Protein AF-A0A819ADR1-F1 (afdb_monomer_lite)

Secondary structure (DSSP, 8-state):
--EEEEE--SHHHHHHHHHHHHTT-EEEEE-SSSSS-GGGS--SS--TTS----TT-B-SS-TTTSSBTTBPPPTTS-SS-BHHHHHHHHHHHHHHTT-GGGEETTEEEEEEEE-TTHHHH--EEEEEEETTT--EEEEEESEEEE---S-SEE-----TTGGG--SEEEETTT---STT-TT-EEEEES-SHHHHHHHHHHTTTSSEEEEE-SS--PEE-SB-GGG-BSHHHHSBHHHHHHHHH-HHHHHHHHHHHHHHH--TTTTT---SS-GGGS--EE-SSHHHHHHTTSEEEE--EEEE-TTSS-EEETTS-EE----EEEE---EE---TTB-TTTS-EETTEE--BTTTB-TT-SSS-EEE-S--EESS-HHHHHHHHHHHHHHHHTTSS-PPPHHHHHHHHHHHHHHHHHHS---TT-SSEE-HHHHHHHHHHHHT----HHHHHHH-HHHHHHHHHSB--GGGGGSSSTT--TTHHHHHHHHHHHHHGGG---------------TTTHHHHHHHHHHHHHHHHHHHHHHHHHHHHHHHHHHHHHTTSSSS-SS------------------------------------------------------SSS---------------------------------------SSSHHHHHTTTGGGSSS--PPEEEE-TT-EEEE--S----SSEEEEEEEEESTT-SEEEEEEEEE-SSTT--EEEEEEEEETTEEEEEEEEE-TTS-EEEEEEEEE-S-TTSSS-EEEEEEE-TTSEEEEEETTEEEEEE--HHHHTT--EEEEEES--TTS-STT-PBP-EEEEEEEETTEEHHHHHHTT-HHHHTTEEEE-TT-EES-SS---S-EEE-STT--EEE-HHHH--SSTT--EEEEEEE-S-S-EEEEEEEETTTTEEEEEEEETTEEEEEEESSS--EEEE--TTS-S-SSS-EEEEEEEETTTEEEEEETTEEEEEE--TTTTTGGGG--S-EEES---GGGGGGTGGGT--SPBP-EEEEEEEETTEE--HHHHHHHHB--EES--S-GGG---TTSSSTTPEEEEETTTEEEEE-TTTT-BSTTS-BPPP-EEE-TTSS-SEEEEEEEEEEEESEEEEEEEEEE--SSEEEEEEEETTSSEEEEEEEETTEEEEEEEESSS--EEEEEEEE--SSSEEEEEEEEETTEEEEEETTEEEPPBS-TTSGGG----SEEEEEEEEEE--SSS----EEEE-

Radius of gyration: 42.41 Å; chains: 1; bounding box: 140×102×114 Å

Organism: NCBI:txid392033

Foldseek 3Di:
DAEEEEEAQALLRLLLLLLCVLLVYQYAYEHQAQDHHFQLPADPFADALTFHDAQFDKDLAFQLQQDALQGGQDLQAARIHGSVSVVVSSVVSCVLSVRVVRYDYSKHFQAKAQDPCCLPQVKIWTWIARNVVRDTDIDIGSFYEYESEFRRADDDDDAACLVVAPAAEAELRGHHALPPQAQAEEEEEEQALSSLVCLQRVLVGHVAYEYEDAFAAQEDELQDPPRFGPLFQCAAQVNVVCCVPPVPVNLVVVCVRSVVVDNCVVLVRDGPDTHQQAQYRYDHCSVVSSVVRSYHYAYHWRHADNNNAKTAHPVRDIDGGHNYYYYHPGGAGDDSNYDCVQWNADLSATQAQLQWHDLPDPALRYTYAQHARESGHSSLLSSLSSNLSSCVSVVVDDDDHSVVSNVNSVVVQVVQVVRHPDDSVSRHYDYPVVSSQVSLVSQVQRDDLVVCCVPPVVQSCCNHRGRPGSNSSQCDGRPHHPCSSVCSVCVVVSNCVNVCPDPDPPPPPPPPPVVPPVVVVVVVVVVVVVVVVVVVVVVVVVVVVVVVVVVVVCVVPPDDDPDDDDDDDDDDDDDDDDDDDDDDDDDDDDDDDDDDDDDDDDDDDDDDDDDDYDDDDDDPDDDDDDDDDDDYDYDDDDDDDDDDDDDDDDDDDDDDDDLAPPQAPPALVVPPSDPDPDWWKKFDDQFWKKKFFDPFQDDDKKKKKKKWFAPLLFAKAWFKFWWDDDDPVDIDTQWTWMHHRFWIKIWGWDQDPVRDIDTQDMDIWGGRRSVRDIKMWMWIAHPQQKIWIDIRHTIDIDHGPPVVPPDDGTGIMMGQDCPRPDDPPHTGGGGMMTQIAIPNDRLVCVCSVDPPVRVVRMDIGDSHTHIRDPDGFAFKFFQAFQQFKFKDWQVQFDDPDFDWWKKKKKWEALDQAAWFKKFAAPPQLWIWTWIGDNQWIKTWTDQNPDIDIFTDDPVDRRNPRDMKIWIWTDDPQFKIWIAINNDITIDGGDRPRRSRVRVTDIMMMGQADHPVPQPSCVVRNHDRTGHGGMMGFIDTPSRTGDRVVRCVPDTDTDTPDHDPPQFDDDPQQAPQPWDWDGDPPHGIFTDCPQRCADDRRSPHHDDWDWFFDPDDDQKDKDFDPFWDWDQKDKDKKKKFALDQKFWFKWWAAPVRQWIWTWIHHRQWIWIWTHNHPDDIWIWTFPDGRNPRDMWMWMWMHRWLDIWIDISNRTTDTDTDDPPSVPDPDGTRGTGTMMMGHNPDPPDHTTIIMGD

Structure (mmCIF, N/CA/C/O backbone):
data_AF-A0A819ADR1-F1
#
_entry.id   AF-A0A819ADR1-F1
#
loop_
_atom_site.group_PDB
_atom_site.id
_atom_site.type_symbol
_atom_site.label_atom_id
_atom_site.label_alt_id
_atom_site.label_comp_id
_atom_site.label_asym_id
_atom_site.label_entity_id
_atom_site.label_seq_id
_atom_site.pdbx_PDB_ins_code
_atom_site.Cartn_x
_atom_site.Cartn_y
_atom_site.Cartn_z
_atom_site.occupancy
_atom_site.B_iso_or_equiv
_atom_site.auth_seq_id
_atom_site.auth_comp_id
_atom_site.auth_asym_id
_atom_site.auth_atom_id
_atom_site.pdbx_PDB_model_num
ATOM 1 N N . MET A 1 1 ? 21.536 -20.252 -20.183 1.00 76.31 1 MET A N 1
ATOM 2 C CA . MET A 1 1 ? 21.259 -19.155 -19.231 1.00 76.31 1 MET A CA 1
ATOM 3 C C . MET A 1 1 ? 21.298 -19.775 -17.848 1.00 76.31 1 MET A C 1
ATOM 5 O O . MET A 1 1 ? 20.694 -20.828 -17.692 1.00 76.31 1 MET A O 1
ATOM 9 N N . GLN A 1 2 ? 22.063 -19.219 -16.911 1.00 93.31 2 GLN A N 1
ATOM 10 C CA . GLN A 1 2 ? 22.204 -19.801 -15.572 1.00 93.31 2 GLN A CA 1
ATOM 11 C C . GLN A 1 2 ? 20.878 -19.671 -14.804 1.00 93.31 2 GLN A C 1
ATOM 13 O O . GLN A 1 2 ? 20.233 -18.621 -14.840 1.00 93.31 2 GLN A O 1
ATOM 18 N N . THR A 1 3 ? 20.460 -20.754 -14.160 1.00 98.25 3 THR A N 1
ATOM 19 C CA . THR A 1 3 ? 19.187 -20.903 -13.450 1.00 98.25 3 THR A CA 1
ATOM 20 C C . THR A 1 3 ? 19.331 -20.539 -11.976 1.00 98.25 3 THR A C 1
ATOM 22 O O . THR A 1 3 ? 20.275 -20.958 -11.306 1.00 98.25 3 THR A O 1
ATOM 25 N N . VAL A 1 4 ? 18.391 -19.754 -11.448 1.00 98.75 4 VAL A N 1
ATOM 26 C CA . VAL A 1 4 ? 18.423 -19.291 -10.053 1.00 98.75 4 VAL A CA 1
ATOM 27 C C . VAL A 1 4 ? 17.099 -19.594 -9.369 1.00 98.75 4 VAL A C 1
ATOM 29 O O . VAL A 1 4 ? 16.052 -19.116 -9.805 1.00 98.75 4 VAL A O 1
ATOM 32 N N . ALA A 1 5 ? 17.135 -20.343 -8.270 1.00 98.75 5 ALA A N 1
ATOM 33 C CA . ALA A 1 5 ? 15.971 -20.523 -7.410 1.00 98.75 5 ALA A CA 1
ATOM 34 C C . ALA A 1 5 ? 15.843 -19.345 -6.436 1.00 98.75 5 ALA A C 1
ATOM 36 O O . ALA A 1 5 ? 16.813 -18.960 -5.789 1.00 98.75 5 ALA A O 1
ATOM 37 N N . ILE A 1 6 ? 14.646 -18.783 -6.298 1.00 98.81 6 ILE A N 1
ATOM 38 C CA . ILE A 1 6 ? 14.348 -17.698 -5.356 1.00 98.81 6 ILE A CA 1
ATOM 39 C C . ILE A 1 6 ? 13.276 -18.187 -4.387 1.00 98.81 6 ILE A C 1
ATOM 41 O O . ILE A 1 6 ? 12.197 -18.597 -4.809 1.00 98.81 6 ILE A O 1
ATOM 45 N N . ILE A 1 7 ? 13.552 -18.152 -3.087 1.00 98.38 7 ILE A N 1
ATOM 46 C CA . ILE A 1 7 ? 12.645 -18.708 -2.076 1.00 98.38 7 ILE A CA 1
ATOM 47 C C . ILE A 1 7 ? 11.864 -17.578 -1.405 1.00 98.38 7 ILE A C 1
ATOM 49 O O . ILE A 1 7 ? 12.431 -16.832 -0.610 1.00 98.38 7 ILE A O 1
ATOM 53 N N . GLY A 1 8 ? 10.572 -17.466 -1.720 1.00 97.81 8 GLY A N 1
ATOM 54 C CA . GLY A 1 8 ? 9.661 -16.420 -1.251 1.00 97.81 8 GLY A CA 1
ATOM 55 C C . GLY A 1 8 ? 9.421 -15.316 -2.288 1.00 97.81 8 GLY A C 1
ATOM 56 O O . GLY A 1 8 ? 10.361 -14.737 -2.826 1.00 97.81 8 GLY A O 1
ATOM 57 N N . GLY A 1 9 ? 8.152 -14.986 -2.528 1.00 97.00 9 GLY A N 1
ATOM 58 C CA . GLY A 1 9 ? 7.639 -13.921 -3.401 1.00 97.00 9 GLY A CA 1
ATOM 59 C C . GLY A 1 9 ? 7.329 -12.612 -2.659 1.00 97.00 9 GLY A C 1
ATOM 60 O O . GLY A 1 9 ? 6.483 -11.819 -3.087 1.00 97.00 9 GLY A O 1
ATOM 61 N N . GLY A 1 10 ? 7.999 -12.373 -1.527 1.00 96.50 10 GLY A N 1
ATOM 62 C CA . GLY A 1 10 ? 7.968 -11.099 -0.803 1.00 96.50 10 GLY A CA 1
ATOM 63 C C . GLY A 1 10 ? 8.769 -9.995 -1.503 1.00 96.50 10 GLY A C 1
ATOM 64 O O . GLY A 1 10 ? 9.247 -10.161 -2.623 1.00 96.50 10 GLY A O 1
ATOM 65 N N . VAL A 1 11 ? 8.974 -8.859 -0.825 1.00 96.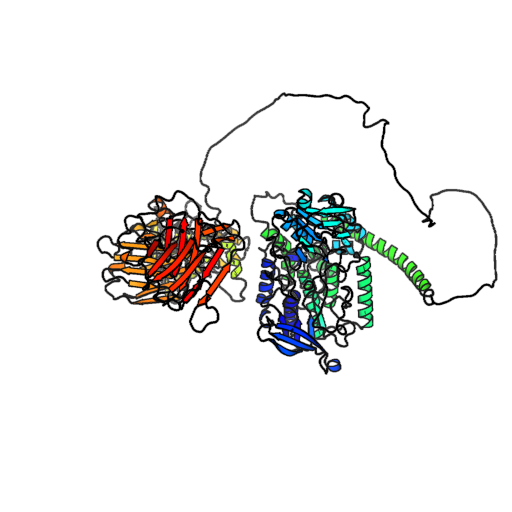69 11 VAL A N 1
ATOM 66 C CA . VAL A 1 11 ? 9.712 -7.714 -1.396 1.00 96.69 11 VAL A CA 1
ATOM 67 C C . VAL A 1 11 ? 11.128 -8.083 -1.860 1.00 96.69 11 VAL A C 1
ATOM 69 O O . VAL A 1 11 ? 11.513 -7.740 -2.978 1.00 96.69 11 VAL A O 1
ATOM 72 N N . SER A 1 12 ? 11.863 -8.849 -1.045 1.00 98.31 12 SER A N 1
ATOM 73 C CA . SER A 1 12 ? 13.192 -9.377 -1.376 1.00 98.31 12 SER A CA 1
ATOM 74 C C . SER A 1 12 ? 13.153 -10.335 -2.568 1.00 98.31 12 SER A C 1
ATOM 76 O O . SER A 1 12 ? 14.079 -10.360 -3.373 1.00 98.31 12 SER A O 1
ATOM 78 N N . GLY A 1 13 ? 12.073 -11.105 -2.708 1.00 98.38 13 GLY A N 1
ATOM 79 C CA . GLY A 1 13 ? 11.884 -12.052 -3.801 1.00 98.38 13 GLY A CA 1
ATOM 80 C C . GLY A 1 13 ? 11.652 -11.341 -5.123 1.00 98.38 13 GLY A C 1
ATOM 81 O O . GLY A 1 13 ? 12.382 -11.563 -6.085 1.00 98.38 13 GLY A O 1
ATOM 82 N N . LEU A 1 14 ? 10.694 -10.411 -5.149 1.00 98.62 14 LEU A N 1
ATOM 83 C CA . LEU A 1 14 ? 10.375 -9.607 -6.332 1.00 98.62 14 LEU A CA 1
ATOM 84 C C . LEU A 1 14 ? 11.601 -8.861 -6.858 1.00 98.62 14 LEU A C 1
ATOM 86 O O . LEU A 1 14 ? 11.878 -8.892 -8.058 1.00 98.62 14 LEU A O 1
ATOM 90 N N . ILE A 1 15 ? 12.364 -8.224 -5.966 1.00 98.25 15 ILE A N 1
ATOM 91 C CA . ILE A 1 15 ? 13.561 -7.496 -6.385 1.00 98.25 15 ILE A CA 1
ATOM 92 C C . ILE A 1 15 ? 14.675 -8.437 -6.851 1.00 98.25 15 ILE A C 1
ATOM 94 O O . ILE A 1 15 ? 15.380 -8.106 -7.800 1.00 98.25 15 ILE A O 1
ATOM 98 N N . SER A 1 16 ? 14.784 -9.633 -6.265 1.00 98.75 16 SER A N 1
ATOM 99 C CA . SER A 1 16 ? 15.721 -10.671 -6.710 1.00 98.75 16 SER A CA 1
ATOM 100 C C . SER A 1 16 ? 15.384 -11.183 -8.109 1.00 98.75 16 SER A C 1
ATOM 102 O O . SER A 1 16 ? 16.285 -11.284 -8.938 1.00 98.75 16 SER A O 1
ATOM 104 N N . ILE A 1 17 ? 14.099 -11.425 -8.414 1.00 98.81 17 ILE A N 1
ATOM 105 C CA . ILE A 1 17 ? 13.651 -11.809 -9.765 1.00 98.81 17 ILE A CA 1
ATOM 106 C C . ILE A 1 17 ? 14.058 -10.713 -10.747 1.00 98.81 17 ILE A C 1
ATOM 108 O O . ILE A 1 17 ? 14.717 -10.993 -11.745 1.00 98.81 17 ILE A O 1
ATOM 112 N N . LYS A 1 18 ? 13.714 -9.455 -10.447 1.00 98.56 18 LYS A N 1
ATOM 113 C CA . LYS A 1 18 ? 14.032 -8.325 -11.322 1.00 98.56 18 LYS A CA 1
ATOM 114 C C . LYS A 1 18 ? 15.537 -8.185 -11.542 1.00 98.56 18 LYS A C 1
ATOM 116 O O . LYS A 1 18 ? 15.963 -8.027 -12.680 1.00 98.56 18 LYS A O 1
ATOM 121 N N . CYS A 1 19 ? 16.344 -8.278 -10.487 1.00 98.44 19 CYS A N 1
ATOM 122 C CA . CYS A 1 19 ? 17.799 -8.189 -10.607 1.00 98.44 19 CYS A CA 1
ATOM 123 C C . CYS A 1 19 ? 18.385 -9.361 -11.405 1.00 98.44 19 CYS A C 1
ATOM 125 O O . CYS A 1 19 ? 19.312 -9.147 -12.178 1.00 98.44 19 CYS A O 1
ATOM 127 N N . CYS A 1 20 ? 17.851 -10.581 -11.259 1.00 98.56 20 CYS A N 1
ATOM 128 C CA . CYS A 1 20 ? 18.268 -11.723 -12.076 1.00 98.56 20 CYS A CA 1
ATOM 129 C C . CYS A 1 20 ? 18.036 -11.446 -13.565 1.00 98.56 20 CYS A C 1
ATOM 131 O O . CYS A 1 20 ? 18.931 -11.682 -14.370 1.00 98.56 20 CYS A O 1
ATOM 133 N N . LEU A 1 21 ? 16.876 -10.884 -13.919 1.00 97.88 21 LEU A N 1
ATOM 134 C CA . LEU A 1 21 ? 16.557 -10.512 -15.300 1.00 97.88 21 LEU A CA 1
ATOM 135 C C . LEU A 1 21 ? 17.452 -9.380 -15.821 1.00 97.88 21 LEU A C 1
ATOM 137 O O . LEU A 1 21 ? 17.926 -9.460 -16.947 1.00 97.88 21 LEU A O 1
ATOM 141 N N . ASP A 1 22 ? 17.731 -8.368 -14.995 1.00 95.81 22 ASP A N 1
ATOM 142 C CA . ASP A 1 22 ? 18.682 -7.285 -15.302 1.00 95.81 22 ASP A CA 1
ATOM 143 C C . ASP A 1 22 ? 20.110 -7.803 -15.577 1.00 95.81 22 ASP A C 1
ATOM 145 O O . ASP A 1 22 ? 20.907 -7.094 -16.196 1.00 95.81 22 ASP A O 1
ATOM 149 N N . GLY A 1 23 ? 20.445 -8.995 -15.072 1.00 94.50 23 GLY A N 1
ATOM 150 C CA . GLY A 1 23 ? 21.731 -9.663 -15.255 1.00 94.50 23 GLY A CA 1
ATOM 151 C C . GLY A 1 23 ? 21.688 -10.887 -16.170 1.00 94.50 23 GLY A C 1
ATOM 152 O O . GLY A 1 23 ? 22.626 -11.675 -16.131 1.00 94.50 23 GLY A O 1
ATOM 153 N N . ASP A 1 24 ? 20.644 -11.079 -16.976 1.00 95.50 24 ASP A N 1
ATOM 154 C CA . ASP A 1 24 ? 20.538 -12.212 -17.909 1.00 95.50 24 ASP A CA 1
ATOM 155 C C . ASP A 1 24 ? 20.629 -13.604 -17.235 1.00 95.50 24 ASP A C 1
ATOM 157 O O . ASP A 1 24 ? 21.137 -14.572 -17.809 1.00 95.50 24 ASP A O 1
ATOM 161 N N . LEU A 1 25 ? 20.111 -13.723 -16.011 1.00 97.62 25 LEU A N 1
ATOM 162 C CA . LEU A 1 25 ? 19.882 -14.991 -15.313 1.00 97.62 25 LEU A CA 1
ATOM 163 C C . LEU A 1 25 ? 18.416 -15.423 -15.465 1.00 97.62 25 LEU A C 1
ATOM 165 O O . LEU A 1 25 ? 17.534 -14.588 -15.674 1.00 97.62 25 LEU A O 1
ATOM 169 N N . LEU A 1 26 ? 18.140 -16.724 -15.336 1.00 98.19 26 LEU A N 1
ATOM 170 C CA . LEU A 1 26 ? 16.788 -17.282 -15.413 1.00 98.19 26 LEU A CA 1
ATOM 171 C C . LEU A 1 26 ? 16.250 -17.600 -14.004 1.00 98.19 26 LEU A C 1
ATOM 173 O O . LEU A 1 26 ? 16.575 -18.657 -13.456 1.00 98.19 26 LEU A O 1
ATOM 177 N N . PRO A 1 27 ? 15.440 -16.712 -13.395 1.00 98.50 27 PRO A N 1
ATOM 178 C CA . PRO A 1 27 ? 14.893 -16.943 -12.066 1.00 98.50 27 PRO A CA 1
ATOM 179 C C . PRO A 1 27 ? 13.684 -17.887 -12.089 1.00 98.50 27 PRO A C 1
ATOM 181 O O . PRO A 1 27 ? 12.840 -17.822 -12.979 1.00 98.50 27 PRO A O 1
ATOM 184 N N . THR A 1 28 ? 13.555 -18.707 -11.050 1.00 98.69 28 THR A N 1
ATOM 185 C CA . THR A 1 28 ? 12.315 -19.396 -10.668 1.00 98.69 28 THR A CA 1
ATOM 186 C C . THR A 1 28 ? 12.057 -19.128 -9.194 1.00 98.69 28 THR A C 1
ATOM 188 O O . THR A 1 28 ? 12.843 -19.514 -8.334 1.00 98.69 28 THR A O 1
ATOM 191 N N . CYS A 1 29 ? 10.967 -18.433 -8.901 1.00 98.75 29 CYS A N 1
ATOM 192 C CA . CYS A 1 29 ? 10.564 -18.073 -7.555 1.00 98.75 29 CYS A CA 1
ATOM 193 C C . CYS A 1 29 ? 9.497 -19.034 -7.033 1.00 98.75 29 CYS A C 1
ATOM 195 O O . CYS A 1 29 ? 8.513 -19.308 -7.716 1.00 98.75 29 CYS A O 1
ATOM 197 N N . TYR A 1 30 ? 9.687 -19.513 -5.811 1.00 98.31 30 TYR A N 1
ATOM 198 C CA . TYR A 1 30 ? 8.752 -20.367 -5.094 1.00 98.31 30 TYR A CA 1
ATOM 199 C C . TYR A 1 30 ? 8.043 -19.536 -4.026 1.00 98.31 30 TYR A C 1
ATOM 201 O O . TYR A 1 30 ? 8.680 -19.082 -3.074 1.00 98.31 30 TYR A O 1
ATOM 209 N N . GLU A 1 31 ? 6.740 -19.315 -4.191 1.00 97.44 31 GLU A N 1
ATOM 210 C CA . GLU A 1 31 ? 5.900 -18.598 -3.231 1.00 97.44 31 GLU A CA 1
ATOM 211 C C . GLU A 1 31 ? 4.880 -19.572 -2.646 1.00 97.44 31 GLU A C 1
ATOM 213 O O . GLU A 1 31 ? 4.099 -20.193 -3.367 1.00 97.44 31 GLU A O 1
ATOM 218 N N . MET A 1 32 ? 4.897 -19.720 -1.322 1.00 94.12 32 MET A N 1
ATOM 219 C CA . MET A 1 32 ? 4.033 -20.682 -0.645 1.00 94.12 32 MET A CA 1
ATOM 220 C C . MET A 1 32 ? 2.566 -20.249 -0.640 1.00 94.12 32 MET A C 1
ATOM 222 O O . MET A 1 32 ? 1.682 -21.086 -0.531 1.00 94.12 32 MET A O 1
ATOM 226 N N . THR A 1 33 ? 2.279 -18.957 -0.750 1.00 94.00 33 THR A N 1
ATOM 227 C CA . THR A 1 33 ? 0.912 -18.436 -0.812 1.00 94.00 33 THR A CA 1
ATOM 228 C C . THR A 1 33 ? 0.428 -18.299 -2.256 1.00 94.00 33 THR A C 1
ATOM 230 O O . THR A 1 33 ? 1.134 -18.621 -3.211 1.00 94.00 33 THR A O 1
ATOM 233 N N . ASN A 1 34 ? -0.818 -17.869 -2.436 1.00 93.81 34 ASN A N 1
ATOM 234 C CA . ASN A 1 34 ? -1.436 -17.681 -3.748 1.00 93.81 34 ASN A CA 1
ATOM 235 C C . ASN A 1 34 ? -1.117 -16.322 -4.401 1.00 93.81 34 ASN A C 1
ATOM 237 O O . ASN A 1 34 ? -1.585 -16.076 -5.509 1.00 93.81 34 ASN A O 1
ATOM 241 N N . ASP A 1 35 ? -0.365 -15.440 -3.734 1.00 95.69 35 ASP A N 1
ATOM 242 C CA . ASP A 1 35 ? -0.052 -14.103 -4.240 1.00 95.69 35 ASP A CA 1
ATOM 243 C C . ASP A 1 35 ? 1.265 -13.557 -3.657 1.00 95.69 35 ASP A C 1
ATOM 245 O O . ASP A 1 35 ? 1.806 -14.064 -2.679 1.00 95.69 35 ASP A O 1
ATOM 249 N N . ILE A 1 36 ? 1.802 -12.507 -4.270 1.00 97.44 36 ILE A N 1
ATOM 250 C CA . ILE A 1 36 ? 3.059 -11.860 -3.881 1.00 97.44 36 ILE A CA 1
ATOM 251 C C . ILE A 1 36 ? 2.903 -10.958 -2.650 1.00 97.44 36 ILE A C 1
ATOM 253 O O . ILE A 1 36 ? 1.808 -10.682 -2.167 1.00 97.44 36 ILE A O 1
ATOM 257 N N . GLY A 1 37 ? 4.029 -10.426 -2.169 1.00 94.31 37 GLY A N 1
ATOM 258 C CA . GLY A 1 37 ? 4.073 -9.356 -1.167 1.00 94.31 37 GLY A CA 1
ATOM 259 C C . GLY A 1 37 ? 4.441 -9.820 0.241 1.00 94.31 37 GLY A C 1
ATOM 260 O O . GLY A 1 37 ? 4.890 -8.999 1.045 1.00 94.31 37 GLY A O 1
ATOM 261 N N . GLY A 1 38 ? 4.347 -11.124 0.527 1.00 95.06 38 GLY A N 1
ATOM 262 C CA . GLY A 1 38 ? 4.770 -11.716 1.799 1.00 95.06 38 GLY A CA 1
ATOM 263 C C . GLY A 1 38 ? 4.110 -11.031 2.999 1.00 95.06 38 GLY A C 1
ATOM 264 O O . GLY A 1 38 ? 2.886 -11.017 3.103 1.00 95.06 38 GLY A O 1
ATOM 265 N N . LEU A 1 39 ? 4.922 -10.416 3.869 1.00 94.88 39 LEU A N 1
ATOM 266 C CA . LEU A 1 39 ? 4.481 -9.650 5.047 1.00 94.88 39 LEU A CA 1
ATOM 267 C C . LEU A 1 39 ? 3.386 -8.617 4.725 1.00 94.88 39 LEU A C 1
ATOM 269 O O . LEU A 1 39 ? 2.458 -8.442 5.504 1.00 94.88 39 LEU A O 1
ATOM 273 N N . TRP A 1 40 ? 3.490 -7.930 3.585 1.00 96.19 40 TRP A N 1
ATOM 274 C CA . TRP A 1 40 ? 2.593 -6.826 3.225 1.00 96.19 40 TRP A CA 1
ATOM 275 C C . TRP A 1 40 ? 1.289 -7.279 2.567 1.00 96.19 40 TRP A C 1
ATOM 277 O O . TRP A 1 40 ? 0.395 -6.462 2.349 1.00 96.19 40 TRP A O 1
ATOM 287 N N . ASN A 1 41 ? 1.165 -8.572 2.267 1.00 95.75 41 ASN A N 1
ATOM 288 C CA . ASN A 1 41 ? -0.081 -9.170 1.819 1.00 95.75 41 ASN A CA 1
ATOM 289 C C . ASN A 1 41 ? -0.896 -9.624 3.036 1.00 95.75 41 ASN A C 1
ATOM 291 O O . ASN A 1 41 ? -0.796 -10.781 3.466 1.00 95.75 41 ASN A O 1
ATOM 295 N N . TYR A 1 42 ? -1.639 -8.671 3.611 1.00 95.38 42 TYR A N 1
ATOM 296 C CA . TYR A 1 42 ? -2.498 -8.900 4.771 1.00 95.38 42 TYR A CA 1
ATOM 297 C C . TYR A 1 42 ? -3.462 -10.061 4.519 1.00 95.38 42 TYR A C 1
ATOM 299 O O . TYR A 1 42 ? -4.097 -10.152 3.472 1.00 95.38 42 TYR A O 1
ATOM 307 N N . ASP A 1 43 ? -3.585 -10.914 5.527 1.00 90.81 43 ASP A N 1
ATOM 308 C CA . ASP A 1 43 ? -4.481 -12.058 5.534 1.00 90.81 43 ASP A CA 1
ATOM 309 C C . ASP A 1 43 ? -5.263 -12.045 6.845 1.00 90.81 43 ASP A C 1
ATOM 311 O O . ASP A 1 43 ? -4.681 -11.755 7.898 1.00 90.81 43 ASP A O 1
ATOM 315 N N . ALA A 1 44 ? -6.562 -12.337 6.789 1.00 89.94 44 ALA A N 1
ATOM 316 C CA . ALA A 1 44 ? -7.398 -12.403 7.986 1.00 89.94 44 ALA A CA 1
ATOM 317 C C . ALA A 1 44 ? -6.973 -13.573 8.882 1.00 89.94 44 ALA A C 1
ATOM 319 O O . ALA A 1 44 ? -7.034 -13.468 10.104 1.00 89.94 44 ALA A O 1
ATOM 320 N N . ASN A 1 45 ? -6.458 -14.647 8.280 1.00 91.69 45 ASN A N 1
ATOM 321 C CA . ASN A 1 45 ? -5.962 -15.806 9.003 1.00 91.69 45 ASN A CA 1
ATOM 322 C C . ASN A 1 45 ? -4.438 -15.769 9.147 1.00 91.69 45 ASN A C 1
ATOM 324 O O . ASN A 1 45 ? -3.710 -15.034 8.471 1.00 91.69 45 ASN A O 1
ATOM 328 N N . VAL A 1 46 ? -3.934 -16.555 10.090 1.00 90.12 46 VAL A N 1
ATOM 329 C CA . VAL A 1 46 ? -2.499 -16.764 10.268 1.00 90.12 46 VAL A CA 1
ATOM 330 C C . VAL A 1 46 ? -2.091 -17.989 9.460 1.00 90.12 46 VAL A C 1
ATOM 332 O O . VAL A 1 46 ? -2.722 -19.037 9.563 1.00 90.12 46 VAL A O 1
ATOM 335 N N . ILE A 1 47 ? -1.036 -17.856 8.659 1.00 90.19 47 ILE A N 1
ATOM 336 C CA . ILE A 1 47 ? -0.501 -18.941 7.834 1.00 90.19 47 ILE A CA 1
ATOM 337 C C . ILE A 1 47 ? 0.884 -19.285 8.378 1.00 90.19 47 ILE A C 1
ATOM 339 O O . ILE A 1 47 ? 1.760 -18.420 8.415 1.00 90.19 47 ILE A O 1
ATOM 343 N N . ASP A 1 48 ? 1.080 -20.534 8.806 1.00 89.00 48 ASP A N 1
ATOM 344 C CA . ASP A 1 48 ? 2.380 -21.017 9.284 1.00 89.00 48 ASP A CA 1
ATOM 345 C C . ASP A 1 48 ? 3.475 -20.792 8.230 1.00 89.00 48 ASP A C 1
ATOM 347 O O . ASP A 1 48 ? 3.266 -21.040 7.043 1.00 89.00 48 ASP A O 1
ATOM 351 N N . GLY A 1 49 ? 4.633 -20.288 8.654 1.00 86.56 49 GLY A N 1
ATOM 352 C CA . GLY A 1 49 ? 5.735 -19.913 7.763 1.00 86.56 49 GLY A CA 1
ATOM 353 C C . GLY A 1 49 ? 5.556 -18.586 7.006 1.00 86.56 49 GLY A C 1
ATOM 354 O O . GLY A 1 49 ? 6.529 -18.100 6.428 1.00 86.56 49 GLY A O 1
ATOM 355 N N . LYS A 1 50 ? 4.377 -17.943 7.051 1.00 91.88 50 LYS A N 1
ATOM 356 C CA . LYS A 1 50 ? 4.143 -16.595 6.501 1.00 91.88 50 LYS A CA 1
ATOM 357 C C . LYS A 1 50 ? 4.244 -15.543 7.608 1.00 91.88 50 LYS A C 1
ATOM 359 O O . LYS A 1 50 ? 3.665 -15.670 8.690 1.00 91.88 50 LYS A O 1
ATOM 364 N N . ALA A 1 51 ? 4.940 -14.447 7.321 1.00 93.31 51 ALA A N 1
ATOM 365 C CA . ALA A 1 51 ? 4.911 -13.280 8.193 1.00 93.31 51 ALA A CA 1
ATOM 366 C C . ALA A 1 51 ? 3.514 -12.629 8.200 1.00 93.31 51 ALA A C 1
ATOM 368 O O . ALA A 1 51 ? 2.803 -12.646 7.196 1.00 93.31 51 ALA A O 1
ATOM 369 N N . SER A 1 52 ? 3.124 -12.053 9.336 1.00 93.62 52 SER A N 1
ATOM 370 C CA . SER A 1 52 ? 1.776 -11.520 9.569 1.00 93.62 52 SER A CA 1
ATOM 371 C C . SER A 1 52 ? 1.836 -10.043 9.952 1.00 93.62 52 SER A C 1
ATOM 373 O O . SER A 1 52 ? 2.745 -9.624 10.671 1.00 93.62 52 SER A O 1
ATOM 375 N N . VAL A 1 53 ? 0.860 -9.270 9.478 1.00 94.56 53 VAL A N 1
ATOM 376 C CA . VAL A 1 53 ? 0.631 -7.868 9.853 1.00 94.56 53 VAL A CA 1
ATOM 377 C C . VAL A 1 53 ? -0.809 -7.671 10.302 1.00 94.56 53 VAL A C 1
ATOM 379 O O . VAL A 1 53 ? -1.693 -8.472 9.990 1.00 94.56 53 VAL A O 1
ATOM 382 N N . MET A 1 54 ? -1.035 -6.569 11.006 1.00 94.81 54 MET A N 1
ATOM 383 C CA . MET A 1 54 ? -2.354 -6.131 11.449 1.00 94.81 54 MET A CA 1
ATOM 384 C C . MET A 1 54 ? -3.084 -5.481 10.280 1.00 94.81 54 MET A C 1
ATOM 386 O O . MET A 1 54 ? -2.450 -4.949 9.360 1.00 94.81 54 MET A O 1
ATOM 390 N N . LYS A 1 55 ? -4.418 -5.480 10.320 1.00 95.12 55 LYS A N 1
ATOM 391 C CA . LYS A 1 55 ? -5.233 -4.890 9.252 1.00 95.12 55 LYS A CA 1
ATOM 392 C C . LYS A 1 55 ? -4.882 -3.420 9.032 1.00 95.12 55 LYS A C 1
ATOM 394 O O . LYS A 1 55 ? -4.768 -3.016 7.884 1.00 95.12 55 LYS A O 1
ATOM 399 N N . SER A 1 56 ? -4.635 -2.692 10.120 1.00 94.94 56 SER A N 1
ATOM 400 C CA . SER A 1 56 ? -4.322 -1.260 10.205 1.00 94.94 56 SER A CA 1
ATOM 401 C C . SER A 1 56 ? -2.840 -0.907 10.004 1.00 94.94 56 SER A C 1
ATOM 403 O O . SER A 1 56 ? -2.459 0.251 10.156 1.00 94.94 56 SER A O 1
ATOM 405 N N . THR A 1 57 ? -1.968 -1.874 9.684 1.00 95.44 57 THR A N 1
ATOM 406 C CA . THR A 1 57 ? -0.523 -1.609 9.598 1.00 95.44 57 THR A CA 1
ATOM 407 C C . THR A 1 57 ? -0.180 -0.614 8.485 1.00 95.44 57 THR A C 1
ATOM 409 O O . THR A 1 57 ? -0.426 -0.844 7.297 1.00 95.44 57 THR A O 1
ATOM 412 N N . GLU A 1 58 ? 0.505 0.453 8.881 1.00 94.88 58 GLU A N 1
ATOM 413 C CA . GLU A 1 58 ? 1.085 1.466 8.008 1.00 94.88 58 GLU A CA 1
ATOM 414 C C . GLU A 1 58 ? 2.611 1.419 8.071 1.00 94.88 58 GLU A C 1
ATOM 416 O O . GLU A 1 58 ? 3.224 1.177 9.114 1.00 94.88 58 GLU A O 1
ATOM 421 N N . VAL A 1 59 ? 3.251 1.707 6.946 1.00 94.25 59 VAL A N 1
ATOM 422 C CA . VAL A 1 59 ? 4.710 1.797 6.876 1.00 94.25 59 VAL A CA 1
ATOM 423 C C . VAL A 1 59 ? 5.265 2.895 7.788 1.00 94.25 59 VAL A C 1
ATOM 425 O O . VAL A 1 59 ? 4.660 3.943 8.002 1.00 94.25 59 VAL A O 1
ATOM 428 N N . ASN A 1 60 ? 6.474 2.686 8.295 1.00 93.88 60 ASN A N 1
ATOM 429 C CA . ASN A 1 60 ? 7.186 3.637 9.151 1.00 93.88 60 ASN A CA 1
ATOM 430 C C . ASN A 1 60 ? 8.297 4.415 8.417 1.00 93.88 60 ASN A C 1
ATOM 432 O O . ASN A 1 60 ? 9.010 5.199 9.034 1.00 93.88 60 ASN A O 1
ATOM 436 N N . THR A 1 61 ? 8.426 4.226 7.104 1.00 94.81 61 THR A N 1
ATOM 437 C CA . THR A 1 61 ? 9.345 4.955 6.216 1.00 94.81 61 THR A CA 1
ATOM 438 C C . THR A 1 61 ? 8.550 5.627 5.103 1.00 94.81 61 THR A C 1
ATOM 440 O O . THR A 1 61 ? 7.495 5.133 4.707 1.00 94.81 61 THR A O 1
ATOM 443 N N . SER A 1 62 ? 9.006 6.777 4.621 1.00 96.00 62 SER A N 1
ATOM 444 C CA . SER A 1 62 ? 8.297 7.531 3.597 1.00 96.00 62 SER A CA 1
ATOM 445 C C . SER A 1 62 ? 8.438 6.890 2.218 1.00 96.00 62 SER A C 1
ATOM 447 O O . SER A 1 62 ? 9.409 6.189 1.917 1.00 96.00 62 SER A O 1
ATOM 449 N N . LYS A 1 63 ? 7.463 7.153 1.344 1.00 96.62 63 LYS A N 1
ATOM 450 C CA . LYS A 1 63 ? 7.342 6.537 0.018 1.00 96.62 63 LYS A CA 1
ATOM 451 C C . LYS A 1 63 ? 8.591 6.719 -0.846 1.00 96.62 63 LYS A C 1
ATOM 453 O O . LYS A 1 63 ? 8.962 5.806 -1.572 1.00 96.62 63 LYS A O 1
ATOM 458 N N . GLU A 1 64 ? 9.258 7.869 -0.751 1.00 97.06 64 GLU A N 1
ATOM 459 C CA . GLU A 1 64 ? 10.460 8.147 -1.543 1.00 97.06 64 GLU A CA 1
ATOM 460 C C . GLU A 1 64 ? 11.693 7.409 -0.990 1.00 97.06 64 GLU A C 1
ATOM 462 O O . GLU A 1 64 ? 12.578 7.061 -1.763 1.00 97.06 64 GLU A O 1
ATOM 467 N N . PHE A 1 65 ? 11.746 7.101 0.314 1.00 95.44 65 PHE A N 1
ATOM 468 C CA . PHE A 1 65 ? 12.818 6.293 0.916 1.00 95.44 65 PHE A CA 1
ATOM 469 C C . PHE A 1 65 ? 12.651 4.795 0.675 1.00 95.44 65 PHE A C 1
ATOM 471 O O . PHE A 1 65 ? 13.638 4.093 0.472 1.00 95.44 65 PHE A O 1
ATOM 478 N N . MET A 1 66 ? 11.415 4.295 0.682 1.00 94.56 66 MET A N 1
ATOM 479 C CA . MET A 1 66 ? 11.140 2.878 0.419 1.00 94.56 66 MET A CA 1
ATOM 480 C C . MET A 1 66 ? 11.003 2.519 -1.054 1.00 94.56 66 MET A C 1
ATOM 482 O O . MET A 1 66 ? 10.742 1.361 -1.373 1.00 94.56 66 MET A O 1
ATOM 486 N N . ALA A 1 67 ? 11.111 3.483 -1.958 1.00 97.44 67 ALA A N 1
ATOM 487 C CA . ALA A 1 67 ? 11.056 3.202 -3.378 1.00 97.44 67 ALA A CA 1
ATOM 488 C C . ALA A 1 67 ? 12.131 2.176 -3.780 1.00 97.44 67 ALA A C 1
ATOM 490 O O . ALA A 1 67 ? 13.243 2.178 -3.254 1.00 97.44 67 ALA A O 1
ATOM 491 N N . PHE A 1 68 ? 11.834 1.330 -4.761 1.00 98.25 68 PHE A N 1
ATOM 492 C CA . PHE A 1 68 ? 12.892 0.730 -5.565 1.00 98.25 68 PHE A CA 1
ATOM 493 C C . PHE A 1 68 ? 13.597 1.837 -6.353 1.00 98.25 68 PHE A C 1
ATOM 495 O O . PHE A 1 68 ? 12.960 2.791 -6.815 1.00 98.25 68 PHE A O 1
ATOM 502 N N . SER A 1 69 ? 14.915 1.722 -6.502 1.00 98.19 69 SER A N 1
ATOM 503 C CA . SER A 1 69 ? 15.772 2.796 -7.013 1.00 98.19 69 SER A CA 1
ATOM 504 C C . SER A 1 69 ? 15.454 3.239 -8.448 1.00 98.19 69 SER A C 1
ATOM 506 O O . SER A 1 69 ? 15.833 4.339 -8.844 1.00 98.19 69 SER A O 1
ATOM 508 N N . ASP A 1 70 ? 14.736 2.423 -9.220 1.00 97.81 70 ASP A N 1
ATOM 509 C CA . ASP A 1 70 ? 14.302 2.707 -10.590 1.00 97.81 70 ASP A CA 1
ATOM 510 C C . ASP A 1 70 ? 12.773 2.725 -10.771 1.00 97.81 70 ASP A C 1
ATOM 512 O O . ASP A 1 70 ? 12.264 2.739 -11.896 1.00 97.81 70 ASP A O 1
ATOM 516 N N . PHE A 1 71 ? 12.016 2.730 -9.669 1.00 98.19 71 PHE A N 1
ATOM 517 C CA . PHE A 1 71 ? 10.557 2.715 -9.714 1.00 98.19 71 PHE A CA 1
ATOM 518 C C . PHE A 1 71 ? 9.930 3.466 -8.528 1.00 98.19 71 PHE A C 1
ATOM 520 O O . PHE A 1 71 ? 9.562 2.853 -7.526 1.00 98.19 71 PHE A O 1
ATOM 527 N N . PRO A 1 72 ? 9.752 4.795 -8.614 1.00 97.69 72 PRO A N 1
ATOM 528 C CA . PRO A 1 72 ? 9.172 5.577 -7.525 1.00 97.69 72 PRO A CA 1
ATOM 529 C C . PRO A 1 72 ? 7.667 5.271 -7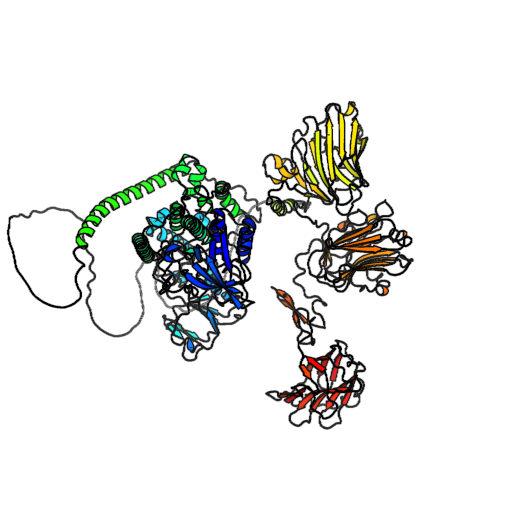.336 1.00 97.69 72 PRO A C 1
ATOM 531 O O . PRO A 1 72 ? 6.939 5.195 -8.338 1.00 97.69 72 PRO A O 1
ATOM 534 N N . PRO A 1 73 ? 7.150 5.155 -6.091 1.00 97.19 73 PRO A N 1
ATOM 535 C CA . PRO A 1 73 ? 5.717 4.990 -5.829 1.00 97.19 73 PRO A CA 1
ATOM 536 C C . PRO A 1 73 ? 4.886 6.123 -6.434 1.00 97.19 73 PRO A C 1
ATOM 538 O O . PRO A 1 73 ? 5.391 7.243 -6.517 1.00 97.19 73 PRO A O 1
ATOM 541 N N . PRO A 1 74 ? 3.626 5.898 -6.853 1.00 94.81 74 PRO A N 1
ATOM 542 C CA . PRO A 1 74 ? 2.796 6.935 -7.462 1.00 94.81 74 PRO A CA 1
ATOM 543 C C . PRO A 1 74 ? 2.779 8.241 -6.665 1.00 94.81 74 PRO A C 1
ATOM 545 O O . PRO A 1 74 ? 2.701 8.264 -5.439 1.00 94.81 74 PRO A O 1
ATOM 548 N N . ILE A 1 75 ? 2.865 9.361 -7.377 1.00 92.25 75 ILE A N 1
ATOM 549 C CA . ILE A 1 75 ? 3.004 10.681 -6.754 1.00 92.25 75 ILE A CA 1
ATOM 550 C C . ILE A 1 75 ? 1.803 11.048 -5.865 1.00 92.25 75 ILE A C 1
ATOM 552 O O . ILE A 1 75 ? 1.968 11.756 -4.881 1.00 92.25 75 ILE A O 1
ATOM 556 N N . ASP A 1 76 ? 0.614 10.542 -6.180 1.00 87.19 76 ASP A N 1
ATOM 557 C CA . ASP A 1 76 ? -0.626 10.720 -5.421 1.00 87.19 76 ASP A CA 1
ATOM 558 C C . ASP A 1 76 ? -0.767 9.789 -4.209 1.00 87.19 76 ASP A C 1
ATOM 560 O O . ASP A 1 76 ? -1.683 9.980 -3.415 1.00 87.19 76 ASP A O 1
ATOM 564 N N . TYR A 1 77 ? 0.139 8.826 -4.016 1.00 94.56 77 TYR A N 1
ATOM 565 C CA . TYR A 1 77 ? 0.121 7.999 -2.810 1.00 94.56 77 TYR A CA 1
ATOM 566 C C . TYR A 1 77 ? 0.560 8.806 -1.589 1.00 94.56 77 TYR A C 1
ATOM 568 O O . TYR A 1 77 ? 1.418 9.693 -1.683 1.00 94.56 77 TYR A O 1
ATOM 576 N N . ALA A 1 78 ? -0.022 8.469 -0.437 1.00 95.25 78 ALA A N 1
ATOM 577 C CA . ALA A 1 78 ? 0.367 9.024 0.850 1.00 95.25 78 ALA A CA 1
ATOM 578 C C . ALA A 1 78 ? 1.858 8.780 1.125 1.00 95.25 78 ALA A C 1
ATOM 580 O O . ALA A 1 78 ? 2.431 7.783 0.683 1.00 95.25 78 ALA A O 1
ATOM 581 N N . ASN A 1 79 ? 2.492 9.701 1.854 1.00 96.50 79 ASN A N 1
ATOM 582 C CA . ASN A 1 79 ? 3.916 9.586 2.174 1.00 96.50 79 ASN A CA 1
ATOM 583 C C . ASN A 1 79 ? 4.205 8.358 3.032 1.00 96.50 79 ASN A C 1
ATOM 585 O O . ASN A 1 79 ? 5.193 7.687 2.778 1.00 96.50 79 ASN A O 1
ATOM 589 N N . TYR A 1 80 ? 3.325 8.033 3.973 1.00 96.62 80 TYR A N 1
ATOM 590 C CA . TYR A 1 80 ? 3.329 6.761 4.684 1.00 96.62 80 TYR A CA 1
ATOM 591 C C . TYR A 1 80 ? 2.118 5.969 4.194 1.00 96.62 80 TYR A C 1
ATOM 593 O O . TYR A 1 80 ? 0.977 6.395 4.344 1.00 96.62 80 TYR A O 1
ATOM 601 N N . MET A 1 81 ? 2.380 4.877 3.483 1.00 96.44 81 MET A N 1
ATOM 602 C CA . MET A 1 81 ? 1.364 4.042 2.855 1.00 96.44 81 MET A CA 1
ATOM 603 C C . MET A 1 81 ? 0.822 2.988 3.823 1.00 96.44 81 MET A C 1
ATOM 605 O O . MET A 1 81 ? 1.579 2.304 4.511 1.00 96.44 81 MET A O 1
ATOM 609 N N . HIS A 1 82 ? -0.493 2.796 3.795 1.00 97.31 82 HIS A N 1
ATOM 610 C CA . HIS A 1 82 ? -1.142 1.623 4.375 1.00 97.31 82 HIS A CA 1
ATOM 611 C C . HIS A 1 82 ? -0.680 0.332 3.668 1.00 97.31 82 HIS A C 1
ATOM 613 O O . HIS A 1 82 ? -0.343 0.376 2.477 1.00 97.31 82 HIS A O 1
ATOM 619 N N . ASN A 1 83 ? -0.695 -0.817 4.359 1.00 95.38 83 ASN A N 1
ATOM 620 C CA . ASN A 1 83 ? -0.252 -2.113 3.816 1.00 95.38 83 ASN A CA 1
ATOM 621 C C . ASN A 1 83 ? -0.867 -2.437 2.432 1.00 95.38 83 ASN A C 1
ATOM 623 O O . ASN A 1 83 ? -0.151 -2.851 1.523 1.00 95.38 83 ASN A O 1
ATOM 627 N N . THR A 1 84 ? -2.148 -2.123 2.218 1.00 94.19 84 THR A N 1
ATOM 628 C CA . THR A 1 84 ? -2.878 -2.315 0.954 1.00 94.19 84 THR A CA 1
ATOM 629 C C . THR A 1 84 ? -2.285 -1.499 -0.192 1.00 94.19 84 THR A C 1
ATOM 631 O O . THR A 1 84 ? -2.135 -2.007 -1.303 1.00 94.19 84 THR A O 1
ATOM 634 N N . LYS A 1 85 ? -1.902 -0.243 0.067 1.00 95.44 85 LYS A N 1
ATOM 635 C CA . LYS A 1 85 ? -1.277 0.641 -0.928 1.00 95.44 85 LYS A CA 1
ATOM 636 C C . LYS A 1 85 ? 0.165 0.245 -1.217 1.00 95.44 85 LYS A C 1
ATOM 638 O O . LYS A 1 85 ? 0.607 0.361 -2.361 1.00 95.44 85 LYS A O 1
ATOM 643 N N . LEU A 1 86 ? 0.879 -0.269 -0.217 1.00 96.31 86 LEU A N 1
ATOM 644 C CA . LEU A 1 86 ? 2.215 -0.814 -0.424 1.00 96.31 86 LEU A CA 1
ATOM 645 C C . LEU A 1 86 ? 2.177 -2.118 -1.244 1.00 96.31 86 LEU A C 1
ATOM 647 O O . LEU A 1 86 ? 2.963 -2.273 -2.177 1.00 96.31 86 LEU A O 1
ATOM 651 N N . LEU A 1 87 ? 1.223 -3.015 -0.978 1.00 97.75 87 LEU A N 1
ATOM 652 C CA . LEU A 1 87 ? 1.001 -4.207 -1.801 1.00 97.75 87 LEU A CA 1
ATOM 653 C C . LEU A 1 87 ? 0.633 -3.837 -3.245 1.00 97.75 87 LEU A C 1
ATOM 655 O O . LEU A 1 87 ? 1.158 -4.430 -4.186 1.00 97.75 87 LEU A O 1
ATOM 659 N N . GLU A 1 88 ? -0.221 -2.827 -3.436 1.00 96.56 88 GLU A N 1
ATOM 660 C CA . GLU A 1 88 ? -0.540 -2.288 -4.762 1.00 96.56 88 GLU A CA 1
ATOM 661 C C . GLU A 1 88 ? 0.730 -1.803 -5.481 1.00 96.56 88 GLU A C 1
ATOM 663 O O . GLU A 1 88 ? 0.945 -2.147 -6.642 1.00 96.56 88 GLU A O 1
ATOM 668 N N . TYR A 1 89 ? 1.624 -1.090 -4.788 1.00 98.19 89 TYR A N 1
ATOM 669 C CA . TYR A 1 89 ? 2.924 -0.687 -5.331 1.00 98.19 89 TYR A CA 1
ATOM 670 C C . TYR A 1 89 ? 3.804 -1.885 -5.735 1.00 98.19 89 TYR A C 1
ATOM 672 O O . TYR A 1 89 ? 4.400 -1.863 -6.815 1.00 98.19 89 TYR A O 1
ATOM 680 N N . TYR A 1 90 ? 3.845 -2.961 -4.943 1.00 98.38 90 TYR A N 1
ATOM 681 C CA . TYR A 1 90 ? 4.578 -4.179 -5.307 1.00 98.38 90 TYR A CA 1
ATOM 682 C C . TYR A 1 90 ? 3.968 -4.911 -6.506 1.00 98.38 90 TYR A C 1
ATOM 684 O O . TYR A 1 90 ? 4.707 -5.340 -7.392 1.00 98.38 90 TYR A O 1
ATOM 692 N N . ARG A 1 91 ? 2.636 -4.985 -6.607 1.00 97.69 91 ARG A N 1
ATOM 693 C CA . ARG A 1 91 ? 1.951 -5.514 -7.800 1.00 97.69 91 ARG A CA 1
ATOM 694 C C . ARG A 1 91 ? 2.230 -4.656 -9.033 1.00 97.69 91 ARG A C 1
ATOM 696 O O . ARG A 1 91 ? 2.476 -5.196 -10.109 1.00 97.69 91 ARG A O 1
ATOM 703 N N . MET A 1 92 ? 2.280 -3.330 -8.887 1.00 97.50 92 MET A N 1
ATOM 704 C CA . MET A 1 92 ? 2.688 -2.425 -9.966 1.00 97.50 92 MET A CA 1
ATOM 705 C C . MET A 1 92 ? 4.134 -2.670 -10.408 1.00 97.50 92 MET A C 1
ATOM 707 O O . MET A 1 92 ? 4.402 -2.649 -11.609 1.00 97.50 92 MET A O 1
ATOM 711 N N . TYR A 1 93 ? 5.050 -2.909 -9.466 1.00 98.12 93 TYR A N 1
ATOM 712 C CA . TYR A 1 93 ? 6.439 -3.261 -9.765 1.00 98.12 93 TYR A CA 1
ATOM 713 C C . TYR A 1 93 ? 6.517 -4.591 -10.527 1.00 98.12 93 TYR A C 1
ATOM 715 O O . TYR A 1 93 ? 7.096 -4.655 -11.612 1.00 98.12 93 TYR A O 1
ATOM 723 N N . ALA A 1 94 ? 5.847 -5.630 -10.020 1.00 97.94 94 ALA A N 1
ATOM 724 C CA . ALA A 1 94 ? 5.796 -6.944 -10.653 1.00 97.94 94 ALA A CA 1
ATOM 725 C C . ALA A 1 94 ? 5.195 -6.897 -12.066 1.00 97.94 94 ALA A C 1
ATOM 727 O O . ALA A 1 94 ? 5.726 -7.529 -12.978 1.00 97.94 94 ALA A O 1
ATOM 728 N N . LEU A 1 95 ? 4.137 -6.105 -12.273 1.00 95.50 95 LEU A N 1
ATOM 729 C CA . LEU A 1 95 ? 3.529 -5.888 -13.586 1.00 95.50 95 LEU A CA 1
ATOM 730 C C . LEU A 1 95 ? 4.471 -5.124 -14.528 1.00 95.50 95 LEU A C 1
ATOM 732 O O . LEU A 1 95 ? 4.646 -5.521 -15.678 1.00 95.50 95 LEU A O 1
ATOM 736 N N . LYS A 1 96 ? 5.101 -4.041 -14.048 1.00 96.69 96 LYS A N 1
ATOM 737 C CA . LYS A 1 96 ? 5.985 -3.182 -14.853 1.00 96.69 96 LYS A CA 1
ATOM 738 C C . LYS A 1 96 ? 7.173 -3.952 -15.426 1.00 96.69 96 LYS A C 1
ATOM 740 O O . LYS A 1 96 ? 7.546 -3.699 -16.570 1.00 96.69 96 LYS A O 1
ATOM 745 N N . PHE A 1 97 ? 7.745 -4.861 -14.641 1.00 96.75 97 PHE A N 1
ATOM 746 C CA . PHE A 1 97 ? 8.915 -5.654 -15.022 1.00 96.75 97 PHE A CA 1
ATOM 747 C C . PHE A 1 97 ? 8.569 -7.096 -15.435 1.00 96.75 97 PHE A C 1
ATOM 749 O O . PHE A 1 97 ? 9.470 -7.897 -15.661 1.00 96.75 97 PHE A O 1
ATOM 756 N N . ASN A 1 98 ? 7.277 -7.425 -15.579 1.00 95.94 98 ASN A N 1
ATOM 757 C CA . ASN A 1 98 ? 6.779 -8.743 -15.990 1.00 95.94 98 ASN A CA 1
ATOM 758 C C . ASN A 1 98 ? 7.352 -9.910 -15.154 1.00 95.94 98 ASN A C 1
ATOM 760 O O . ASN A 1 98 ? 7.837 -10.910 -15.689 1.00 95.94 98 ASN A O 1
ATOM 764 N N . LEU A 1 99 ? 7.318 -9.759 -13.827 1.00 98.12 99 LEU A N 1
ATOM 765 C CA . LEU A 1 99 ? 7.942 -10.689 -12.879 1.00 98.12 99 LEU A CA 1
ATOM 766 C C . LEU A 1 99 ? 7.061 -11.907 -12.567 1.00 98.12 99 LEU A C 1
ATOM 768 O O . LEU A 1 99 ? 7.584 -12.969 -12.245 1.00 98.12 99 LEU A O 1
ATOM 772 N N . MET A 1 100 ? 5.736 -11.770 -12.690 1.00 97.44 100 MET A N 1
ATOM 773 C CA . MET A 1 100 ? 4.758 -12.774 -12.238 1.00 97.44 100 MET A CA 1
ATOM 774 C C . MET A 1 100 ? 4.948 -14.150 -12.888 1.00 97.44 100 MET A C 1
ATOM 776 O O . MET A 1 100 ? 4.759 -15.165 -12.230 1.00 97.44 100 MET A O 1
ATOM 780 N N . LYS A 1 101 ? 5.375 -14.200 -14.156 1.00 97.31 101 LYS A N 1
ATOM 781 C CA . LYS A 1 101 ? 5.587 -15.457 -14.896 1.00 97.31 101 LYS A CA 1
ATOM 782 C C . LYS A 1 101 ? 6.723 -16.332 -14.351 1.00 97.31 101 LYS A C 1
ATOM 784 O O . LYS A 1 101 ? 6.814 -17.494 -14.724 1.00 97.31 101 LYS A O 1
ATOM 789 N N . TYR A 1 102 ? 7.593 -15.776 -13.508 1.00 98.38 102 TYR A N 1
ATOM 790 C CA . TYR A 1 102 ? 8.685 -16.512 -12.868 1.00 98.38 102 TYR A CA 1
ATOM 791 C C . TYR A 1 102 ? 8.310 -17.014 -11.474 1.00 98.38 102 TYR A C 1
ATOM 793 O O . TYR A 1 102 ? 9.152 -17.606 -10.807 1.00 98.38 102 TYR A O 1
ATOM 801 N N . ILE A 1 103 ? 7.085 -16.757 -11.009 1.00 98.62 103 ILE A N 1
ATOM 802 C CA . ILE A 1 103 ? 6.632 -17.107 -9.665 1.00 98.62 103 ILE A CA 1
ATOM 803 C C . ILE A 1 103 ? 5.701 -18.309 -9.750 1.00 98.62 103 ILE A C 1
ATOM 805 O O . ILE A 1 103 ? 4.689 -18.289 -10.448 1.00 98.62 103 ILE A O 1
ATOM 809 N N . ARG A 1 104 ? 6.042 -19.355 -9.005 1.00 97.12 104 ARG A N 1
ATOM 810 C CA . ARG A 1 104 ? 5.209 -20.529 -8.781 1.00 97.12 104 ARG A CA 1
ATOM 811 C C . ARG A 1 104 ? 4.518 -20.356 -7.437 1.00 97.12 104 ARG A C 1
ATOM 813 O O . ARG A 1 104 ? 5.145 -20.514 -6.390 1.00 97.12 104 ARG A O 1
ATOM 820 N N . PHE A 1 105 ? 3.249 -19.972 -7.495 1.00 96.56 105 PHE A N 1
ATOM 821 C CA . PHE A 1 105 ? 2.398 -19.818 -6.320 1.00 96.56 105 PHE A CA 1
ATOM 822 C C . PHE A 1 105 ? 1.993 -21.168 -5.741 1.00 96.56 105 PHE A C 1
ATOM 824 O O . PHE A 1 105 ? 2.040 -22.188 -6.430 1.00 96.56 105 PHE A O 1
ATOM 831 N N . ARG A 1 106 ? 1.566 -21.149 -4.475 1.00 93.94 106 ARG A N 1
ATOM 832 C CA . ARG A 1 106 ? 1.128 -22.330 -3.714 1.00 93.94 106 ARG A CA 1
ATOM 833 C C . ARG A 1 106 ? 2.176 -23.438 -3.694 1.00 93.94 106 ARG A C 1
ATOM 835 O O . ARG A 1 106 ? 1.854 -24.621 -3.614 1.00 93.94 106 ARG A O 1
ATOM 842 N N . ARG A 1 107 ? 3.447 -23.041 -3.761 1.00 95.00 107 ARG A N 1
ATOM 843 C CA . ARG A 1 107 ? 4.586 -23.944 -3.855 1.00 95.00 107 ARG A CA 1
ATOM 844 C C . ARG A 1 107 ? 5.494 -23.732 -2.654 1.00 95.00 107 ARG A C 1
ATOM 846 O O . ARG A 1 107 ? 6.275 -22.781 -2.602 1.00 95.00 107 ARG A O 1
ATOM 853 N N . ARG A 1 108 ? 5.374 -24.610 -1.655 1.00 95.25 108 ARG A N 1
ATOM 854 C CA . ARG A 1 108 ? 6.179 -24.545 -0.427 1.00 95.25 108 ARG A CA 1
ATOM 855 C C . ARG A 1 108 ? 7.492 -25.282 -0.647 1.00 95.25 108 ARG A C 1
ATOM 857 O O . ARG A 1 108 ? 7.482 -26.469 -0.953 1.00 95.25 108 ARG A O 1
ATOM 864 N N . VAL A 1 109 ? 8.617 -24.599 -0.452 1.00 97.00 109 VAL A N 1
ATOM 865 C CA . VAL A 1 109 ? 9.926 -25.261 -0.377 1.00 97.00 109 VAL A CA 1
ATOM 866 C C . VAL A 1 109 ? 10.060 -25.913 0.988 1.00 97.00 109 VAL A C 1
ATOM 868 O O . VAL A 1 109 ? 9.900 -25.255 2.017 1.00 97.00 109 VAL A O 1
ATOM 871 N N . ILE A 1 110 ? 10.319 -27.214 0.983 1.00 95.06 110 ILE A N 1
ATOM 872 C CA . ILE A 1 110 ? 10.441 -28.022 2.198 1.00 95.06 110 ILE A CA 1
ATOM 873 C C . ILE A 1 110 ? 11.892 -28.347 2.522 1.00 95.06 110 ILE A C 1
ATOM 875 O O . ILE A 1 110 ? 12.224 -28.507 3.692 1.00 95.06 110 ILE A O 1
ATOM 879 N N . ARG A 1 111 ? 12.759 -28.417 1.505 1.00 96.94 111 ARG A N 1
ATOM 880 C CA . ARG A 1 111 ? 14.159 -28.795 1.678 1.00 96.94 111 ARG A CA 1
ATOM 881 C C . ARG A 1 111 ? 15.025 -28.267 0.538 1.00 96.94 111 ARG A C 1
ATOM 883 O O . ARG A 1 111 ? 14.604 -28.259 -0.617 1.00 96.94 111 ARG A O 1
ATOM 890 N N . ILE A 1 112 ? 16.235 -27.836 0.873 1.00 98.12 112 ILE A N 1
ATOM 891 C CA . ILE A 1 112 ? 17.273 -27.390 -0.056 1.00 98.12 112 ILE A CA 1
ATOM 892 C C . ILE A 1 112 ? 18.562 -28.121 0.303 1.00 98.12 112 ILE A C 1
ATOM 894 O O . ILE A 1 112 ? 19.033 -28.034 1.437 1.00 98.12 112 ILE A O 1
ATOM 898 N N . GLU A 1 113 ? 19.132 -28.826 -0.667 1.00 97.19 113 GLU A N 1
ATOM 899 C CA . GLU A 1 113 ? 20.336 -29.638 -0.482 1.00 97.19 113 GLU A CA 1
ATOM 900 C C . GLU A 1 113 ? 21.389 -29.299 -1.542 1.00 97.19 113 GLU A C 1
ATOM 902 O O . GLU A 1 113 ? 21.035 -28.954 -2.673 1.00 97.19 113 GLU A O 1
ATOM 907 N N . PRO A 1 114 ? 22.690 -29.400 -1.225 1.00 97.31 114 PRO A N 1
ATOM 908 C CA . PRO A 1 114 ? 23.727 -29.423 -2.248 1.00 97.31 114 PRO A CA 1
ATOM 909 C C . PRO A 1 114 ? 23.497 -30.612 -3.193 1.00 97.31 114 PRO A C 1
ATOM 911 O O . PRO A 1 114 ? 23.159 -31.705 -2.743 1.00 97.31 114 PRO A O 1
ATOM 914 N N . ALA A 1 115 ? 23.688 -30.428 -4.501 1.00 96.81 115 ALA A N 1
ATOM 915 C CA . ALA A 1 115 ? 23.622 -31.542 -5.445 1.00 96.81 115 ALA A CA 1
ATOM 916 C C . ALA A 1 115 ? 24.766 -32.550 -5.211 1.00 96.81 115 ALA A C 1
ATOM 918 O O . ALA A 1 115 ? 25.823 -32.196 -4.691 1.00 96.81 115 ALA A O 1
ATOM 919 N N . ASN A 1 116 ? 24.602 -33.797 -5.666 1.00 95.81 116 ASN A N 1
ATOM 920 C CA . ASN A 1 116 ? 25.636 -34.840 -5.531 1.00 95.81 116 ASN A CA 1
ATOM 921 C C . ASN A 1 116 ? 26.997 -34.429 -6.134 1.00 95.81 116 ASN A C 1
ATOM 923 O O . ASN A 1 116 ? 28.045 -34.890 -5.697 1.00 95.81 116 ASN A O 1
ATOM 927 N N . ASP A 1 117 ? 26.986 -33.548 -7.136 1.00 95.62 117 ASP A N 1
ATOM 928 C CA . ASP A 1 117 ? 28.154 -32.978 -7.806 1.00 95.62 117 ASP A CA 1
ATOM 929 C C . ASP A 1 117 ? 28.469 -31.534 -7.354 1.00 95.62 117 ASP A C 1
ATOM 931 O O . ASP A 1 117 ? 29.118 -30.785 -8.093 1.00 95.62 117 ASP A O 1
ATOM 935 N N . TYR A 1 118 ? 28.024 -31.120 -6.159 1.00 96.31 118 TYR A N 1
ATOM 936 C CA . TYR A 1 118 ? 28.169 -29.752 -5.642 1.00 96.31 118 TYR A CA 1
ATOM 937 C C . TYR A 1 118 ? 29.620 -29.276 -5.603 1.00 96.31 118 TYR A C 1
ATOM 939 O O . TYR A 1 118 ? 29.890 -28.159 -6.026 1.00 96.31 118 TYR A O 1
ATOM 947 N N . GLU A 1 119 ? 30.577 -30.106 -5.178 1.00 95.00 119 GLU A N 1
ATOM 948 C CA . GLU A 1 119 ? 31.990 -29.695 -5.121 1.00 95.00 119 GLU A CA 1
ATOM 949 C C . GLU A 1 119 ? 32.531 -29.233 -6.481 1.00 95.00 119 GLU A C 1
ATOM 951 O O . GLU A 1 119 ? 33.342 -28.311 -6.536 1.00 95.00 119 GLU A O 1
ATOM 956 N N . LYS A 1 120 ? 32.036 -29.806 -7.586 1.00 95.38 120 LYS A N 1
ATOM 957 C CA . LYS A 1 120 ? 32.429 -29.423 -8.950 1.00 95.38 120 LYS A CA 1
ATOM 958 C C . LYS A 1 120 ? 31.553 -28.311 -9.529 1.00 95.38 120 LYS A C 1
ATOM 960 O O . LYS A 1 120 ? 32.059 -27.461 -10.257 1.00 95.38 120 LYS A O 1
ATOM 965 N N . THR A 1 121 ? 30.249 -28.337 -9.254 1.00 95.12 121 THR A N 1
ATOM 966 C CA . THR A 1 121 ? 29.255 -27.509 -9.963 1.00 95.12 121 THR A CA 1
ATOM 967 C C . THR A 1 121 ? 28.722 -26.326 -9.160 1.00 95.12 121 THR A C 1
ATOM 969 O O . THR A 1 121 ? 28.309 -25.334 -9.754 1.00 95.12 121 THR A O 1
ATOM 972 N N . GLY A 1 122 ? 28.696 -26.422 -7.831 1.00 96.25 122 GLY A N 1
ATOM 973 C CA . GLY A 1 122 ? 28.034 -25.466 -6.944 1.00 96.25 122 GLY A CA 1
ATOM 974 C C . GLY A 1 122 ? 26.501 -25.480 -7.014 1.00 96.25 122 GLY A C 1
ATOM 975 O O . GLY A 1 122 ? 25.882 -24.551 -6.500 1.00 96.25 122 GLY A O 1
ATOM 976 N N . CYS A 1 123 ? 25.889 -26.485 -7.650 1.00 98.06 123 CYS A N 1
ATOM 977 C CA . CYS A 1 123 ? 24.442 -26.563 -7.870 1.00 98.06 123 CYS A CA 1
ATOM 978 C C . CYS A 1 123 ? 23.657 -27.075 -6.653 1.00 98.06 123 CYS A C 1
ATOM 980 O O . CYS A 1 123 ? 24.153 -27.872 -5.857 1.00 98.06 123 CYS A O 1
ATOM 982 N N . TRP A 1 124 ? 22.383 -26.701 -6.577 1.00 98.44 124 TRP A N 1
ATOM 983 C CA . TRP A 1 124 ? 21.476 -27.019 -5.475 1.00 98.44 124 TRP A CA 1
ATOM 984 C C . TRP A 1 124 ? 20.256 -27.804 -5.961 1.00 98.44 124 TRP A C 1
ATOM 986 O O . TRP A 1 124 ? 19.771 -27.575 -7.067 1.00 98.44 124 TRP A O 1
ATOM 996 N N . LEU A 1 125 ? 19.750 -28.704 -5.123 1.00 98.38 125 LEU A N 1
ATOM 997 C CA . LEU A 1 125 ? 18.482 -29.410 -5.291 1.00 98.38 125 LEU A CA 1
ATOM 998 C C . LEU A 1 125 ? 17.414 -28.733 -4.429 1.00 98.38 125 LEU A C 1
ATOM 1000 O O . LEU A 1 125 ? 17.593 -28.579 -3.219 1.00 98.38 125 LEU A O 1
ATOM 1004 N N . ILE A 1 126 ? 16.309 -28.326 -5.052 1.00 98.31 126 ILE A N 1
ATOM 1005 C CA . ILE A 1 126 ? 15.171 -27.682 -4.393 1.00 98.31 126 ILE A CA 1
ATOM 1006 C C . ILE A 1 126 ? 14.003 -28.658 -4.370 1.00 98.31 126 ILE A C 1
ATOM 1008 O O . ILE A 1 126 ? 13.444 -28.974 -5.418 1.00 98.31 126 ILE A O 1
ATOM 1012 N N . TYR A 1 127 ? 13.613 -29.089 -3.173 1.00 97.62 127 TYR A N 1
ATOM 1013 C CA . TYR A 1 127 ? 12.429 -29.911 -2.955 1.00 97.62 127 TYR A CA 1
ATOM 1014 C C . TYR A 1 127 ? 11.259 -29.013 -2.571 1.00 97.62 127 TYR A C 1
ATOM 1016 O O . TYR A 1 127 ? 11.314 -28.264 -1.585 1.00 97.62 127 TYR A O 1
ATOM 1024 N N . SER A 1 128 ? 10.187 -29.083 -3.351 1.00 96.44 128 SER A N 1
ATOM 1025 C CA . SER A 1 128 ? 8.992 -28.277 -3.145 1.00 96.44 128 SER A CA 1
ATOM 1026 C C . SER A 1 128 ? 7.720 -29.100 -3.285 1.00 96.44 128 SER A C 1
ATOM 1028 O O . SER A 1 128 ? 7.671 -30.054 -4.053 1.00 96.44 128 SER A O 1
ATOM 1030 N N . ILE A 1 129 ? 6.683 -28.717 -2.546 1.00 94.94 129 ILE A N 1
ATOM 1031 C CA . ILE A 1 129 ? 5.381 -29.383 -2.549 1.00 94.94 129 ILE A CA 1
ATOM 1032 C C . ILE A 1 129 ? 4.318 -28.402 -3.044 1.00 94.94 129 ILE A C 1
ATOM 1034 O O . ILE A 1 129 ? 4.286 -27.246 -2.604 1.00 94.94 129 ILE A O 1
ATOM 1038 N N . ASP A 1 130 ? 3.461 -28.860 -3.963 1.00 90.06 130 ASP A N 1
ATOM 1039 C CA . ASP A 1 130 ? 2.198 -28.169 -4.248 1.00 90.06 130 ASP A CA 1
ATOM 1040 C C . ASP A 1 130 ? 1.254 -28.342 -3.058 1.00 90.06 130 ASP A C 1
ATOM 1042 O O . ASP A 1 130 ? 0.992 -29.470 -2.635 1.00 90.06 130 ASP A O 1
ATOM 1046 N N . ILE A 1 131 ? 0.744 -27.242 -2.508 1.00 83.00 131 ILE A N 1
ATOM 1047 C CA . ILE A 1 131 ? -0.131 -27.292 -1.332 1.00 83.00 131 ILE A CA 1
ATOM 1048 C C . ILE A 1 131 ? -1.424 -28.079 -1.610 1.00 83.00 131 ILE A C 1
ATOM 1050 O O . ILE A 1 131 ? -1.965 -28.675 -0.678 1.00 83.00 131 ILE A O 1
ATOM 1054 N N . ASP A 1 132 ? -1.885 -28.134 -2.863 1.00 79.25 132 ASP A N 1
ATOM 1055 C CA . ASP A 1 132 ? -3.116 -28.840 -3.232 1.00 79.25 132 ASP A CA 1
ATOM 1056 C C . ASP A 1 132 ? -2.882 -30.307 -3.560 1.00 79.25 132 ASP A C 1
ATOM 1058 O O . ASP A 1 132 ? -3.580 -31.184 -3.054 1.00 79.25 132 ASP A O 1
ATOM 1062 N N . GLU A 1 133 ? -1.889 -30.580 -4.404 1.00 76.50 133 GLU A N 1
ATOM 1063 C CA . GLU A 1 133 ? -1.649 -31.926 -4.929 1.00 76.50 133 GLU A CA 1
ATOM 1064 C C . GLU A 1 133 ? -0.763 -32.771 -4.006 1.00 76.50 133 GLU A C 1
ATOM 1066 O O . GLU A 1 133 ? -0.679 -33.984 -4.176 1.00 76.50 133 GLU A O 1
ATOM 1071 N N . LYS A 1 134 ? -0.083 -32.140 -3.036 1.00 75.88 134 LYS A N 1
ATOM 1072 C CA . LYS A 1 134 ? 0.876 -32.751 -2.095 1.00 75.88 134 LYS A CA 1
ATOM 1073 C C . LYS A 1 134 ? 2.017 -33.546 -2.746 1.00 75.88 134 LYS A C 1
ATOM 1075 O O . LYS A 1 134 ? 2.741 -34.254 -2.050 1.00 75.88 134 LYS A O 1
ATOM 1080 N N . ASN A 1 135 ? 2.222 -33.391 -4.051 1.00 82.25 135 ASN A N 1
ATOM 1081 C CA . ASN A 1 135 ? 3.317 -34.018 -4.775 1.00 82.25 135 ASN A CA 1
ATOM 1082 C C . ASN A 1 135 ? 4.624 -33.259 -4.523 1.00 82.25 135 ASN A C 1
ATOM 1084 O O . ASN A 1 135 ? 4.704 -32.047 -4.753 1.00 82.25 135 ASN A O 1
ATOM 1088 N N . GLU A 1 136 ? 5.644 -33.984 -4.065 1.00 91.38 136 GLU A N 1
ATOM 1089 C CA . GLU A 1 136 ? 7.008 -33.475 -3.936 1.00 91.38 136 GLU A CA 1
ATOM 1090 C C . GLU A 1 136 ? 7.690 -33.453 -5.308 1.00 91.38 136 GLU A C 1
ATOM 1092 O O . GLU A 1 136 ? 7.723 -34.452 -6.026 1.00 91.38 136 GLU A O 1
ATOM 1097 N N . ILE A 1 137 ? 8.235 -32.295 -5.670 1.00 93.75 137 ILE A N 1
ATOM 1098 C CA . ILE A 1 137 ? 9.006 -32.073 -6.892 1.00 93.75 137 ILE A CA 1
ATOM 1099 C C . ILE A 1 137 ? 10.415 -31.657 -6.487 1.00 93.75 137 ILE A C 1
ATOM 1101 O O . ILE A 1 137 ? 10.583 -30.776 -5.642 1.00 93.75 137 ILE A O 1
ATOM 1105 N N . CYS A 1 138 ? 11.413 -32.273 -7.116 1.00 96.00 138 CYS A N 1
ATOM 1106 C CA . CYS A 1 138 ? 12.819 -31.922 -6.965 1.00 96.00 138 CYS A CA 1
ATOM 1107 C C . CYS A 1 138 ? 13.356 -31.332 -8.271 1.00 96.00 138 CYS A C 1
ATOM 1109 O O . CYS A 1 138 ? 13.242 -31.949 -9.331 1.00 96.00 138 CYS A O 1
ATOM 1111 N N . GLU A 1 139 ? 13.959 -30.149 -8.191 1.00 97.19 139 GLU A N 1
ATOM 1112 C CA . GLU A 1 139 ? 14.564 -29.457 -9.331 1.00 97.19 139 GLU A CA 1
ATOM 1113 C C . GLU A 1 139 ? 15.981 -28.985 -8.997 1.00 97.19 139 GLU A C 1
ATOM 1115 O O . GLU A 1 139 ? 16.251 -28.505 -7.893 1.00 97.19 139 GLU A O 1
ATOM 1120 N N . LYS A 1 140 ? 16.894 -29.105 -9.967 1.00 98.06 140 LYS A N 1
ATOM 1121 C CA . LYS A 1 140 ? 18.291 -28.670 -9.842 1.00 98.06 140 LYS A CA 1
ATOM 1122 C C . LYS A 1 140 ? 18.452 -27.236 -10.355 1.00 98.06 140 LYS 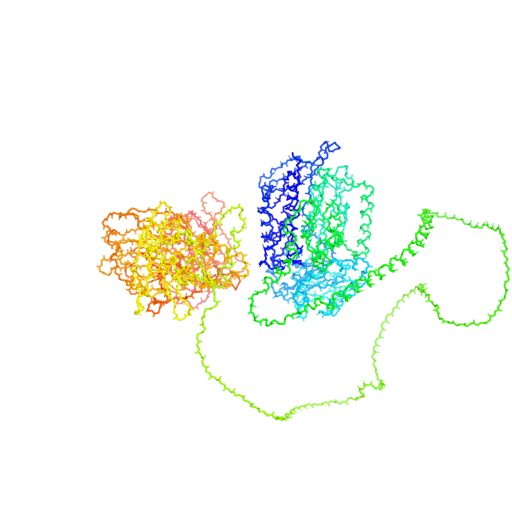A C 1
ATOM 1124 O O . LYS A 1 140 ? 17.989 -26.929 -11.449 1.00 98.06 140 LYS A O 1
ATOM 1129 N N . PHE A 1 141 ? 19.148 -26.393 -9.594 1.00 98.56 141 PHE A N 1
ATOM 1130 C CA . PHE A 1 141 ? 19.455 -25.001 -9.943 1.00 98.56 141 PHE A CA 1
ATOM 1131 C C . PHE A 1 141 ? 20.942 -24.695 -9.771 1.00 98.56 141 PHE A C 1
ATOM 1133 O O . PHE A 1 141 ? 21.601 -25.250 -8.891 1.00 98.56 141 PHE A O 1
ATOM 1140 N N . ASP A 1 142 ? 21.462 -23.765 -10.571 1.00 98.38 142 ASP A N 1
ATOM 1141 C CA . ASP A 1 142 ? 22.868 -23.351 -10.492 1.00 98.38 142 ASP A CA 1
ATOM 1142 C C . ASP A 1 142 ? 23.158 -22.495 -9.249 1.00 98.38 142 ASP A C 1
ATOM 1144 O O . ASP A 1 142 ? 24.281 -22.488 -8.747 1.00 98.38 142 ASP A O 1
ATOM 1148 N N . ALA A 1 143 ? 22.163 -21.747 -8.762 1.00 98.38 143 ALA A N 1
ATOM 1149 C CA . ALA A 1 143 ? 22.280 -20.897 -7.581 1.00 98.38 143 ALA A CA 1
ATOM 1150 C C . ALA A 1 143 ? 20.931 -20.665 -6.877 1.00 98.38 143 ALA A C 1
ATOM 1152 O O . ALA A 1 143 ? 19.863 -20.891 -7.451 1.00 98.38 143 ALA A O 1
ATOM 1153 N N . VAL A 1 144 ? 20.977 -20.185 -5.631 1.00 98.69 144 VAL A N 1
ATOM 1154 C CA . VAL A 1 144 ? 19.811 -19.979 -4.760 1.00 98.69 144 VAL A CA 1
ATOM 1155 C C . VAL A 1 144 ? 19.864 -18.610 -4.077 1.00 98.69 144 VAL A C 1
ATOM 1157 O O . VAL A 1 144 ? 20.880 -18.224 -3.501 1.00 98.69 144 VAL A O 1
ATOM 1160 N N . MET A 1 145 ? 18.742 -17.890 -4.084 1.00 98.81 145 MET A N 1
ATOM 1161 C CA . MET A 1 145 ? 18.515 -16.690 -3.277 1.00 98.81 145 MET A CA 1
ATOM 1162 C C . MET A 1 145 ? 17.405 -16.942 -2.252 1.00 98.81 145 MET A C 1
ATOM 1164 O O . MET A 1 145 ? 16.257 -17.212 -2.609 1.00 98.81 145 MET A O 1
ATOM 1168 N N . LEU A 1 146 ? 17.724 -16.824 -0.965 1.00 98.44 146 LEU A N 1
ATOM 1169 C CA . LEU A 1 146 ? 16.753 -16.930 0.122 1.00 98.44 146 LEU A CA 1
ATOM 1170 C C . LEU A 1 146 ? 16.115 -15.565 0.376 1.00 98.44 146 LEU A C 1
ATOM 1172 O O . LEU A 1 146 ? 16.803 -14.627 0.771 1.00 98.44 146 LEU A O 1
ATOM 1176 N N . ALA A 1 147 ? 14.805 -15.460 0.175 1.00 97.62 147 ALA A N 1
ATOM 1177 C CA . ALA A 1 147 ? 14.046 -14.214 0.260 1.00 97.62 147 ALA A CA 1
ATOM 1178 C C . ALA A 1 147 ? 12.800 -14.340 1.165 1.00 97.62 147 ALA A C 1
ATOM 1180 O O . ALA A 1 147 ? 11.802 -13.641 0.979 1.00 97.62 147 ALA A O 1
ATOM 1181 N N . THR A 1 148 ? 12.862 -15.221 2.166 1.00 94.06 148 THR A N 1
ATOM 1182 C CA . THR A 1 148 ? 11.749 -15.563 3.071 1.00 94.06 148 THR A CA 1
ATOM 1183 C C . THR A 1 148 ? 11.539 -14.574 4.220 1.00 94.06 148 THR A C 1
ATOM 1185 O O . THR A 1 148 ? 10.502 -14.607 4.881 1.00 94.06 148 THR A O 1
ATOM 1188 N N . GLY A 1 149 ? 12.495 -13.670 4.459 1.00 92.81 149 GLY A N 1
ATOM 1189 C CA . GLY A 1 149 ? 12.473 -12.757 5.605 1.00 92.81 149 GLY A CA 1
ATOM 1190 C C . GLY A 1 149 ? 12.591 -13.484 6.953 1.00 92.81 149 GLY A C 1
ATOM 1191 O O . GLY A 1 149 ? 12.966 -14.650 7.022 1.00 92.81 149 GLY A O 1
ATOM 1192 N N . HIS A 1 150 ? 12.293 -12.778 8.048 1.00 93.38 150 HIS A N 1
ATOM 1193 C CA . HIS A 1 150 ? 12.559 -13.248 9.422 1.00 93.38 150 HIS A CA 1
ATOM 1194 C C . HIS A 1 150 ? 11.454 -12.932 10.439 1.00 93.38 150 HIS A C 1
ATOM 1196 O O . HIS A 1 150 ? 11.652 -13.065 11.644 1.00 93.38 150 HIS A O 1
ATOM 1202 N N . HIS A 1 151 ? 10.280 -12.505 9.973 1.00 92.44 151 HIS A N 1
ATOM 1203 C CA . HIS A 1 151 ? 9.134 -12.142 10.821 1.00 92.44 151 HIS A CA 1
ATOM 1204 C C . HIS A 1 151 ? 7.998 -13.178 10.782 1.00 92.44 151 HIS A C 1
ATOM 1206 O O . HIS A 1 151 ? 6.844 -12.849 11.041 1.00 92.44 151 HIS A O 1
ATOM 1212 N N . ALA A 1 152 ? 8.318 -14.427 10.431 1.00 92.50 152 ALA A N 1
ATOM 1213 C CA . ALA A 1 152 ? 7.344 -15.514 10.337 1.00 92.50 152 ALA A CA 1
ATOM 1214 C C . ALA A 1 152 ? 7.200 -16.319 11.638 1.00 92.50 152 ALA A C 1
ATOM 1216 O O . ALA A 1 152 ? 6.092 -16.718 11.970 1.00 92.50 152 ALA A O 1
ATOM 1217 N N . TYR A 1 153 ? 8.288 -16.528 12.392 1.00 93.75 153 TYR A N 1
ATOM 1218 C CA . TYR A 1 153 ? 8.298 -17.428 13.553 1.00 93.75 153 TYR A CA 1
ATOM 1219 C C . TYR A 1 153 ? 8.273 -16.648 14.876 1.00 93.75 153 TYR A C 1
ATOM 1221 O O . TYR A 1 153 ? 9.256 -15.970 15.189 1.00 93.75 153 TYR A O 1
ATOM 1229 N N . PRO A 1 154 ? 7.177 -16.703 15.657 1.00 94.38 154 PRO A N 1
ATOM 1230 C CA . PRO A 1 154 ? 7.054 -16.010 16.939 1.00 94.38 154 PRO A CA 1
ATOM 1231 C C . PRO A 1 154 ? 8.157 -16.362 17.939 1.00 94.38 154 PRO A C 1
ATOM 1233 O O . PRO A 1 154 ? 8.554 -17.521 18.055 1.00 94.38 154 PRO A O 1
ATOM 1236 N N . ARG A 1 155 ? 8.603 -15.376 18.725 1.00 92.25 155 ARG A N 1
ATOM 1237 C CA . ARG A 1 155 ? 9.486 -15.605 19.874 1.00 92.25 155 ARG A CA 1
ATOM 1238 C C . ARG A 1 155 ? 8.682 -15.499 21.162 1.00 92.25 155 ARG A C 1
ATOM 1240 O O . ARG A 1 155 ? 8.384 -14.395 21.614 1.00 92.25 155 ARG A O 1
ATOM 1247 N N . LEU A 1 156 ? 8.381 -16.637 21.776 1.00 91.19 156 LEU A N 1
ATOM 1248 C CA . LEU A 1 156 ? 7.610 -16.688 23.016 1.00 91.19 156 LEU A CA 1
ATOM 1249 C C . LEU A 1 156 ? 8.533 -16.575 24.245 1.00 91.19 156 LEU A C 1
ATOM 1251 O O . LEU A 1 156 ? 9.522 -17.306 24.326 1.00 91.19 156 LEU A O 1
ATOM 1255 N N . PRO A 1 157 ? 8.267 -15.647 25.181 1.00 89.19 157 PRO A N 1
ATOM 1256 C CA . PRO A 1 157 ? 8.985 -15.560 26.446 1.00 89.19 157 PRO A CA 1
ATOM 1257 C C . PRO A 1 157 ? 8.478 -16.614 27.439 1.00 89.19 157 PRO A C 1
ATOM 1259 O O . PRO A 1 157 ? 7.333 -17.055 27.369 1.00 89.19 157 PRO A O 1
ATOM 1262 N N . THR A 1 158 ? 9.308 -16.951 28.422 1.00 89.94 158 THR A N 1
ATOM 1263 C CA . THR A 1 158 ? 8.913 -17.753 29.586 1.00 89.94 158 THR A CA 1
ATOM 1264 C C . THR A 1 158 ? 8.806 -16.850 30.810 1.00 89.94 158 THR A C 1
ATOM 1266 O O . THR A 1 158 ? 9.767 -16.148 31.129 1.00 89.94 158 THR A O 1
ATOM 1269 N N . PHE A 1 159 ? 7.675 -16.890 31.514 1.00 93.19 159 PHE A N 1
ATOM 1270 C CA . PHE A 1 159 ? 7.481 -16.193 32.788 1.00 93.19 159 PHE A CA 1
ATOM 1271 C C . PHE A 1 159 ? 6.957 -17.169 33.849 1.00 93.19 159 PHE A C 1
ATOM 1273 O O . PHE A 1 159 ? 6.110 -18.006 33.520 1.00 93.19 159 PHE A O 1
ATOM 1280 N N . PRO A 1 160 ? 7.394 -17.057 35.117 1.00 96.00 160 PRO A N 1
ATOM 1281 C CA . PRO A 1 160 ? 6.824 -17.843 36.204 1.00 96.00 160 PRO A CA 1
ATOM 1282 C C . PRO A 1 160 ? 5.302 -17.664 36.274 1.00 96.00 160 PRO A C 1
ATOM 1284 O O . PRO A 1 160 ? 4.798 -16.543 36.247 1.00 96.00 160 PRO A O 1
ATOM 1287 N N . GLY A 1 161 ? 4.566 -18.777 36.321 1.00 92.75 161 GLY A N 1
ATOM 1288 C CA . GLY A 1 161 ? 3.103 -18.783 36.421 1.00 92.75 161 GLY A CA 1
ATOM 1289 C C . GLY A 1 161 ? 2.330 -18.563 35.110 1.00 92.75 161 GLY A C 1
ATOM 1290 O O . GLY A 1 161 ? 1.116 -18.742 35.123 1.00 92.75 161 GLY A O 1
ATOM 1291 N N . LEU A 1 162 ? 2.975 -18.240 33.978 1.00 93.19 162 LEU A N 1
ATOM 1292 C CA . LEU A 1 162 ? 2.279 -17.979 32.700 1.00 93.19 162 LEU A CA 1
ATOM 1293 C C . LEU A 1 162 ? 1.428 -19.170 32.221 1.00 93.19 162 LEU A C 1
ATOM 1295 O O . LEU A 1 162 ? 0.361 -18.992 31.628 1.00 93.19 162 LEU A O 1
ATOM 1299 N N . ASP A 1 163 ? 1.873 -20.393 32.507 1.00 91.88 163 ASP A N 1
ATOM 1300 C CA . ASP A 1 163 ? 1.142 -21.617 32.161 1.00 91.88 163 ASP A CA 1
ATOM 1301 C C . ASP A 1 163 ? -0.179 -21.745 32.932 1.00 91.88 163 ASP A C 1
ATOM 1303 O O . ASP A 1 163 ? -1.127 -22.345 32.431 1.00 91.88 163 ASP A O 1
ATOM 1307 N N . LYS A 1 164 ? -0.260 -21.133 34.122 1.00 92.69 164 LYS A N 1
ATOM 1308 C CA . LYS A 1 164 ? -1.450 -21.118 34.986 1.00 92.69 164 LYS A CA 1
ATOM 1309 C C . LYS A 1 164 ? -2.422 -19.984 34.654 1.00 92.69 164 LYS A C 1
ATOM 1311 O O . LYS A 1 164 ? -3.530 -19.976 35.184 1.00 92.69 164 LYS A O 1
ATOM 1316 N N . PHE A 1 165 ? -2.024 -19.028 33.813 1.00 94.88 165 PHE A N 1
ATOM 1317 C CA . PHE A 1 165 ? -2.894 -17.932 33.396 1.00 94.88 165 PHE A CA 1
ATOM 1318 C C . PHE A 1 165 ? -4.093 -18.468 32.604 1.00 94.88 165 PHE A C 1
ATOM 1320 O O . PHE A 1 165 ? -3.914 -19.187 31.617 1.00 94.88 165 PHE A O 1
ATOM 1327 N N . LYS A 1 166 ? -5.303 -18.117 33.050 1.00 93.69 166 LYS A N 1
ATOM 1328 C CA . LYS A 1 166 ? -6.574 -18.643 32.524 1.00 93.69 166 LYS A CA 1
ATOM 1329 C C . LYS A 1 166 ? -7.174 -17.803 31.397 1.00 93.69 166 LYS A C 1
ATOM 1331 O O . LYS A 1 166 ? -8.058 -18.292 30.701 1.00 93.69 166 LYS A O 1
ATOM 1336 N N . GLY A 1 167 ? -6.737 -16.552 31.250 1.00 93.25 167 GLY A N 1
ATOM 1337 C CA . GLY A 1 167 ? -7.180 -15.673 30.170 1.00 93.25 167 GLY A CA 1
ATOM 1338 C C . GLY A 1 167 ? -6.570 -16.037 28.814 1.00 93.25 167 GLY A C 1
ATOM 1339 O O . GLY A 1 167 ? -5.774 -16.970 28.676 1.00 93.25 167 GLY A O 1
ATOM 1340 N N . GLU A 1 168 ? -6.926 -15.259 27.799 1.00 94.88 168 GLU A N 1
ATOM 1341 C CA . GLU A 1 168 ? -6.463 -15.459 26.429 1.00 94.88 168 GLU A CA 1
ATOM 1342 C C . GLU A 1 168 ? -4.974 -15.098 26.280 1.00 94.88 168 GLU A C 1
ATOM 1344 O O . GLU A 1 168 ? -4.496 -14.104 26.830 1.00 94.88 168 GLU A O 1
ATOM 1349 N N . LYS A 1 169 ? -4.218 -15.914 25.537 1.00 94.62 169 LYS A N 1
ATOM 1350 C CA . LYS A 1 169 ? -2.786 -15.713 25.276 1.00 94.62 169 LYS A CA 1
ATOM 1351 C C . LYS A 1 169 ? -2.544 -15.723 23.776 1.00 94.62 169 LYS A C 1
ATOM 1353 O O . LYS A 1 169 ? -2.783 -16.739 23.128 1.00 94.62 169 LYS A O 1
ATOM 1358 N N . LEU A 1 170 ? -1.998 -14.636 23.244 1.00 95.44 170 LEU A N 1
ATOM 1359 C CA . LEU A 1 170 ? -1.598 -14.555 21.842 1.00 95.44 170 LEU A CA 1
ATOM 1360 C C . LEU A 1 170 ? -0.240 -13.880 21.672 1.00 95.44 170 LEU A C 1
ATOM 1362 O O . LEU A 1 170 ? 0.185 -13.073 22.494 1.00 95.44 170 LEU A O 1
ATOM 1366 N N . HIS A 1 171 ? 0.448 -14.196 20.582 1.00 96.81 171 HIS A N 1
ATOM 1367 C CA . HIS A 1 171 ? 1.587 -13.418 20.101 1.00 96.81 171 HIS A CA 1
ATOM 1368 C C . HIS A 1 171 ? 1.115 -12.325 19.133 1.00 96.81 171 HIS A C 1
ATOM 1370 O O . HIS A 1 171 ? 0.100 -12.487 18.458 1.00 96.81 171 HIS A O 1
ATOM 1376 N N . SER A 1 172 ? 1.889 -11.249 18.960 1.00 96.44 172 SER A N 1
ATOM 1377 C CA . SER A 1 172 ? 1.579 -10.184 17.987 1.00 96.44 172 SER A CA 1
ATOM 1378 C C . SER A 1 172 ? 1.429 -10.681 16.540 1.00 96.44 172 SER A C 1
ATOM 1380 O O . SER A 1 172 ? 0.796 -10.028 15.723 1.00 96.44 172 SER A O 1
ATOM 1382 N N . TRP A 1 173 ? 1.983 -11.854 16.224 1.00 95.81 173 TRP A N 1
ATOM 1383 C CA . TRP A 1 173 ? 1.812 -12.549 14.938 1.00 95.81 173 TRP A CA 1
ATOM 1384 C C . TRP A 1 173 ? 0.364 -13.002 14.690 1.00 95.81 173 TRP A C 1
ATOM 1386 O O . TRP A 1 173 ? -0.086 -13.024 13.543 1.00 95.81 173 TRP A O 1
ATOM 1396 N N . GLN A 1 174 ? -0.356 -13.342 15.764 1.00 95.94 174 GLN A N 1
ATOM 1397 C CA . GLN A 1 174 ? -1.742 -13.809 15.730 1.00 95.94 174 GLN A CA 1
ATOM 1398 C C . GLN A 1 174 ? -2.757 -12.665 15.766 1.00 95.94 174 GLN A C 1
ATOM 1400 O O . GLN A 1 174 ? -3.888 -12.851 15.330 1.00 95.94 174 GLN A O 1
ATOM 1405 N N . TYR A 1 175 ? -2.365 -11.487 16.253 1.00 96.00 175 TYR A N 1
ATOM 1406 C CA . TYR A 1 175 ? -3.240 -10.320 16.292 1.00 96.00 175 TYR A CA 1
ATOM 1407 C C . TYR A 1 175 ? -3.502 -9.773 14.877 1.00 96.00 175 TYR A C 1
ATOM 1409 O O . TYR A 1 175 ? -2.577 -9.620 14.074 1.00 96.00 175 TYR A O 1
ATOM 1417 N N . LYS A 1 176 ? -4.770 -9.469 14.567 1.00 94.88 176 LYS A N 1
ATOM 1418 C CA . LYS A 1 176 ? -5.211 -9.024 13.229 1.00 94.88 176 LYS A CA 1
ATOM 1419 C C . LYS A 1 176 ? -6.022 -7.742 13.260 1.00 94.88 176 LYS A C 1
ATOM 1421 O O . LYS A 1 176 ? -5.794 -6.864 12.429 1.00 94.88 176 LYS A O 1
ATOM 1426 N N . THR A 1 177 ? -6.978 -7.674 14.174 1.00 95.69 177 THR A N 1
ATOM 1427 C CA . THR A 1 177 ? -7.941 -6.585 14.330 1.00 95.69 177 THR A CA 1
ATOM 1428 C C . THR A 1 177 ? -8.233 -6.383 15.811 1.00 95.69 177 THR A C 1
ATOM 1430 O O . THR A 1 177 ? -8.100 -7.343 16.571 1.00 95.69 177 THR A O 1
ATOM 1433 N N . PRO A 1 178 ? -8.716 -5.197 16.208 1.00 94.75 178 PRO A N 1
ATOM 1434 C CA . PRO A 1 178 ? -9.099 -4.936 17.591 1.00 94.75 178 PRO A CA 1
ATOM 1435 C C . PRO A 1 178 ? -10.382 -5.673 18.003 1.00 94.75 178 PRO A C 1
ATOM 1437 O O . PRO A 1 178 ? -10.648 -5.819 19.189 1.00 94.75 178 PRO A O 1
ATOM 1440 N N . HIS A 1 179 ? -11.174 -6.176 17.052 1.00 92.38 179 HIS A N 1
ATOM 1441 C CA . HIS A 1 179 ? -12.404 -6.899 17.366 1.00 92.38 179 HIS A CA 1
ATOM 1442 C C . HIS A 1 179 ? -12.146 -8.151 18.220 1.00 92.38 179 HIS A C 1
ATOM 1444 O O . HIS A 1 179 ? -11.223 -8.918 17.934 1.00 92.38 179 HIS A O 1
ATOM 1450 N N . GLY A 1 180 ? -12.967 -8.358 19.249 1.00 92.50 180 GLY A N 1
ATOM 1451 C CA . GLY A 1 180 ? -12.803 -9.402 20.261 1.00 92.50 180 GLY A CA 1
ATOM 1452 C C . GLY A 1 180 ? -12.067 -8.935 21.521 1.00 92.50 180 GLY A C 1
ATOM 1453 O O . GLY A 1 180 ? -11.906 -9.727 22.452 1.00 92.50 180 GLY A O 1
ATOM 1454 N N . PHE A 1 181 ? -11.628 -7.675 21.573 1.00 96.50 181 PHE A N 1
ATOM 1455 C CA . PHE A 1 181 ? -10.972 -7.064 22.733 1.00 96.50 181 PHE A CA 1
ATOM 1456 C C . PHE A 1 181 ? -11.821 -5.979 23.414 1.00 96.50 181 PHE A C 1
ATOM 1458 O O . PHE A 1 181 ? -11.339 -5.331 24.346 1.00 96.50 181 PHE A O 1
ATOM 1465 N N . GLU A 1 182 ? -13.067 -5.785 22.978 1.00 97.50 182 GLU A N 1
ATOM 1466 C CA . GLU A 1 182 ? -14.008 -4.831 23.563 1.00 97.50 182 GLU A CA 1
ATOM 1467 C C . GLU A 1 182 ? -14.205 -5.115 25.056 1.00 97.50 182 GLU A C 1
ATOM 1469 O O . GLU A 1 182 ? -14.376 -6.263 25.468 1.00 97.50 182 GLU A O 1
ATOM 1474 N N . ASP A 1 183 ? -14.120 -4.066 25.875 1.00 95.44 183 ASP A N 1
ATOM 1475 C CA . ASP A 1 183 ? -14.304 -4.123 27.331 1.00 95.44 183 ASP A CA 1
ATOM 1476 C C . ASP A 1 183 ? -13.372 -5.092 28.100 1.00 95.44 183 ASP A C 1
ATOM 1478 O O . ASP A 1 183 ? -13.540 -5.297 29.308 1.00 95.44 183 ASP A O 1
ATOM 1482 N N . LYS A 1 184 ? -12.325 -5.625 27.453 1.00 96.88 184 LYS A N 1
ATOM 1483 C CA . LYS A 1 184 ? -11.300 -6.470 28.089 1.00 96.88 184 LYS A CA 1
ATOM 1484 C C . LYS A 1 184 ? -10.179 -5.642 28.722 1.00 96.88 184 LYS A C 1
ATOM 1486 O O . LYS A 1 184 ? -9.812 -4.575 28.226 1.00 96.88 184 LYS A O 1
ATOM 1491 N N . LYS A 1 185 ? -9.565 -6.155 29.791 1.00 97.75 185 LYS A N 1
ATOM 1492 C CA . LYS A 1 185 ? -8.252 -5.704 30.274 1.00 97.75 185 LYS A CA 1
ATOM 1493 C C . LYS A 1 185 ? -7.148 -6.463 29.548 1.00 97.75 185 LYS A C 1
ATOM 1495 O O . LYS A 1 185 ? -7.023 -7.681 29.690 1.00 97.75 185 LYS A O 1
ATOM 1500 N N . VAL A 1 186 ? -6.323 -5.736 28.803 1.00 98.19 186 VAL A N 1
ATOM 1501 C CA . VAL A 1 186 ? -5.296 -6.319 27.934 1.00 98.19 186 VAL A CA 1
ATOM 1502 C C . VAL A 1 186 ? -3.902 -5.950 28.421 1.00 98.19 186 VAL A C 1
ATOM 1504 O O . VAL A 1 186 ? -3.594 -4.773 28.605 1.00 98.19 186 VAL A O 1
ATOM 1507 N N . LEU A 1 187 ? -3.035 -6.949 28.586 1.00 98.12 187 LEU A N 1
ATOM 1508 C CA . LEU A 1 187 ? -1.612 -6.764 28.862 1.00 98.12 187 LEU A CA 1
ATOM 1509 C C . LEU A 1 187 ? -0.781 -7.064 27.615 1.00 98.12 187 LEU A C 1
ATOM 1511 O O . LEU A 1 187 ? -0.682 -8.208 27.181 1.00 98.12 187 LEU A O 1
ATOM 1515 N N . ILE A 1 188 ? -0.116 -6.051 27.074 1.00 98.25 188 ILE A N 1
ATOM 1516 C CA . ILE A 1 188 ? 0.848 -6.191 25.985 1.00 98.25 188 ILE A CA 1
ATOM 1517 C C . ILE A 1 188 ? 2.253 -6.297 26.585 1.00 98.25 188 ILE A C 1
ATOM 1519 O O . ILE A 1 188 ? 2.695 -5.413 27.316 1.00 98.25 188 ILE A O 1
ATOM 1523 N N . ILE A 1 189 ? 2.977 -7.373 26.275 1.00 97.19 189 ILE A N 1
ATOM 1524 C CA . ILE A 1 189 ? 4.340 -7.609 26.768 1.00 97.19 189 ILE A CA 1
ATOM 1525 C C . ILE A 1 189 ? 5.350 -7.238 25.684 1.00 97.19 189 ILE A C 1
ATOM 1527 O O . ILE A 1 189 ? 5.412 -7.874 24.630 1.00 97.19 189 ILE A O 1
ATOM 1531 N N . GLY A 1 190 ? 6.186 -6.242 25.974 1.00 94.12 190 GLY A N 1
ATOM 1532 C CA . GLY A 1 190 ? 7.175 -5.681 25.059 1.00 94.12 190 GLY A CA 1
ATOM 1533 C C . GLY A 1 190 ? 6.761 -4.315 24.505 1.00 94.12 190 GLY A C 1
ATOM 1534 O O . GLY A 1 190 ? 5.592 -3.955 24.489 1.00 94.12 190 GLY A O 1
ATOM 1535 N N . ILE A 1 191 ? 7.747 -3.550 24.022 1.00 92.56 191 ILE A N 1
ATOM 1536 C CA . ILE A 1 191 ? 7.566 -2.192 23.470 1.00 92.56 191 ILE A CA 1
ATOM 1537 C C . ILE A 1 191 ? 8.156 -2.083 22.048 1.00 92.56 191 ILE A C 1
ATOM 1539 O O . ILE A 1 191 ? 8.907 -1.177 21.700 1.00 92.56 191 ILE A O 1
ATOM 1543 N N . GLY A 1 192 ? 7.903 -3.086 21.202 1.00 91.31 192 GLY A N 1
ATOM 1544 C CA . GLY A 1 192 ? 8.231 -3.009 19.771 1.00 91.31 192 GLY A CA 1
ATOM 1545 C C . GLY A 1 192 ? 7.183 -2.251 18.968 1.00 91.31 192 GLY A C 1
ATOM 1546 O O . GLY A 1 192 ? 6.086 -2.060 19.463 1.00 91.31 192 GLY A O 1
ATOM 1547 N N . SER A 1 193 ? 7.480 -1.870 17.720 1.00 92.00 193 SER A N 1
ATOM 1548 C CA . SER A 1 193 ? 6.534 -1.139 16.859 1.00 92.00 193 SER A CA 1
ATOM 1549 C C . SER A 1 193 ? 5.144 -1.784 16.826 1.00 92.00 193 SER A C 1
ATOM 1551 O O . SER A 1 193 ? 4.163 -1.098 17.066 1.00 92.00 193 SER A O 1
ATOM 1553 N N . SER A 1 194 ? 5.064 -3.117 16.697 1.00 94.50 194 SER A N 1
ATOM 1554 C CA . SER A 1 194 ? 3.786 -3.838 16.785 1.00 94.50 194 SER A CA 1
ATOM 1555 C C . SER A 1 194 ? 3.071 -3.644 18.126 1.00 94.50 194 SER A C 1
ATOM 1557 O O . SER A 1 194 ? 1.860 -3.499 18.147 1.00 94.50 194 SER A O 1
ATOM 1559 N N . ALA A 1 195 ? 3.803 -3.625 19.245 1.00 95.94 195 ALA A N 1
ATOM 1560 C CA . ALA A 1 195 ? 3.229 -3.375 20.567 1.00 95.94 195 ALA A CA 1
ATOM 1561 C C . ALA A 1 195 ? 2.639 -1.965 20.671 1.00 95.94 195 ALA A C 1
ATOM 1563 O O . ALA A 1 195 ? 1.566 -1.799 21.232 1.00 95.94 195 ALA A O 1
ATOM 1564 N N . GLY A 1 196 ? 3.339 -0.968 20.120 1.00 95.81 196 GLY A N 1
ATOM 1565 C CA . GLY A 1 196 ? 2.878 0.418 20.076 1.00 95.81 196 GLY A CA 1
ATOM 1566 C C . GLY A 1 196 ? 1.585 0.575 19.294 1.00 95.81 196 GLY A C 1
ATOM 1567 O O . GLY A 1 196 ? 0.626 1.145 19.802 1.00 95.81 196 GLY A O 1
ATOM 1568 N N . ASP A 1 197 ? 1.556 0.023 18.084 1.00 96.50 197 ASP A N 1
ATOM 1569 C CA . ASP A 1 197 ? 0.394 0.099 17.199 1.00 96.50 197 ASP A CA 1
ATOM 1570 C C . ASP A 1 197 ? -0.812 -0.634 17.809 1.00 96.50 197 ASP A C 1
ATOM 1572 O O . ASP A 1 197 ? -1.896 -0.059 17.875 1.00 96.50 197 ASP A O 1
ATOM 1576 N N . MET A 1 198 ? -0.615 -1.838 18.370 1.00 97.38 198 MET A N 1
ATOM 1577 C CA . MET A 1 198 ? -1.671 -2.556 19.101 1.00 97.38 198 MET A CA 1
ATOM 1578 C C . MET A 1 198 ? -2.137 -1.791 20.340 1.00 97.38 198 MET A C 1
ATOM 1580 O O . MET A 1 198 ? -3.330 -1.743 20.605 1.00 97.38 198 MET A O 1
ATOM 1584 N N . ALA A 1 199 ? -1.225 -1.183 21.106 1.00 97.88 199 ALA A N 1
ATOM 1585 C CA . ALA A 1 199 ? -1.596 -0.419 22.293 1.00 97.88 199 ALA A CA 1
ATOM 1586 C C . ALA A 1 199 ? -2.478 0.782 21.936 1.00 97.88 199 ALA A C 1
ATOM 1588 O O . ALA A 1 199 ? -3.448 1.062 22.636 1.00 97.88 199 ALA A O 1
ATOM 1589 N N . VAL A 1 200 ? -2.159 1.472 20.837 1.00 97.00 200 VAL A N 1
ATOM 1590 C CA . VAL A 1 200 ? -2.969 2.585 20.335 1.00 97.00 200 VAL A CA 1
ATOM 1591 C C . VAL A 1 200 ? -4.327 2.096 19.851 1.00 97.00 200 VAL A C 1
ATOM 1593 O O . VAL A 1 200 ? -5.339 2.668 20.248 1.00 97.00 200 VAL A O 1
ATOM 1596 N N . GLU A 1 201 ? -4.354 1.048 19.028 1.00 96.50 201 GLU A N 1
ATOM 1597 C CA . GLU A 1 201 ? -5.581 0.512 18.437 1.00 96.50 201 GLU A CA 1
ATOM 1598 C C . GLU A 1 201 ? -6.531 -0.043 19.509 1.00 96.50 201 GLU A C 1
ATOM 1600 O O . GLU A 1 201 ? -7.708 0.312 19.542 1.00 96.50 201 GLU A O 1
ATOM 1605 N N . LEU A 1 202 ? -6.009 -0.834 20.450 1.00 97.75 202 LEU A N 1
ATOM 1606 C CA . LEU A 1 202 ? -6.779 -1.386 21.566 1.00 97.75 202 LEU A CA 1
ATOM 1607 C C . LEU A 1 202 ? -7.181 -0.324 22.587 1.00 97.75 202 LEU A C 1
ATOM 1609 O O . LEU A 1 202 ? -8.238 -0.447 23.198 1.00 97.75 202 LEU A O 1
ATOM 1613 N N . GLY A 1 203 ? -6.397 0.747 22.742 1.00 96.50 203 GLY A N 1
ATOM 1614 C CA . GLY A 1 203 ? -6.731 1.858 23.634 1.00 96.50 203 GLY A CA 1
ATOM 1615 C C . GLY A 1 203 ? -8.050 2.557 23.284 1.00 96.50 203 GLY A C 1
ATOM 1616 O O . GLY A 1 203 ? -8.566 3.309 24.101 1.00 96.50 203 GLY A O 1
ATOM 1617 N N . HIS A 1 204 ? -8.609 2.323 22.093 1.00 93.94 204 HIS A N 1
ATOM 1618 C CA . HIS A 1 204 ? -9.911 2.852 21.688 1.00 93.94 204 HIS A CA 1
ATOM 1619 C C . HIS A 1 204 ? -11.119 2.033 22.153 1.00 93.94 204 HIS A C 1
ATOM 1621 O O . HIS A 1 204 ? -12.218 2.581 22.185 1.00 93.94 204 HIS A O 1
ATOM 1627 N N . ILE A 1 205 ? -10.940 0.744 22.443 1.00 96.62 205 ILE A N 1
ATOM 1628 C CA . ILE A 1 205 ? -12.054 -0.210 22.588 1.00 96.62 205 ILE A CA 1
ATOM 1629 C C . ILE A 1 205 ? -11.944 -1.119 23.818 1.00 96.62 205 ILE A C 1
ATOM 1631 O O . ILE A 1 205 ? -12.954 -1.612 24.314 1.00 96.62 205 ILE A O 1
ATOM 1635 N N . ALA A 1 206 ? -10.731 -1.367 24.308 1.00 97.50 206 ALA A N 1
ATOM 1636 C CA . ALA A 1 206 ? -10.498 -2.185 25.484 1.00 97.50 206 ALA A CA 1
ATOM 1637 C C . ALA A 1 206 ? -10.864 -1.396 26.744 1.00 97.50 206 ALA A C 1
ATOM 1639 O O . ALA A 1 206 ? -10.686 -0.179 26.805 1.00 97.50 206 ALA A O 1
ATOM 1640 N N . LYS A 1 207 ? -11.294 -2.099 27.796 1.00 97.31 207 LYS A N 1
ATOM 1641 C CA . LYS A 1 207 ? -11.573 -1.478 29.099 1.00 97.31 207 LYS A CA 1
ATOM 1642 C C . LYS A 1 207 ? -10.329 -0.839 29.700 1.00 97.31 207 LYS A C 1
ATOM 1644 O O . LYS A 1 207 ? -10.424 0.194 30.352 1.00 97.31 207 LYS A O 1
ATOM 1649 N N . GLN A 1 208 ? -9.177 -1.486 29.522 1.00 98.19 208 GLN A N 1
ATOM 1650 C CA . GLN A 1 208 ? -7.880 -0.933 29.889 1.00 98.19 208 GLN A CA 1
ATOM 1651 C C . GLN A 1 208 ? -6.759 -1.652 29.141 1.00 98.19 208 GLN A C 1
ATOM 1653 O O . GLN A 1 208 ? -6.723 -2.884 29.113 1.00 98.19 208 GLN A O 1
ATOM 1658 N N . VAL A 1 209 ? -5.793 -0.894 28.619 1.00 98.56 209 VAL A N 1
ATOM 1659 C CA . VAL A 1 209 ? -4.564 -1.450 28.042 1.00 98.56 209 VAL A CA 1
ATOM 1660 C C . VAL A 1 209 ? -3.379 -1.172 28.960 1.00 98.56 209 VAL A C 1
ATOM 1662 O O . VAL A 1 209 ? -3.165 -0.044 29.412 1.00 98.56 209 VAL A O 1
ATOM 1665 N N . TYR A 1 210 ? -2.581 -2.205 29.206 1.00 98.38 210 TYR A N 1
ATOM 1666 C CA . TYR A 1 210 ? -1.303 -2.125 29.900 1.00 98.38 210 TYR A CA 1
ATOM 1667 C C . TYR A 1 210 ? -0.181 -2.540 28.959 1.00 98.38 210 TYR A C 1
ATOM 1669 O O . TYR A 1 210 ? -0.300 -3.543 28.260 1.00 98.38 210 TYR A O 1
ATOM 1677 N N . VAL A 1 211 ? 0.927 -1.805 28.960 1.00 98.25 211 VAL A N 1
ATOM 1678 C CA . VAL A 1 211 ? 2.110 -2.150 28.164 1.00 98.25 211 VAL A CA 1
ATOM 1679 C C . VAL A 1 211 ? 3.291 -2.356 29.095 1.00 98.25 211 VAL A C 1
ATOM 1681 O O . VAL A 1 211 ? 3.781 -1.412 29.710 1.00 98.25 211 VAL A O 1
ATOM 1684 N N . SER A 1 212 ? 3.755 -3.599 29.196 1.00 97.38 212 SER A N 1
ATOM 1685 C CA . SER A 1 212 ? 4.911 -3.964 30.007 1.00 97.38 212 SER A CA 1
ATOM 1686 C C . SER A 1 212 ? 6.202 -3.800 29.215 1.00 97.38 212 SER A C 1
ATOM 1688 O O . SER A 1 212 ? 6.366 -4.354 28.122 1.00 97.38 212 SER A O 1
ATOM 1690 N N . THR A 1 213 ? 7.152 -3.062 29.781 1.00 94.31 213 THR A N 1
ATOM 1691 C CA . THR A 1 213 ? 8.484 -2.893 29.206 1.00 94.31 213 THR A CA 1
ATOM 1692 C C . THR A 1 213 ? 9.570 -3.033 30.260 1.00 94.31 213 THR A C 1
ATOM 1694 O O . THR A 1 213 ? 9.469 -2.515 31.365 1.00 94.31 213 THR A O 1
ATOM 1697 N N . ARG A 1 214 ? 10.657 -3.717 29.892 1.00 89.19 214 ARG A N 1
ATOM 1698 C CA . ARG A 1 214 ? 11.827 -3.892 30.763 1.00 89.19 214 ARG A CA 1
ATOM 1699 C C . ARG A 1 214 ? 12.810 -2.731 30.710 1.00 89.19 214 ARG A C 1
ATOM 1701 O O . ARG A 1 214 ? 13.571 -2.527 31.644 1.00 89.19 214 ARG A O 1
ATOM 1708 N N . ARG A 1 215 ? 12.886 -2.037 29.576 1.00 87.31 215 ARG A N 1
ATOM 1709 C CA . ARG A 1 215 ? 13.937 -1.037 29.324 1.00 87.31 215 ARG A CA 1
ATOM 1710 C C . ARG A 1 215 ? 13.401 0.327 28.910 1.00 87.31 215 ARG A C 1
ATOM 1712 O O . ARG A 1 215 ? 14.205 1.241 28.843 1.00 87.31 215 ARG A O 1
ATOM 1719 N N . GLY A 1 216 ? 12.116 0.457 28.580 1.00 92.19 216 GLY A N 1
ATOM 1720 C CA . GLY A 1 216 ? 11.609 1.637 27.873 1.00 92.19 216 GLY A CA 1
ATOM 1721 C C . GLY A 1 216 ? 12.052 1.691 26.400 1.00 92.19 216 GLY A C 1
ATOM 1722 O O . GLY A 1 216 ? 12.679 0.760 25.884 1.00 92.19 216 GLY A O 1
ATOM 1723 N N . THR A 1 217 ? 11.681 2.762 25.698 1.00 94.12 217 THR A N 1
ATOM 1724 C CA . THR A 1 217 ? 12.123 3.072 24.333 1.00 94.12 217 THR A CA 1
ATOM 1725 C C . THR A 1 217 ? 11.947 4.558 24.000 1.00 94.12 217 THR A C 1
ATOM 1727 O O . THR A 1 217 ? 11.106 5.256 24.564 1.00 94.12 217 THR A O 1
ATOM 1730 N N . TRP A 1 218 ? 12.721 5.037 23.029 1.00 94.69 218 TRP A N 1
ATOM 1731 C CA . TRP A 1 218 ? 12.563 6.372 22.462 1.00 94.69 218 TRP A CA 1
ATOM 1732 C C . TRP A 1 218 ? 11.483 6.370 21.378 1.00 94.69 218 TRP A C 1
ATOM 1734 O O . TRP A 1 218 ? 11.639 5.703 20.355 1.00 94.69 218 TRP A O 1
ATOM 1744 N N . VAL A 1 219 ? 10.410 7.137 21.586 1.00 95.06 219 VAL A N 1
ATOM 1745 C CA . VAL A 1 219 ? 9.301 7.251 20.623 1.00 95.06 219 VAL A CA 1
ATOM 1746 C C . VAL A 1 219 ? 9.554 8.362 19.612 1.00 95.06 219 VAL A C 1
ATOM 1748 O O . VAL A 1 219 ? 9.691 9.525 19.985 1.00 95.06 219 VAL A O 1
ATOM 1751 N N . TYR A 1 220 ? 9.568 7.992 18.336 1.00 93.44 220 TYR A N 1
ATOM 1752 C CA . TYR A 1 220 ? 9.630 8.882 17.183 1.00 93.44 220 TYR A CA 1
ATOM 1753 C C . TYR A 1 220 ? 8.242 9.003 16.543 1.00 93.44 220 TYR A C 1
ATOM 1755 O O . TYR A 1 220 ? 7.472 8.048 16.539 1.00 93.44 220 TYR A O 1
ATOM 1763 N N . ASN A 1 221 ? 7.956 10.146 15.922 1.00 93.00 221 ASN A N 1
ATOM 1764 C CA . ASN A 1 221 ? 6.770 10.320 15.076 1.00 93.00 221 ASN A CA 1
ATOM 1765 C C . ASN A 1 221 ? 7.201 10.314 13.611 1.00 93.00 221 ASN A C 1
ATOM 1767 O O . ASN A 1 221 ? 8.291 10.791 13.281 1.00 93.00 221 ASN A O 1
ATOM 1771 N N . ARG A 1 222 ? 6.311 9.851 12.739 1.00 94.38 222 ARG A N 1
ATOM 1772 C CA . ARG A 1 222 ? 6.410 10.004 11.286 1.00 94.38 222 ARG A CA 1
ATOM 1773 C C . ARG A 1 222 ? 6.361 11.478 10.895 1.00 94.38 222 ARG A C 1
ATOM 1775 O O . ARG A 1 222 ? 7.099 11.914 10.011 1.00 94.38 222 ARG A O 1
ATOM 1782 N N . VAL A 1 223 ? 5.520 12.252 11.587 1.00 92.06 223 VAL A N 1
ATOM 1783 C CA . VAL A 1 223 ? 5.401 13.700 11.394 1.00 92.06 223 VAL A CA 1
ATOM 1784 C C . VAL A 1 223 ? 6.586 14.415 12.051 1.00 92.06 223 VAL A C 1
ATOM 1786 O O . VAL A 1 223 ? 6.747 14.449 13.277 1.00 92.06 223 VAL A O 1
ATOM 1789 N N . GLY A 1 224 ? 7.436 14.987 11.205 1.00 87.94 224 GLY A N 1
ATOM 1790 C CA . GLY A 1 224 ? 8.555 15.834 11.582 1.00 87.94 224 GLY A CA 1
ATOM 1791 C C . GLY A 1 224 ? 8.205 17.330 11.622 1.00 87.94 224 GLY A C 1
ATOM 1792 O O . GLY A 1 224 ? 7.046 17.728 11.461 1.00 87.94 224 GLY A O 1
ATOM 1793 N N . PRO A 1 225 ? 9.214 18.195 11.825 1.00 82.19 225 PRO A N 1
ATOM 1794 C CA . PRO A 1 225 ? 9.088 19.643 11.784 1.00 82.19 225 PRO A CA 1
ATOM 1795 C C . PRO A 1 225 ? 8.375 20.126 10.521 1.00 82.19 225 PRO A C 1
ATOM 1797 O O . PRO A 1 225 ? 8.624 19.649 9.413 1.00 82.19 225 PRO A O 1
ATOM 1800 N N . ASN A 1 226 ? 7.488 21.106 10.693 1.00 84.62 226 ASN A N 1
ATOM 1801 C CA . ASN A 1 226 ? 6.683 21.700 9.621 1.00 84.62 226 ASN A CA 1
ATOM 1802 C C . ASN A 1 226 ? 5.780 20.703 8.862 1.00 84.62 226 ASN A C 1
ATOM 1804 O O . ASN A 1 226 ? 5.326 21.020 7.763 1.00 84.62 226 ASN A O 1
ATOM 1808 N N . GLY A 1 227 ? 5.518 19.516 9.423 1.00 87.00 227 GLY A N 1
ATOM 1809 C CA . GLY A 1 227 ? 4.657 18.496 8.818 1.00 87.00 227 GLY A CA 1
ATOM 1810 C C . GLY A 1 227 ? 5.341 17.614 7.768 1.00 87.00 227 GLY A C 1
ATOM 1811 O O . GLY A 1 227 ? 4.657 16.869 7.069 1.00 87.00 227 GLY A O 1
ATOM 1812 N N . TRP A 1 228 ? 6.669 17.692 7.630 1.00 90.75 228 TRP A N 1
ATOM 1813 C CA . TRP A 1 228 ? 7.424 16.854 6.694 1.00 90.75 228 TRP A CA 1
ATOM 1814 C C . TRP A 1 228 ? 7.661 15.443 7.249 1.00 90.75 228 TRP A C 1
ATOM 1816 O O . TRP A 1 228 ? 7.819 15.300 8.462 1.00 90.75 228 TRP A O 1
ATOM 1826 N N . PRO A 1 229 ? 7.746 14.404 6.395 1.00 94.50 229 PRO A N 1
ATOM 1827 C CA . PRO A 1 229 ? 8.193 13.078 6.822 1.00 94.50 229 PRO A CA 1
ATOM 1828 C C . PRO A 1 229 ? 9.565 13.133 7.506 1.00 94.50 229 PRO A C 1
ATOM 1830 O O . PRO A 1 229 ? 10.468 13.826 7.030 1.00 94.50 229 PRO A O 1
ATOM 1833 N N . VAL A 1 230 ? 9.728 12.408 8.616 1.00 91.00 230 VAL A N 1
ATOM 1834 C CA . VAL A 1 230 ? 10.933 12.495 9.461 1.00 91.00 230 VAL A CA 1
ATOM 1835 C C . VAL A 1 230 ? 12.226 12.117 8.729 1.00 91.00 230 VAL A C 1
ATOM 1837 O O . VAL A 1 230 ? 13.257 12.776 8.872 1.00 91.00 230 VAL A O 1
ATOM 1840 N N . ASP A 1 231 ? 12.168 11.095 7.882 1.00 92.38 231 ASP A N 1
ATOM 1841 C CA . ASP A 1 231 ? 13.311 10.589 7.121 1.00 92.38 231 ASP A CA 1
ATOM 1842 C C . ASP A 1 231 ? 13.745 11.528 5.983 1.00 92.38 231 ASP A C 1
ATOM 1844 O O . ASP A 1 231 ? 14.938 11.619 5.693 1.00 92.38 231 ASP A O 1
ATOM 1848 N N . MET A 1 232 ? 12.823 12.313 5.414 1.00 91.19 232 MET A N 1
ATOM 1849 C CA . MET A 1 232 ? 13.100 13.278 4.339 1.00 91.19 232 MET A CA 1
ATOM 1850 C C . MET A 1 232 ? 14.063 14.408 4.728 1.00 91.19 232 MET A C 1
ATOM 1852 O O . MET A 1 232 ? 14.646 15.026 3.839 1.00 91.19 232 MET A O 1
ATOM 1856 N N . TYR A 1 233 ? 14.267 14.683 6.019 1.00 84.94 233 TYR A N 1
ATOM 1857 C CA . TYR A 1 233 ? 15.282 15.649 6.462 1.00 84.94 233 TYR A CA 1
ATOM 1858 C C . TYR A 1 233 ? 16.344 15.042 7.386 1.00 84.94 233 TYR A C 1
ATOM 1860 O O . TYR A 1 233 ? 17.484 15.511 7.370 1.00 84.94 233 TYR A O 1
ATOM 1868 N N . ARG A 1 234 ? 16.019 14.000 8.170 1.00 85.38 234 ARG A N 1
ATOM 1869 C CA . ARG A 1 234 ? 16.990 13.344 9.066 1.00 85.38 234 ARG A CA 1
ATOM 1870 C C . ARG A 1 234 ? 17.981 12.447 8.327 1.00 85.38 234 ARG A C 1
ATOM 1872 O O . ARG A 1 234 ? 19.115 12.317 8.781 1.00 85.38 234 ARG A O 1
ATOM 1879 N N . THR A 1 235 ? 17.595 11.871 7.193 1.00 90.19 235 THR A N 1
ATOM 1880 C CA . THR A 1 235 ? 18.403 10.860 6.501 1.00 90.19 235 THR A CA 1
ATOM 1881 C C . THR A 1 235 ? 19.091 11.464 5.276 1.00 90.19 235 THR A C 1
ATOM 1883 O O . THR A 1 235 ? 18.671 11.280 4.134 1.00 90.19 235 THR A O 1
ATOM 1886 N N . ASN A 1 236 ? 20.173 12.211 5.505 1.00 92.12 236 ASN A N 1
ATOM 1887 C CA . ASN A 1 236 ? 21.006 12.800 4.449 1.00 92.12 236 ASN A CA 1
ATOM 1888 C C . ASN A 1 236 ? 22.498 12.497 4.655 1.00 92.12 236 ASN A C 1
ATOM 1890 O O . ASN A 1 236 ? 22.913 12.052 5.727 1.00 92.12 236 ASN A O 1
ATOM 1894 N N . THR A 1 237 ? 23.301 12.741 3.616 1.00 91.69 237 THR A N 1
ATOM 1895 C CA . THR A 1 237 ? 24.731 12.397 3.596 1.00 91.69 237 THR A CA 1
ATOM 1896 C C . THR A 1 237 ? 25.506 13.081 4.726 1.00 91.69 237 THR A C 1
ATOM 1898 O O . THR A 1 237 ? 26.288 12.423 5.401 1.00 91.69 237 THR A O 1
ATOM 1901 N N . ILE A 1 238 ? 25.271 14.371 4.985 1.00 89.75 238 ILE A N 1
ATOM 1902 C CA . ILE A 1 238 ? 25.995 15.116 6.028 1.00 89.75 238 ILE A CA 1
ATOM 1903 C C . ILE A 1 238 ? 25.651 14.601 7.421 1.00 89.75 238 ILE A C 1
ATOM 1905 O O . ILE A 1 238 ? 26.553 14.360 8.220 1.00 89.75 238 ILE A O 1
ATOM 1909 N N . LEU A 1 239 ? 24.365 14.413 7.725 1.00 90.00 239 LEU A N 1
ATOM 1910 C CA . LEU A 1 239 ? 23.957 13.915 9.037 1.00 90.00 239 LEU A CA 1
ATOM 1911 C C . LEU A 1 239 ? 24.443 12.482 9.268 1.00 90.00 239 LEU A C 1
ATOM 1913 O O . LEU A 1 239 ? 24.850 12.175 10.383 1.00 90.00 239 LEU A O 1
ATOM 1917 N N . ALA A 1 240 ? 24.490 11.637 8.234 1.00 90.00 240 ALA A N 1
ATOM 1918 C CA . ALA A 1 240 ? 25.107 10.316 8.344 1.00 90.00 240 ALA A CA 1
ATOM 1919 C C . ALA A 1 240 ? 26.618 10.391 8.597 1.00 90.00 240 ALA A C 1
ATOM 1921 O O . ALA A 1 240 ? 27.127 9.655 9.437 1.00 90.00 240 ALA A O 1
ATOM 1922 N N . THR A 1 241 ? 27.330 11.313 7.944 1.00 88.88 241 THR A N 1
ATOM 1923 C CA . THR A 1 241 ? 28.750 11.564 8.227 1.00 88.88 241 THR A CA 1
ATOM 1924 C C . THR A 1 241 ? 28.952 12.027 9.672 1.00 88.88 241 THR A C 1
ATOM 1926 O O . THR A 1 241 ? 29.801 11.487 10.376 1.00 88.88 241 THR A O 1
ATOM 1929 N N . ILE A 1 242 ? 28.132 12.963 10.164 1.00 87.62 242 ILE A N 1
ATOM 1930 C CA . ILE A 1 242 ? 28.188 13.417 11.563 1.00 87.62 242 ILE A CA 1
ATOM 1931 C C . ILE A 1 242 ? 27.845 12.274 12.518 1.00 87.62 242 ILE A C 1
ATOM 1933 O O . ILE A 1 242 ? 28.507 12.129 13.535 1.00 87.62 242 ILE A O 1
ATOM 1937 N N . GLN A 1 243 ? 26.847 11.443 12.212 1.00 88.31 243 GLN A N 1
ATOM 1938 C CA . GLN A 1 243 ? 26.515 10.275 13.028 1.00 88.31 243 GLN A CA 1
ATOM 1939 C C . GLN A 1 243 ? 27.693 9.302 13.115 1.00 88.31 243 GLN A C 1
ATOM 1941 O O . GLN A 1 243 ? 27.960 8.795 14.200 1.00 88.31 243 GLN A O 1
ATOM 1946 N N . LYS A 1 244 ? 28.392 9.063 12.000 1.00 86.75 244 LYS A N 1
ATOM 1947 C CA . LYS A 1 244 ? 29.535 8.151 11.936 1.00 86.75 244 LYS A CA 1
ATOM 1948 C C . LYS A 1 244 ? 30.725 8.652 12.756 1.00 86.75 244 LYS A C 1
ATOM 1950 O O . LYS A 1 244 ? 31.285 7.886 13.530 1.00 86.75 244 LYS A O 1
ATOM 1955 N N . TYR A 1 245 ? 31.099 9.922 12.603 1.00 87.94 245 TYR A N 1
ATOM 1956 C CA . TYR A 1 245 ? 32.300 10.473 13.247 1.00 87.94 245 TYR A CA 1
ATOM 1957 C C . TYR A 1 245 ? 32.037 11.110 14.621 1.00 87.94 245 TYR A C 1
ATOM 1959 O O . TYR A 1 245 ? 32.922 11.126 15.467 1.00 87.94 245 TYR A O 1
ATOM 1967 N N . SER A 1 246 ? 30.819 11.593 14.885 1.00 88.75 246 SER A N 1
ATOM 1968 C CA . SER A 1 246 ? 30.401 12.170 16.171 1.00 88.75 246 SER A CA 1
ATOM 1969 C C . SER A 1 246 ? 29.021 11.648 16.629 1.00 88.75 246 SER A C 1
ATOM 1971 O O . SER A 1 246 ? 28.034 12.400 16.695 1.00 88.75 246 SER A O 1
ATOM 1973 N N . PRO A 1 247 ? 28.918 10.358 17.017 1.00 86.94 247 PRO A N 1
ATOM 1974 C CA . PRO A 1 247 ? 27.669 9.775 17.514 1.00 86.94 247 PRO A CA 1
ATOM 1975 C C . PRO A 1 247 ? 27.114 10.498 18.746 1.00 86.94 247 PRO A C 1
ATOM 1977 O O . PRO A 1 247 ? 25.899 10.568 18.937 1.00 86.94 247 PRO A O 1
ATOM 1980 N N . TRP A 1 248 ? 27.988 11.043 19.599 1.00 90.06 248 TRP A N 1
ATOM 1981 C CA . TRP A 1 248 ? 27.593 11.788 20.796 1.00 90.06 248 TRP A CA 1
ATOM 1982 C C . TRP A 1 248 ? 26.766 13.030 20.449 1.00 90.06 248 TRP A C 1
ATOM 1984 O O . TRP A 1 248 ? 25.684 13.228 21.011 1.00 90.06 248 TRP A O 1
ATOM 1994 N N . LEU A 1 249 ? 27.238 13.835 19.490 1.00 88.38 249 LEU A N 1
ATOM 1995 C CA . LEU A 1 249 ? 26.542 15.046 19.064 1.00 88.38 249 LEU A CA 1
ATOM 1996 C C . LEU A 1 249 ? 25.180 14.689 18.470 1.00 88.38 249 LEU A C 1
ATOM 1998 O O . LEU A 1 249 ? 24.172 15.298 18.830 1.00 88.38 249 LEU A O 1
ATOM 2002 N N . MET A 1 250 ? 25.136 13.667 17.612 1.00 89.31 250 MET A N 1
ATOM 2003 C CA . MET A 1 250 ? 23.887 13.232 16.992 1.00 89.31 250 MET A CA 1
ATOM 2004 C C . MET A 1 250 ? 22.878 12.723 18.028 1.00 89.31 250 MET A C 1
ATOM 2006 O O . MET A 1 250 ? 21.719 13.135 17.996 1.00 89.31 250 MET A O 1
ATOM 2010 N N . ASN A 1 251 ? 23.314 11.910 18.996 1.00 92.31 251 ASN A N 1
ATOM 2011 C CA . ASN A 1 251 ? 22.459 11.474 20.100 1.00 92.31 251 ASN A CA 1
ATOM 2012 C C . ASN A 1 251 ? 21.895 12.668 20.875 1.00 92.31 251 ASN A C 1
ATOM 2014 O O . ASN A 1 251 ? 20.686 12.747 21.059 1.00 92.31 251 ASN A O 1
ATOM 2018 N N . ARG A 1 252 ? 22.735 13.640 21.254 1.00 90.88 252 ARG A N 1
ATOM 2019 C CA . ARG A 1 252 ? 22.290 14.834 21.989 1.00 90.88 252 ARG A CA 1
ATOM 2020 C C . ARG A 1 252 ? 21.271 15.664 21.200 1.00 90.88 252 ARG A C 1
ATOM 2022 O O . ARG A 1 252 ? 20.322 16.194 21.778 1.00 90.88 252 ARG A O 1
ATOM 2029 N N . LEU A 1 253 ? 21.453 15.791 19.884 1.00 89.44 253 LEU A N 1
ATOM 2030 C CA . LEU A 1 253 ? 20.514 16.499 19.009 1.00 89.44 253 LEU A CA 1
ATOM 2031 C C . LEU A 1 253 ? 19.176 15.766 18.876 1.00 89.44 253 LEU A C 1
ATOM 2033 O O . LEU A 1 253 ? 18.130 16.416 18.870 1.00 89.44 253 LEU A O 1
ATOM 2037 N N . ILE A 1 254 ? 19.206 14.438 18.751 1.00 91.00 254 ILE A N 1
ATOM 2038 C CA . ILE A 1 254 ? 17.998 13.614 18.648 1.00 91.00 254 ILE A CA 1
ATOM 2039 C C . ILE A 1 254 ? 17.242 13.626 19.973 1.00 91.00 254 ILE A C 1
ATOM 2041 O O . ILE A 1 254 ? 16.057 13.931 19.972 1.00 91.00 254 ILE A O 1
ATOM 2045 N N . GLU A 1 255 ? 17.909 13.402 21.103 1.00 92.56 255 GLU A N 1
ATOM 2046 C CA . GLU A 1 255 ? 17.274 13.483 22.424 1.00 92.56 255 GLU A CA 1
ATOM 2047 C C . GLU A 1 255 ? 16.596 14.822 22.642 1.00 92.56 255 GLU A C 1
ATOM 2049 O O . GLU A 1 255 ? 15.440 14.869 23.037 1.00 92.56 255 GLU A O 1
ATOM 2054 N N . ARG A 1 256 ? 17.275 15.926 22.314 1.00 90.06 256 ARG A N 1
ATOM 2055 C CA . ARG A 1 256 ? 16.679 17.254 22.448 1.00 90.06 256 ARG A CA 1
ATOM 2056 C C . ARG A 1 256 ? 15.445 17.429 21.560 1.00 90.06 256 ARG A C 1
ATOM 2058 O O . ARG A 1 256 ? 14.537 18.154 21.951 1.00 90.06 256 ARG A O 1
ATOM 2065 N N . GLU A 1 257 ? 15.408 16.838 20.366 1.00 89.56 257 GLU A N 1
ATOM 2066 C CA . GLU A 1 257 ? 14.209 16.862 19.517 1.00 89.56 257 GLU A CA 1
ATOM 2067 C C . GLU A 1 257 ? 13.086 16.006 20.111 1.00 89.56 257 GLU A C 1
ATOM 2069 O O . GLU A 1 257 ? 11.946 16.460 20.160 1.00 89.56 257 GLU A O 1
ATOM 2074 N N . LEU A 1 258 ? 13.401 14.803 20.590 1.00 92.00 258 LEU A N 1
ATOM 2075 C CA . LEU A 1 258 ? 12.424 13.879 21.160 1.00 92.00 258 LEU A CA 1
ATOM 2076 C C . LEU A 1 258 ? 11.840 14.411 22.473 1.00 92.00 258 LEU A C 1
ATOM 2078 O O . LEU A 1 258 ? 10.622 14.478 22.607 1.00 92.00 258 LEU A O 1
ATOM 2082 N N . SER A 1 259 ? 12.683 14.894 23.387 1.00 89.25 259 SER A N 1
ATOM 2083 C CA . SER A 1 259 ? 12.261 15.480 24.664 1.00 89.25 259 SER A CA 1
ATOM 2084 C C . SER A 1 259 ? 11.464 16.777 24.501 1.00 89.25 259 SER A C 1
ATOM 2086 O O . SER A 1 259 ? 10.694 17.139 25.382 1.00 89.25 259 SER A O 1
ATOM 2088 N N . LYS A 1 260 ? 11.614 17.494 23.376 1.00 88.94 260 LYS A N 1
ATOM 2089 C CA . LYS A 1 260 ? 10.759 18.652 23.057 1.00 88.94 260 LYS A CA 1
ATOM 2090 C C . LYS A 1 260 ? 9.325 18.254 22.717 1.00 88.94 260 LYS A C 1
ATOM 2092 O O . LYS A 1 260 ? 8.443 19.098 22.832 1.00 88.94 260 LYS A O 1
ATOM 2097 N N . LYS A 1 261 ? 9.102 17.026 22.239 1.00 89.19 261 LYS A N 1
ATOM 2098 C CA . LYS A 1 261 ? 7.760 16.540 21.901 1.00 89.19 261 LYS A CA 1
ATOM 2099 C C . LYS A 1 261 ? 7.003 16.135 23.158 1.00 89.19 261 LYS A C 1
ATOM 2101 O O . LYS A 1 261 ? 5.861 16.542 23.326 1.00 89.19 261 LYS A O 1
ATOM 2106 N N . PHE A 1 262 ? 7.650 15.363 24.024 1.00 93.56 262 PHE A N 1
ATOM 2107 C CA . PHE A 1 262 ? 7.177 15.043 25.365 1.00 93.56 262 PHE A CA 1
ATOM 2108 C C . PHE A 1 262 ? 8.334 14.479 26.198 1.00 93.56 262 PHE A C 1
ATOM 2110 O O . PHE A 1 262 ? 9.342 14.028 25.653 1.00 93.56 262 PHE A O 1
ATOM 2117 N N . ASP A 1 263 ? 8.191 14.500 27.520 1.00 94.31 263 ASP A N 1
ATOM 2118 C CA . ASP A 1 263 ? 9.192 13.950 28.430 1.00 94.31 263 ASP A CA 1
ATOM 2119 C C . ASP A 1 263 ? 9.045 12.423 28.547 1.00 94.31 263 ASP A C 1
ATOM 2121 O O . ASP A 1 263 ? 8.122 11.919 29.186 1.00 94.31 263 ASP A O 1
ATOM 2125 N N . HIS A 1 264 ? 9.960 11.665 27.936 1.00 95.50 264 HIS A N 1
ATOM 2126 C CA . HIS A 1 264 ? 9.953 10.199 28.004 1.00 95.50 264 HIS A CA 1
ATOM 2127 C C . HIS A 1 264 ? 10.070 9.656 29.434 1.00 95.50 264 HIS A C 1
ATOM 2129 O O . HIS A 1 264 ? 9.624 8.537 29.671 1.00 95.50 264 HIS A O 1
ATOM 2135 N N . GLU A 1 265 ? 10.671 10.389 30.376 1.00 94.00 265 GLU A N 1
ATOM 2136 C CA . GLU A 1 265 ? 10.803 9.950 31.772 1.00 94.00 265 GLU A CA 1
ATOM 2137 C C . GLU A 1 265 ? 9.458 10.022 32.486 1.00 94.00 265 GLU A C 1
ATOM 2139 O O . GLU A 1 265 ? 9.006 9.026 33.047 1.00 94.00 265 GLU A O 1
ATOM 2144 N N . LEU A 1 266 ? 8.767 11.157 32.346 1.00 94.62 266 LEU A N 1
ATOM 2145 C CA . LEU A 1 266 ? 7.414 11.358 32.868 1.00 94.62 266 LEU A CA 1
ATOM 2146 C C . LEU A 1 266 ? 6.429 10.301 32.341 1.00 94.62 266 LEU A C 1
ATOM 2148 O O . LEU A 1 266 ? 5.548 9.848 33.064 1.00 94.62 266 LEU A O 1
ATOM 2152 N N . TYR A 1 267 ? 6.603 9.872 31.090 1.00 95.69 267 TYR A N 1
ATOM 2153 C CA . TYR A 1 267 ? 5.759 8.864 30.441 1.00 95.69 267 TYR A CA 1
ATOM 2154 C C . TYR A 1 267 ? 6.217 7.421 30.718 1.00 95.69 267 TYR A C 1
ATOM 2156 O O . TYR A 1 267 ? 5.673 6.488 30.131 1.00 95.69 267 TYR A O 1
ATOM 2164 N N . SER A 1 268 ? 7.210 7.214 31.595 1.00 94.25 268 SER A N 1
ATOM 2165 C CA . SER A 1 268 ? 7.772 5.894 31.935 1.00 94.25 268 SER A CA 1
ATOM 2166 C C . SER A 1 268 ? 8.327 5.119 30.727 1.00 94.25 268 SER A C 1
ATOM 2168 O O . SER A 1 268 ? 8.324 3.890 30.688 1.00 94.25 268 SER A O 1
ATOM 2170 N N . LEU A 1 269 ? 8.819 5.840 29.717 1.00 95.19 269 LEU A N 1
ATOM 2171 C CA . LEU A 1 269 ? 9.365 5.284 28.478 1.00 95.19 269 LEU A CA 1
ATOM 2172 C C . LEU A 1 269 ? 10.872 5.506 28.326 1.00 95.19 269 LEU A C 1
ATOM 2174 O O . LEU A 1 269 ? 11.483 4.831 27.503 1.00 95.19 269 LEU A O 1
ATOM 2178 N N . LYS A 1 270 ? 11.492 6.422 29.077 1.00 94.38 270 LYS A N 1
ATOM 2179 C CA . LYS A 1 270 ? 12.912 6.767 28.915 1.00 94.38 270 LYS A CA 1
ATOM 2180 C C . LYS A 1 270 ? 13.818 5.563 29.200 1.00 94.38 270 LYS A C 1
ATOM 2182 O O . LYS A 1 270 ? 13.813 5.059 30.322 1.00 94.38 270 LYS A O 1
ATOM 2187 N N . PRO A 1 271 ? 14.622 5.112 28.222 1.00 93.56 271 PRO A N 1
ATOM 2188 C CA . PRO A 1 271 ? 15.567 4.032 28.443 1.00 93.56 271 PRO A CA 1
ATOM 2189 C C . PRO A 1 271 ? 16.913 4.534 28.981 1.00 93.56 271 PRO A C 1
ATOM 2191 O O . PRO A 1 271 ? 17.276 5.698 28.825 1.00 93.56 271 PRO A O 1
ATOM 2194 N N . ASN A 1 272 ? 17.716 3.614 29.525 1.00 90.81 272 ASN A N 1
ATOM 2195 C CA . ASN A 1 272 ? 19.078 3.899 30.014 1.00 90.81 272 ASN A CA 1
ATOM 2196 C C . ASN A 1 272 ? 20.112 4.129 28.894 1.00 90.81 272 ASN A C 1
ATOM 2198 O O . ASN A 1 272 ? 21.270 4.433 29.173 1.00 90.81 272 ASN A O 1
ATOM 2202 N N . HIS A 1 273 ? 19.726 3.945 27.632 1.00 91.38 273 HIS A N 1
ATOM 2203 C CA . HIS A 1 273 ? 20.596 4.122 26.471 1.00 91.38 273 HIS A CA 1
ATOM 2204 C C . HIS A 1 273 ? 20.155 5.320 25.629 1.00 91.38 273 HIS A C 1
ATOM 2206 O O . HIS A 1 273 ? 18.992 5.727 25.635 1.00 91.38 273 HIS A O 1
ATOM 2212 N N . ARG A 1 274 ? 21.078 5.855 24.833 1.00 92.25 274 ARG A N 1
ATOM 2213 C CA . ARG A 1 274 ? 20.820 6.980 23.931 1.00 92.25 274 ARG A CA 1
ATOM 2214 C C . ARG A 1 274 ? 19.968 6.545 22.718 1.00 92.25 274 ARG A C 1
ATOM 2216 O O . ARG A 1 274 ? 19.922 5.346 22.410 1.00 92.25 274 ARG A O 1
ATOM 2223 N N . PRO A 1 275 ? 19.298 7.471 22.004 1.00 90.81 275 PRO A N 1
ATOM 2224 C CA . PRO A 1 275 ? 18.346 7.131 20.944 1.00 90.81 275 PRO A CA 1
ATOM 2225 C C . PRO A 1 275 ? 18.921 6.341 19.778 1.00 90.81 275 PRO A C 1
ATOM 2227 O O . PRO A 1 275 ? 18.243 5.460 19.256 1.00 90.81 275 PRO A O 1
ATOM 2230 N N . LEU A 1 276 ? 20.159 6.624 19.369 1.00 89.00 276 LEU A N 1
ATOM 2231 C CA . LEU A 1 276 ? 20.755 5.916 18.244 1.00 89.00 276 LEU A CA 1
ATOM 2232 C C . LEU A 1 276 ? 21.039 4.453 18.587 1.00 89.00 276 LEU A C 1
ATOM 2234 O O . LEU A 1 276 ? 21.020 3.622 17.685 1.00 89.00 276 LEU A O 1
ATOM 2238 N N . GLN A 1 277 ? 21.269 4.109 19.858 1.00 89.12 277 GLN A N 1
ATOM 2239 C CA . GLN A 1 277 ? 21.682 2.767 20.303 1.00 89.12 277 GLN A CA 1
ATOM 2240 C C . GLN A 1 277 ? 20.571 1.702 20.221 1.00 89.12 277 GLN A C 1
ATOM 2242 O O . GLN A 1 277 ? 20.760 0.561 20.641 1.00 89.12 277 GLN A O 1
ATOM 2247 N N . GLN A 1 278 ? 19.406 2.044 19.676 1.00 87.06 278 GLN A N 1
ATOM 2248 C CA . GLN A 1 278 ? 18.289 1.133 19.463 1.00 87.06 278 GLN A CA 1
ATOM 2249 C C . GLN A 1 278 ? 17.660 1.387 18.090 1.00 87.06 278 GLN A C 1
ATOM 2251 O O . GLN A 1 278 ? 17.678 2.504 17.574 1.00 87.06 278 GLN A O 1
ATOM 2256 N N . HIS A 1 279 ? 17.069 0.344 17.507 1.00 83.00 279 HIS A N 1
ATOM 2257 C CA . HIS A 1 279 ? 16.176 0.496 16.360 1.00 83.00 279 HIS A CA 1
ATOM 2258 C C . HIS A 1 279 ? 15.027 1.472 16.698 1.00 83.00 279 HIS A C 1
ATOM 2260 O O . HIS A 1 279 ? 14.459 1.368 17.788 1.00 83.00 279 HIS A O 1
ATOM 2266 N N . PRO A 1 280 ? 14.638 2.391 15.796 1.00 83.62 280 PRO A N 1
ATOM 2267 C CA . PRO A 1 280 ? 13.695 3.442 16.131 1.00 83.62 280 PRO A CA 1
ATOM 2268 C C . PRO A 1 280 ? 12.308 2.834 16.343 1.00 83.62 280 PRO A C 1
ATOM 2270 O O . PRO A 1 280 ? 11.850 1.992 15.563 1.00 83.62 280 PRO A O 1
ATOM 2273 N N . PHE A 1 281 ? 11.648 3.254 17.418 1.00 91.69 281 PHE A N 1
ATOM 2274 C CA . PHE A 1 281 ? 10.244 2.967 17.666 1.00 91.69 281 PHE A CA 1
ATOM 2275 C C . PHE A 1 281 ? 9.432 4.153 17.143 1.00 91.69 281 PHE A C 1
ATOM 2277 O O . PHE A 1 281 ? 9.532 5.256 17.674 1.00 91.69 281 PHE A O 1
ATOM 2284 N N . ILE A 1 282 ? 8.681 3.943 16.063 1.00 93.38 282 ILE A N 1
ATOM 2285 C CA . ILE A 1 282 ? 7.889 4.984 15.401 1.00 93.38 282 ILE A CA 1
ATOM 2286 C C . ILE A 1 282 ? 6.422 4.739 15.725 1.00 93.38 282 ILE A C 1
ATOM 2288 O O . ILE A 1 282 ? 5.908 3.680 15.374 1.00 93.38 282 ILE A O 1
ATOM 2292 N N . ASN A 1 283 ? 5.777 5.699 16.381 1.00 95.81 283 ASN A N 1
ATOM 2293 C CA . ASN A 1 283 ? 4.342 5.695 16.622 1.00 95.81 283 ASN A CA 1
ATOM 2294 C C . ASN A 1 283 ? 3.863 7.137 16.855 1.00 95.81 283 ASN A C 1
ATOM 2296 O O . ASN A 1 283 ? 4.465 7.880 17.634 1.00 95.81 283 ASN A O 1
ATOM 2300 N N . ASP A 1 284 ? 2.808 7.539 16.150 1.00 94.44 284 ASP A N 1
ATOM 2301 C CA . ASP A 1 284 ? 2.344 8.927 16.150 1.00 94.44 284 ASP A CA 1
ATOM 2302 C C . ASP A 1 284 ? 1.414 9.260 17.331 1.00 94.44 284 ASP A C 1
ATOM 2304 O O . ASP A 1 284 ? 1.370 10.416 17.753 1.00 94.44 284 ASP A O 1
ATOM 2308 N N . ASP A 1 285 ? 0.749 8.253 17.909 1.00 94.75 285 ASP A N 1
ATOM 2309 C CA . ASP A 1 285 ? -0.400 8.429 18.808 1.00 94.75 285 ASP A CA 1
ATOM 2310 C C . ASP A 1 285 ? -0.192 7.892 20.231 1.00 94.75 285 ASP A C 1
ATOM 2312 O O . ASP A 1 285 ? -0.921 8.281 21.146 1.00 94.75 285 ASP A O 1
ATOM 2316 N N . LEU A 1 286 ? 0.800 7.025 20.456 1.00 96.38 286 LEU A N 1
ATOM 2317 C CA . LEU A 1 286 ? 1.043 6.380 21.750 1.00 96.38 286 LEU A CA 1
ATOM 2318 C C . LEU A 1 286 ? 1.137 7.381 22.916 1.00 96.38 286 LEU A C 1
ATOM 2320 O O . LEU A 1 286 ? 0.477 7.139 23.929 1.00 96.38 286 LEU A O 1
ATOM 2324 N N . PRO A 1 287 ? 1.873 8.509 22.814 1.00 96.06 287 PRO A N 1
ATOM 2325 C CA . PRO A 1 287 ? 1.925 9.479 23.906 1.00 96.06 287 PRO A CA 1
ATOM 2326 C C . PRO A 1 287 ? 0.539 10.028 24.266 1.00 96.06 287 PRO A C 1
ATOM 2328 O O . PRO A 1 287 ? 0.208 10.129 25.442 1.00 96.06 287 PRO A O 1
ATOM 2331 N N . ASN A 1 288 ? -0.319 10.295 23.276 1.00 96.44 288 ASN A N 1
ATOM 2332 C CA . ASN A 1 288 ? -1.675 10.793 23.523 1.00 96.44 288 ASN A CA 1
ATOM 2333 C C . ASN A 1 288 ? -2.527 9.753 24.264 1.00 96.44 288 ASN A C 1
ATOM 2335 O O . ASN A 1 288 ? -3.287 10.102 25.167 1.00 96.44 288 ASN A O 1
ATOM 2339 N N . ARG A 1 289 ? -2.365 8.467 23.928 1.00 97.50 289 ARG A N 1
ATOM 2340 C CA . ARG A 1 289 ? -3.070 7.365 24.601 1.00 97.50 289 ARG A CA 1
ATOM 2341 C C . ARG A 1 289 ? -2.615 7.194 26.046 1.00 97.50 289 ARG A C 1
ATOM 2343 O O . ARG A 1 289 ? -3.464 7.008 26.916 1.00 97.50 289 ARG A O 1
ATOM 2350 N N . ILE A 1 290 ? -1.317 7.343 26.309 1.00 97.69 290 ILE A N 1
ATOM 2351 C CA . ILE A 1 290 ? -0.771 7.329 27.673 1.00 97.69 290 ILE A CA 1
ATOM 2352 C C . ILE A 1 290 ? -1.308 8.509 28.483 1.00 97.69 290 ILE A C 1
ATOM 2354 O O . ILE A 1 290 ? -1.817 8.320 29.583 1.00 97.69 290 ILE A O 1
ATOM 2358 N N . LEU A 1 291 ? -1.262 9.717 27.917 1.00 96.75 291 LEU A N 1
ATOM 2359 C CA . LEU A 1 291 ? -1.717 10.932 28.593 1.00 96.75 291 LEU A CA 1
ATOM 2360 C C . LEU A 1 291 ? -3.210 10.878 28.957 1.00 96.75 291 LEU A C 1
ATOM 2362 O O . LEU A 1 291 ? -3.608 11.386 30.000 1.00 96.75 291 LEU A O 1
ATOM 2366 N N . SER A 1 292 ? -4.029 10.234 28.122 1.00 96.62 292 SER A N 1
ATOM 2367 C CA . SER A 1 292 ? -5.459 10.017 28.389 1.00 96.62 292 SER A CA 1
ATOM 2368 C C . SER A 1 292 ? -5.769 8.891 29.387 1.00 96.62 292 SER A C 1
ATOM 2370 O O . SER A 1 292 ? -6.933 8.679 29.711 1.00 96.62 292 SER A O 1
ATOM 2372 N N . GLY A 1 293 ? -4.766 8.133 29.844 1.00 97.06 293 GLY A N 1
ATOM 2373 C CA . GLY A 1 293 ? -4.942 6.980 30.736 1.00 97.06 293 GLY A CA 1
ATOM 2374 C C . GLY A 1 293 ? -5.441 5.695 30.057 1.00 97.06 293 GLY A C 1
ATOM 2375 O O . GLY A 1 293 ? -5.461 4.642 30.692 1.00 97.06 293 GLY A O 1
ATOM 2376 N N . LEU A 1 294 ? -5.777 5.742 28.762 1.00 97.56 294 LEU A N 1
ATOM 2377 C CA . LEU A 1 294 ? -6.233 4.579 27.985 1.00 97.56 294 LEU A CA 1
ATOM 2378 C C . LEU A 1 294 ? -5.148 3.498 27.854 1.00 97.56 294 LEU A C 1
ATOM 2380 O O . LEU A 1 294 ? -5.448 2.306 27.788 1.00 97.56 294 LEU A O 1
ATOM 2384 N N . VAL A 1 295 ? -3.878 3.914 27.849 1.00 98.44 295 VAL A N 1
ATOM 2385 C CA . VAL A 1 295 ? -2.710 3.026 27.873 1.00 98.44 295 VAL A CA 1
ATOM 2386 C C . VAL A 1 295 ? -1.867 3.338 29.104 1.00 98.44 295 VAL A C 1
ATOM 2388 O O . VAL A 1 295 ? -1.437 4.470 29.291 1.00 98.44 295 VAL A O 1
ATOM 2391 N N . ILE A 1 296 ? -1.572 2.331 29.924 1.00 97.88 296 ILE A N 1
ATOM 2392 C CA . ILE A 1 296 ? -0.721 2.483 31.110 1.00 97.88 296 ILE A CA 1
ATOM 2393 C C . ILE A 1 296 ? 0.571 1.694 30.910 1.00 97.88 296 ILE A C 1
ATOM 2395 O O . ILE A 1 296 ? 0.550 0.481 30.698 1.00 97.88 296 ILE A O 1
ATOM 2399 N N . ILE A 1 297 ? 1.709 2.378 31.006 1.00 97.75 297 ILE A N 1
ATOM 2400 C CA . ILE A 1 297 ? 3.019 1.726 30.968 1.00 97.75 297 ILE A CA 1
ATOM 2401 C C . ILE A 1 297 ? 3.293 1.047 32.313 1.00 97.75 297 ILE A C 1
ATOM 2403 O O . ILE A 1 297 ? 3.013 1.600 33.376 1.00 97.75 297 ILE A O 1
ATOM 2407 N N . LYS A 1 298 ? 3.827 -0.173 32.258 1.00 97.38 298 LYS A N 1
ATOM 2408 C CA . LYS A 1 298 ? 4.188 -0.990 33.417 1.00 97.38 298 LYS A CA 1
ATOM 2409 C C . LYS A 1 298 ? 5.632 -1.466 33.317 1.00 97.38 298 LYS A C 1
ATOM 2411 O O . LYS A 1 298 ? 6.163 -1.631 32.214 1.00 97.38 298 LYS A O 1
ATOM 2416 N N . ALA A 1 299 ? 6.244 -1.720 34.475 1.00 96.12 299 ALA A N 1
ATOM 2417 C CA . ALA A 1 299 ? 7.540 -2.383 34.560 1.00 96.12 299 ALA A CA 1
ATOM 2418 C C . ALA A 1 299 ? 7.491 -3.789 33.930 1.00 96.12 299 ALA A C 1
ATOM 2420 O O . ALA A 1 299 ? 6.453 -4.252 33.442 1.00 96.12 299 ALA A O 1
ATOM 2421 N N . ASN A 1 300 ? 8.626 -4.483 33.901 1.00 95.81 300 ASN A N 1
ATOM 2422 C CA . ASN A 1 300 ? 8.676 -5.846 33.385 1.00 95.81 300 ASN A CA 1
ATOM 2423 C C . ASN A 1 300 ? 7.812 -6.789 34.240 1.00 95.81 300 ASN A C 1
ATOM 2425 O O . ASN A 1 300 ? 7.673 -6.598 35.450 1.00 95.81 300 ASN A O 1
ATOM 2429 N N . VAL A 1 301 ? 7.242 -7.815 33.609 1.00 96.62 301 VAL A N 1
ATOM 2430 C CA . VAL A 1 301 ? 6.506 -8.866 34.319 1.00 96.62 301 VAL A CA 1
ATOM 2431 C C . VAL A 1 301 ? 7.482 -9.670 35.176 1.00 96.62 301 VAL A C 1
ATOM 2433 O O . VAL A 1 301 ? 8.466 -10.199 34.656 1.00 96.62 301 VAL A O 1
ATOM 2436 N N . LYS A 1 302 ? 7.188 -9.777 36.475 1.00 96.12 302 LYS A N 1
ATOM 2437 C CA . LYS A 1 302 ? 7.932 -10.615 37.419 1.00 96.12 302 LYS A CA 1
ATOM 2438 C C . LYS A 1 302 ? 7.365 -12.032 37.426 1.00 96.12 302 LYS A C 1
ATOM 2440 O O . LYS A 1 302 ? 8.097 -12.987 37.182 1.00 96.12 302 LYS A O 1
ATOM 2445 N N . GLU A 1 303 ? 6.064 -12.158 37.674 1.00 96.31 303 GLU A N 1
ATOM 2446 C CA . GLU A 1 303 ? 5.347 -13.436 37.686 1.00 96.31 303 GLU A CA 1
ATOM 2447 C C . GLU A 1 303 ? 3.837 -13.246 37.489 1.00 96.31 303 GLU A C 1
ATOM 2449 O O . GLU A 1 303 ? 3.285 -12.171 37.732 1.00 96.31 303 GLU A O 1
ATOM 2454 N N . PHE A 1 304 ? 3.170 -14.308 37.046 1.00 95.81 304 PHE A N 1
ATOM 2455 C CA . PHE A 1 304 ? 1.713 -14.405 36.998 1.00 95.81 304 PHE A CA 1
ATOM 2456 C C . PHE A 1 304 ? 1.194 -15.012 38.302 1.00 95.81 304 PHE A C 1
ATOM 2458 O O . PHE A 1 304 ? 1.807 -15.927 38.858 1.00 95.81 304 PHE A O 1
ATOM 2465 N N . THR A 1 305 ? 0.062 -14.511 38.789 1.00 93.19 305 THR A N 1
ATOM 2466 C CA . THR A 1 305 ? -0.518 -14.945 40.064 1.00 93.19 305 THR A CA 1
ATOM 2467 C C . THR A 1 305 ? -0.981 -16.404 40.010 1.00 93.19 305 THR A C 1
ATOM 2469 O O . THR A 1 305 ? -1.352 -16.943 38.964 1.00 93.19 305 THR A O 1
ATOM 2472 N N . SER A 1 306 ? -0.972 -17.073 41.165 1.00 87.19 306 SER A N 1
ATOM 2473 C CA . SER A 1 306 ? -1.319 -18.496 41.279 1.00 87.19 306 SER A CA 1
ATOM 2474 C C . SER A 1 306 ? -2.796 -18.802 41.010 1.00 87.19 306 SER A C 1
ATOM 2476 O O . SER A 1 306 ? -3.113 -19.924 40.614 1.00 87.19 306 SER A O 1
ATOM 2478 N N . ASP A 1 307 ? -3.686 -17.825 41.191 1.00 87.06 307 ASP A N 1
ATOM 2479 C CA . ASP A 1 307 ? -5.119 -17.921 40.881 1.00 87.06 307 ASP A CA 1
ATOM 2480 C C . ASP A 1 307 ? -5.419 -17.897 39.366 1.00 87.06 307 ASP A C 1
ATOM 2482 O O . ASP A 1 307 ? -6.509 -18.305 38.941 1.00 87.06 307 ASP A O 1
ATOM 2486 N N . GLY A 1 308 ? -4.430 -17.495 38.558 1.00 87.25 308 GLY A N 1
ATOM 2487 C CA . GLY A 1 308 ? -4.464 -17.470 37.100 1.00 87.25 308 GLY A CA 1
ATOM 2488 C C . GLY A 1 308 ? -5.096 -16.219 36.489 1.00 87.25 308 GLY A C 1
ATOM 2489 O O . GLY A 1 308 ? -5.359 -16.235 35.286 1.00 87.25 308 GLY A O 1
ATOM 2490 N N . HIS A 1 309 ? -5.351 -15.163 37.272 1.00 87.44 309 HIS A N 1
ATOM 2491 C CA . HIS A 1 309 ? -6.083 -13.974 36.810 1.00 87.44 309 HIS A CA 1
ATOM 2492 C C . HIS A 1 309 ? -5.319 -12.648 36.926 1.00 87.44 309 HIS A C 1
ATOM 2494 O O . HIS A 1 309 ? -5.822 -11.634 36.450 1.00 87.44 309 HIS A O 1
ATOM 2500 N N . GLY A 1 310 ? -4.127 -12.616 37.514 1.00 92.94 310 GLY A N 1
ATOM 2501 C CA . GLY A 1 310 ? -3.374 -11.389 37.766 1.00 92.94 310 GLY A CA 1
ATOM 2502 C C . GLY A 1 310 ? -1.901 -11.476 37.379 1.00 92.94 310 GLY A C 1
ATOM 2503 O O . GLY A 1 310 ? -1.368 -12.532 37.025 1.00 92.94 310 GLY A O 1
ATOM 2504 N N . VAL A 1 311 ? -1.236 -10.322 37.429 1.00 96.69 311 VAL A N 1
ATOM 2505 C CA . VAL A 1 311 ? 0.187 -10.161 37.099 1.00 96.69 311 VAL A CA 1
ATOM 2506 C C . VAL A 1 311 ? 0.866 -9.266 38.116 1.00 96.69 311 VAL A C 1
ATOM 2508 O O . VAL A 1 311 ? 0.361 -8.189 38.431 1.00 96.69 311 VAL A O 1
ATOM 2511 N N . ILE A 1 312 ? 2.037 -9.703 38.575 1.00 96.94 312 ILE A N 1
ATOM 2512 C CA . ILE A 1 312 ? 2.932 -8.950 39.449 1.00 96.94 312 ILE A CA 1
ATOM 2513 C C . ILE A 1 312 ? 4.110 -8.448 38.611 1.00 96.94 312 ILE A C 1
ATOM 2515 O O . ILE A 1 312 ? 4.737 -9.205 37.861 1.00 96.94 312 ILE A O 1
ATOM 2519 N N . PHE A 1 313 ? 4.424 -7.165 38.744 1.00 97.12 313 PHE A N 1
ATOM 2520 C CA . PHE A 1 313 ? 5.512 -6.501 38.032 1.00 97.12 313 PHE A CA 1
ATOM 2521 C C . PHE A 1 313 ? 6.759 -6.352 38.915 1.00 97.12 313 PHE A C 1
ATOM 2523 O O . PHE A 1 313 ? 6.704 -6.470 40.140 1.00 97.12 313 PHE A O 1
ATOM 2530 N N . GLU A 1 314 ? 7.914 -6.106 38.295 1.00 96.25 314 GLU A N 1
ATOM 2531 C CA . GLU A 1 314 ? 9.199 -5.949 39.001 1.00 96.25 314 GLU A CA 1
ATOM 2532 C C . GLU A 1 314 ? 9.230 -4.754 39.968 1.00 96.25 314 GLU A C 1
ATOM 2534 O O . GLU A 1 314 ? 9.972 -4.786 40.948 1.00 96.25 314 GLU A O 1
ATOM 2539 N N . ASP A 1 315 ? 8.402 -3.733 39.736 1.00 93.50 315 ASP A N 1
ATOM 2540 C CA . ASP A 1 315 ? 8.238 -2.572 40.623 1.00 93.50 315 ASP A CA 1
ATOM 2541 C C . ASP A 1 315 ? 7.349 -2.855 41.852 1.00 93.50 315 ASP A C 1
ATOM 2543 O O . ASP A 1 315 ? 7.112 -1.967 42.669 1.00 93.50 315 ASP A O 1
ATOM 2547 N N . GLY A 1 316 ? 6.860 -4.092 41.996 1.00 93.56 316 GLY A N 1
ATOM 2548 C CA . GLY A 1 316 ? 5.974 -4.518 43.076 1.00 93.56 316 GLY A CA 1
ATOM 2549 C C . GLY A 1 316 ? 4.502 -4.180 42.849 1.00 93.56 316 GLY A C 1
ATOM 2550 O O . GLY A 1 316 ? 3.670 -4.566 43.669 1.00 93.56 316 GLY A O 1
ATOM 2551 N N . THR A 1 317 ? 4.148 -3.498 41.752 1.00 95.44 317 THR A N 1
ATOM 2552 C CA . THR A 1 317 ? 2.740 -3.275 41.415 1.00 95.44 317 THR A CA 1
ATOM 2553 C C . THR A 1 317 ? 2.080 -4.560 40.917 1.00 95.44 317 THR A C 1
ATOM 2555 O O . THR A 1 317 ? 2.725 -5.430 40.330 1.00 95.44 317 THR A O 1
ATOM 2558 N N . GLN A 1 318 ? 0.773 -4.673 41.147 1.00 95.25 318 GLN A N 1
ATOM 2559 C CA . GLN A 1 318 ? -0.043 -5.809 40.728 1.00 95.25 318 GLN A CA 1
ATOM 2560 C C . GLN A 1 318 ? -1.256 -5.318 39.937 1.00 95.25 318 GLN A C 1
ATOM 2562 O O . GLN A 1 318 ? -1.786 -4.234 40.194 1.00 95.25 318 GLN A O 1
ATOM 2567 N N . ILE A 1 319 ? -1.673 -6.106 38.949 1.00 95.25 319 ILE A N 1
ATOM 2568 C CA . ILE A 1 319 ? -2.933 -5.920 38.230 1.00 95.25 319 ILE A CA 1
ATOM 2569 C C . ILE A 1 319 ? -3.724 -7.213 38.332 1.00 95.25 319 ILE A C 1
ATOM 2571 O O . ILE A 1 319 ? -3.247 -8.262 37.900 1.00 95.25 319 ILE A O 1
ATOM 2575 N N . ASP A 1 320 ? -4.950 -7.102 38.831 1.00 92.38 320 ASP A N 1
ATOM 2576 C CA . ASP A 1 320 ? -5.887 -8.215 38.932 1.00 92.38 320 ASP A CA 1
ATOM 2577 C C . ASP A 1 320 ? -6.874 -8.240 37.762 1.00 92.38 320 ASP A C 1
ATOM 2579 O O . ASP A 1 320 ? -7.254 -7.200 37.198 1.00 92.38 320 ASP A O 1
ATOM 2583 N N . HIS A 1 321 ? -7.347 -9.446 37.459 1.00 91.38 321 HIS A N 1
ATOM 2584 C CA . HIS A 1 321 ? -8.334 -9.741 36.422 1.00 91.38 321 HIS A CA 1
ATOM 2585 C C . HIS A 1 321 ? -7.906 -9.248 35.034 1.00 91.38 321 HIS A C 1
ATOM 2587 O O . HIS A 1 321 ? -8.559 -8.389 34.446 1.00 91.38 321 HIS A O 1
ATOM 2593 N N . ILE A 1 322 ? -6.783 -9.765 34.534 1.00 95.81 322 ILE A N 1
ATOM 2594 C CA . ILE A 1 322 ? -6.360 -9.581 33.143 1.00 95.81 322 ILE A CA 1
ATOM 2595 C C . ILE A 1 322 ? -7.076 -10.620 32.282 1.00 95.81 322 ILE A C 1
ATOM 2597 O O . ILE A 1 322 ? -6.961 -11.820 32.529 1.00 95.81 322 ILE A O 1
ATOM 2601 N N . ASP A 1 323 ? -7.791 -10.155 31.262 1.00 96.19 323 ASP A N 1
ATOM 2602 C CA . ASP A 1 323 ? -8.565 -11.020 30.371 1.00 96.19 323 ASP A CA 1
ATOM 2603 C C . ASP A 1 323 ? -7.696 -11.585 29.247 1.00 96.19 323 ASP A C 1
ATOM 2605 O O . ASP A 1 323 ? -7.901 -12.714 28.800 1.00 96.19 323 ASP A O 1
ATOM 2609 N N . CYS A 1 324 ? -6.715 -10.801 28.786 1.00 96.44 324 CYS A N 1
ATOM 2610 C CA . CYS A 1 324 ? -5.900 -11.154 27.635 1.00 96.44 324 CYS A CA 1
ATOM 2611 C C . CYS A 1 324 ? -4.447 -10.677 27.745 1.00 96.44 324 CYS A C 1
ATOM 2613 O O . CYS A 1 324 ? -4.171 -9.549 28.156 1.00 96.44 324 CYS A O 1
ATOM 2615 N N . ILE A 1 325 ? -3.516 -11.514 27.283 1.00 96.56 325 ILE A N 1
ATOM 2616 C CA . ILE A 1 325 ? -2.094 -11.202 27.145 1.00 96.56 325 ILE A CA 1
ATOM 2617 C C . ILE A 1 325 ? -1.699 -11.247 25.672 1.00 96.56 325 ILE A C 1
ATOM 2619 O O . ILE A 1 325 ? -1.890 -12.259 24.995 1.00 96.56 325 ILE A O 1
ATOM 2623 N N . VAL A 1 326 ? -1.062 -10.175 25.207 1.00 97.31 326 VAL A N 1
ATOM 2624 C CA . VAL A 1 326 ? -0.478 -10.084 23.870 1.00 97.31 326 VAL A CA 1
ATOM 2625 C C . VAL A 1 326 ? 1.042 -9.991 23.972 1.00 97.31 326 VAL A C 1
ATOM 2627 O O . VAL A 1 326 ? 1.612 -8.978 24.371 1.00 97.31 326 VAL A O 1
ATOM 2630 N N . MET A 1 327 ? 1.734 -11.057 23.589 1.00 96.44 327 MET A N 1
ATOM 2631 C CA . MET A 1 327 ? 3.191 -11.128 23.562 1.00 96.44 327 MET A CA 1
ATOM 2632 C C . MET A 1 327 ? 3.714 -10.454 22.291 1.00 96.44 327 MET A C 1
ATOM 2634 O O . MET A 1 327 ? 3.687 -11.029 21.206 1.00 96.44 327 MET A O 1
ATOM 2638 N N . ALA A 1 328 ? 4.202 -9.223 22.416 1.00 95.88 328 ALA A N 1
ATOM 2639 C CA . ALA A 1 328 ? 4.832 -8.459 21.341 1.00 95.88 328 ALA A CA 1
ATOM 2640 C C . ALA A 1 328 ? 6.368 -8.534 21.443 1.00 95.88 328 ALA A C 1
ATOM 2642 O O . ALA A 1 328 ? 7.089 -7.532 21.381 1.00 95.88 328 ALA A O 1
ATOM 2643 N N . THR A 1 329 ? 6.871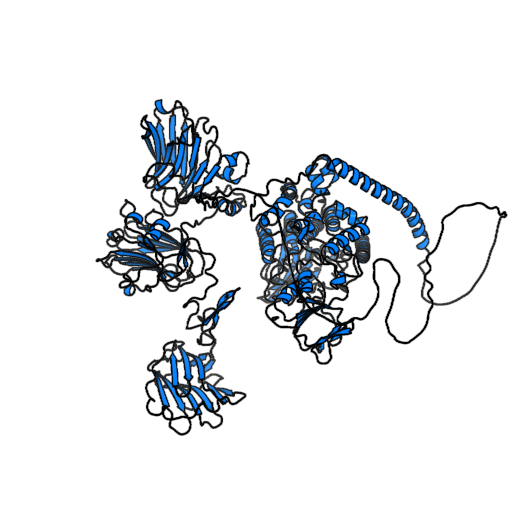 -9.754 21.625 1.00 93.56 329 THR A N 1
ATOM 2644 C CA . THR A 1 329 ? 8.249 -10.073 22.030 1.00 93.56 329 THR A CA 1
ATOM 2645 C C . THR A 1 329 ? 9.207 -10.341 20.871 1.00 93.56 329 THR A C 1
ATOM 2647 O O . THR A 1 329 ? 10.394 -10.596 21.089 1.00 93.56 329 THR A O 1
ATOM 2650 N N . GLY A 1 330 ? 8.732 -10.190 19.635 1.00 92.88 330 GLY A N 1
ATOM 2651 C CA . GLY A 1 330 ? 9.540 -10.289 18.423 1.00 92.88 330 GLY A CA 1
ATOM 2652 C C . GLY A 1 330 ? 9.530 -11.686 17.811 1.00 92.88 330 GLY A C 1
ATOM 2653 O O . GLY A 1 330 ? 8.641 -12.488 18.062 1.00 92.88 330 GLY A O 1
ATOM 2654 N N . PHE A 1 331 ? 10.507 -11.961 16.953 1.00 93.94 331 PHE A N 1
ATOM 2655 C CA . PHE A 1 331 ? 10.513 -13.147 16.096 1.00 93.94 331 PHE A CA 1
ATOM 2656 C C . PHE A 1 331 ? 11.877 -13.837 16.117 1.00 93.94 331 PHE A C 1
ATOM 2658 O O . PHE A 1 331 ? 12.896 -13.214 16.438 1.00 93.94 331 PHE A O 1
ATOM 2665 N N . ASN A 1 332 ? 11.881 -15.120 15.772 1.00 93.50 332 ASN A N 1
ATOM 2666 C CA . ASN A 1 332 ? 13.084 -15.912 15.575 1.00 93.50 332 ASN A CA 1
ATOM 2667 C C . ASN A 1 332 ? 13.474 -15.929 14.093 1.00 93.50 332 ASN A C 1
ATOM 2669 O O . ASN A 1 332 ? 12.623 -16.089 13.215 1.00 93.50 332 ASN A O 1
ATOM 2673 N N . ILE A 1 333 ? 14.771 -15.790 13.819 1.00 93.94 333 ILE A N 1
ATOM 2674 C CA . ILE A 1 333 ? 15.319 -16.034 12.481 1.00 93.94 333 ILE A CA 1
ATOM 2675 C C . ILE A 1 333 ? 15.398 -17.552 12.299 1.00 93.94 333 ILE A C 1
ATOM 2677 O O . ILE A 1 333 ? 15.970 -18.239 13.141 1.00 93.94 333 ILE A O 1
ATOM 2681 N N . SER A 1 334 ? 14.811 -18.082 11.226 1.00 91.62 334 SER A N 1
ATOM 2682 C CA . SER A 1 334 ? 14.796 -19.524 10.969 1.00 91.62 334 SER A CA 1
ATOM 2683 C C . SER A 1 334 ? 14.721 -19.833 9.476 1.00 91.62 334 SER A C 1
ATOM 2685 O O . SER A 1 334 ? 14.043 -19.134 8.720 1.00 91.62 334 SER A O 1
ATOM 2687 N N . PHE A 1 335 ? 15.402 -20.910 9.083 1.00 94.75 335 PHE A N 1
ATOM 2688 C CA . PHE A 1 335 ? 15.456 -21.449 7.726 1.00 94.75 335 PHE A CA 1
ATOM 2689 C C . PHE A 1 335 ? 15.167 -22.958 7.770 1.00 94.75 335 PHE A C 1
ATOM 2691 O O . PHE A 1 335 ? 16.075 -23.757 7.566 1.00 94.75 335 PHE A O 1
ATOM 2698 N N . PRO A 1 336 ? 13.921 -23.380 8.059 1.00 92.88 336 PRO A N 1
ATOM 2699 C CA . PRO A 1 336 ? 13.614 -24.783 8.371 1.00 92.88 336 PRO A CA 1
ATOM 2700 C C . PRO A 1 336 ? 13.804 -25.749 7.193 1.00 92.88 336 PRO A C 1
ATOM 2702 O O . PRO A 1 336 ? 13.822 -26.957 7.382 1.00 92.88 336 PRO A O 1
ATOM 2705 N N . TYR A 1 337 ? 13.938 -25.220 5.978 1.00 94.62 337 TYR A N 1
ATOM 2706 C CA . TYR A 1 337 ? 14.205 -25.973 4.755 1.00 94.62 337 TYR A CA 1
ATOM 2707 C C . TYR A 1 337 ? 15.710 -26.117 4.455 1.00 94.62 337 TYR A C 1
ATOM 2709 O O . TYR A 1 337 ? 16.070 -26.625 3.396 1.00 94.62 337 TYR A O 1
ATOM 2717 N N . LEU A 1 338 ? 16.597 -25.652 5.342 1.00 95.56 338 LEU A N 1
ATOM 2718 C CA . LEU A 1 338 ? 18.049 -25.809 5.236 1.00 95.56 338 LEU A CA 1
ATOM 2719 C C . LEU A 1 338 ? 18.600 -26.615 6.409 1.00 95.56 338 LEU A C 1
ATOM 2721 O O . LEU A 1 338 ? 18.135 -26.498 7.539 1.00 95.56 338 LEU A O 1
ATOM 2725 N N . ASN A 1 339 ? 19.644 -27.396 6.137 1.00 92.88 339 ASN A N 1
ATOM 2726 C CA . ASN A 1 339 ? 20.430 -28.043 7.181 1.00 92.88 339 ASN A CA 1
ATOM 2727 C C . ASN A 1 339 ? 21.272 -26.996 7.939 1.00 92.88 339 ASN A C 1
ATOM 2729 O O . ASN A 1 339 ? 21.833 -26.084 7.323 1.00 92.88 339 ASN A O 1
ATOM 2733 N N . GLU A 1 340 ? 21.416 -27.152 9.258 1.00 89.44 340 GLU A N 1
ATOM 2734 C CA . GLU A 1 340 ? 22.244 -26.282 10.106 1.00 89.44 340 GLU A CA 1
ATOM 2735 C C . GLU A 1 340 ? 23.714 -26.216 9.657 1.00 89.44 340 GLU A C 1
ATOM 2737 O O . GLU A 1 340 ? 24.386 -25.213 9.900 1.00 89.44 340 GLU A O 1
ATOM 2742 N N . THR A 1 341 ? 24.216 -27.244 8.961 1.00 88.50 341 THR A N 1
ATOM 2743 C CA . THR A 1 341 ? 25.564 -27.238 8.368 1.00 88.50 341 THR A CA 1
ATOM 2744 C C . THR A 1 341 ? 25.718 -26.216 7.240 1.00 88.50 341 THR A C 1
ATOM 2746 O O . THR A 1 341 ? 26.813 -25.697 7.023 1.00 88.50 341 THR A O 1
ATOM 2749 N N . ILE A 1 342 ? 24.634 -25.889 6.529 1.00 91.62 342 ILE A N 1
ATOM 2750 C CA . ILE A 1 342 ? 24.630 -24.882 5.460 1.00 91.62 342 ILE A CA 1
ATOM 2751 C C . ILE A 1 342 ? 24.490 -23.491 6.066 1.00 91.62 342 ILE A C 1
ATOM 2753 O O . ILE A 1 342 ? 25.232 -22.581 5.703 1.00 91.62 342 ILE A O 1
ATOM 2757 N N . LEU A 1 343 ? 23.538 -23.317 6.984 1.00 92.50 343 LEU A N 1
ATOM 2758 C CA . LEU A 1 343 ? 23.282 -22.037 7.629 1.00 92.50 343 LEU A CA 1
ATOM 2759 C C . LEU A 1 343 ? 22.727 -22.262 9.037 1.00 92.50 343 LEU A C 1
ATOM 2761 O O . LEU A 1 343 ? 21.566 -22.625 9.205 1.00 92.50 343 LEU A O 1
ATOM 2765 N N . SER A 1 344 ? 23.556 -22.019 10.052 1.00 89.69 344 SER A N 1
ATOM 2766 C CA . SER A 1 344 ? 23.143 -22.133 11.452 1.00 89.69 344 SER A CA 1
ATOM 2767 C C . SER A 1 344 ? 22.711 -20.783 12.019 1.00 89.69 344 SER A C 1
ATOM 2769 O O . SER A 1 344 ? 23.321 -19.743 11.757 1.00 89.69 344 SER A O 1
ATOM 2771 N N . VAL A 1 345 ? 21.652 -20.808 12.828 1.00 91.25 345 VAL A N 1
ATOM 2772 C CA . VAL A 1 345 ? 21.172 -19.650 13.586 1.00 91.25 345 VAL A CA 1
ATOM 2773 C C . VAL A 1 345 ? 21.184 -20.017 15.062 1.00 91.25 345 VAL A C 1
ATOM 2775 O O . VAL A 1 345 ? 20.471 -20.920 15.485 1.00 91.25 345 VAL A O 1
ATOM 2778 N N . LYS A 1 346 ? 21.990 -19.310 15.858 1.00 89.00 346 LYS A N 1
ATOM 2779 C CA . LYS A 1 346 ? 22.088 -19.522 17.311 1.00 89.00 346 LYS A CA 1
ATOM 2780 C C . LYS A 1 346 ? 21.730 -18.230 18.025 1.00 89.00 346 LYS A C 1
ATOM 2782 O O . LYS A 1 346 ? 22.349 -17.202 17.773 1.00 89.00 346 LYS A O 1
ATOM 2787 N N . ASP A 1 347 ? 20.706 -18.253 18.876 1.00 86.12 347 ASP A N 1
ATOM 2788 C CA . ASP A 1 347 ? 20.210 -17.070 19.597 1.00 86.12 347 ASP A CA 1
ATOM 2789 C C . ASP A 1 347 ? 19.905 -15.862 18.688 1.00 86.12 347 ASP A C 1
ATOM 2791 O O . ASP A 1 347 ? 20.251 -14.723 19.009 1.00 86.12 347 ASP A O 1
ATOM 2795 N N . ASN A 1 348 ? 19.275 -16.103 17.530 1.00 90.12 348 ASN A N 1
ATOM 2796 C CA . ASN A 1 348 ? 19.052 -15.114 16.461 1.00 90.12 348 ASN A CA 1
ATOM 2797 C C . ASN A 1 348 ? 20.333 -14.502 15.859 1.00 90.12 348 ASN A C 1
ATOM 2799 O O . ASN A 1 348 ? 20.244 -13.568 15.062 1.00 90.12 348 ASN A O 1
ATOM 2803 N N . LYS A 1 349 ? 21.525 -14.995 16.198 1.00 90.31 349 LYS A N 1
ATOM 2804 C CA . LYS A 1 349 ? 22.777 -14.608 15.545 1.00 90.31 349 LYS A CA 1
ATOM 2805 C C . LYS A 1 349 ? 23.027 -15.520 14.358 1.00 90.31 349 LYS A C 1
ATOM 2807 O O . LYS A 1 349 ? 22.859 -16.736 14.448 1.00 90.31 349 LYS A O 1
ATOM 2812 N N . ILE A 1 350 ? 23.457 -14.911 13.263 1.00 90.94 350 ILE A N 1
ATOM 2813 C CA . ILE A 1 350 ? 23.752 -15.594 12.012 1.00 90.94 350 ILE A CA 1
ATOM 2814 C C . ILE A 1 350 ? 25.079 -15.081 11.459 1.00 90.94 350 ILE A C 1
ATOM 2816 O O . ILE A 1 350 ? 25.358 -13.881 11.505 1.00 90.94 350 ILE A O 1
ATOM 2820 N N . GLN A 1 351 ? 25.916 -15.990 10.970 1.00 91.44 351 GLN A N 1
ATOM 2821 C CA . GLN A 1 351 ? 27.230 -15.657 10.426 1.00 91.44 351 GLN A CA 1
ATOM 2822 C C . GLN A 1 351 ? 27.135 -15.524 8.910 1.00 91.44 351 GLN A C 1
ATOM 2824 O O . GLN A 1 351 ? 27.223 -16.502 8.175 1.00 91.44 351 GLN A O 1
ATOM 2829 N N . LEU A 1 352 ? 26.921 -14.294 8.448 1.00 95.44 352 LEU A N 1
ATOM 2830 C CA . LEU A 1 352 ? 26.818 -13.974 7.029 1.00 95.44 352 LEU A CA 1
ATOM 2831 C C . LEU A 1 352 ? 27.713 -12.786 6.692 1.00 95.44 352 LEU A C 1
ATOM 2833 O O . LEU A 1 352 ? 27.580 -11.707 7.278 1.00 95.44 352 LEU A O 1
ATOM 2837 N N . TYR A 1 353 ? 28.583 -12.952 5.699 1.00 97.12 353 TYR A N 1
ATOM 2838 C CA . TYR A 1 353 ? 29.381 -11.863 5.159 1.00 97.12 353 TYR A CA 1
ATOM 2839 C C . TYR A 1 353 ? 28.452 -10.815 4.549 1.00 97.12 353 TYR A C 1
ATOM 2841 O O . TYR A 1 353 ? 27.629 -11.113 3.676 1.00 97.12 353 TYR A O 1
ATOM 2849 N N . LYS A 1 354 ? 28.544 -9.597 5.093 1.00 95.88 354 LYS A N 1
ATOM 2850 C CA . LYS A 1 354 ? 27.643 -8.470 4.817 1.00 95.88 354 LYS A CA 1
ATOM 2851 C C . LYS A 1 354 ? 26.152 -8.827 4.921 1.00 95.88 354 LYS A C 1
ATOM 2853 O O . LYS A 1 354 ? 25.352 -8.231 4.212 1.00 95.88 354 LYS A O 1
ATOM 2858 N N . PHE A 1 355 ? 25.770 -9.784 5.773 1.00 96.25 355 PHE A N 1
ATOM 2859 C CA . PHE A 1 355 ? 24.393 -10.296 5.893 1.00 96.25 355 PHE A CA 1
ATOM 2860 C C . PHE A 1 355 ? 23.806 -10.933 4.618 1.00 96.25 355 PHE A C 1
ATOM 2862 O O . PHE A 1 355 ? 22.589 -11.057 4.504 1.00 96.25 355 PHE A O 1
ATOM 2869 N N . VAL A 1 356 ? 24.659 -11.352 3.675 1.00 97.75 356 VAL A N 1
ATOM 2870 C CA . VAL A 1 356 ? 24.238 -11.994 2.417 1.00 97.75 356 VAL A CA 1
ATOM 2871 C C . VAL A 1 356 ? 24.821 -13.396 2.268 1.00 97.75 356 VAL A C 1
ATOM 2873 O O . VAL A 1 356 ? 24.091 -14.322 1.929 1.00 97.75 356 VAL A O 1
ATOM 2876 N N . TRP A 1 357 ? 26.117 -13.578 2.529 1.00 97.44 357 TRP A N 1
ATOM 2877 C CA . TRP A 1 357 ? 26.828 -14.788 2.102 1.00 97.44 357 TRP A CA 1
ATOM 2878 C C . TRP A 1 357 ? 27.272 -15.670 3.267 1.00 97.44 357 TRP A C 1
ATOM 2880 O O . TRP A 1 357 ? 27.979 -15.176 4.149 1.00 97.44 357 TRP A O 1
ATOM 2890 N N . PRO A 1 358 ? 26.945 -16.972 3.268 1.00 95.56 358 PRO A N 1
ATOM 2891 C CA . PRO A 1 358 ? 27.597 -17.929 4.154 1.00 95.56 358 PRO A CA 1
ATOM 2892 C C . PRO A 1 358 ? 29.070 -18.048 3.757 1.00 95.56 358 PRO A C 1
ATOM 2894 O O . PRO A 1 358 ? 29.389 -18.344 2.605 1.00 95.56 358 PRO A O 1
ATOM 2897 N N . SER A 1 359 ? 29.977 -17.773 4.689 1.00 93.00 359 SER A N 1
ATOM 2898 C CA . SER A 1 359 ? 31.402 -17.654 4.374 1.00 93.00 359 SER A CA 1
ATOM 2899 C C . SER A 1 359 ? 32.073 -19.009 4.129 1.00 93.00 359 SER A C 1
ATOM 2901 O O . SER A 1 359 ? 33.019 -19.080 3.347 1.00 93.00 359 SER A O 1
ATOM 2903 N N . HIS A 1 360 ? 31.599 -20.075 4.779 1.00 91.81 360 HIS A N 1
ATOM 2904 C CA . HIS A 1 360 ? 32.218 -21.406 4.779 1.00 91.81 360 HIS A CA 1
ATOM 2905 C C . HIS A 1 360 ? 31.894 -22.261 3.549 1.00 91.81 360 HIS A C 1
ATOM 2907 O O . HIS A 1 360 ? 32.489 -23.324 3.376 1.00 91.81 360 HIS A O 1
ATOM 2913 N N . LEU A 1 361 ? 30.954 -21.836 2.701 1.00 93.31 361 LEU A N 1
ATOM 2914 C CA . LEU A 1 361 ? 30.606 -22.573 1.488 1.00 93.31 361 LEU A CA 1
ATOM 2915 C C . LEU A 1 361 ? 31.722 -22.460 0.441 1.00 93.31 361 LEU A C 1
ATOM 2917 O O . LEU A 1 361 ? 32.250 -21.380 0.186 1.00 93.31 361 LEU A O 1
ATOM 2921 N N . ILE A 1 362 ? 32.035 -23.586 -0.209 1.00 91.88 362 ILE A N 1
ATOM 2922 C CA . ILE A 1 362 ? 33.058 -23.670 -1.268 1.00 91.88 362 ILE A CA 1
ATOM 2923 C C . ILE A 1 362 ? 32.682 -22.787 -2.469 1.00 91.88 362 ILE A C 1
ATOM 2925 O O . ILE A 1 362 ? 33.539 -22.124 -3.053 1.00 91.88 362 ILE A O 1
ATOM 2929 N N . HIS A 1 363 ? 31.393 -22.767 -2.823 1.00 95.06 363 HIS A N 1
ATOM 2930 C CA . HIS A 1 363 ? 30.857 -22.033 -3.967 1.00 95.06 363 HIS A CA 1
ATOM 2931 C C . HIS A 1 363 ? 29.999 -20.853 -3.517 1.00 95.06 363 HIS A C 1
ATOM 2933 O O . HIS A 1 363 ? 29.148 -20.980 -2.639 1.00 95.06 363 HIS A O 1
ATOM 2939 N N . SER A 1 364 ? 30.166 -19.704 -4.174 1.00 96.38 364 SER A N 1
ATOM 2940 C CA . SER A 1 364 ? 29.360 -18.495 -3.946 1.00 96.38 364 SER A CA 1
ATOM 2941 C C . SER A 1 364 ? 28.021 -18.551 -4.698 1.00 96.38 364 SER A C 1
ATOM 2943 O O . SER A 1 364 ? 27.708 -17.660 -5.484 1.00 96.38 364 SER A O 1
ATOM 2945 N N . THR A 1 365 ? 27.247 -19.623 -4.499 1.00 97.50 365 THR A N 1
ATOM 2946 C CA . THR A 1 365 ? 25.984 -19.896 -5.216 1.00 97.50 365 THR A CA 1
ATOM 2947 C C . THR A 1 365 ? 24.745 -19.893 -4.315 1.00 97.50 365 THR A C 1
ATOM 2949 O O . THR A 1 365 ? 23.649 -20.144 -4.803 1.00 97.50 365 THR A O 1
ATOM 2952 N N . LEU A 1 366 ? 24.874 -19.568 -3.024 1.00 98.06 366 LEU A N 1
ATOM 2953 C CA . LEU A 1 366 ? 23.744 -19.366 -2.110 1.00 98.06 366 LEU A CA 1
ATOM 2954 C C . LEU A 1 366 ? 23.858 -18.008 -1.415 1.00 98.06 366 LEU A C 1
ATOM 2956 O O . LEU A 1 366 ? 24.864 -17.726 -0.768 1.00 98.06 366 LEU A O 1
ATOM 2960 N N . ALA A 1 367 ? 22.817 -17.186 -1.533 1.00 98.38 367 ALA A N 1
ATOM 2961 C CA . ALA A 1 367 ? 22.762 -15.846 -0.955 1.00 98.38 367 ALA A CA 1
ATOM 2962 C C . ALA A 1 367 ? 21.460 -15.610 -0.185 1.00 98.38 367 ALA A C 1
ATOM 2964 O O . ALA A 1 367 ? 20.393 -16.072 -0.587 1.00 98.38 367 ALA A O 1
ATOM 2965 N N . VAL A 1 368 ? 21.531 -14.843 0.898 1.00 98.44 368 VAL A N 1
ATOM 2966 C CA . VAL A 1 368 ? 20.380 -14.425 1.705 1.00 98.44 368 VAL A CA 1
ATOM 2967 C C . VAL A 1 368 ? 20.056 -12.964 1.408 1.00 98.44 368 VAL A C 1
ATOM 2969 O O . VAL A 1 368 ? 20.915 -12.096 1.535 1.00 98.44 368 VAL A O 1
ATOM 2972 N N . ILE A 1 369 ? 18.817 -12.678 1.007 1.00 98.50 369 ILE A N 1
ATOM 2973 C CA . ILE A 1 369 ? 18.381 -11.349 0.567 1.00 98.50 369 ILE A CA 1
ATOM 2974 C C . ILE A 1 369 ? 17.318 -10.791 1.520 1.00 98.50 369 ILE A C 1
ATOM 2976 O O . ILE A 1 369 ? 16.254 -11.370 1.739 1.00 98.50 369 ILE A O 1
ATOM 2980 N N . GLY A 1 370 ? 17.590 -9.607 2.058 1.00 95.75 370 GLY A N 1
ATOM 2981 C CA . GLY A 1 370 ? 16.720 -8.848 2.951 1.00 95.75 370 GLY A CA 1
ATOM 2982 C C . GLY A 1 370 ? 16.754 -9.278 4.419 1.00 95.75 370 GLY A C 1
ATOM 2983 O O . GLY A 1 370 ? 15.899 -8.833 5.182 1.00 95.75 370 GLY A O 1
ATOM 2984 N N . LEU A 1 371 ? 17.722 -10.102 4.840 1.00 96.00 371 LEU A N 1
ATOM 2985 C CA . LEU A 1 371 ? 17.911 -10.472 6.249 1.00 96.00 371 LEU A CA 1
ATOM 2986 C C . LEU A 1 371 ? 18.707 -9.400 7.012 1.00 96.00 371 LEU A C 1
ATOM 2988 O O . LEU A 1 371 ? 19.841 -9.617 7.427 1.00 96.00 371 LEU A O 1
ATOM 2992 N N . ILE A 1 372 ? 18.111 -8.219 7.168 1.00 94.12 372 ILE A N 1
ATOM 2993 C CA . ILE A 1 372 ? 18.710 -7.064 7.853 1.00 94.12 372 ILE A CA 1
ATOM 2994 C C . ILE A 1 372 ? 17.626 -6.222 8.540 1.00 94.12 372 ILE A C 1
ATOM 2996 O O . ILE A 1 372 ? 16.460 -6.231 8.142 1.00 94.12 372 ILE A O 1
ATOM 3000 N N . GLN A 1 373 ? 18.006 -5.470 9.574 1.00 91.62 373 GLN A N 1
ATOM 3001 C CA . GLN A 1 373 ? 17.140 -4.532 10.292 1.00 91.62 373 GLN A CA 1
ATOM 3002 C C . GLN A 1 373 ? 17.776 -3.135 10.342 1.00 91.62 373 GLN A C 1
ATOM 3004 O O . GLN A 1 373 ? 18.597 -2.850 11.217 1.00 91.62 373 GLN A O 1
ATOM 3009 N N . PRO A 1 374 ? 17.413 -2.256 9.399 1.00 88.88 374 PRO A N 1
ATOM 3010 C CA . PRO A 1 374 ? 18.028 -0.943 9.257 1.00 88.88 374 PRO A CA 1
ATOM 3011 C C . PRO A 1 374 ? 17.396 0.152 10.126 1.00 88.88 374 PRO A C 1
ATOM 3013 O O . PRO A 1 374 ? 16.219 0.098 10.475 1.00 88.88 374 PRO A O 1
ATOM 3016 N N . TRP A 1 375 ? 18.126 1.253 10.306 1.00 79.56 375 TRP A N 1
ATOM 3017 C CA . TRP A 1 375 ? 17.538 2.577 10.575 1.00 79.56 375 TRP A CA 1
ATOM 3018 C C . TRP A 1 375 ? 17.018 3.219 9.265 1.00 79.56 375 TRP A C 1
ATOM 3020 O O . TRP A 1 375 ? 17.488 4.274 8.844 1.00 79.56 375 TRP A O 1
ATOM 3030 N N . GLY A 1 376 ? 16.123 2.533 8.540 1.00 86.56 376 GLY A N 1
ATOM 3031 C CA . GLY A 1 376 ? 15.692 2.941 7.194 1.00 86.56 376 GLY A CA 1
ATOM 3032 C C . GLY A 1 376 ? 14.778 1.937 6.486 1.00 86.56 376 GLY A C 1
ATOM 3033 O O . GLY A 1 376 ? 14.184 1.068 7.118 1.00 86.56 376 GLY A O 1
ATOM 3034 N N . ALA A 1 377 ? 14.640 2.058 5.163 1.00 92.00 377 ALA A N 1
ATOM 3035 C CA . ALA A 1 377 ? 13.736 1.216 4.377 1.00 92.00 377 ALA A CA 1
ATOM 3036 C C . ALA A 1 377 ? 14.439 -0.028 3.817 1.00 92.00 377 ALA A C 1
ATOM 3038 O O . ALA A 1 377 ? 15.522 0.083 3.248 1.00 92.00 377 ALA A O 1
ATOM 3039 N N . ILE A 1 378 ? 13.802 -1.201 3.920 1.00 94.81 378 ILE A N 1
ATOM 3040 C CA . ILE A 1 378 ? 14.375 -2.487 3.482 1.00 94.81 378 ILE A CA 1
ATOM 3041 C C . ILE A 1 378 ? 14.506 -2.615 1.958 1.00 94.81 378 ILE A C 1
ATOM 3043 O O . ILE A 1 378 ? 15.499 -3.156 1.479 1.00 94.81 378 ILE A O 1
ATOM 3047 N N . ASN A 1 379 ? 13.534 -2.093 1.202 1.00 96.25 379 ASN A N 1
ATOM 3048 C CA . ASN A 1 379 ? 13.429 -2.270 -0.251 1.00 96.25 379 ASN A CA 1
ATOM 3049 C C . ASN A 1 379 ? 14.739 -1.942 -0.999 1.00 96.25 379 ASN A C 1
ATOM 3051 O O . ASN A 1 379 ? 15.229 -2.813 -1.719 1.00 96.25 379 ASN A O 1
ATOM 3055 N N . PRO A 1 380 ? 15.358 -0.757 -0.820 1.00 97.00 380 PRO A N 1
ATOM 3056 C CA . PRO A 1 380 ? 16.585 -0.422 -1.542 1.00 97.00 380 PRO A CA 1
ATOM 3057 C C . PRO A 1 380 ? 17.831 -1.183 -1.077 1.00 97.00 380 PRO A C 1
ATOM 3059 O O . PRO A 1 380 ? 18.732 -1.408 -1.882 1.00 97.00 380 PRO A O 1
ATOM 3062 N N . MET A 1 381 ? 17.906 -1.626 0.182 1.00 97.31 381 MET A N 1
ATOM 3063 C CA . MET A 1 381 ? 19.032 -2.466 0.611 1.00 97.31 381 MET A CA 1
ATOM 3064 C C . MET A 1 381 ? 18.904 -3.877 0.052 1.00 97.31 381 MET A C 1
ATOM 3066 O O . MET A 1 381 ? 19.886 -4.406 -0.453 1.00 97.31 381 MET A O 1
ATOM 3070 N N . ALA A 1 382 ? 17.701 -4.460 0.074 1.00 98.19 382 ALA A N 1
ATOM 3071 C CA . ALA A 1 382 ? 17.442 -5.747 -0.569 1.00 98.19 382 ALA A CA 1
ATOM 3072 C C . ALA A 1 382 ? 17.711 -5.675 -2.083 1.00 98.19 382 ALA A C 1
ATOM 3074 O O . ALA A 1 382 ? 18.249 -6.617 -2.660 1.00 98.19 382 ALA A O 1
ATOM 3075 N N . GLU A 1 383 ? 17.411 -4.537 -2.720 1.00 98.56 383 GLU A N 1
ATOM 3076 C CA . GLU A 1 383 ? 17.787 -4.282 -4.111 1.00 98.56 383 GLU A CA 1
ATOM 3077 C C . GLU A 1 383 ? 19.301 -4.296 -4.323 1.00 98.56 383 GLU A C 1
ATOM 3079 O O . GLU A 1 383 ? 19.784 -4.971 -5.229 1.00 98.56 383 GLU A O 1
ATOM 3084 N N . LEU A 1 384 ? 20.062 -3.563 -3.509 1.00 98.62 384 LEU A N 1
ATOM 3085 C CA . LEU A 1 384 ? 21.518 -3.525 -3.631 1.00 98.62 384 LEU A CA 1
ATOM 3086 C C . LEU A 1 384 ? 22.157 -4.887 -3.331 1.00 98.62 384 LEU A C 1
ATOM 3088 O O . LEU A 1 384 ? 23.072 -5.287 -4.050 1.00 98.62 384 LEU A O 1
ATOM 3092 N N . GLN A 1 385 ? 21.634 -5.628 -2.347 1.00 98.69 385 GLN A N 1
ATOM 3093 C CA . GLN A 1 385 ? 22.035 -7.011 -2.083 1.00 98.69 385 GLN A CA 1
ATOM 3094 C C . GLN A 1 385 ? 21.804 -7.877 -3.325 1.00 98.69 385 GLN A C 1
ATOM 3096 O O . GLN A 1 385 ? 22.732 -8.528 -3.791 1.00 98.69 385 GLN A O 1
ATOM 3101 N N . ALA A 1 386 ? 20.609 -7.835 -3.922 1.00 98.62 386 ALA A N 1
ATOM 3102 C CA . ALA A 1 386 ? 20.292 -8.620 -5.112 1.00 98.62 386 ALA A CA 1
ATOM 3103 C C . ALA A 1 386 ? 21.147 -8.227 -6.331 1.00 98.62 386 ALA A C 1
ATOM 3105 O O . ALA A 1 386 ? 21.657 -9.103 -7.030 1.00 98.62 386 ALA A O 1
ATOM 3106 N N . ARG A 1 387 ? 21.366 -6.925 -6.570 1.00 98.50 387 ARG A N 1
ATOM 3107 C CA . ARG A 1 387 ? 22.239 -6.433 -7.653 1.00 98.50 387 ARG A CA 1
ATOM 3108 C C . ARG A 1 387 ? 23.671 -6.932 -7.496 1.00 98.50 387 ARG A C 1
ATOM 3110 O O . ARG A 1 387 ? 24.279 -7.330 -8.485 1.00 98.50 387 ARG A O 1
ATOM 3117 N N . TRP A 1 388 ? 24.204 -6.929 -6.277 1.00 98.50 388 TRP A N 1
ATOM 3118 C CA . TRP A 1 388 ? 25.531 -7.473 -6.002 1.00 98.50 388 TRP A CA 1
ATOM 3119 C C . TRP A 1 388 ? 25.569 -8.987 -6.228 1.00 98.50 388 TRP A C 1
ATOM 3121 O O . TRP A 1 388 ? 26.433 -9.482 -6.954 1.00 98.50 388 TRP A O 1
ATOM 3131 N N . THR A 1 389 ? 24.584 -9.710 -5.691 1.00 98.56 389 THR A N 1
ATOM 3132 C CA . THR A 1 389 ? 24.493 -11.169 -5.792 1.00 98.56 389 THR A CA 1
ATOM 3133 C C . THR A 1 389 ? 24.465 -11.666 -7.229 1.00 98.56 389 THR A C 1
ATOM 3135 O O . THR A 1 389 ? 25.203 -12.585 -7.575 1.00 98.56 389 THR A O 1
ATOM 3138 N N . VAL A 1 390 ? 23.674 -11.035 -8.094 1.00 98.00 390 VAL A N 1
ATOM 3139 C CA . VAL A 1 390 ? 23.587 -11.413 -9.512 1.00 98.00 390 VAL A CA 1
ATOM 3140 C C . VAL A 1 390 ? 24.946 -11.317 -10.204 1.00 98.00 390 VAL A C 1
ATOM 3142 O O . VAL A 1 390 ? 25.317 -12.214 -10.959 1.00 98.00 390 VAL A O 1
ATOM 3145 N N . ARG A 1 391 ? 25.738 -10.282 -9.909 1.00 97.38 391 ARG A N 1
ATOM 3146 C CA . ARG A 1 391 ? 27.077 -10.117 -10.496 1.00 97.38 391 ARG A CA 1
ATOM 3147 C C . ARG A 1 391 ? 28.075 -11.163 -9.992 1.00 97.38 391 ARG A C 1
ATOM 3149 O O . ARG A 1 391 ? 28.935 -11.595 -10.760 1.00 97.38 391 ARG A O 1
ATOM 3156 N N . ILE A 1 392 ? 27.940 -11.611 -8.741 1.00 97.94 392 ILE A N 1
ATOM 3157 C CA . ILE A 1 392 ? 28.712 -12.740 -8.196 1.00 97.94 392 ILE A CA 1
ATOM 3158 C C . ILE A 1 392 ? 28.313 -14.051 -8.889 1.00 97.94 392 ILE A C 1
ATOM 3160 O O . ILE A 1 392 ? 29.190 -14.787 -9.336 1.00 97.94 392 ILE A O 1
ATOM 3164 N N . PHE A 1 393 ? 27.013 -14.323 -9.062 1.00 97.56 393 PHE A N 1
ATOM 3165 C CA . PHE A 1 393 ? 26.533 -15.530 -9.753 1.00 97.56 393 PHE A CA 1
ATOM 3166 C C . PHE A 1 393 ? 27.030 -15.608 -11.198 1.00 97.56 393 PHE A C 1
ATOM 3168 O O . PHE A 1 393 ? 27.521 -16.655 -11.620 1.00 97.56 393 PHE A O 1
ATOM 3175 N N . LYS A 1 394 ? 27.026 -14.474 -11.909 1.00 95.12 394 LYS A N 1
ATOM 3176 C CA . LYS A 1 394 ? 27.601 -14.337 -13.256 1.00 95.12 394 LYS A CA 1
ATOM 3177 C C . LYS A 1 394 ? 29.129 -14.396 -13.305 1.00 95.12 394 LYS A C 1
ATOM 3179 O O . LYS A 1 394 ? 29.694 -14.367 -14.395 1.00 95.12 394 LYS A O 1
ATOM 3184 N N . ARG A 1 395 ? 29.805 -14.456 -12.153 1.00 93.81 395 ARG A N 1
ATOM 3185 C CA . ARG A 1 395 ? 31.271 -14.432 -12.021 1.00 93.81 395 ARG A CA 1
ATOM 3186 C C . ARG A 1 395 ? 31.922 -13.140 -12.537 1.00 93.81 395 ARG A C 1
ATOM 3188 O O . ARG A 1 395 ? 33.117 -13.130 -12.820 1.00 93.81 395 ARG A O 1
ATOM 3195 N N . GLU A 1 396 ? 31.157 -12.050 -12.633 1.00 94.62 396 GLU A N 1
ATOM 3196 C CA . GLU A 1 396 ? 31.683 -10.707 -12.929 1.00 94.62 396 GLU A CA 1
ATOM 3197 C C . GLU A 1 396 ? 32.452 -10.138 -11.733 1.00 94.62 396 GLU A C 1
ATOM 3199 O O . GLU A 1 396 ? 33.391 -9.361 -11.892 1.00 94.62 396 GLU A O 1
ATOM 3204 N N . LEU A 1 397 ? 32.032 -10.527 -10.530 1.00 95.44 397 LEU A N 1
ATOM 3205 C CA . LEU A 1 397 ? 32.667 -10.199 -9.264 1.00 95.44 397 LEU A CA 1
ATOM 3206 C C . LEU A 1 397 ? 33.045 -11.494 -8.540 1.00 95.44 397 LEU A C 1
ATOM 3208 O O . LEU A 1 397 ? 32.493 -12.563 -8.812 1.00 95.44 397 LEU A O 1
ATOM 3212 N N . LYS A 1 398 ? 33.975 -11.396 -7.589 1.00 94.50 398 LYS A N 1
ATOM 3213 C CA . LYS A 1 398 ? 34.359 -12.505 -6.710 1.00 94.50 398 LYS A CA 1
ATOM 3214 C C . LYS A 1 398 ? 34.302 -12.057 -5.260 1.00 94.50 398 LYS A C 1
ATOM 3216 O O . LYS A 1 398 ? 34.722 -10.946 -4.943 1.00 94.50 398 LYS A O 1
ATOM 3221 N N . LEU A 1 399 ? 33.814 -12.939 -4.393 1.00 96.56 399 LEU A N 1
ATOM 3222 C CA . LEU A 1 399 ? 33.899 -12.732 -2.953 1.00 96.56 399 LEU A CA 1
ATOM 3223 C C . LEU A 1 399 ? 35.363 -12.816 -2.490 1.00 96.56 399 LEU A C 1
ATOM 3225 O O . LEU A 1 399 ? 36.175 -13.501 -3.124 1.00 96.56 399 LEU A O 1
ATOM 3229 N N . PRO A 1 400 ? 35.722 -12.131 -1.391 1.00 95.94 400 PRO A N 1
ATOM 3230 C CA . PRO A 1 400 ? 37.036 -12.293 -0.790 1.00 95.94 400 PRO A CA 1
ATOM 3231 C C . PRO A 1 400 ? 37.195 -13.699 -0.185 1.00 95.94 400 PRO A C 1
ATOM 3233 O O . PRO A 1 400 ? 36.249 -14.480 -0.107 1.00 95.94 400 PRO A O 1
ATOM 3236 N N . SER A 1 401 ? 38.411 -14.037 0.251 1.00 95.19 401 SER A N 1
ATOM 3237 C CA . SER A 1 401 ? 38.684 -15.342 0.863 1.00 95.19 401 SER A CA 1
ATOM 3238 C C . SER A 1 401 ? 37.849 -15.577 2.129 1.00 95.19 401 SER A C 1
ATOM 3240 O O . SER A 1 401 ? 37.495 -14.631 2.834 1.00 95.19 401 SER A O 1
ATOM 3242 N N . HIS A 1 402 ? 37.604 -16.850 2.462 1.00 93.06 402 HIS A N 1
ATOM 3243 C CA . HIS A 1 402 ? 36.893 -17.263 3.681 1.00 93.06 402 HIS A CA 1
ATOM 3244 C C . HIS A 1 402 ? 37.420 -16.568 4.947 1.00 93.06 402 HIS A C 1
ATOM 3246 O O . HIS A 1 402 ? 36.639 -16.072 5.754 1.00 93.06 402 HIS A O 1
ATOM 3252 N N . MET A 1 403 ? 38.746 -16.457 5.080 1.00 94.44 403 MET A N 1
ATOM 3253 C CA . MET A 1 403 ? 39.392 -15.768 6.201 1.00 94.44 403 MET A CA 1
ATOM 3254 C C . MET A 1 403 ? 38.980 -14.290 6.282 1.00 94.44 403 MET A C 1
ATOM 3256 O O . MET A 1 403 ? 38.502 -13.855 7.324 1.00 94.44 403 MET A O 1
ATOM 3260 N N . LYS A 1 404 ? 39.056 -13.549 5.168 1.00 95.62 404 LYS A N 1
ATOM 3261 C CA . LYS A 1 404 ? 38.659 -12.130 5.107 1.00 95.62 404 LYS A CA 1
ATOM 3262 C C . LYS A 1 404 ? 37.159 -11.931 5.331 1.00 95.62 404 LYS A C 1
ATOM 3264 O O . LYS A 1 404 ? 36.750 -10.963 5.967 1.00 95.62 404 LYS A O 1
ATOM 3269 N N . MET A 1 405 ? 36.327 -12.841 4.816 1.00 96.38 405 MET A N 1
ATOM 3270 C CA . MET A 1 405 ? 34.885 -12.818 5.079 1.00 96.38 405 MET A CA 1
ATOM 3271 C C . MET A 1 405 ? 34.600 -12.989 6.572 1.00 96.38 405 MET A C 1
ATOM 3273 O O . MET A 1 405 ? 33.826 -12.216 7.131 1.00 96.38 405 MET A O 1
ATOM 3277 N N . ASN A 1 406 ? 35.260 -13.944 7.230 1.00 95.12 406 ASN A N 1
ATOM 3278 C CA . ASN A 1 406 ? 35.102 -14.170 8.664 1.00 95.12 406 ASN A CA 1
ATOM 3279 C C . ASN A 1 406 ? 35.611 -12.997 9.496 1.00 95.12 406 ASN A C 1
ATOM 3281 O O . ASN A 1 406 ? 34.912 -12.589 10.419 1.00 95.12 406 ASN A O 1
ATOM 3285 N N . GLU A 1 407 ? 36.768 -12.422 9.168 1.00 94.81 407 GLU A N 1
ATOM 3286 C CA . GLU A 1 407 ? 37.272 -11.206 9.822 1.00 94.81 407 GLU A CA 1
ATOM 3287 C C . GLU A 1 407 ? 36.227 -10.087 9.771 1.00 94.81 407 GLU A C 1
ATOM 3289 O O . GLU A 1 407 ? 35.875 -9.520 10.802 1.00 94.81 407 GLU A O 1
ATOM 3294 N N . ASN A 1 408 ? 35.637 -9.850 8.598 1.00 95.25 408 ASN A N 1
ATOM 3295 C CA . ASN A 1 408 ? 34.610 -8.830 8.421 1.00 95.25 408 ASN A CA 1
ATOM 3296 C C . ASN A 1 408 ? 33.289 -9.151 9.152 1.00 95.25 408 ASN A C 1
ATOM 3298 O O . ASN A 1 408 ? 32.613 -8.239 9.628 1.00 95.25 408 ASN A O 1
ATOM 3302 N N . ILE A 1 409 ? 32.911 -10.431 9.266 1.00 94.56 409 ILE A N 1
ATOM 3303 C CA . ILE A 1 409 ? 31.762 -10.863 10.081 1.00 94.56 409 ILE A CA 1
ATOM 3304 C C . ILE A 1 409 ? 32.009 -10.534 11.559 1.00 94.56 409 ILE A C 1
ATOM 3306 O O . ILE A 1 409 ? 31.134 -9.959 12.207 1.00 94.56 409 ILE A O 1
ATOM 3310 N N . HIS A 1 410 ? 33.192 -10.864 12.084 1.00 93.44 410 HIS A N 1
ATOM 3311 C CA . HIS A 1 410 ? 33.549 -10.599 13.480 1.00 93.44 410 HIS A CA 1
ATOM 3312 C C . HIS A 1 410 ? 33.648 -9.098 13.758 1.00 93.44 410 HIS A C 1
ATOM 3314 O O . HIS A 1 410 ? 33.093 -8.619 14.744 1.00 93.44 410 HIS A O 1
ATOM 3320 N N . GLU A 1 411 ? 34.293 -8.343 12.868 1.00 92.88 411 GLU A N 1
ATOM 3321 C CA . GLU A 1 411 ? 34.406 -6.889 12.978 1.00 92.88 411 GLU A CA 1
ATOM 3322 C C . GLU A 1 411 ? 33.024 -6.229 13.011 1.00 92.88 411 GLU A C 1
ATOM 3324 O O . GLU A 1 411 ? 32.728 -5.452 13.918 1.00 92.88 411 GLU A O 1
ATOM 3329 N N . ARG A 1 412 ? 32.134 -6.598 12.084 1.00 90.88 412 ARG A N 1
ATOM 3330 C CA . ARG A 1 412 ? 30.770 -6.062 12.054 1.00 90.88 412 ARG A CA 1
ATOM 3331 C C . ARG A 1 412 ? 29.962 -6.457 13.283 1.00 90.88 412 ARG A C 1
ATOM 3333 O O . ARG A 1 412 ? 29.194 -5.642 13.789 1.00 90.88 412 ARG A O 1
ATOM 3340 N N . PHE A 1 413 ? 30.123 -7.682 13.778 1.00 90.50 413 PHE A N 1
ATOM 3341 C CA . PHE A 1 413 ? 29.473 -8.108 15.014 1.00 90.50 413 PHE A CA 1
ATOM 3342 C C . PHE A 1 413 ? 29.921 -7.252 16.208 1.00 90.50 413 PHE A C 1
ATOM 3344 O O . PHE A 1 413 ? 29.079 -6.830 17.003 1.00 90.50 413 PHE A O 1
ATOM 3351 N N . ASN A 1 414 ? 31.216 -6.940 16.303 1.00 90.75 414 ASN A N 1
ATOM 3352 C CA . ASN A 1 414 ? 31.761 -6.078 17.352 1.00 90.75 414 ASN A CA 1
ATOM 3353 C C . ASN A 1 414 ? 31.244 -4.640 17.220 1.00 90.75 414 ASN A C 1
ATOM 3355 O O . ASN A 1 414 ? 30.702 -4.102 18.183 1.00 90.75 414 ASN A O 1
ATOM 3359 N N . GLN A 1 415 ? 31.296 -4.063 16.014 1.00 89.25 415 GLN A N 1
ATOM 3360 C CA . GLN A 1 415 ? 30.751 -2.730 15.732 1.00 89.25 415 GLN A CA 1
ATOM 3361 C C . GLN A 1 415 ? 29.263 -2.643 16.095 1.00 89.25 415 GLN A C 1
ATOM 3363 O O . GLN A 1 415 ? 28.828 -1.683 16.723 1.00 89.25 415 GLN A O 1
ATOM 3368 N N . MET A 1 416 ? 28.472 -3.663 15.754 1.00 90.06 416 MET A N 1
ATOM 3369 C CA . MET A 1 416 ? 27.053 -3.723 16.104 1.00 90.06 416 MET A CA 1
ATOM 3370 C C . MET A 1 416 ? 26.839 -3.802 17.624 1.00 90.06 416 MET A C 1
ATOM 3372 O O . MET A 1 416 ? 25.947 -3.126 18.134 1.00 90.06 416 MET A O 1
ATOM 3376 N N . CYS A 1 417 ? 27.647 -4.585 18.349 1.00 87.75 417 CYS A N 1
ATOM 3377 C CA . CYS A 1 417 ? 27.586 -4.683 19.812 1.00 87.75 417 CYS A CA 1
ATOM 3378 C C . CYS A 1 417 ? 27.967 -3.370 20.517 1.00 87.75 417 CYS A C 1
ATOM 3380 O O . CYS A 1 417 ? 27.385 -3.045 21.549 1.00 87.75 417 CYS A O 1
ATOM 3382 N N . GLU A 1 418 ? 28.914 -2.607 19.969 1.00 87.56 418 GLU A N 1
ATOM 3383 C CA . GLU A 1 418 ? 29.272 -1.273 20.471 1.00 87.56 418 GLU A CA 1
ATOM 3384 C C . GLU A 1 418 ? 28.184 -0.237 20.146 1.00 87.56 418 GLU A C 1
ATOM 3386 O O . GLU A 1 418 ? 27.851 0.635 20.956 1.00 87.56 418 GLU A O 1
ATOM 3391 N N . ARG A 1 419 ? 27.601 -0.343 18.948 1.00 86.56 419 ARG A N 1
ATOM 3392 C CA . ARG A 1 419 ? 26.638 0.610 18.395 1.00 86.56 419 ARG A CA 1
ATOM 3393 C C . ARG A 1 419 ? 25.236 0.453 18.977 1.00 86.56 419 ARG A C 1
ATOM 3395 O O . ARG A 1 419 ? 24.568 1.474 19.164 1.00 86.56 419 ARG A O 1
ATOM 3402 N N . TYR A 1 420 ? 24.770 -0.771 19.225 1.00 87.38 420 TYR A N 1
ATOM 3403 C CA . TYR A 1 420 ? 23.400 -1.075 19.644 1.00 87.38 420 TYR A CA 1
ATOM 3404 C C . TYR A 1 420 ? 23.351 -1.836 20.966 1.00 87.38 420 TYR A C 1
ATOM 3406 O O . TYR A 1 420 ? 24.200 -2.662 21.277 1.00 87.38 420 TYR A O 1
ATOM 3414 N N . VAL A 1 421 ? 22.288 -1.616 21.739 1.00 86.31 421 VAL A N 1
ATOM 3415 C CA . VAL A 1 421 ? 22.097 -2.327 23.006 1.00 86.31 421 VAL A CA 1
ATOM 3416 C C . VAL A 1 421 ? 21.918 -3.820 22.767 1.00 86.31 421 VAL A C 1
ATOM 3418 O O . VAL A 1 421 ? 21.005 -4.229 22.044 1.00 86.31 421 VAL A O 1
ATOM 3421 N N . THR A 1 422 ? 22.692 -4.635 23.484 1.00 83.44 422 THR A N 1
ATOM 3422 C CA . THR A 1 422 ? 22.612 -6.096 23.422 1.00 83.44 422 THR A CA 1
ATOM 3423 C C . THR A 1 422 ? 21.189 -6.588 23.692 1.00 83.44 422 THR A C 1
ATOM 3425 O O . THR A 1 422 ? 20.575 -6.371 24.752 1.00 83.44 422 THR A O 1
ATOM 3428 N N . SER A 1 423 ? 20.627 -7.230 22.676 1.00 83.50 423 SER A N 1
ATOM 3429 C CA . SER A 1 423 ? 19.288 -7.799 22.680 1.00 83.50 423 SER A CA 1
ATOM 3430 C C . SER A 1 423 ? 19.215 -8.887 21.613 1.00 83.50 423 SER A C 1
ATOM 3432 O O . SER A 1 423 ? 19.750 -8.677 20.527 1.00 83.50 423 SER A O 1
ATOM 3434 N N . PRO A 1 424 ? 18.482 -9.988 21.836 1.00 80.44 424 PRO A N 1
ATOM 3435 C CA . PRO A 1 424 ? 18.201 -10.974 20.788 1.00 80.44 424 PRO A CA 1
ATOM 3436 C C . PRO A 1 424 ? 17.398 -10.426 19.593 1.00 80.44 424 PRO A C 1
ATOM 3438 O O . PRO A 1 424 ? 17.224 -11.112 18.589 1.00 80.44 424 PRO A O 1
ATOM 3441 N N . ARG A 1 425 ? 16.876 -9.198 19.710 1.00 77.94 425 ARG A N 1
ATOM 3442 C CA . ARG A 1 425 ? 16.265 -8.436 18.614 1.00 77.94 425 ARG A CA 1
ATOM 3443 C C . ARG A 1 425 ? 17.292 -7.651 17.788 1.00 77.94 425 ARG A C 1
ATOM 3445 O O . ARG A 1 425 ? 16.962 -7.226 16.691 1.00 77.94 425 ARG A O 1
ATOM 3452 N N . HIS A 1 426 ? 18.488 -7.409 18.324 1.00 82.19 426 HIS A N 1
ATOM 3453 C CA . HIS A 1 426 ? 19.507 -6.553 17.719 1.00 82.19 426 HIS A CA 1
ATOM 3454 C C . HIS A 1 426 ? 20.711 -7.361 17.211 1.00 82.19 426 HIS A C 1
ATOM 3456 O O . HIS A 1 426 ? 21.834 -7.156 17.665 1.00 82.19 426 HIS A O 1
ATOM 3462 N N . THR A 1 427 ? 20.465 -8.338 16.335 1.00 89.25 427 THR A N 1
ATOM 3463 C CA . THR A 1 427 ? 21.488 -9.270 15.831 1.00 89.25 427 THR A CA 1
ATOM 3464 C C . THR A 1 427 ? 21.835 -9.103 14.346 1.00 89.25 427 THR A C 1
ATOM 3466 O O . THR A 1 427 ? 22.774 -9.741 13.878 1.00 89.25 427 THR A O 1
ATOM 3469 N N . ILE A 1 428 ? 21.106 -8.258 13.612 1.00 92.25 428 ILE A N 1
ATOM 3470 C CA . ILE A 1 428 ? 21.225 -8.033 12.159 1.00 92.25 428 ILE A CA 1
ATOM 3471 C C . ILE A 1 428 ? 21.074 -6.541 11.800 1.00 92.25 428 ILE A C 1
ATOM 3473 O O . ILE A 1 428 ? 20.423 -6.175 10.819 1.00 92.25 428 ILE A O 1
ATOM 3477 N N . GLN A 1 429 ? 21.610 -5.657 12.643 1.00 92.00 429 GLN A N 1
ATOM 3478 C CA . GLN A 1 429 ? 21.340 -4.220 12.607 1.00 92.00 429 GLN A CA 1
ATOM 3479 C C . GLN A 1 429 ? 22.339 -3.493 11.721 1.00 92.00 429 GLN A C 1
ATOM 3481 O O . GLN A 1 429 ? 23.538 -3.761 11.779 1.00 92.00 429 GLN A O 1
ATOM 3486 N N . VAL A 1 430 ? 21.838 -2.542 10.933 1.00 91.94 430 VAL A N 1
ATOM 3487 C CA . VAL A 1 430 ? 22.663 -1.736 10.028 1.00 91.94 430 VAL A CA 1
ATOM 3488 C C . VAL A 1 430 ? 22.225 -0.272 10.009 1.00 91.94 430 VAL A C 1
ATOM 3490 O O . VAL A 1 430 ? 21.034 0.047 10.067 1.00 91.94 430 VAL A O 1
ATOM 3493 N N . ASP A 1 431 ? 23.188 0.635 9.865 1.00 91.00 431 ASP A N 1
ATOM 3494 C CA . ASP A 1 431 ? 22.905 2.038 9.567 1.00 91.00 431 ASP A CA 1
ATOM 3495 C C . ASP A 1 431 ? 22.678 2.192 8.045 1.00 91.00 431 ASP A C 1
ATOM 3497 O O . ASP A 1 431 ? 23.502 1.788 7.222 1.00 91.00 431 ASP A O 1
ATOM 3501 N N . TYR A 1 432 ? 21.526 2.758 7.663 1.00 93.06 432 TYR A N 1
ATOM 3502 C CA . TYR A 1 432 ? 20.985 2.704 6.294 1.00 93.06 432 TYR A CA 1
ATOM 3503 C C . TYR A 1 432 ? 21.943 3.229 5.212 1.00 93.06 432 TYR A C 1
ATOM 3505 O O . TYR A 1 432 ? 22.212 2.534 4.235 1.00 93.06 432 TYR A O 1
ATOM 3513 N N . ILE A 1 433 ? 22.467 4.451 5.370 1.00 93.69 433 ILE A N 1
ATOM 3514 C CA . ILE A 1 433 ? 23.313 5.087 4.344 1.00 93.69 433 ILE A CA 1
ATOM 3515 C C . ILE A 1 433 ? 24.663 4.373 4.224 1.00 93.69 433 ILE A C 1
ATOM 3517 O O . ILE A 1 433 ? 25.155 4.188 3.113 1.00 93.69 433 ILE A O 1
ATOM 3521 N N . GLU A 1 434 ? 25.260 3.972 5.347 1.00 92.94 434 GLU A N 1
ATOM 3522 C CA . GLU A 1 434 ? 26.553 3.287 5.356 1.00 92.94 434 GLU A CA 1
ATOM 3523 C C . GLU A 1 434 ? 26.465 1.933 4.658 1.00 92.94 434 GLU A C 1
ATOM 3525 O O . GLU A 1 434 ? 27.247 1.669 3.748 1.00 92.94 434 GLU A O 1
ATOM 3530 N N . TYR A 1 435 ? 25.457 1.132 5.000 1.00 95.50 435 TYR A N 1
ATOM 3531 C CA . TYR A 1 435 ? 25.267 -0.179 4.395 1.00 95.50 435 TYR A CA 1
ATOM 3532 C C . TYR A 1 435 ? 24.882 -0.095 2.910 1.00 95.50 435 TYR A C 1
ATOM 3534 O O . TYR A 1 435 ? 25.435 -0.820 2.085 1.00 95.50 435 TYR A O 1
ATOM 3542 N N . CYS A 1 436 ? 23.998 0.837 2.527 1.00 96.88 436 CYS A N 1
ATOM 3543 C CA . CYS A 1 436 ? 23.696 1.077 1.115 1.00 96.88 436 CYS A CA 1
ATOM 3544 C C . CYS A 1 436 ? 24.938 1.521 0.331 1.00 96.88 436 CYS A C 1
ATOM 3546 O O . CYS A 1 436 ? 25.136 1.070 -0.791 1.00 96.88 436 CYS A O 1
ATOM 3548 N N . ASN A 1 437 ? 25.784 2.387 0.896 1.00 95.62 437 ASN A N 1
ATOM 3549 C CA . ASN A 1 437 ? 27.018 2.808 0.234 1.00 95.62 437 ASN A CA 1
ATOM 3550 C C . ASN A 1 437 ? 28.020 1.657 0.113 1.00 95.62 437 ASN A C 1
ATOM 3552 O O . ASN A 1 437 ? 28.588 1.492 -0.959 1.00 95.62 437 ASN A O 1
ATOM 3556 N N . GLU A 1 438 ? 28.178 0.842 1.160 1.00 95.94 438 GLU A N 1
ATOM 3557 C CA . GLU A 1 438 ? 29.029 -0.351 1.140 1.00 95.94 438 GLU A CA 1
ATOM 3558 C C . GLU A 1 438 ? 28.610 -1.317 0.022 1.00 95.94 438 GLU A C 1
ATOM 3560 O O . GLU A 1 438 ? 29.451 -1.780 -0.744 1.00 95.94 438 GLU A O 1
ATOM 3565 N N . LEU A 1 439 ? 27.313 -1.604 -0.115 1.00 98.06 439 LEU A N 1
ATOM 3566 C CA . LEU A 1 439 ? 26.822 -2.462 -1.196 1.00 98.06 439 LEU A CA 1
ATOM 3567 C C . LEU A 1 439 ? 26.893 -1.777 -2.563 1.00 98.06 439 LEU A C 1
ATOM 3569 O O . LEU A 1 439 ? 27.167 -2.427 -3.567 1.00 98.06 439 LEU A O 1
ATOM 3573 N N . ALA A 1 440 ? 26.657 -0.469 -2.629 1.00 98.00 440 ALA A N 1
ATOM 3574 C CA . ALA A 1 440 ? 26.778 0.279 -3.872 1.00 98.00 440 ALA A CA 1
ATOM 3575 C C . ALA A 1 440 ? 28.229 0.340 -4.372 1.00 98.00 440 ALA A C 1
ATOM 3577 O O . ALA A 1 440 ? 28.429 0.396 -5.584 1.00 98.00 440 ALA A O 1
ATOM 3578 N N . ASP A 1 441 ? 29.221 0.296 -3.480 1.00 97.62 441 ASP A N 1
ATOM 3579 C CA . ASP A 1 441 ? 30.635 0.142 -3.838 1.00 97.62 441 ASP A CA 1
ATOM 3580 C C . ASP A 1 441 ? 30.895 -1.235 -4.460 1.00 97.62 441 ASP A C 1
ATOM 3582 O O . ASP A 1 441 ? 31.460 -1.309 -5.548 1.00 97.62 441 ASP A O 1
ATOM 3586 N N . GLU A 1 442 ? 30.381 -2.311 -3.853 1.00 97.12 442 GLU A N 1
ATOM 3587 C CA . GLU A 1 442 ? 30.472 -3.669 -4.419 1.00 97.12 442 GLU A CA 1
ATOM 3588 C C . GLU A 1 442 ? 29.794 -3.777 -5.795 1.00 97.12 442 GLU A C 1
ATOM 3590 O O . GLU A 1 442 ? 30.302 -4.412 -6.719 1.00 97.12 442 GLU A O 1
ATOM 3595 N N . VAL A 1 443 ? 28.642 -3.124 -5.968 1.00 97.31 443 VAL A N 1
ATOM 3596 C CA . VAL A 1 443 ? 27.930 -3.070 -7.253 1.00 97.31 443 VAL A CA 1
ATOM 3597 C C . VAL A 1 443 ? 28.618 -2.127 -8.248 1.00 97.31 443 VAL A C 1
ATOM 3599 O O . VAL A 1 443 ? 28.387 -2.251 -9.451 1.00 97.31 443 VAL A O 1
ATOM 3602 N N . GLY A 1 444 ? 29.459 -1.195 -7.796 1.00 96.94 444 GLY A N 1
ATOM 3603 C CA . GLY A 1 444 ? 30.045 -0.141 -8.628 1.00 96.94 444 GLY A CA 1
ATOM 3604 C C . GLY A 1 444 ? 29.042 0.942 -9.048 1.00 96.94 444 GLY A C 1
ATOM 3605 O O . GLY A 1 444 ? 29.162 1.507 -10.133 1.00 96.94 444 GLY A O 1
ATOM 3606 N N . CYS A 1 445 ? 28.020 1.211 -8.230 1.00 97.19 445 CYS A N 1
ATOM 3607 C CA . CYS A 1 445 ? 26.973 2.209 -8.482 1.00 97.19 445 CYS A CA 1
ATOM 3608 C C . CYS A 1 445 ? 26.873 3.308 -7.410 1.00 97.19 445 CYS A C 1
ATOM 3610 O O . CYS A 1 445 ? 25.910 4.082 -7.413 1.00 97.19 445 CYS A O 1
ATOM 3612 N N . ARG A 1 446 ? 27.826 3.390 -6.471 1.00 96.88 446 ARG A N 1
ATOM 3613 C CA . ARG A 1 446 ? 27.876 4.487 -5.494 1.00 96.88 446 ARG A CA 1
ATOM 3614 C C . ARG A 1 446 ? 28.127 5.813 -6.225 1.00 96.88 446 ARG A C 1
ATOM 3616 O O . ARG A 1 446 ? 29.090 5.881 -6.980 1.00 96.88 446 ARG A O 1
ATOM 3623 N N . PRO A 1 447 ? 27.297 6.855 -6.032 1.00 94.12 447 PRO A N 1
ATOM 3624 C CA . PRO A 1 447 ? 27.493 8.131 -6.713 1.00 94.12 447 PRO A CA 1
ATOM 3625 C C . PRO A 1 447 ? 28.742 8.851 -6.195 1.00 94.12 447 PRO A C 1
ATOM 3627 O O . PRO A 1 447 ? 28.891 9.032 -4.982 1.00 94.12 447 PRO A O 1
ATOM 3630 N N . ASP A 1 448 ? 29.594 9.321 -7.106 1.00 93.56 448 ASP A N 1
ATOM 3631 C CA . ASP A 1 448 ? 30.732 10.174 -6.754 1.00 93.56 448 ASP A CA 1
ATOM 3632 C C . ASP A 1 448 ? 30.254 11.619 -6.549 1.00 93.56 448 ASP A C 1
ATOM 3634 O O . ASP A 1 448 ? 30.004 12.378 -7.488 1.00 93.56 448 ASP A O 1
ATOM 3638 N N . ILE A 1 449 ? 30.084 11.997 -5.282 1.00 92.81 449 ILE A N 1
ATOM 3639 C CA . ILE A 1 449 ? 29.556 13.312 -4.909 1.00 92.81 449 ILE A CA 1
ATOM 3640 C C . ILE A 1 449 ? 30.496 14.436 -5.360 1.00 92.81 449 ILE A C 1
ATOM 3642 O O . ILE A 1 449 ? 30.000 15.480 -5.780 1.00 92.81 449 ILE A O 1
ATOM 3646 N N . LEU A 1 450 ? 31.819 14.241 -5.310 1.00 92.19 450 LEU A N 1
ATOM 3647 C CA . LEU A 1 450 ? 32.778 15.271 -5.715 1.00 92.19 450 LEU A CA 1
ATOM 3648 C C . LEU A 1 450 ? 32.721 15.481 -7.228 1.00 92.19 450 LEU A C 1
ATOM 3650 O O . LEU A 1 450 ? 32.636 16.622 -7.684 1.00 92.19 450 LEU A O 1
ATOM 3654 N N . PHE A 1 451 ? 32.666 14.390 -7.994 1.00 94.12 451 PHE A N 1
ATOM 3655 C CA . PHE A 1 451 ? 32.441 14.453 -9.435 1.00 94.12 451 PHE A CA 1
ATOM 3656 C C . PHE A 1 451 ? 31.168 15.239 -9.771 1.00 94.12 451 PHE A C 1
ATOM 3658 O O . PHE A 1 451 ? 31.212 16.149 -10.602 1.00 94.12 451 PHE A O 1
ATOM 3665 N N . TYR A 1 452 ? 30.044 14.951 -9.106 1.00 95.50 452 TYR A N 1
ATOM 3666 C CA . TYR A 1 452 ? 28.802 15.684 -9.356 1.00 95.50 452 TYR A CA 1
ATOM 3667 C C . TYR A 1 452 ? 28.861 17.134 -8.870 1.00 95.50 452 TYR A C 1
ATOM 3669 O O . TYR A 1 452 ? 28.311 17.994 -9.540 1.00 95.50 452 TYR A O 1
ATOM 3677 N N . LEU A 1 453 ? 29.544 17.463 -7.772 1.00 93.06 453 LEU A N 1
ATOM 3678 C CA . LEU A 1 453 ? 29.707 18.861 -7.344 1.00 93.06 453 LEU A CA 1
ATOM 3679 C C . LEU A 1 453 ? 30.469 19.703 -8.378 1.00 93.06 453 LEU A C 1
ATOM 3681 O O . LEU A 1 453 ? 30.139 20.875 -8.551 1.00 93.06 453 LEU A O 1
ATOM 3685 N N . LEU A 1 454 ? 31.439 19.105 -9.075 1.00 94.56 454 LEU A N 1
ATOM 3686 C CA . LEU A 1 454 ? 32.245 19.778 -10.097 1.00 94.56 454 LEU A CA 1
ATOM 3687 C C . LEU A 1 454 ? 31.551 19.837 -11.469 1.00 94.56 454 LEU A C 1
ATOM 3689 O O . LEU A 1 454 ? 31.638 20.856 -12.147 1.00 94.56 454 LEU A O 1
ATOM 3693 N N . ASN A 1 455 ? 30.853 18.771 -11.875 1.00 94.56 455 ASN A N 1
ATOM 3694 C CA . ASN A 1 455 ? 30.301 18.640 -13.234 1.00 94.56 455 ASN A CA 1
ATOM 3695 C C . ASN A 1 455 ? 28.795 18.939 -13.332 1.00 94.56 455 ASN A C 1
ATOM 3697 O O . ASN A 1 455 ? 28.305 19.354 -14.378 1.00 94.56 455 ASN A O 1
ATOM 3701 N N . ASP A 1 456 ? 28.040 18.735 -12.254 1.00 94.94 456 ASP A N 1
ATOM 3702 C CA . ASP A 1 456 ? 26.601 19.002 -12.165 1.00 94.94 456 ASP A CA 1
ATOM 3703 C C . ASP A 1 456 ? 26.268 19.508 -10.760 1.00 94.94 456 ASP A C 1
ATOM 3705 O O . ASP A 1 456 ? 25.641 18.817 -9.950 1.00 94.94 456 ASP A O 1
ATOM 3709 N N . PHE A 1 457 ? 26.736 20.724 -10.460 1.00 93.94 457 PHE A N 1
ATOM 3710 C CA . PHE A 1 457 ? 26.695 21.311 -9.119 1.00 93.94 457 PHE A CA 1
ATOM 3711 C C . PHE A 1 457 ? 25.328 21.166 -8.441 1.00 93.94 457 PHE A C 1
ATOM 3713 O O . PHE A 1 457 ? 25.249 20.854 -7.255 1.00 93.94 457 PHE A O 1
ATOM 3720 N N . LYS A 1 458 ? 24.233 21.334 -9.197 1.00 93.88 458 LYS A N 1
ATOM 3721 C CA . LYS A 1 458 ? 22.873 21.175 -8.670 1.00 93.88 458 LYS A CA 1
ATOM 3722 C C . LYS A 1 458 ? 22.637 19.751 -8.165 1.00 93.88 458 LYS A C 1
ATOM 3724 O O . LYS A 1 458 ? 22.133 19.583 -7.058 1.00 93.88 458 LYS A O 1
ATOM 3729 N N . LEU A 1 459 ? 22.992 18.730 -8.944 1.00 95.31 459 LEU A N 1
ATOM 3730 C CA . LEU A 1 459 ? 22.875 17.339 -8.509 1.00 95.31 459 LEU A CA 1
ATOM 3731 C C . LEU A 1 459 ? 23.833 17.034 -7.352 1.00 95.31 459 LEU A C 1
ATOM 3733 O O . LEU A 1 459 ? 23.392 16.460 -6.360 1.00 95.31 459 LEU A O 1
ATOM 3737 N N . GLY A 1 460 ? 25.095 17.471 -7.426 1.00 94.88 460 GLY A N 1
ATOM 3738 C CA . GLY A 1 460 ? 26.073 17.306 -6.344 1.00 94.88 460 GLY A CA 1
ATOM 3739 C C . GLY A 1 460 ? 25.592 17.901 -5.016 1.00 94.88 460 GLY A C 1
ATOM 3740 O O . GLY A 1 460 ? 25.664 17.250 -3.973 1.00 94.88 460 GLY A O 1
ATOM 3741 N N . TRP A 1 461 ? 24.991 19.092 -5.061 1.00 92.50 461 TRP A N 1
ATOM 3742 C CA . TRP A 1 461 ? 24.386 19.750 -3.904 1.00 92.50 461 TRP A CA 1
ATOM 3743 C C . TRP A 1 461 ? 23.215 18.949 -3.324 1.00 92.50 461 TRP A C 1
ATOM 3745 O O . TRP A 1 461 ? 23.158 18.719 -2.116 1.00 92.50 461 TRP A O 1
ATOM 3755 N N . PHE A 1 462 ? 22.297 18.470 -4.171 1.00 93.44 462 PHE A N 1
ATOM 3756 C CA . PHE A 1 462 ? 21.185 17.615 -3.734 1.00 93.44 462 PHE A CA 1
ATOM 3757 C C . PHE A 1 462 ? 21.666 16.277 -3.157 1.00 93.44 462 PHE A C 1
ATOM 3759 O O . PHE A 1 462 ? 21.095 15.798 -2.183 1.00 93.44 462 PHE A O 1
ATOM 3766 N N . LEU A 1 463 ? 22.723 15.685 -3.713 1.00 94.38 463 LEU A N 1
ATOM 3767 C CA . LEU A 1 463 ? 23.326 14.449 -3.210 1.00 94.38 463 LEU A CA 1
ATOM 3768 C C . LEU A 1 463 ? 24.001 14.638 -1.843 1.00 94.38 463 LEU A C 1
ATOM 3770 O O . LEU A 1 463 ? 24.088 13.683 -1.064 1.00 94.38 463 LEU A O 1
ATOM 3774 N N . LEU A 1 464 ? 24.489 15.841 -1.550 1.00 91.75 464 LEU A N 1
ATOM 3775 C CA . LEU A 1 464 ? 25.164 16.148 -0.296 1.00 91.75 464 LEU A CA 1
ATOM 3776 C C . LEU A 1 464 ? 24.180 16.573 0.809 1.00 91.75 464 LEU A C 1
ATOM 3778 O O . LEU A 1 464 ? 24.219 16.017 1.906 1.00 91.75 464 LEU A O 1
ATOM 3782 N N . PHE A 1 465 ? 23.284 17.518 0.512 1.00 90.69 465 PHE A N 1
ATOM 3783 C CA . PHE A 1 465 ? 22.387 18.145 1.495 1.00 90.69 465 PHE A CA 1
ATOM 3784 C C . PHE A 1 465 ? 20.939 17.639 1.446 1.00 90.69 465 PHE A C 1
ATOM 3786 O O . PHE A 1 465 ? 20.194 17.820 2.407 1.00 90.69 465 PHE A O 1
ATOM 3793 N N . GLY A 1 466 ? 20.514 17.045 0.331 1.00 91.75 466 GLY A N 1
ATOM 3794 C CA . GLY A 1 466 ? 19.167 16.502 0.170 1.00 91.75 466 GLY A CA 1
ATOM 3795 C C . GLY A 1 466 ? 18.994 15.117 0.805 1.00 91.75 466 GLY A C 1
ATOM 3796 O O . GLY A 1 466 ? 19.963 14.510 1.273 1.00 91.75 466 GLY A O 1
ATOM 3797 N N . PRO A 1 467 ? 17.759 14.589 0.819 1.00 93.81 467 PRO A N 1
ATOM 3798 C CA . PRO A 1 467 ? 17.487 13.259 1.350 1.00 93.81 467 PRO A CA 1
ATOM 3799 C C . PRO A 1 467 ? 18.194 12.178 0.528 1.00 93.81 467 PRO A C 1
ATOM 3801 O O . PRO A 1 467 ? 18.218 12.217 -0.704 1.00 93.81 467 PRO A O 1
ATOM 3804 N N . CYS A 1 468 ? 18.746 11.184 1.222 1.00 94.44 468 CYS A N 1
ATOM 3805 C CA . CYS A 1 468 ? 19.460 10.058 0.625 1.00 94.44 468 CYS A CA 1
ATOM 3806 C C . CYS A 1 468 ? 18.489 8.983 0.102 1.00 94.44 468 CYS A C 1
ATOM 3808 O O . CYS A 1 468 ? 18.469 7.847 0.582 1.00 94.44 468 CYS A O 1
ATOM 3810 N N . THR A 1 469 ? 17.674 9.347 -0.886 1.00 96.56 469 THR A N 1
ATOM 3811 C CA . THR A 1 469 ? 16.727 8.437 -1.541 1.00 96.56 469 THR A CA 1
ATOM 3812 C C . THR A 1 469 ? 17.431 7.452 -2.481 1.00 96.56 469 THR A C 1
ATOM 3814 O O . THR A 1 469 ? 18.512 7.741 -3.011 1.00 96.56 469 THR A O 1
ATOM 3817 N N . PRO A 1 470 ? 16.845 6.264 -2.707 1.00 97.44 470 PRO A N 1
ATOM 3818 C CA . PRO A 1 470 ? 17.525 5.168 -3.390 1.00 97.44 470 PRO A CA 1
ATOM 3819 C C . PRO A 1 470 ? 17.770 5.405 -4.879 1.00 97.44 470 PRO A C 1
ATOM 3821 O O . PRO A 1 470 ? 18.659 4.780 -5.453 1.00 97.44 470 PRO A O 1
ATOM 3824 N N . TYR A 1 471 ? 17.073 6.364 -5.492 1.00 98.19 471 TYR A N 1
ATOM 3825 C CA . TYR A 1 471 ? 17.269 6.780 -6.886 1.00 98.19 471 TYR A CA 1
ATOM 3826 C C . TYR A 1 471 ? 18.734 7.093 -7.217 1.00 98.19 471 TYR A C 1
ATOM 3828 O O . TYR A 1 471 ? 19.197 6.867 -8.336 1.00 98.19 471 TYR A O 1
ATOM 3836 N N . ARG A 1 472 ? 19.501 7.565 -6.226 1.00 96.50 472 ARG A N 1
ATOM 3837 C CA . ARG A 1 472 ? 20.920 7.894 -6.391 1.00 96.50 472 ARG A CA 1
ATOM 3838 C C . ARG A 1 472 ? 21.792 6.703 -6.792 1.00 96.50 472 ARG A C 1
ATOM 3840 O O . ARG A 1 472 ? 22.787 6.898 -7.481 1.00 96.50 472 ARG A O 1
ATOM 3847 N N . TYR A 1 473 ? 21.405 5.482 -6.422 1.00 97.88 473 TYR A N 1
ATOM 3848 C CA . TYR A 1 473 ? 22.146 4.256 -6.741 1.00 97.88 473 TYR A CA 1
ATOM 3849 C C . TYR A 1 473 ? 21.902 3.754 -8.176 1.00 97.88 473 TYR A C 1
ATOM 3851 O O . TYR A 1 473 ? 22.377 2.682 -8.558 1.00 97.88 473 TYR A O 1
ATOM 3859 N N . ARG A 1 474 ? 21.160 4.524 -8.982 1.00 97.88 474 ARG A N 1
ATOM 3860 C CA . ARG A 1 474 ? 20.950 4.308 -10.422 1.00 97.88 474 ARG A CA 1
ATOM 3861 C C . ARG A 1 474 ? 21.469 5.469 -11.280 1.00 97.88 474 ARG A C 1
ATOM 3863 O O . ARG A 1 474 ? 21.215 5.476 -12.482 1.00 97.88 474 ARG A O 1
ATOM 3870 N N . LEU A 1 475 ? 22.188 6.429 -10.684 1.00 96.94 475 LEU A N 1
ATOM 3871 C CA . LEU A 1 475 ? 22.832 7.536 -11.407 1.00 96.94 475 LEU A CA 1
ATOM 3872 C C . LEU A 1 475 ? 24.049 7.085 -12.220 1.00 96.94 475 LEU A C 1
ATOM 3874 O O . LEU A 1 475 ? 24.306 7.631 -13.287 1.00 96.94 475 LEU A O 1
ATOM 3878 N N . GLN A 1 476 ? 24.788 6.102 -11.704 1.00 94.62 476 GLN A N 1
ATOM 3879 C CA . GLN A 1 476 ? 25.984 5.545 -12.329 1.00 94.62 476 GLN A CA 1
ATOM 3880 C C . GLN A 1 476 ? 26.084 4.034 -12.078 1.00 94.62 476 GLN A C 1
ATOM 3882 O O . GLN A 1 476 ? 25.281 3.463 -11.336 1.00 94.62 476 GLN A O 1
ATOM 3887 N N . GLY A 1 477 ? 27.073 3.384 -12.694 1.00 95.12 477 GLY A N 1
ATOM 3888 C CA . GLY A 1 477 ? 27.291 1.941 -12.568 1.00 95.12 477 GLY A CA 1
ATOM 3889 C C . GLY A 1 477 ? 26.404 1.096 -13.492 1.00 95.12 477 GLY A C 1
ATOM 3890 O O . GLY A 1 477 ? 25.857 1.625 -14.460 1.00 95.12 477 GLY A O 1
ATOM 3891 N N . PRO A 1 478 ? 26.274 -0.218 -13.240 1.00 94.50 478 PRO A N 1
ATOM 3892 C CA . PRO A 1 478 ? 25.466 -1.118 -14.064 1.00 94.50 478 PRO A CA 1
ATOM 3893 C C . PRO A 1 478 ? 23.962 -0.848 -13.914 1.00 94.50 478 PRO A C 1
ATOM 3895 O O . PRO A 1 478 ? 23.493 -0.489 -12.834 1.00 94.50 478 PRO A O 1
ATOM 3898 N N . ASN A 1 479 ? 23.195 -1.060 -14.990 1.00 94.44 479 ASN A N 1
ATOM 3899 C CA . ASN A 1 479 ? 21.733 -0.901 -15.030 1.00 94.44 479 ASN A CA 1
ATOM 3900 C C . ASN A 1 479 ? 21.251 0.503 -14.574 1.00 94.44 479 ASN A C 1
ATOM 3902 O O . ASN A 1 479 ? 20.349 0.619 -13.742 1.00 94.44 479 ASN A O 1
ATOM 3906 N N . GLN A 1 480 ? 21.863 1.576 -15.088 1.00 96.25 480 GLN A N 1
ATOM 3907 C CA . GLN A 1 480 ? 21.467 2.962 -14.781 1.00 96.25 480 GLN A CA 1
ATOM 3908 C C . GLN A 1 480 ? 20.019 3.251 -15.180 1.00 96.25 480 GLN A C 1
ATOM 3910 O O . GLN A 1 480 ? 19.498 2.698 -16.151 1.00 96.25 480 GLN A O 1
ATOM 3915 N N . TRP A 1 481 ? 19.389 4.185 -14.470 1.00 98.00 481 TRP A N 1
ATOM 3916 C CA . TRP A 1 481 ? 18.031 4.623 -14.766 1.00 98.00 481 TRP A CA 1
ATOM 3917 C C . TRP A 1 481 ? 18.023 6.080 -15.225 1.00 98.00 481 TRP A C 1
ATOM 3919 O O . TRP A 1 481 ? 18.388 6.986 -14.478 1.00 98.00 481 TRP A O 1
ATOM 3929 N N . LYS A 1 482 ? 17.577 6.312 -16.466 1.00 95.88 482 LYS A N 1
ATOM 3930 C CA . LYS A 1 482 ? 17.626 7.630 -17.125 1.00 95.88 482 LYS A CA 1
ATOM 3931 C C . LYS A 1 482 ? 16.895 8.726 -16.342 1.00 95.88 482 LYS A C 1
ATOM 3933 O O . LYS A 1 482 ? 17.345 9.868 -16.324 1.00 95.88 482 LYS A O 1
ATOM 3938 N N . ASP A 1 483 ? 15.814 8.373 -15.650 1.00 96.38 483 ASP A N 1
ATOM 3939 C CA . ASP A 1 483 ? 15.004 9.330 -14.892 1.00 96.38 483 ASP A CA 1
ATOM 3940 C C . ASP A 1 483 ? 15.471 9.503 -13.434 1.00 96.38 483 ASP A C 1
ATOM 3942 O O . ASP A 1 483 ? 14.861 10.274 -12.688 1.00 96.38 483 ASP A O 1
ATOM 3946 N N . ALA A 1 484 ? 16.559 8.844 -13.007 1.00 97.25 484 ALA A N 1
ATOM 3947 C CA . ALA A 1 484 ? 17.065 8.915 -11.632 1.00 97.25 484 ALA A CA 1
ATOM 3948 C C . ALA A 1 484 ? 17.347 10.361 -11.200 1.00 97.25 484 ALA A C 1
ATOM 3950 O O . ALA A 1 484 ? 16.849 10.820 -10.172 1.00 97.25 484 ALA A O 1
ATOM 3951 N N . ARG A 1 485 ? 18.069 11.118 -12.036 1.00 96.75 485 ARG A N 1
ATOM 3952 C CA . ARG A 1 485 ? 18.393 12.531 -11.786 1.00 96.75 485 ARG A CA 1
ATOM 3953 C C . ARG A 1 485 ? 17.141 13.390 -11.609 1.00 96.75 485 ARG A C 1
ATOM 3955 O O . ARG A 1 485 ? 17.040 14.157 -10.655 1.00 96.75 485 ARG A O 1
ATOM 3962 N N . GLN A 1 486 ? 16.177 13.255 -12.519 1.00 96.50 486 GLN A N 1
ATOM 3963 C CA . GLN A 1 486 ? 14.942 14.038 -12.469 1.00 96.50 486 GLN A CA 1
ATOM 3964 C C . GLN A 1 486 ? 14.073 13.652 -11.264 1.00 96.50 486 GLN A C 1
ATOM 3966 O O . GLN A 1 486 ? 13.427 14.508 -10.656 1.00 96.50 486 GLN A O 1
ATOM 3971 N N . THR A 1 487 ? 14.082 12.376 -10.881 1.00 97.38 487 THR A N 1
ATOM 3972 C CA . THR A 1 487 ? 13.341 11.879 -9.718 1.00 97.38 487 THR A CA 1
ATOM 3973 C C . THR A 1 487 ? 13.920 12.436 -8.417 1.00 97.38 487 THR A C 1
ATOM 3975 O O . THR A 1 487 ? 13.158 12.924 -7.587 1.00 97.38 487 THR A O 1
ATOM 3978 N N . ILE A 1 488 ? 15.252 12.508 -8.285 1.00 97.25 488 ILE A N 1
ATOM 3979 C CA . ILE A 1 488 ? 15.920 13.159 -7.141 1.00 97.25 488 ILE A CA 1
ATOM 3980 C C . ILE A 1 488 ? 15.511 14.633 -7.017 1.00 97.25 488 ILE A C 1
ATOM 3982 O O . ILE A 1 488 ? 15.279 15.117 -5.913 1.00 97.25 488 ILE A O 1
ATOM 3986 N N . PHE A 1 489 ? 15.375 15.366 -8.123 1.00 96.06 489 PHE A N 1
ATOM 3987 C CA . PHE A 1 489 ? 14.947 16.768 -8.044 1.00 96.06 489 PHE A CA 1
ATOM 3988 C C . PHE A 1 489 ? 13.464 16.946 -7.733 1.00 96.06 489 PHE A C 1
ATOM 3990 O O . PHE A 1 489 ? 13.093 17.921 -7.085 1.00 96.06 489 PHE A O 1
ATOM 3997 N N . THR A 1 490 ? 12.617 16.022 -8.178 1.00 95.44 490 THR A N 1
ATOM 3998 C CA . THR A 1 490 ? 11.160 16.134 -8.012 1.00 95.44 490 THR A CA 1
ATOM 3999 C C . THR A 1 490 ? 10.639 15.465 -6.742 1.00 95.44 490 THR A C 1
ATOM 4001 O O . THR A 1 490 ? 9.485 15.679 -6.387 1.00 95.44 490 THR A O 1
ATOM 4004 N N . GLN A 1 491 ? 11.460 14.709 -6.005 1.00 94.75 491 GLN A N 1
ATOM 4005 C CA . GLN A 1 491 ? 11.043 13.973 -4.801 1.00 94.75 491 GLN A CA 1
ATOM 4006 C C . GLN A 1 491 ? 10.330 14.841 -3.751 1.00 94.75 491 GLN A C 1
ATOM 4008 O O . GLN A 1 491 ? 9.324 14.418 -3.189 1.00 94.75 491 GLN A O 1
ATOM 4013 N N . ASN A 1 492 ? 10.771 16.086 -3.540 1.00 93.12 492 ASN A N 1
ATOM 4014 C CA . ASN A 1 492 ? 10.113 16.996 -2.598 1.00 93.12 492 ASN A CA 1
ATOM 4015 C C . ASN A 1 492 ? 8.702 17.361 -3.071 1.00 93.12 492 ASN A C 1
ATOM 4017 O O . ASN A 1 492 ? 7.755 17.291 -2.293 1.00 93.12 492 ASN A O 1
ATOM 4021 N N . GLU A 1 493 ? 8.533 17.660 -4.361 1.00 92.88 493 GLU A N 1
ATOM 4022 C CA . GLU A 1 493 ? 7.214 17.925 -4.943 1.00 92.88 493 GLU A CA 1
ATOM 4023 C C . GLU A 1 493 ? 6.302 16.705 -4.817 1.00 92.88 493 GLU A C 1
ATOM 4025 O O . GLU A 1 493 ? 5.103 16.842 -4.575 1.00 92.88 493 GLU A O 1
ATOM 4030 N N . ARG A 1 494 ? 6.867 15.498 -4.957 1.00 94.88 494 ARG A N 1
ATOM 4031 C CA . ARG A 1 494 ? 6.119 14.248 -4.811 1.00 94.88 494 ARG A CA 1
ATOM 4032 C C . ARG A 1 494 ? 5.657 14.012 -3.383 1.00 94.88 494 ARG A C 1
ATOM 4034 O O . ARG A 1 494 ? 4.558 13.488 -3.197 1.00 94.88 494 ARG A O 1
ATOM 4041 N N . VAL A 1 495 ? 6.457 14.413 -2.399 1.00 94.25 495 VAL A N 1
ATOM 4042 C CA . VAL A 1 495 ? 6.090 14.368 -0.979 1.00 94.25 495 VAL A CA 1
ATOM 4043 C C . VAL A 1 495 ? 5.000 15.383 -0.646 1.00 94.25 495 VAL A C 1
ATOM 4045 O O . VAL A 1 495 ? 4.068 15.078 0.096 1.00 94.25 495 VAL A O 1
ATOM 4048 N N . GLU A 1 496 ? 5.063 16.575 -1.233 1.00 92.75 496 GLU A N 1
ATOM 4049 C CA . GLU A 1 496 ? 4.062 17.622 -1.021 1.00 92.75 496 GLU A CA 1
ATOM 4050 C C . GLU A 1 496 ? 2.736 17.333 -1.731 1.00 92.75 496 GLU A C 1
ATOM 4052 O O . GLU A 1 496 ? 1.676 17.737 -1.255 1.00 92.75 496 GLU A O 1
ATOM 4057 N N . TYR A 1 497 ? 2.783 16.652 -2.876 1.00 90.38 497 TYR A N 1
ATOM 4058 C CA . TYR A 1 497 ? 1.627 16.419 -3.738 1.00 90.38 497 TYR A CA 1
ATOM 4059 C C . TYR A 1 497 ? 0.390 15.857 -3.008 1.00 90.38 497 TYR A C 1
ATOM 4061 O O . TYR A 1 497 ? -0.665 16.483 -3.122 1.00 90.38 497 TYR A O 1
ATOM 4069 N N . PRO A 1 498 ? 0.463 14.747 -2.239 1.00 90.31 498 PRO A N 1
ATOM 4070 C CA . PRO A 1 498 ? -0.705 14.205 -1.536 1.00 90.31 498 PRO A CA 1
ATOM 4071 C C . PRO A 1 498 ? -1.196 15.100 -0.384 1.00 90.31 498 PRO A C 1
ATOM 4073 O O . PRO A 1 498 ? -2.336 14.967 0.048 1.00 90.31 498 PRO A O 1
ATOM 4076 N N . LEU A 1 499 ? -0.368 16.030 0.108 1.00 85.94 499 LEU A N 1
ATOM 4077 C CA . LEU A 1 499 ? -0.709 16.927 1.220 1.00 85.94 499 LEU A CA 1
ATOM 4078 C C . LEU A 1 499 ? -1.430 18.208 0.753 1.00 85.94 499 LEU A C 1
ATOM 4080 O O . LEU A 1 499 ? -2.053 18.907 1.551 1.00 85.94 499 LEU A O 1
ATOM 4084 N N . ARG A 1 500 ? -1.377 18.538 -0.544 1.00 73.12 500 ARG A N 1
ATOM 4085 C CA . ARG A 1 500 ? -1.942 19.771 -1.121 1.00 73.12 500 ARG A CA 1
ATOM 4086 C C . ARG A 1 500 ? -3.404 19.591 -1.547 1.00 73.12 500 ARG A C 1
ATOM 4088 O O . ARG A 1 500 ? -3.721 19.718 -2.725 1.00 73.12 500 ARG A O 1
ATOM 4095 N N . CYS A 1 501 ? -4.298 19.317 -0.594 1.00 46.47 501 CYS A N 1
ATOM 4096 C CA . CYS A 1 501 ? -5.726 19.090 -0.885 1.00 46.47 501 CYS A CA 1
ATOM 4097 C C . CYS A 1 501 ? -6.654 20.304 -0.641 1.00 46.47 501 CYS A C 1
ATOM 4099 O O . CYS A 1 501 ? -7.850 20.214 -0.892 1.00 46.47 501 CYS A O 1
ATOM 4101 N N . GLN A 1 502 ? -6.135 21.465 -0.223 1.00 42.78 502 GLN A N 1
ATOM 4102 C CA . GLN A 1 502 ? -6.884 22.731 -0.192 1.00 42.78 502 GLN A CA 1
ATOM 4103 C C . GLN A 1 502 ? -5.970 23.894 -0.596 1.00 42.78 502 GLN A C 1
ATOM 4105 O O . GLN A 1 502 ? -5.066 24.274 0.148 1.00 42.78 502 GLN A O 1
ATOM 4110 N N . CYS A 1 503 ? -6.208 24.513 -1.754 1.00 38.59 503 CYS A N 1
ATOM 4111 C CA . CYS A 1 503 ? -5.602 25.804 -2.080 1.00 38.59 503 CYS A CA 1
ATOM 4112 C C . CYS A 1 503 ? -6.285 26.910 -1.263 1.00 38.59 503 CYS A C 1
ATOM 4114 O O . CYS A 1 503 ? -7.064 27.698 -1.792 1.00 38.59 503 CYS A O 1
ATOM 4116 N N . ARG A 1 504 ? -5.971 27.018 0.033 1.00 33.06 504 ARG A N 1
ATOM 4117 C CA . ARG A 1 504 ? -5.979 28.350 0.645 1.00 33.06 504 ARG A CA 1
ATOM 4118 C C . ARG A 1 504 ? -4.907 29.153 -0.080 1.00 33.06 504 ARG A C 1
ATOM 4120 O O . ARG A 1 504 ? -3.797 28.652 -0.261 1.00 33.06 504 ARG A O 1
ATOM 4127 N N . ASN A 1 505 ? -5.239 30.376 -0.491 1.00 34.50 505 ASN A N 1
ATOM 4128 C CA . ASN A 1 505 ? -4.255 31.376 -0.889 1.00 34.50 505 ASN A CA 1
ATOM 4129 C C . ASN A 1 505 ? -3.262 31.541 0.271 1.00 34.50 505 ASN A C 1
ATOM 4131 O O . ASN A 1 505 ? -3.440 32.403 1.129 1.00 34.50 505 ASN A O 1
ATOM 4135 N N . ARG A 1 506 ? -2.198 30.731 0.318 1.00 34.25 506 ARG A N 1
ATOM 4136 C CA . ARG A 1 506 ? -0.955 31.206 0.904 1.00 34.25 506 ARG A CA 1
ATOM 4137 C C . ARG A 1 506 ? -0.550 32.329 -0.031 1.00 34.25 506 ARG A C 1
ATOM 4139 O O . ARG A 1 506 ? -0.025 32.080 -1.112 1.00 34.25 506 ARG A O 1
ATOM 4146 N N . GLN A 1 507 ? -0.867 33.563 0.371 1.00 32.19 507 GLN A N 1
ATOM 4147 C CA . GLN A 1 507 ? -0.075 34.706 -0.052 1.00 32.19 507 GLN A CA 1
ATOM 4148 C C . GLN A 1 507 ? 1.373 34.238 -0.013 1.00 32.19 507 GLN A C 1
ATOM 4150 O O . GLN A 1 507 ? 1.777 33.597 0.961 1.00 32.19 507 GLN A O 1
ATOM 4155 N N . ASN A 1 508 ? 2.103 34.477 -1.097 1.00 31.66 508 ASN A N 1
ATOM 4156 C CA . ASN A 1 508 ? 3.530 34.230 -1.166 1.00 31.66 508 ASN A CA 1
ATOM 4157 C C . ASN A 1 508 ? 4.232 35.048 -0.067 1.00 31.66 508 ASN A C 1
ATOM 4159 O O . ASN A 1 508 ? 4.886 36.045 -0.341 1.00 31.66 508 ASN A O 1
ATOM 4163 N N . GLN A 1 509 ? 4.197 34.581 1.178 1.00 31.12 509 GLN A N 1
ATOM 4164 C CA . GLN A 1 509 ? 5.415 34.498 1.945 1.00 31.12 509 GLN A CA 1
ATOM 4165 C C . GLN A 1 509 ? 6.190 33.376 1.278 1.00 31.12 509 GLN A C 1
ATOM 4167 O O . GLN A 1 509 ? 6.163 32.217 1.686 1.00 31.12 509 GLN A O 1
ATOM 4172 N N . SER A 1 510 ? 6.860 33.738 0.184 1.00 28.73 510 SER A N 1
ATOM 4173 C CA . SER A 1 510 ? 8.113 33.094 -0.133 1.00 28.73 510 SER A CA 1
ATOM 4174 C C . SER A 1 510 ? 8.862 33.026 1.194 1.00 28.73 510 SER A C 1
ATOM 4176 O O . SER A 1 510 ? 9.271 34.065 1.720 1.00 28.73 510 SER A O 1
ATOM 4178 N N . ILE A 1 511 ? 9.041 31.826 1.743 1.00 33.62 511 ILE A N 1
ATOM 4179 C CA . ILE A 1 511 ? 10.272 31.569 2.468 1.00 33.62 511 ILE A CA 1
ATOM 4180 C C . ILE A 1 511 ? 11.319 31.820 1.391 1.00 33.62 511 ILE A C 1
ATOM 4182 O O . ILE A 1 511 ? 11.580 30.971 0.540 1.00 33.62 511 ILE A O 1
ATOM 4186 N N . LYS A 1 512 ? 11.788 33.070 1.319 1.00 25.14 512 LYS A N 1
ATOM 4187 C CA . LYS A 1 512 ? 12.978 33.411 0.571 1.00 25.14 512 LYS A CA 1
ATOM 4188 C C . LYS A 1 512 ? 14.029 32.554 1.250 1.00 25.14 512 LYS A C 1
ATOM 4190 O O . LYS A 1 512 ? 14.520 32.912 2.314 1.00 25.14 512 LYS A O 1
ATOM 4195 N N . TYR A 1 513 ? 14.356 31.414 0.652 1.00 35.50 513 TYR A N 1
ATOM 4196 C CA . TYR A 1 513 ? 15.728 30.968 0.714 1.00 35.50 513 TYR A CA 1
ATOM 4197 C C . TYR A 1 513 ? 16.503 32.141 0.124 1.00 35.50 513 TYR A C 1
ATOM 4199 O O . TYR A 1 513 ? 16.501 32.378 -1.082 1.00 35.50 513 TYR A O 1
ATOM 4207 N N . THR A 1 514 ? 17.024 32.992 0.999 1.00 28.91 514 THR A N 1
ATOM 4208 C CA . THR A 1 514 ? 18.026 33.992 0.678 1.00 28.91 514 THR A CA 1
ATOM 4209 C C . THR A 1 514 ? 19.231 33.200 0.193 1.00 28.91 514 THR A C 1
ATOM 4211 O O . THR A 1 514 ? 20.107 32.825 0.962 1.00 28.91 514 THR A O 1
ATOM 4214 N N . ILE A 1 515 ? 19.236 32.882 -1.101 1.00 36.53 515 ILE A N 1
ATOM 4215 C CA . ILE A 1 515 ? 20.245 32.041 -1.752 1.00 36.53 515 ILE A CA 1
ATOM 4216 C C . ILE A 1 515 ? 21.628 32.726 -1.776 1.00 36.53 515 ILE A C 1
ATOM 4218 O O . ILE A 1 515 ? 22.594 32.113 -2.209 1.00 36.53 515 ILE A O 1
ATOM 4222 N N . ILE A 1 516 ? 21.783 33.964 -1.278 1.00 38.72 516 ILE A N 1
ATOM 4223 C CA . ILE A 1 516 ? 22.997 34.751 -1.557 1.00 38.72 516 ILE A CA 1
ATOM 4224 C C . ILE A 1 516 ? 23.805 35.260 -0.331 1.00 38.72 516 ILE A C 1
ATOM 4226 O O . ILE A 1 516 ? 24.990 35.497 -0.523 1.00 38.72 516 ILE A O 1
ATOM 4230 N N . PRO A 1 517 ? 23.341 35.275 0.945 1.00 38.75 517 PRO A N 1
ATOM 4231 C CA . PRO A 1 517 ? 24.267 35.414 2.086 1.00 38.75 517 PRO A CA 1
ATOM 4232 C C . PRO A 1 517 ? 24.493 34.118 2.892 1.00 38.75 517 PRO A C 1
ATOM 4234 O O . PRO A 1 517 ? 25.517 33.990 3.560 1.00 38.75 517 PRO A O 1
ATOM 4237 N N . MET A 1 518 ? 23.586 33.128 2.834 1.00 38.03 518 MET A N 1
ATOM 4238 C CA . MET A 1 518 ? 23.752 31.867 3.580 1.00 38.03 518 MET A CA 1
ATOM 4239 C C . MET A 1 518 ? 24.683 30.867 2.895 1.00 38.03 518 MET A C 1
ATOM 4241 O O . MET A 1 518 ? 25.245 30.023 3.582 1.00 38.03 518 MET A O 1
ATOM 4245 N N . SER A 1 519 ? 24.882 30.935 1.579 1.00 47.28 519 SER A N 1
ATOM 4246 C CA . SER A 1 519 ? 25.783 30.025 0.859 1.00 47.28 519 SER A CA 1
ATOM 4247 C C . SER A 1 519 ? 27.236 30.193 1.308 1.00 47.28 519 SER A C 1
ATOM 4249 O O . SER A 1 519 ? 27.922 29.197 1.509 1.00 47.28 519 SER A O 1
ATOM 4251 N N . ILE A 1 520 ? 27.665 31.427 1.587 1.00 49.41 520 ILE A N 1
ATOM 4252 C CA . ILE A 1 520 ? 29.001 31.738 2.111 1.00 49.41 520 ILE A CA 1
ATOM 4253 C C . ILE A 1 520 ? 29.129 31.286 3.571 1.00 49.41 520 ILE A C 1
ATOM 4255 O O . ILE A 1 520 ? 30.105 30.634 3.915 1.00 49.41 520 ILE A O 1
ATOM 4259 N N . PHE A 1 521 ? 28.122 31.525 4.419 1.00 47.59 521 PHE A N 1
ATOM 4260 C CA . PHE A 1 521 ? 28.131 31.048 5.811 1.00 47.59 521 PHE A CA 1
ATOM 4261 C C . PHE A 1 521 ? 28.079 29.519 5.918 1.00 47.59 521 PHE A C 1
ATOM 4263 O O . PHE A 1 521 ? 28.739 28.944 6.774 1.00 47.59 521 PHE A O 1
ATOM 4270 N N . SER A 1 522 ? 27.339 28.853 5.030 1.00 49.03 522 SER A N 1
ATOM 4271 C CA . SER A 1 522 ? 27.261 27.388 4.955 1.00 49.03 522 SER A CA 1
ATOM 4272 C C . SER A 1 522 ? 28.575 26.797 4.457 1.00 49.03 522 SER A C 1
ATOM 4274 O O . SER A 1 522 ? 29.029 25.795 4.993 1.00 49.03 522 SER A O 1
ATOM 4276 N N . LEU A 1 523 ? 29.212 27.434 3.469 1.00 53.88 523 LEU A N 1
ATOM 4277 C CA . LEU A 1 523 ? 30.520 27.030 2.961 1.00 53.88 523 LEU A CA 1
ATOM 4278 C C . LEU A 1 523 ? 31.612 27.249 4.016 1.00 53.88 523 LEU A C 1
ATOM 4280 O O . LEU A 1 523 ? 32.408 26.350 4.243 1.00 53.88 523 LEU A O 1
ATOM 4284 N N . ILE A 1 524 ? 31.606 28.386 4.720 1.00 60.03 524 ILE A N 1
ATOM 4285 C CA . ILE A 1 524 ? 32.523 28.675 5.832 1.00 60.03 524 ILE A CA 1
ATOM 4286 C C . ILE A 1 524 ? 32.290 27.704 6.989 1.00 60.03 524 ILE A C 1
ATOM 4288 O O . ILE A 1 524 ? 33.256 27.208 7.546 1.00 60.03 524 ILE A O 1
ATOM 4292 N N . PHE A 1 525 ? 31.041 27.376 7.326 1.00 62.59 525 PHE A N 1
ATOM 4293 C CA . PHE A 1 525 ? 30.710 26.408 8.374 1.00 62.59 525 PHE A CA 1
ATOM 4294 C C . PHE A 1 525 ? 31.117 24.979 7.992 1.00 62.59 525 PHE A C 1
ATOM 4296 O O . PHE A 1 525 ? 31.614 24.238 8.833 1.00 62.59 525 PHE A O 1
ATOM 4303 N N . VAL A 1 526 ? 30.978 24.601 6.718 1.00 62.34 526 VAL A N 1
ATOM 4304 C CA . VAL A 1 526 ? 31.466 23.319 6.188 1.00 62.34 526 VAL A CA 1
ATOM 4305 C C . VAL A 1 526 ? 32.991 23.288 6.151 1.00 62.34 526 VAL A C 1
ATOM 4307 O O . VAL A 1 526 ? 33.562 22.281 6.542 1.00 62.34 526 VAL A O 1
ATOM 4310 N N . ILE A 1 527 ? 33.662 24.376 5.769 1.00 71.75 527 ILE A N 1
ATOM 4311 C CA . ILE A 1 527 ? 35.125 24.495 5.838 1.00 71.75 527 ILE A CA 1
ATOM 4312 C C . ILE A 1 527 ? 35.593 24.445 7.298 1.00 71.75 527 ILE A C 1
ATOM 4314 O O . ILE A 1 527 ? 36.571 23.767 7.580 1.00 71.75 527 ILE A O 1
ATOM 4318 N N . LEU A 1 528 ? 34.873 25.068 8.239 1.00 64.94 528 LEU A N 1
ATOM 4319 C CA . LEU A 1 528 ? 35.170 25.000 9.672 1.00 64.94 528 LEU A CA 1
ATOM 4320 C C . LEU A 1 528 ? 34.983 23.584 10.220 1.00 64.94 528 LEU A C 1
ATOM 4322 O O . LEU A 1 528 ? 35.817 23.120 10.980 1.00 64.94 528 LEU A O 1
ATOM 4326 N N . ILE A 1 529 ? 33.915 22.883 9.830 1.00 65.19 529 ILE A N 1
ATOM 4327 C CA . ILE A 1 529 ? 33.672 21.491 10.233 1.00 65.19 529 ILE A CA 1
ATOM 4328 C C . ILE A 1 529 ? 34.696 20.561 9.592 1.00 65.19 529 ILE A C 1
ATOM 4330 O O . ILE A 1 529 ? 35.195 19.673 10.267 1.00 65.19 529 ILE A O 1
ATOM 4334 N N . LEU A 1 530 ? 35.047 20.765 8.323 1.00 65.75 530 LEU A N 1
ATOM 4335 C CA . LEU A 1 530 ? 36.099 20.002 7.663 1.00 65.75 530 LEU A CA 1
ATOM 4336 C C . LEU A 1 530 ? 37.455 20.279 8.310 1.00 65.75 530 LEU A C 1
ATOM 4338 O O . LEU A 1 530 ? 38.190 19.328 8.506 1.00 65.75 530 LEU A O 1
ATOM 4342 N N . LEU A 1 531 ? 37.755 21.516 8.720 1.00 63.00 531 LEU A N 1
ATOM 4343 C CA . LEU A 1 531 ? 38.953 21.869 9.489 1.00 63.00 531 LEU A CA 1
ATOM 4344 C C . LEU A 1 531 ? 38.932 21.273 10.898 1.00 63.00 531 LEU A C 1
ATOM 4346 O O . LEU A 1 531 ? 39.959 20.789 11.341 1.00 63.00 531 LEU A O 1
ATOM 4350 N N . ILE A 1 532 ? 37.787 21.244 11.585 1.00 64.31 532 ILE A N 1
ATOM 4351 C CA . ILE A 1 532 ? 37.642 20.602 12.901 1.00 64.31 532 ILE A CA 1
ATOM 4352 C C . ILE A 1 532 ? 37.807 19.087 12.770 1.00 64.31 532 ILE A C 1
ATOM 4354 O O . ILE A 1 532 ? 38.545 18.500 13.547 1.00 64.31 532 ILE A O 1
ATOM 4358 N N . ILE A 1 533 ? 37.203 18.461 11.758 1.00 60.09 533 ILE A N 1
ATOM 4359 C CA . ILE A 1 533 ? 37.375 17.034 11.458 1.00 60.09 533 ILE A CA 1
ATOM 4360 C C . ILE A 1 533 ? 38.819 16.754 11.037 1.00 60.09 533 ILE A C 1
ATOM 4362 O O . ILE A 1 533 ? 39.364 15.732 11.435 1.00 60.09 533 ILE A O 1
ATOM 4366 N N . PHE A 1 534 ? 39.468 17.641 10.276 1.00 60.62 534 PHE A N 1
ATOM 4367 C CA . PHE A 1 534 ? 40.877 17.514 9.890 1.00 60.62 534 PHE A CA 1
ATOM 4368 C C . PHE A 1 534 ? 41.797 17.678 11.104 1.00 60.62 534 PHE A C 1
ATOM 4370 O O . PHE A 1 534 ? 42.720 16.896 11.265 1.00 60.62 534 PHE A O 1
ATOM 4377 N N . CYS A 1 535 ? 41.514 18.615 12.013 1.00 48.28 535 CYS A N 1
ATOM 4378 C CA . CYS A 1 535 ? 42.230 18.778 13.278 1.00 48.28 535 CYS A CA 1
ATOM 4379 C C . CYS A 1 535 ? 42.004 17.590 14.222 1.00 48.28 535 CYS A C 1
ATOM 4381 O O . CYS A 1 535 ? 42.967 17.097 14.795 1.00 48.28 535 CYS A O 1
ATOM 4383 N N . GLU A 1 536 ? 40.779 17.076 14.356 1.00 49.00 536 GLU A N 1
ATOM 4384 C CA . GLU A 1 536 ? 40.480 15.890 15.168 1.00 49.00 536 GLU A CA 1
ATOM 4385 C C . GLU A 1 536 ? 41.078 14.624 14.562 1.00 49.00 536 GLU A C 1
ATOM 4387 O O . GLU A 1 536 ? 41.597 13.796 15.299 1.00 49.00 536 GLU A O 1
ATOM 4392 N N . SER A 1 537 ? 41.079 14.478 13.236 1.00 48.50 537 SER A N 1
ATOM 4393 C CA . SER A 1 537 ? 41.759 13.365 12.571 1.00 48.50 537 SER A CA 1
ATOM 4394 C C . SER A 1 537 ? 43.276 13.504 12.621 1.00 48.50 537 SER A C 1
ATOM 4396 O O . SER A 1 537 ? 43.925 12.484 12.766 1.00 48.50 537 SER A O 1
ATOM 4398 N N . PHE A 1 538 ? 43.859 14.707 12.629 1.00 43.44 538 PHE A N 1
ATOM 4399 C CA . PHE A 1 538 ? 45.298 14.914 12.853 1.00 43.44 538 PHE A CA 1
ATOM 4400 C C . PHE A 1 538 ? 45.695 14.611 14.310 1.00 43.44 538 PHE A C 1
ATOM 4402 O O . PHE A 1 538 ? 46.669 13.902 14.547 1.00 43.44 538 PHE A O 1
ATOM 4409 N N . ILE A 1 539 ? 44.878 15.030 15.284 1.00 46.16 539 ILE A N 1
ATOM 4410 C CA . ILE A 1 539 ? 45.039 14.699 16.712 1.00 46.16 539 ILE A CA 1
ATOM 4411 C C . ILE A 1 539 ? 44.830 13.194 16.952 1.00 46.16 539 ILE A C 1
ATOM 4413 O O . ILE A 1 539 ? 45.547 12.580 17.740 1.00 46.16 539 ILE A O 1
ATOM 4417 N N . MET A 1 540 ? 43.883 12.562 16.256 1.00 40.16 540 MET A N 1
ATOM 4418 C CA . MET A 1 540 ? 43.663 11.115 16.311 1.00 40.16 540 MET A CA 1
ATOM 4419 C C . MET A 1 540 ? 44.726 10.336 15.536 1.00 40.16 540 MET A C 1
ATOM 4421 O O . MET A 1 540 ? 44.998 9.214 15.930 1.00 40.16 540 MET A O 1
ATOM 4425 N N . HIS A 1 541 ? 45.362 10.903 14.504 1.00 39.50 541 HIS A N 1
ATOM 4426 C CA . HIS A 1 541 ? 46.451 10.264 13.754 1.00 39.50 541 HIS A CA 1
ATOM 4427 C C . HIS A 1 541 ? 47.795 10.347 14.503 1.00 39.50 541 HIS A C 1
ATOM 4429 O O . HIS A 1 541 ? 48.603 9.416 14.427 1.00 39.50 541 HIS A O 1
ATOM 4435 N N . GLU A 1 542 ? 48.021 11.410 15.286 1.00 38.00 542 GLU A N 1
ATOM 4436 C CA . GLU A 1 542 ? 49.108 11.470 16.274 1.00 38.00 542 GLU A CA 1
ATOM 4437 C C . GLU A 1 542 ? 48.841 10.526 17.457 1.00 38.00 542 GLU A C 1
ATOM 4439 O O . GLU A 1 542 ? 49.729 9.763 17.844 1.00 38.00 542 GLU A O 1
ATOM 4444 N N . ASN A 1 543 ? 47.603 10.462 17.963 1.00 38.97 543 ASN A N 1
ATOM 4445 C CA . ASN A 1 543 ? 47.237 9.532 19.037 1.00 38.97 543 ASN A CA 1
ATOM 4446 C C . ASN A 1 543 ? 47.161 8.066 18.580 1.00 38.97 543 ASN A C 1
ATOM 4448 O O . ASN A 1 543 ? 47.478 7.176 19.365 1.00 38.97 543 ASN A O 1
ATOM 4452 N N . SER A 1 544 ? 46.821 7.775 17.321 1.00 38.78 544 SER A N 1
ATOM 4453 C CA . SER A 1 544 ? 46.823 6.417 16.769 1.00 38.78 544 SER A CA 1
ATOM 4454 C C . SER A 1 544 ? 48.238 5.929 16.486 1.00 38.78 544 SER A C 1
ATOM 4456 O O . SER A 1 544 ? 48.497 4.746 16.657 1.00 38.78 544 SER A O 1
ATOM 4458 N N . ASN A 1 545 ? 49.191 6.806 16.157 1.00 35.72 545 ASN A N 1
ATOM 4459 C CA . ASN A 1 545 ? 50.610 6.435 16.096 1.00 35.72 545 ASN A CA 1
ATOM 4460 C C . ASN A 1 545 ? 51.210 6.162 17.491 1.00 35.72 545 ASN A C 1
ATOM 4462 O O . ASN A 1 545 ? 52.137 5.357 17.616 1.00 35.72 545 ASN A O 1
ATOM 4466 N N . ILE A 1 546 ? 50.644 6.754 18.549 1.00 39.16 546 ILE A N 1
ATOM 4467 C CA . ILE A 1 546 ? 50.979 6.446 19.950 1.00 39.16 546 ILE A CA 1
ATOM 4468 C C . ILE A 1 546 ? 50.283 5.147 20.409 1.00 39.16 546 ILE A C 1
ATOM 4470 O O . ILE A 1 546 ? 50.906 4.303 21.058 1.00 39.16 546 ILE A O 1
ATOM 4474 N N . LEU A 1 547 ? 49.033 4.909 19.995 1.00 33.81 547 LEU A N 1
ATOM 4475 C CA . LEU A 1 547 ? 48.268 3.704 20.335 1.00 33.81 547 LEU A CA 1
ATOM 4476 C C . LEU A 1 547 ? 48.697 2.457 19.548 1.00 33.81 547 LEU A C 1
ATOM 4478 O O . LEU A 1 547 ? 48.733 1.378 20.132 1.00 33.81 547 LEU A O 1
ATOM 4482 N N . ILE A 1 548 ? 49.119 2.582 18.286 1.00 37.25 548 ILE A N 1
ATOM 4483 C CA . ILE A 1 548 ? 49.678 1.477 17.483 1.00 37.25 548 ILE A CA 1
ATOM 4484 C C . ILE A 1 548 ? 51.024 1.015 18.061 1.00 37.25 548 ILE A C 1
ATOM 4486 O O . ILE A 1 548 ? 51.296 -0.186 18.078 1.00 37.25 548 ILE A O 1
ATOM 4490 N N . LYS A 1 549 ? 51.815 1.922 18.656 1.00 32.03 549 LYS A N 1
ATOM 4491 C CA . LYS A 1 549 ? 52.979 1.527 19.464 1.00 32.03 549 LYS A CA 1
ATOM 4492 C C . LYS A 1 549 ? 52.565 0.850 20.773 1.00 32.03 549 LYS A C 1
ATOM 4494 O O . LYS A 1 549 ? 53.172 -0.149 21.128 1.00 32.03 549 LYS A O 1
ATOM 4499 N N . SER A 1 550 ? 51.497 1.288 21.447 1.00 33.62 550 SER A N 1
ATOM 4500 C CA . SER A 1 550 ? 51.020 0.629 22.681 1.00 33.62 550 SER A CA 1
ATOM 4501 C C . SER A 1 550 ? 50.375 -0.757 22.458 1.00 33.62 550 SER A C 1
ATOM 4503 O O . SER A 1 550 ? 50.504 -1.637 23.307 1.00 33.62 550 SER A O 1
ATOM 4505 N N . TYR A 1 551 ? 49.755 -0.995 21.295 1.00 30.33 551 TYR A N 1
ATOM 4506 C CA . TYR A 1 551 ? 49.095 -2.263 20.945 1.00 30.33 551 TYR A CA 1
ATOM 4507 C C . TYR A 1 551 ? 50.075 -3.332 20.425 1.00 30.33 551 TYR A C 1
ATOM 4509 O O . TYR A 1 551 ? 49.776 -4.525 20.472 1.00 30.33 551 TYR A O 1
ATOM 4517 N N . GLN A 1 552 ? 51.273 -2.934 19.973 1.00 31.05 552 GLN A N 1
ATOM 4518 C CA . GLN A 1 552 ? 52.376 -3.869 19.710 1.00 31.05 552 GLN A CA 1
ATOM 4519 C C . GLN A 1 552 ? 53.071 -4.357 20.994 1.00 31.05 552 GLN A C 1
ATOM 4521 O O . GLN A 1 552 ? 53.641 -5.445 20.975 1.00 31.05 552 GLN A O 1
ATOM 4526 N N . TYR A 1 553 ? 52.966 -3.633 22.117 1.00 34.44 553 TYR A N 1
ATOM 4527 C CA . TYR A 1 553 ? 53.515 -4.074 23.409 1.00 34.44 553 TYR A CA 1
ATOM 4528 C C . TYR A 1 553 ? 52.535 -4.901 24.261 1.00 34.44 553 TYR A C 1
ATOM 4530 O O . TYR A 1 553 ? 52.982 -5.679 25.099 1.00 34.44 553 TYR A O 1
ATOM 4538 N N . SER A 1 554 ? 51.218 -4.823 24.031 1.00 29.42 554 SER A N 1
ATOM 4539 C CA . SER A 1 554 ? 50.235 -5.646 24.763 1.00 29.42 554 SER A CA 1
ATOM 4540 C C . SER A 1 554 ? 50.004 -7.039 24.156 1.00 29.42 554 SER A C 1
ATOM 4542 O O . SER A 1 554 ? 49.487 -7.929 24.831 1.00 29.42 554 SER A O 1
ATOM 4544 N N . LYS A 1 555 ? 50.443 -7.277 22.911 1.00 28.27 555 LYS A N 1
ATOM 4545 C CA . LYS A 1 555 ? 50.289 -8.562 22.201 1.00 28.27 555 LYS A CA 1
ATOM 4546 C C . LYS A 1 555 ? 51.332 -9.634 22.547 1.00 28.27 555 LYS A C 1
ATOM 4548 O O . LYS A 1 555 ? 51.251 -10.736 22.018 1.00 28.27 555 LYS A O 1
ATOM 4553 N N . ILE A 1 556 ? 52.268 -9.340 23.452 1.00 34.31 556 ILE A N 1
ATOM 4554 C CA . ILE A 1 556 ? 53.212 -10.329 24.006 1.00 34.31 556 ILE A CA 1
ATOM 4555 C C . ILE A 1 556 ? 52.735 -10.853 25.385 1.00 34.31 556 ILE A C 1
ATOM 4557 O O . ILE A 1 556 ? 53.299 -11.805 25.907 1.00 34.31 556 ILE A O 1
ATOM 4561 N N . GLY A 1 557 ? 51.654 -10.303 25.962 1.00 27.61 557 GLY A N 1
ATOM 4562 C CA . GLY A 1 557 ? 51.267 -10.558 27.361 1.00 27.61 557 GLY A CA 1
ATOM 4563 C C . GLY A 1 557 ? 49.992 -11.367 27.633 1.00 27.61 557 GLY A C 1
ATOM 4564 O O . GLY A 1 557 ? 49.636 -11.491 28.798 1.00 27.61 557 GLY A O 1
ATOM 4565 N N . ILE A 1 558 ? 49.274 -11.890 26.628 1.00 27.92 558 ILE A N 1
ATOM 4566 C CA . ILE A 1 558 ? 48.076 -12.741 26.851 1.00 27.92 558 ILE A CA 1
ATOM 4567 C C . ILE A 1 558 ? 48.062 -13.925 25.866 1.00 27.92 558 ILE A C 1
ATOM 4569 O O . ILE A 1 558 ? 47.093 -14.211 25.169 1.00 27.92 558 ILE A O 1
ATOM 4573 N N . LEU A 1 559 ? 49.197 -14.610 25.788 1.00 28.06 559 LEU A N 1
ATOM 4574 C CA . LEU A 1 559 ? 49.267 -16.050 25.560 1.00 28.06 559 LEU A CA 1
ATOM 4575 C C . LEU A 1 559 ? 49.899 -16.596 26.843 1.00 28.06 559 LEU A C 1
ATOM 4577 O O . LEU A 1 559 ? 50.935 -16.078 27.244 1.00 28.06 559 LEU A O 1
ATOM 4581 N N . TYR A 1 560 ? 49.261 -17.602 27.444 1.00 25.20 560 TYR A N 1
ATOM 4582 C CA . TYR A 1 560 ? 49.564 -18.291 28.713 1.00 25.20 560 TYR A CA 1
ATOM 4583 C C . TYR A 1 560 ? 48.640 -17.998 29.911 1.00 25.20 560 TYR A C 1
ATOM 4585 O O . TYR A 1 560 ? 48.806 -17.052 30.669 1.00 25.20 560 TYR A O 1
ATOM 4593 N N . GLN A 1 561 ? 47.709 -18.950 30.060 1.00 25.58 561 GLN A N 1
ATOM 4594 C CA . GLN A 1 561 ? 47.309 -19.646 31.288 1.00 25.58 561 GLN A CA 1
ATOM 4595 C C . GLN A 1 561 ? 46.587 -18.877 32.404 1.00 25.58 561 GLN A C 1
ATOM 4597 O O . GLN A 1 561 ? 47.188 -18.238 33.256 1.00 25.58 561 GLN A O 1
ATOM 4602 N N . ASN A 1 562 ? 45.293 -19.188 32.522 1.00 26.50 562 ASN A N 1
ATOM 4603 C CA . ASN A 1 562 ? 44.825 -19.863 33.730 1.00 26.50 562 ASN A CA 1
ATOM 4604 C C . ASN A 1 562 ? 44.641 -21.353 33.413 1.00 26.50 562 ASN A C 1
ATOM 4606 O O . ASN A 1 562 ? 43.592 -21.769 32.934 1.00 26.50 562 ASN A O 1
ATOM 4610 N N . ASP A 1 563 ? 45.704 -22.112 33.662 1.00 25.31 563 ASP A N 1
ATOM 4611 C CA . ASP A 1 563 ? 45.632 -23.439 34.265 1.00 25.31 563 ASP A CA 1
ATOM 4612 C C . ASP A 1 563 ? 46.879 -23.577 35.157 1.00 25.31 563 ASP A C 1
ATOM 4614 O O . ASP A 1 563 ? 47.998 -23.412 34.678 1.00 25.31 563 ASP A O 1
ATOM 4618 N N . LEU A 1 564 ? 46.649 -23.848 36.446 1.00 23.81 564 LEU A N 1
ATOM 4619 C CA . LEU A 1 564 ? 47.579 -24.408 37.444 1.00 23.81 564 LEU A CA 1
ATOM 4620 C C . LEU A 1 564 ? 48.836 -23.616 37.901 1.00 23.81 564 LEU A C 1
ATOM 4622 O O . LEU A 1 564 ? 49.845 -23.508 37.224 1.00 23.81 564 LEU A O 1
ATOM 4626 N N . CYS A 1 565 ? 48.772 -23.210 39.176 1.00 21.86 565 CYS A N 1
ATOM 4627 C CA . CYS A 1 565 ? 49.751 -23.395 40.264 1.00 21.86 565 CYS A CA 1
ATOM 4628 C C . CYS A 1 565 ? 51.285 -23.213 40.076 1.00 21.86 565 CYS A C 1
ATOM 4630 O O . CYS A 1 565 ? 51.952 -23.979 39.397 1.00 21.86 565 CYS A O 1
ATOM 4632 N N . GLN A 1 566 ? 51.822 -22.417 41.022 1.00 24.12 566 GLN A N 1
ATOM 4633 C CA . GLN A 1 566 ? 53.067 -22.591 41.806 1.00 24.12 566 GLN A CA 1
ATOM 4634 C C . GLN A 1 566 ? 54.420 -21.999 41.334 1.00 24.12 566 GLN A C 1
ATOM 4636 O O . GLN A 1 566 ? 54.952 -22.329 40.285 1.00 24.12 566 GLN A O 1
ATOM 4641 N N . LYS A 1 567 ? 55.036 -21.309 42.320 1.00 23.41 567 LYS A N 1
ATOM 4642 C CA . LYS A 1 567 ? 56.474 -21.132 42.649 1.00 23.41 567 LYS A CA 1
ATOM 4643 C C . LYS A 1 567 ? 57.213 -19.846 42.227 1.00 23.41 567 LYS A C 1
ATOM 4645 O O . LYS A 1 567 ? 57.717 -19.706 41.127 1.00 23.41 567 LYS A O 1
ATOM 4650 N N . PHE A 1 568 ? 57.354 -18.989 43.246 1.00 22.66 568 PHE A N 1
ATOM 4651 C CA . PHE A 1 568 ? 58.613 -18.522 43.852 1.00 22.66 568 PHE A CA 1
ATOM 4652 C C . PHE A 1 568 ? 59.690 -17.835 42.983 1.00 22.66 568 PHE A C 1
ATOM 4654 O O . PHE A 1 568 ? 60.462 -18.470 42.281 1.00 22.66 568 PHE A O 1
ATOM 4661 N N . SER A 1 569 ? 59.805 -16.526 43.250 1.00 21.67 569 SER A N 1
ATOM 4662 C CA . SER A 1 569 ? 60.993 -15.803 43.748 1.00 21.67 569 SER A CA 1
ATOM 4663 C C . SER A 1 569 ? 62.271 -15.682 42.907 1.00 21.67 569 SER A C 1
ATOM 4665 O O . SER A 1 569 ? 62.968 -16.656 42.663 1.00 21.67 569 SER A O 1
ATOM 4667 N N . ASN A 1 570 ? 62.651 -14.406 42.751 1.00 24.16 570 ASN A N 1
ATOM 4668 C CA . ASN A 1 570 ? 63.983 -13.833 42.984 1.00 24.16 570 ASN A CA 1
ATOM 4669 C C . ASN A 1 570 ? 65.166 -14.363 42.161 1.00 24.16 570 ASN A C 1
ATOM 4671 O O . ASN A 1 570 ? 65.679 -15.442 42.420 1.00 24.16 570 ASN A O 1
ATOM 4675 N N . HIS A 1 571 ? 65.743 -13.499 41.322 1.00 24.84 571 HIS A N 1
ATOM 4676 C CA . HIS A 1 571 ? 66.914 -12.675 41.674 1.00 24.84 571 HIS A CA 1
ATOM 4677 C C . HIS A 1 571 ? 67.464 -11.990 40.396 1.00 24.84 571 HIS A C 1
ATOM 4679 O O . HIS A 1 571 ? 67.612 -12.633 39.369 1.00 24.84 571 HIS A O 1
ATOM 4685 N N . LEU A 1 572 ? 67.550 -10.651 40.348 1.00 23.20 572 LEU A N 1
ATOM 4686 C CA . LEU A 1 572 ? 68.642 -9.791 40.864 1.00 23.20 572 LEU A CA 1
ATOM 4687 C C . LEU A 1 572 ? 69.553 -9.409 39.653 1.00 23.20 572 LEU A C 1
ATOM 4689 O O . LEU A 1 572 ? 70.076 -10.291 38.993 1.00 23.20 572 LEU A O 1
ATOM 4693 N N . ILE A 1 573 ? 69.571 -8.130 39.213 1.00 24.41 573 ILE A N 1
ATOM 4694 C CA . ILE A 1 573 ? 70.543 -7.064 39.615 1.00 24.41 573 ILE A CA 1
ATOM 4695 C C . ILE A 1 573 ? 71.829 -7.158 38.756 1.00 24.41 573 ILE A C 1
ATOM 4697 O O . ILE A 1 573 ? 72.307 -8.248 38.508 1.00 24.41 573 ILE A O 1
ATOM 4701 N N . ILE A 1 574 ? 72.457 -6.106 38.218 1.00 23.48 574 ILE A N 1
ATOM 4702 C CA . ILE A 1 574 ? 72.602 -4.700 38.622 1.00 23.48 574 ILE A CA 1
ATOM 4703 C C . ILE A 1 574 ? 73.138 -3.881 37.431 1.00 23.48 574 ILE A C 1
ATOM 4705 O O . ILE A 1 574 ? 73.564 -4.448 36.427 1.00 23.48 574 ILE A O 1
ATOM 4709 N N . SER A 1 575 ? 73.261 -2.570 37.669 1.00 21.70 575 SER A N 1
ATOM 4710 C CA . SER A 1 575 ? 74.328 -1.669 37.189 1.00 21.70 575 SER A CA 1
ATOM 4711 C C . SER A 1 575 ? 73.944 -0.713 36.046 1.00 21.70 575 SER A C 1
ATOM 4713 O O . SER A 1 575 ? 73.537 -1.168 34.989 1.00 21.70 575 SER A O 1
ATOM 4715 N N . THR A 1 576 ? 74.138 0.612 36.112 1.00 23.14 576 THR A N 1
ATOM 4716 C CA . THR A 1 576 ? 74.536 1.568 37.175 1.00 23.14 576 THR A CA 1
ATOM 4717 C C . THR A 1 576 ? 74.353 3.002 36.610 1.00 23.14 576 THR A C 1
ATOM 4719 O O . THR A 1 576 ? 74.253 3.141 35.395 1.00 23.14 576 THR A O 1
ATOM 4722 N N . ILE A 1 577 ? 74.476 4.032 37.477 1.00 22.70 577 ILE A N 1
ATOM 4723 C CA . ILE A 1 577 ? 74.962 5.422 37.214 1.00 22.70 577 ILE A CA 1
ATOM 4724 C C . ILE A 1 577 ? 73.876 6.425 36.751 1.00 22.70 577 ILE A C 1
ATOM 4726 O O . ILE A 1 577 ? 73.215 6.191 35.756 1.00 22.70 577 ILE A O 1
ATOM 4730 N N . ASN A 1 578 ? 73.647 7.610 37.343 1.00 20.86 578 ASN A N 1
ATOM 4731 C CA . ASN A 1 578 ? 74.221 8.356 38.479 1.00 20.86 578 ASN A CA 1
ATOM 4732 C C . ASN A 1 578 ? 73.288 9.571 38.783 1.00 20.86 578 ASN A C 1
ATOM 4734 O O . ASN A 1 578 ? 72.805 10.201 37.853 1.00 20.86 578 ASN A O 1
ATOM 4738 N N . LYS A 1 579 ? 73.011 9.874 40.063 1.00 21.83 579 LYS A N 1
ATOM 4739 C CA . LYS A 1 579 ? 73.426 11.078 40.840 1.00 21.83 579 LYS A CA 1
ATOM 4740 C C . LYS A 1 579 ? 72.628 12.407 40.724 1.00 21.83 579 LYS A C 1
ATOM 4742 O O . LYS A 1 579 ? 72.494 12.979 39.653 1.00 21.83 579 LYS A O 1
ATOM 4747 N N . THR A 1 580 ? 72.319 12.932 41.931 1.00 21.44 580 THR A N 1
ATOM 4748 C CA . THR A 1 580 ? 72.363 14.344 42.438 1.00 21.44 580 THR A CA 1
ATOM 4749 C C . THR A 1 580 ? 71.348 15.381 41.902 1.00 21.44 580 THR A C 1
ATOM 4751 O O . THR A 1 580 ? 71.367 15.666 40.718 1.00 21.44 580 THR A O 1
ATOM 4754 N N . ILE A 1 581 ? 70.363 15.888 42.685 1.00 20.19 581 ILE A N 1
ATOM 4755 C CA . ILE A 1 581 ? 70.379 16.966 43.741 1.00 20.19 581 ILE A CA 1
ATOM 4756 C C . ILE A 1 581 ? 70.663 18.377 43.140 1.00 20.19 581 ILE A C 1
ATOM 4758 O O . ILE A 1 581 ? 71.613 18.430 42.365 1.00 20.19 581 ILE A O 1
ATOM 4762 N N . PRO A 1 582 ? 69.980 19.521 43.480 1.00 24.84 582 PRO A N 1
ATOM 4763 C CA . PRO A 1 582 ? 69.148 19.855 44.660 1.00 24.84 582 PRO A CA 1
ATOM 4764 C C . PRO A 1 582 ? 67.786 20.575 44.417 1.00 24.84 582 PRO A C 1
ATOM 4766 O O . PRO A 1 582 ? 67.392 20.936 43.314 1.00 24.84 582 PRO A O 1
ATOM 4769 N N . ILE A 1 583 ? 67.112 20.821 45.548 1.00 23.09 583 ILE A N 1
ATOM 4770 C CA . ILE A 1 583 ? 65.957 21.692 45.838 1.00 23.09 583 ILE A CA 1
ATOM 4771 C C . ILE A 1 583 ? 66.182 23.169 45.435 1.00 23.09 583 ILE A C 1
ATOM 4773 O O . ILE A 1 583 ? 67.182 23.757 45.838 1.00 23.09 583 ILE A O 1
ATOM 4777 N N . SER A 1 584 ? 65.186 23.815 44.801 1.00 20.64 584 SER A N 1
ATOM 4778 C CA . SER A 1 584 ? 64.809 25.225 45.054 1.00 20.64 584 SER A CA 1
ATOM 4779 C C . SER A 1 584 ? 63.380 25.561 44.566 1.00 20.64 584 SER A C 1
ATOM 4781 O O . SER A 1 584 ? 62.834 24.921 43.673 1.00 20.64 584 SER A O 1
ATOM 4783 N N . LYS A 1 585 ? 62.769 26.550 45.231 1.00 21.05 585 LYS A N 1
ATOM 4784 C CA . LYS A 1 585 ? 61.391 27.070 45.125 1.00 21.05 585 LYS A CA 1
ATOM 4785 C C . LYS A 1 585 ? 61.144 27.979 43.896 1.00 21.05 585 LYS A C 1
ATOM 4787 O O . LYS A 1 585 ? 61.973 28.852 43.661 1.00 21.05 585 LYS A O 1
ATOM 4792 N N . ARG A 1 586 ? 59.936 27.886 43.289 1.00 22.19 586 ARG A N 1
ATOM 4793 C CA . ARG A 1 586 ? 58.982 28.937 42.768 1.00 22.19 586 ARG A CA 1
ATOM 4794 C C . ARG A 1 586 ? 58.102 28.339 41.624 1.00 22.19 586 ARG A C 1
ATOM 4796 O O . ARG A 1 586 ? 58.667 27.931 40.625 1.00 22.19 586 ARG A O 1
ATOM 4803 N N . CYS A 1 587 ? 56.794 28.054 41.821 1.00 23.17 587 CYS A N 1
ATOM 4804 C CA . CYS A 1 587 ? 55.577 28.881 41.522 1.00 23.17 587 CYS A CA 1
ATOM 4805 C C . CYS A 1 587 ? 55.177 28.939 40.012 1.00 23.17 587 CYS A C 1
ATOM 4807 O O . CYS A 1 587 ? 56.056 29.285 39.237 1.00 23.17 587 CYS A O 1
ATOM 4809 N N . TYR A 1 588 ? 53.954 28.712 39.465 1.00 24.33 588 TYR A N 1
ATOM 4810 C CA . TYR A 1 588 ? 52.527 28.448 39.856 1.00 24.33 588 TYR A CA 1
ATOM 4811 C C . TYR A 1 588 ? 51.779 27.800 38.628 1.00 24.33 588 TYR A C 1
ATOM 4813 O O . TYR A 1 588 ? 52.304 27.908 37.525 1.00 24.33 588 TYR A O 1
ATOM 4821 N N . THR A 1 589 ? 50.491 27.392 38.616 1.00 23.19 589 THR A N 1
ATOM 4822 C CA . THR A 1 589 ? 49.727 26.246 39.198 1.00 23.19 589 THR A CA 1
ATOM 4823 C C . THR A 1 589 ? 48.450 26.068 38.337 1.00 23.19 589 THR A C 1
ATOM 4825 O O . THR A 1 589 ? 47.944 27.061 37.823 1.00 23.19 589 THR A O 1
ATOM 4828 N N . ILE A 1 590 ? 47.971 24.850 38.046 1.00 22.64 590 ILE A N 1
ATOM 4829 C CA . ILE A 1 590 ? 46.737 24.143 38.503 1.00 22.64 590 ILE A CA 1
ATOM 4830 C C . ILE A 1 590 ? 46.767 22.828 37.685 1.00 22.64 590 ILE A C 1
ATOM 4832 O O . ILE A 1 590 ? 46.960 22.904 36.479 1.00 22.64 590 ILE A O 1
ATOM 4836 N N . GLY A 1 591 ? 46.630 21.589 38.159 1.00 22.44 591 GLY A N 1
ATOM 4837 C CA . GLY A 1 591 ? 46.231 20.982 39.428 1.00 22.44 591 GLY A CA 1
ATOM 4838 C C . GLY A 1 591 ? 45.597 19.619 39.078 1.00 22.44 591 GLY A C 1
ATOM 4839 O O . GLY A 1 591 ? 44.565 19.587 38.418 1.00 22.44 591 GLY A O 1
ATOM 4840 N N . GLN A 1 592 ? 46.267 18.516 39.432 1.00 21.66 592 GLN A N 1
ATOM 4841 C CA . GLN A 1 592 ? 45.881 17.111 39.195 1.00 21.66 592 GLN A CA 1
ATOM 4842 C C . GLN A 1 592 ? 44.689 16.649 40.062 1.00 21.66 592 GLN A C 1
ATOM 4844 O O . GLN A 1 592 ? 44.451 17.236 41.112 1.00 21.66 592 GLN A O 1
ATOM 4849 N N . CYS A 1 593 ? 44.016 15.559 39.649 1.00 19.66 593 CYS A N 1
ATOM 4850 C CA . CYS A 1 593 ? 43.680 14.336 40.430 1.00 19.66 593 CYS A CA 1
ATOM 4851 C C . CYS A 1 593 ? 42.619 13.521 39.655 1.00 19.66 593 CYS A C 1
ATOM 4853 O O . CYS A 1 593 ? 41.561 14.036 39.317 1.00 19.66 593 CYS A O 1
ATOM 4855 N N . HIS A 1 594 ? 42.960 12.356 39.102 1.00 20.70 594 HIS A N 1
ATOM 4856 C CA . HIS A 1 594 ? 42.978 11.013 39.708 1.00 20.70 594 HIS A CA 1
ATOM 4857 C C . HIS A 1 594 ? 41.601 10.378 39.958 1.00 20.70 594 HIS A C 1
ATOM 4859 O O . HIS A 1 594 ? 40.800 10.821 40.773 1.00 20.70 594 HIS A O 1
ATOM 4865 N N . LEU A 1 595 ? 41.399 9.282 39.226 1.00 21.25 595 LEU A N 1
ATOM 4866 C CA . LEU A 1 595 ? 40.384 8.255 39.395 1.00 21.25 595 LEU A CA 1
ATOM 4867 C C . LEU A 1 595 ? 40.757 7.397 40.614 1.00 21.25 595 LEU A C 1
ATOM 4869 O O . LEU A 1 595 ? 41.849 6.828 40.628 1.00 21.25 595 LEU A O 1
ATOM 4873 N N . THR A 1 596 ? 39.847 7.244 41.575 1.00 19.38 596 THR A N 1
ATOM 4874 C CA . THR A 1 596 ? 39.895 6.125 42.525 1.00 19.38 596 THR A CA 1
ATOM 4875 C C . THR A 1 596 ? 38.489 5.759 42.982 1.00 19.38 596 THR A C 1
ATOM 4877 O O . THR A 1 596 ? 37.855 6.454 43.770 1.00 19.38 596 THR A O 1
ATOM 4880 N N . VAL A 1 597 ? 38.021 4.623 42.471 1.00 19.53 597 VAL A N 1
ATOM 4881 C CA . VAL A 1 597 ? 37.088 3.744 43.170 1.00 19.53 597 VAL A CA 1
ATOM 4882 C C . VAL A 1 597 ? 37.923 2.992 44.200 1.00 19.53 597 VAL A C 1
ATOM 4884 O O . VAL A 1 597 ? 38.842 2.265 43.831 1.00 19.53 597 VAL A O 1
ATOM 4887 N N . THR A 1 598 ? 37.620 3.167 45.480 1.00 19.39 598 THR A N 1
ATOM 4888 C CA . THR A 1 598 ? 37.966 2.188 46.512 1.00 19.39 598 THR A CA 1
ATOM 4889 C C . THR A 1 598 ? 36.835 1.175 46.596 1.00 19.39 598 THR A C 1
ATOM 4891 O O . THR A 1 598 ? 35.725 1.494 47.019 1.00 19.39 598 THR A O 1
ATOM 4894 N N . THR A 1 599 ? 37.127 -0.047 46.170 1.00 23.22 599 THR A N 1
ATOM 4895 C CA . THR A 1 599 ? 36.429 -1.260 46.586 1.00 23.22 599 THR A CA 1
ATOM 4896 C C . THR A 1 599 ? 36.872 -1.630 48.000 1.00 23.22 599 THR A C 1
ATOM 4898 O O . THR A 1 599 ? 38.062 -1.848 48.215 1.00 23.22 599 THR A O 1
ATOM 4901 N N . SER A 1 600 ? 35.929 -1.739 48.930 1.00 21.55 600 SER A N 1
ATOM 4902 C CA . SER A 1 600 ? 35.979 -2.677 50.061 1.00 21.55 600 SER A CA 1
ATOM 4903 C C . SER A 1 600 ? 34.584 -2.686 50.702 1.00 21.55 600 SER A C 1
ATOM 4905 O O . SER A 1 600 ? 34.130 -1.658 51.190 1.00 21.55 600 SER A O 1
ATOM 4907 N N . ASP A 1 601 ? 33.761 -3.696 50.457 1.00 22.34 601 ASP A N 1
ATOM 4908 C CA . ASP A 1 601 ? 33.758 -5.000 51.133 1.00 22.34 601 ASP A CA 1
ATOM 4909 C C . ASP A 1 601 ? 32.869 -5.016 52.389 1.00 22.34 601 ASP A C 1
ATOM 4911 O O . ASP A 1 601 ? 33.020 -4.218 53.306 1.00 22.34 601 ASP A O 1
ATOM 4915 N N . TYR A 1 602 ? 31.987 -6.015 52.388 1.00 22.84 602 TYR A N 1
ATOM 4916 C CA . TYR A 1 602 ? 31.273 -6.623 53.508 1.00 22.84 602 TYR A CA 1
ATOM 4917 C C . TYR A 1 602 ? 30.109 -5.907 54.228 1.00 22.84 602 TYR A C 1
ATOM 4919 O O . TYR A 1 602 ? 30.223 -4.876 54.876 1.00 22.84 602 TYR A O 1
ATOM 4927 N N . HIS A 1 603 ? 29.022 -6.687 54.242 1.00 23.52 603 HIS A N 1
ATOM 4928 C CA . HIS A 1 603 ? 28.101 -6.950 55.348 1.00 23.52 603 HIS A CA 1
ATOM 4929 C C . HIS A 1 603 ? 26.847 -6.087 55.565 1.00 23.52 603 HIS A C 1
ATOM 4931 O O . HIS A 1 603 ? 26.867 -4.954 56.015 1.00 23.52 603 HIS A O 1
ATOM 4937 N N . HIS A 1 604 ? 25.732 -6.796 55.356 1.00 23.28 604 HIS A N 1
ATOM 4938 C CA . HIS A 1 604 ? 24.601 -6.957 56.266 1.00 23.28 604 HIS A CA 1
ATOM 4939 C C . HIS A 1 604 ? 23.843 -5.719 56.772 1.00 23.28 604 HIS A C 1
ATOM 4941 O O . HIS A 1 604 ? 24.288 -4.965 57.621 1.00 23.28 604 HIS A O 1
ATOM 4947 N N . HIS A 1 605 ? 22.550 -5.789 56.444 1.00 22.30 605 HIS A N 1
ATOM 4948 C CA . HIS A 1 605 ? 21.431 -5.645 57.371 1.00 22.30 605 HIS A CA 1
ATOM 4949 C C . HIS A 1 605 ? 20.934 -4.243 57.763 1.00 22.30 605 HIS A C 1
ATOM 4951 O O . HIS A 1 605 ? 21.633 -3.408 58.312 1.00 22.30 605 HIS A O 1
ATOM 4957 N N . ILE A 1 606 ? 19.599 -4.167 57.659 1.00 21.75 606 ILE A N 1
ATOM 4958 C CA . ILE A 1 606 ? 18.660 -3.535 58.599 1.00 21.75 606 ILE A CA 1
ATOM 4959 C C . ILE A 1 606 ? 18.238 -2.088 58.284 1.00 21.75 606 ILE A C 1
ATOM 4961 O O . ILE A 1 606 ? 18.906 -1.110 58.572 1.00 21.75 606 ILE A O 1
ATOM 4965 N N . LYS A 1 607 ? 17.006 -2.045 57.752 1.00 21.02 607 LYS A N 1
ATOM 4966 C CA . LYS A 1 607 ? 15.809 -1.335 58.246 1.00 21.02 607 LYS A CA 1
ATOM 4967 C C . LYS A 1 607 ? 15.847 0.190 58.442 1.00 21.02 607 LYS A C 1
ATOM 4969 O O . LYS A 1 607 ? 16.473 0.703 59.352 1.00 21.02 607 LYS A O 1
ATOM 4974 N N . LEU A 1 608 ? 14.877 0.786 57.738 1.00 21.22 608 LEU A N 1
ATOM 4975 C CA . LEU A 1 608 ? 13.758 1.601 58.243 1.00 21.22 608 LEU A CA 1
ATOM 4976 C C . LEU A 1 608 ? 14.066 2.875 59.044 1.00 21.22 608 LEU A C 1
ATOM 4978 O O . LEU A 1 608 ? 14.559 2.796 60.160 1.00 21.22 608 LEU A O 1
ATOM 4982 N N . LYS A 1 609 ? 13.502 3.984 58.543 1.00 20.98 609 LYS A N 1
ATOM 4983 C CA . LYS A 1 609 ? 12.513 4.906 59.170 1.00 20.98 609 LYS A CA 1
ATOM 4984 C C . LYS A 1 609 ? 12.857 6.358 58.824 1.00 20.98 609 LYS A C 1
ATOM 4986 O O . LYS A 1 609 ? 13.979 6.790 59.012 1.00 20.98 609 LYS A O 1
ATOM 4991 N N . GLN A 1 610 ? 11.985 7.022 58.068 1.00 21.86 610 GLN A N 1
ATOM 4992 C CA . GLN A 1 610 ? 10.808 7.803 58.497 1.00 21.86 610 GLN A CA 1
ATOM 4993 C C . GLN A 1 610 ? 11.141 9.228 58.953 1.00 21.86 610 GLN A C 1
ATOM 4995 O O . GLN A 1 610 ? 11.860 9.421 59.926 1.00 21.86 610 GLN A O 1
ATOM 5000 N N . ASN A 1 611 ? 10.392 10.136 58.319 1.00 20.98 611 ASN A N 1
ATOM 5001 C CA . ASN A 1 611 ? 9.834 11.393 58.820 1.00 20.98 611 ASN A CA 1
ATOM 5002 C C . ASN A 1 611 ? 10.763 12.614 58.757 1.00 20.98 611 ASN A C 1
ATOM 5004 O O . ASN A 1 611 ? 11.827 12.645 59.362 1.00 20.98 611 ASN A O 1
ATOM 5008 N N . ASN A 1 612 ? 10.460 13.546 57.845 1.00 21.16 612 ASN A N 1
ATOM 5009 C CA . ASN A 1 612 ? 9.458 14.635 57.954 1.00 21.16 612 ASN A CA 1
ATOM 5010 C C . ASN A 1 612 ? 9.973 15.721 58.913 1.00 21.16 612 ASN A C 1
ATOM 5012 O O . ASN A 1 612 ? 10.087 15.479 60.108 1.00 21.16 612 ASN A O 1
ATOM 5016 N N . ASP A 1 613 ? 10.479 16.834 58.368 1.00 22.38 613 ASP A N 1
ATOM 5017 C CA . ASP A 1 613 ? 9.790 18.146 58.221 1.00 22.38 613 ASP A CA 1
ATOM 5018 C C . ASP A 1 613 ? 10.017 19.047 59.465 1.00 22.38 613 ASP A C 1
ATOM 5020 O O . ASP A 1 613 ? 9.891 18.567 60.579 1.00 22.38 613 ASP A O 1
ATOM 5024 N N . SER A 1 614 ? 10.282 20.366 59.450 1.00 24.16 614 SER A N 1
ATOM 5025 C CA . SER A 1 614 ? 10.541 21.395 58.421 1.00 24.16 614 SER A CA 1
ATOM 5026 C C . SER A 1 614 ? 10.848 22.784 59.080 1.00 24.16 614 SER A C 1
ATOM 5028 O O . SER A 1 614 ? 10.537 22.983 60.255 1.00 24.16 614 SER A O 1
ATOM 5030 N N . SER A 1 615 ? 11.360 23.757 58.283 1.00 22.59 615 SER A N 1
ATOM 5031 C CA . SER A 1 615 ? 11.273 25.261 58.356 1.00 22.59 615 SER A CA 1
ATOM 5032 C C . SER A 1 615 ? 12.446 26.089 58.971 1.00 22.59 615 SER A C 1
ATOM 5034 O O . SER A 1 615 ? 12.985 25.693 59.992 1.00 22.59 615 SER A O 1
ATOM 5036 N N . GLN A 1 616 ? 12.911 27.274 58.495 1.00 23.22 616 GLN A N 1
ATOM 5037 C CA . GLN A 1 616 ? 12.805 28.097 57.254 1.00 23.22 616 GLN A CA 1
ATOM 5038 C C . GLN A 1 616 ? 13.891 29.239 57.266 1.00 23.22 616 GLN A C 1
ATOM 5040 O O . GLN A 1 616 ? 14.169 29.785 58.331 1.00 23.22 616 GLN A O 1
ATOM 5045 N N . LEU A 1 617 ? 14.439 29.656 56.101 1.00 22.05 617 LEU A N 1
ATOM 5046 C CA . LEU A 1 617 ? 15.300 30.851 55.843 1.00 22.05 617 LEU A CA 1
ATOM 5047 C C . LEU A 1 617 ? 14.750 31.659 54.622 1.00 22.05 617 LEU A C 1
ATOM 5049 O O . LEU A 1 617 ? 13.935 31.142 53.865 1.00 22.05 617 LEU A O 1
ATOM 5053 N N . PHE A 1 618 ? 15.164 32.928 54.480 1.00 23.12 618 PHE A N 1
ATOM 5054 C CA . PHE A 1 618 ? 14.683 34.038 53.614 1.00 23.12 618 PHE A CA 1
ATOM 5055 C C . PHE A 1 618 ? 14.896 33.922 52.066 1.00 23.12 618 PHE A C 1
ATOM 5057 O O . PHE A 1 618 ? 15.728 33.151 51.612 1.00 23.12 618 PHE A O 1
ATOM 5064 N N . PHE A 1 619 ? 14.219 34.816 51.303 1.00 22.09 619 PHE A N 1
ATOM 5065 C CA . PHE A 1 619 ? 14.216 35.082 49.832 1.00 22.09 619 PHE A CA 1
ATOM 5066 C C . PHE A 1 619 ? 13.468 34.076 48.920 1.00 22.09 619 PHE A C 1
ATOM 5068 O O . PHE A 1 619 ? 13.734 32.885 48.919 1.00 22.09 619 PHE A O 1
ATOM 5075 N N . SER A 1 620 ? 12.459 34.607 48.202 1.00 30.12 620 SER A N 1
ATOM 5076 C CA . SER A 1 620 ? 11.241 33.920 47.705 1.00 30.12 620 SER A CA 1
ATOM 5077 C C . SER A 1 620 ? 10.677 32.900 48.718 1.00 30.12 620 SER A C 1
ATOM 5079 O O . SER A 1 620 ? 10.760 31.695 48.519 1.00 30.12 620 SER A O 1
ATOM 5081 N N . SER A 1 621 ? 10.368 33.331 49.950 1.00 20.86 621 SER A N 1
ATOM 5082 C CA . SER A 1 621 ? 9.101 33.956 50.412 1.00 20.86 621 SER A CA 1
ATOM 5083 C C . SER A 1 621 ? 7.954 32.939 50.530 1.00 20.86 621 SER A C 1
ATOM 5085 O O . SER A 1 621 ? 7.563 32.383 49.516 1.00 20.86 621 SER A O 1
ATOM 5087 N N . LYS A 1 622 ? 7.303 32.677 51.670 1.00 22.16 622 LYS A N 1
ATOM 5088 C CA . LYS A 1 622 ? 7.175 33.378 52.960 1.00 22.16 622 LYS A CA 1
ATOM 5089 C C . LYS A 1 622 ? 6.556 32.395 53.988 1.00 22.16 622 LYS A C 1
ATOM 5091 O O . LYS A 1 622 ? 5.646 31.657 53.640 1.00 22.16 622 LYS A O 1
ATOM 5096 N N . PHE A 1 623 ? 7.061 32.418 55.223 1.00 22.73 623 PHE A N 1
ATOM 5097 C CA . PHE A 1 623 ? 6.343 32.509 56.511 1.00 22.73 623 PHE A CA 1
ATOM 5098 C C . PHE A 1 623 ? 4.986 31.781 56.733 1.00 22.73 623 PHE A C 1
ATOM 5100 O O . PHE A 1 623 ? 3.963 32.228 56.239 1.00 22.73 623 PHE A O 1
ATOM 5107 N N . LYS A 1 624 ? 5.016 30.770 57.625 1.00 20.14 624 LYS A N 1
ATOM 5108 C CA . LYS A 1 624 ? 4.179 30.526 58.839 1.00 20.14 624 LYS A CA 1
ATOM 5109 C C . LYS A 1 624 ? 2.623 30.637 58.811 1.00 20.14 624 LYS A C 1
ATOM 5111 O O . LYS A 1 624 ? 2.080 31.654 58.410 1.00 20.14 624 LYS A O 1
ATOM 5116 N N . LEU A 1 625 ? 2.008 29.668 59.525 1.00 19.19 625 LEU A N 1
ATOM 5117 C CA . LEU A 1 625 ? 0.745 29.653 60.317 1.00 19.19 625 LEU A CA 1
ATOM 5118 C C . LEU A 1 625 ? -0.527 28.947 59.781 1.00 19.19 625 LEU A C 1
ATOM 5120 O O . LEU A 1 625 ? -1.049 29.253 58.718 1.00 19.19 625 LEU A O 1
ATOM 5124 N N . LEU A 1 626 ? -1.057 28.061 60.646 1.00 20.08 626 LEU A N 1
ATOM 5125 C CA . LEU A 1 626 ? -2.479 27.734 60.832 1.00 20.08 626 LEU A CA 1
ATOM 5126 C C . LEU A 1 626 ? -3.351 28.998 60.766 1.00 20.08 626 LEU A C 1
ATOM 5128 O O . LEU A 1 626 ? -3.150 29.860 61.612 1.00 20.08 626 LEU A O 1
ATOM 5132 N N . ILE A 1 627 ? -4.354 29.034 59.881 1.00 20.44 627 ILE A N 1
ATOM 5133 C CA . ILE A 1 627 ? -5.736 29.476 60.148 1.00 20.44 627 ILE A CA 1
ATOM 5134 C C . ILE A 1 627 ? -6.658 28.686 59.201 1.00 20.44 627 ILE A C 1
ATOM 5136 O O . ILE A 1 627 ? -6.377 28.493 58.022 1.00 20.44 627 ILE A O 1
ATOM 5140 N N . ASN A 1 628 ? -7.722 28.185 59.811 1.00 20.00 628 ASN A N 1
ATOM 5141 C CA . ASN A 1 628 ? -8.896 27.509 59.278 1.00 20.00 628 ASN A CA 1
ATOM 5142 C C . ASN A 1 628 ? -9.889 28.566 58.723 1.00 20.00 628 ASN A C 1
ATOM 5144 O O . ASN A 1 628 ? -9.822 29.700 59.181 1.00 20.00 628 ASN A O 1
ATOM 5148 N N . TYR A 1 629 ? -10.868 28.178 57.892 1.00 20.17 629 TYR A N 1
ATOM 5149 C CA . TYR A 1 629 ? -11.969 29.012 57.335 1.00 20.17 629 TYR A CA 1
ATOM 5150 C C . TYR A 1 629 ? -11.588 30.009 56.214 1.00 20.17 629 TYR A C 1
ATOM 5152 O O . TYR A 1 629 ? -10.501 30.567 56.225 1.00 20.17 629 TYR A O 1
ATOM 5160 N N . ASP A 1 630 ? -12.426 30.404 55.252 1.00 22.25 630 ASP A N 1
ATOM 5161 C CA . ASP A 1 630 ? -13.696 29.953 54.653 1.00 22.25 630 ASP A CA 1
ATOM 5162 C C . ASP A 1 630 ? -14.086 31.048 53.627 1.00 22.25 630 ASP A C 1
ATOM 5164 O O . ASP A 1 630 ? -13.713 32.209 53.788 1.00 22.25 630 ASP A O 1
ATOM 5168 N N . SER A 1 631 ? -14.917 30.697 52.647 1.00 23.25 631 SER A N 1
ATOM 5169 C CA . SER A 1 631 ? -15.908 31.569 51.994 1.00 23.25 631 SER A CA 1
ATOM 5170 C C . SER A 1 631 ? -15.521 32.731 51.034 1.00 23.25 631 SER A C 1
ATOM 5172 O O . SER A 1 631 ? -14.818 33.681 51.355 1.00 23.25 631 SER A O 1
ATOM 5174 N N . HIS A 1 632 ? -16.198 32.678 49.876 1.00 23.14 632 HIS A N 1
ATOM 5175 C CA . HIS A 1 632 ? -16.963 33.751 49.214 1.00 23.14 632 HIS A CA 1
ATOM 5176 C C . HIS A 1 632 ? -16.325 34.849 48.319 1.00 23.14 632 HIS A C 1
ATOM 5178 O O . HIS A 1 632 ? -15.653 35.768 48.760 1.00 23.14 632 HIS A O 1
ATOM 5184 N N . ASN A 1 633 ? -16.811 34.811 47.064 1.00 22.88 633 ASN A N 1
ATOM 5185 C CA . ASN A 1 633 ? -17.508 35.877 46.318 1.00 22.88 633 ASN A CA 1
ATOM 5186 C C . ASN A 1 633 ? -16.760 37.094 45.728 1.00 22.88 633 ASN A C 1
ATOM 5188 O O . ASN A 1 633 ? -16.244 37.936 46.448 1.00 22.88 633 ASN A O 1
ATOM 5192 N N . THR A 1 634 ? -17.039 37.290 44.420 1.00 22.80 634 THR A N 1
ATOM 5193 C CA . THR A 1 634 ? -17.392 38.569 43.739 1.00 22.80 634 THR A CA 1
ATOM 5194 C C . THR A 1 634 ? -16.288 39.634 43.614 1.00 22.80 634 THR A C 1
ATOM 5196 O O . THR A 1 634 ? -15.409 39.714 44.445 1.00 22.80 634 THR A O 1
ATOM 5199 N N . GLN A 1 635 ? -16.213 40.541 42.638 1.00 21.36 635 GLN A N 1
ATOM 5200 C CA . GLN A 1 635 ? -16.992 40.972 41.472 1.00 21.36 635 GLN A CA 1
ATOM 5201 C C . GLN A 1 635 ? -16.129 42.051 40.775 1.00 21.36 635 GLN A C 1
ATOM 5203 O O . GLN A 1 635 ? -15.460 42.785 41.487 1.00 21.36 635 GLN A O 1
ATOM 5208 N N . MET A 1 636 ? -16.281 42.198 39.445 1.00 20.75 636 MET A N 1
ATOM 5209 C CA . MET A 1 636 ? -16.341 43.462 38.665 1.00 20.75 636 MET A CA 1
ATOM 5210 C C . MET A 1 636 ? -15.181 44.499 38.781 1.00 20.75 636 MET A C 1
ATOM 5212 O O . MET A 1 636 ? -14.414 44.496 39.721 1.00 20.75 636 MET A O 1
ATOM 5216 N N . LEU A 1 637 ? -14.902 45.439 37.867 1.00 19.62 637 LEU A N 1
ATOM 5217 C CA . LEU A 1 637 ? -15.680 46.241 36.912 1.00 19.62 637 LEU A CA 1
ATOM 5218 C C . LEU A 1 637 ? -14.719 46.835 35.831 1.00 19.62 637 LEU A C 1
ATOM 5220 O O . LEU A 1 637 ? -13.611 47.217 36.185 1.00 19.62 637 LEU A O 1
ATOM 5224 N N . PHE A 1 638 ? -15.200 46.943 34.572 1.00 19.25 638 PHE A N 1
ATOM 5225 C CA . PHE A 1 638 ? -15.196 48.101 33.624 1.00 19.25 638 PHE A CA 1
ATOM 5226 C C . PHE A 1 638 ? -13.919 48.965 33.392 1.00 19.25 638 PHE A C 1
ATOM 5228 O O . PHE A 1 638 ? -13.150 49.206 34.301 1.00 19.25 638 PHE A O 1
ATOM 5235 N N . SER A 1 639 ? -13.659 49.650 32.265 1.00 21.05 639 SER A N 1
ATOM 5236 C CA . SER A 1 639 ? -14.173 49.751 30.881 1.00 21.05 639 SER A CA 1
ATOM 5237 C C . SER A 1 639 ? -13.406 50.886 30.149 1.00 21.05 639 SER A C 1
ATOM 5239 O O . SER A 1 639 ? -12.710 51.659 30.805 1.00 21.05 639 SER A O 1
ATOM 5241 N N . SER A 1 640 ? -13.675 51.055 28.839 1.00 20.91 640 SER A N 1
ATOM 5242 C CA . SER A 1 640 ? -13.426 52.236 27.965 1.00 20.91 640 SER A CA 1
ATOM 5243 C C . SER A 1 640 ? -12.017 52.320 27.321 1.00 20.91 640 SER A C 1
ATOM 5245 O O . SER A 1 640 ? -11.036 51.979 27.963 1.00 20.91 640 SER A O 1
ATOM 5247 N N . ILE A 1 641 ? -11.803 52.669 26.038 1.00 21.94 641 ILE A N 1
ATOM 5248 C CA . ILE A 1 641 ? -12.482 53.615 25.126 1.00 21.94 641 ILE A CA 1
ATOM 5249 C C . ILE A 1 641 ? -12.417 53.139 23.645 1.00 21.94 641 ILE A C 1
ATOM 5251 O O . ILE A 1 641 ? -11.447 52.532 23.199 1.00 21.94 641 ILE A O 1
ATOM 5255 N N . SER A 1 642 ? -13.487 53.462 22.910 1.00 21.58 642 SER A N 1
ATOM 5256 C CA . SER A 1 642 ? -13.852 53.291 21.484 1.00 21.58 642 SER A CA 1
ATOM 5257 C C . SER A 1 642 ? -13.155 54.281 20.510 1.00 21.58 642 SER A C 1
ATOM 5259 O O . SER A 1 642 ? -12.724 55.342 20.939 1.00 21.58 642 SER A O 1
ATOM 5261 N N . THR A 1 643 ? -13.081 54.093 19.180 1.00 22.86 643 THR A N 1
ATOM 5262 C CA . THR A 1 643 ? -14.201 54.365 18.238 1.00 22.86 643 THR A CA 1
ATOM 5263 C C . THR A 1 643 ? -13.852 54.150 16.741 1.00 22.86 643 THR A C 1
ATOM 5265 O O . THR A 1 643 ? -12.845 54.660 16.264 1.00 22.86 643 THR A O 1
ATOM 5268 N N . ASN A 1 644 ? -14.807 53.504 16.040 1.00 22.92 644 ASN A N 1
ATOM 5269 C CA . ASN A 1 644 ? -15.426 53.834 14.728 1.00 22.92 644 ASN A CA 1
ATOM 5270 C C . ASN A 1 644 ? -14.611 53.786 13.419 1.00 22.92 644 ASN A C 1
ATOM 5272 O O . ASN A 1 644 ? -13.492 54.264 13.359 1.00 22.92 644 ASN A O 1
ATOM 5276 N N . GLY A 1 645 ? -15.117 53.330 12.265 1.00 21.83 645 GLY A N 1
ATOM 5277 C CA . GLY A 1 645 ? -16.396 52.795 11.745 1.00 21.83 645 GLY A CA 1
ATOM 5278 C C . GLY A 1 645 ? -16.089 52.312 10.296 1.00 21.83 645 GLY A C 1
ATOM 5279 O O . GLY A 1 645 ? -14.988 52.547 9.815 1.00 21.83 645 GLY A O 1
ATOM 5280 N N . ILE A 1 646 ? -16.889 51.594 9.507 1.00 22.23 646 ILE A N 1
ATOM 5281 C CA . ILE A 1 646 ? -18.294 51.728 9.108 1.00 22.23 646 ILE A CA 1
ATOM 5282 C C . ILE A 1 646 ? -18.675 50.408 8.400 1.00 22.23 646 ILE A C 1
ATOM 5284 O O . ILE A 1 646 ? -17.873 49.818 7.674 1.00 22.23 646 ILE A O 1
ATOM 5288 N N . ILE A 1 647 ? -19.912 49.967 8.612 1.00 22.94 647 ILE A N 1
ATOM 5289 C CA . ILE A 1 647 ? -20.573 48.836 7.950 1.00 22.94 647 ILE A CA 1
ATOM 5290 C C . ILE A 1 647 ? -20.946 49.226 6.515 1.00 22.94 647 ILE A C 1
ATOM 5292 O O . ILE A 1 647 ? -21.528 50.284 6.310 1.00 22.94 647 ILE A O 1
ATOM 5296 N N . ASN A 1 648 ? -20.711 48.334 5.548 1.00 21.06 648 ASN A N 1
ATOM 5297 C CA . ASN A 1 648 ? -21.509 48.282 4.323 1.00 21.06 648 ASN A CA 1
ATOM 5298 C C . ASN A 1 648 ? -21.821 46.823 3.968 1.00 21.06 648 ASN A C 1
ATOM 5300 O O . ASN A 1 648 ? -20.989 46.077 3.454 1.00 21.06 648 ASN A O 1
ATOM 5304 N N . THR A 1 649 ? -23.050 46.426 4.278 1.00 23.00 649 THR A N 1
ATOM 5305 C CA . THR A 1 649 ? -23.756 45.287 3.699 1.00 23.00 649 THR A CA 1
ATOM 5306 C C . THR A 1 649 ? -24.329 45.714 2.350 1.00 23.00 649 THR A C 1
ATOM 5308 O O . THR A 1 649 ? -25.100 46.662 2.289 1.00 23.00 649 THR A O 1
ATOM 5311 N N . THR A 1 650 ? -23.970 45.028 1.263 1.00 20.98 650 THR A N 1
ATOM 5312 C CA . THR A 1 650 ? -24.808 44.842 0.058 1.00 20.98 650 THR A CA 1
ATOM 5313 C C . THR A 1 650 ? -24.124 43.896 -0.935 1.00 20.98 650 THR A C 1
ATOM 5315 O O . THR A 1 650 ? -22.904 43.868 -1.056 1.00 20.98 650 THR A O 1
ATOM 5318 N N . ASN A 1 651 ? -24.960 43.155 -1.667 1.00 21.27 651 ASN A N 1
ATOM 5319 C CA . ASN A 1 651 ? -24.682 42.311 -2.837 1.00 21.27 651 ASN A CA 1
ATOM 5320 C C . ASN A 1 651 ? -24.281 40.847 -2.600 1.00 21.27 651 ASN A C 1
ATOM 5322 O O . ASN A 1 651 ? -23.178 40.382 -2.878 1.00 21.27 651 ASN A O 1
ATOM 5326 N N . ILE A 1 652 ? -25.318 40.085 -2.248 1.00 26.47 652 ILE A N 1
ATOM 5327 C CA . ILE A 1 652 ? -25.599 38.771 -2.834 1.00 26.47 652 ILE A CA 1
ATOM 5328 C C . ILE A 1 652 ? -25.567 38.902 -4.370 1.00 26.47 652 ILE A C 1
ATOM 5330 O O . ILE A 1 652 ? -26.447 39.535 -4.942 1.00 26.47 652 ILE A O 1
ATOM 5334 N N . SER A 1 653 ? -24.584 38.301 -5.051 1.00 21.22 653 SER A N 1
ATOM 5335 C CA . SER A 1 653 ? -24.759 37.807 -6.428 1.00 21.22 653 SER A CA 1
ATOM 5336 C C . SER A 1 653 ? -23.688 36.774 -6.816 1.00 21.22 653 SER A C 1
ATOM 5338 O O . SER A 1 653 ? -22.485 36.984 -6.695 1.00 21.22 653 SER A O 1
ATOM 5340 N N . THR A 1 654 ? -24.183 35.614 -7.255 1.00 24.44 654 THR A N 1
ATOM 5341 C CA . THR A 1 654 ? -23.538 34.615 -8.125 1.00 24.44 654 THR A CA 1
ATOM 5342 C C . THR A 1 654 ? -22.171 34.053 -7.709 1.00 24.44 654 THR A C 1
ATOM 5344 O O . THR A 1 654 ? -21.142 34.287 -8.338 1.00 24.44 654 THR A O 1
ATOM 5347 N N . LYS A 1 655 ? -22.207 33.132 -6.736 1.00 24.02 655 LYS A N 1
ATOM 5348 C CA . LYS A 1 655 ? -21.373 31.919 -6.776 1.00 24.02 655 LYS A CA 1
ATOM 5349 C C . LYS A 1 655 ? -21.681 31.178 -8.082 1.00 24.02 655 LYS A C 1
ATOM 5351 O O . LYS A 1 655 ? -22.787 30.673 -8.203 1.00 24.02 655 LYS A O 1
ATOM 5356 N N . ASN A 1 656 ? -20.748 31.101 -9.032 1.00 24.34 656 ASN A N 1
ATOM 5357 C CA . ASN A 1 656 ? -20.733 30.043 -10.048 1.00 24.34 656 ASN A CA 1
ATOM 5358 C C . ASN A 1 656 ? -19.367 29.928 -10.749 1.00 24.34 656 ASN A C 1
ATOM 5360 O O . ASN A 1 656 ? -18.721 30.922 -11.056 1.00 24.34 656 ASN A O 1
ATOM 5364 N N . CYS A 1 657 ? -18.991 28.677 -11.039 1.00 24.42 657 CYS A N 1
ATOM 5365 C CA . CYS A 1 657 ? -17.875 28.219 -11.883 1.00 24.42 657 CYS A CA 1
ATOM 5366 C C . CYS A 1 657 ? -16.432 28.276 -11.335 1.00 24.42 657 CYS A C 1
ATOM 5368 O O . CYS A 1 657 ? -15.600 29.011 -11.849 1.00 24.42 657 CYS A O 1
ATOM 5370 N N . TYR A 1 658 ? -16.076 27.351 -10.431 1.00 26.02 658 TYR A N 1
ATOM 5371 C CA . TYR A 1 658 ? -14.681 26.875 -10.287 1.00 26.02 658 TYR A CA 1
ATOM 5372 C C . TYR A 1 658 ? -14.553 25.350 -10.088 1.00 26.02 658 TYR A C 1
ATOM 5374 O O . TYR A 1 658 ? -13.549 24.866 -9.580 1.00 26.02 658 TYR A O 1
ATOM 5382 N N . ILE A 1 659 ? -15.537 24.560 -10.532 1.00 28.19 659 ILE A N 1
ATOM 5383 C CA . ILE A 1 659 ? -15.538 23.087 -10.362 1.00 28.19 659 ILE A CA 1
ATOM 5384 C C . ILE A 1 659 ? -14.868 22.362 -11.556 1.00 28.19 659 ILE A C 1
ATOM 5386 O O . ILE A 1 659 ? -14.732 21.147 -11.587 1.00 28.19 659 ILE A O 1
ATOM 5390 N N . GLY A 1 660 ? -14.351 23.102 -12.540 1.00 26.78 660 GLY A N 1
ATOM 5391 C CA . GLY A 1 660 ? -13.971 22.513 -13.823 1.00 26.78 660 GLY A CA 1
ATOM 5392 C C . GLY A 1 660 ? -12.557 22.008 -14.066 1.00 26.78 660 GLY A C 1
ATOM 5393 O O . GLY A 1 660 ? -12.304 21.316 -15.050 1.00 26.78 660 GLY A O 1
ATOM 5394 N N . LYS A 1 661 ? -11.601 22.340 -13.197 1.00 29.06 661 LYS A N 1
ATOM 5395 C CA . LYS A 1 661 ? -10.178 22.078 -13.480 1.00 29.06 661 LYS A CA 1
ATOM 5396 C C . LYS A 1 661 ? -9.634 20.776 -12.880 1.00 29.06 661 LYS A C 1
ATOM 5398 O O . LYS A 1 661 ? -8.511 20.394 -13.211 1.00 29.06 661 LYS A O 1
ATOM 5403 N N . GLU A 1 662 ? -10.395 20.079 -12.033 1.00 31.11 662 GLU A N 1
ATOM 5404 C CA . GLU A 1 662 ? -9.927 18.857 -11.356 1.00 31.11 662 GLU A CA 1
ATOM 5405 C C . GLU A 1 662 ? -10.259 17.555 -12.094 1.00 31.11 662 GLU A C 1
ATOM 5407 O O . GLU A 1 662 ? -9.476 16.605 -12.028 1.00 31.11 662 GLU A O 1
ATOM 5412 N N . PHE A 1 663 ? -11.340 17.512 -12.875 1.00 31.00 663 PHE A N 1
ATOM 5413 C CA . PHE A 1 663 ? -11.767 16.278 -13.548 1.00 31.00 663 PHE A CA 1
ATOM 5414 C C . PHE A 1 663 ? -10.853 15.871 -14.723 1.00 31.00 663 PHE A C 1
ATOM 5416 O O . PHE A 1 663 ? -10.615 14.687 -14.963 1.00 31.00 663 PHE A O 1
ATOM 5423 N N . VAL A 1 664 ? -10.215 16.855 -15.366 1.00 31.70 664 VAL A N 1
ATOM 5424 C CA . VAL A 1 664 ? -9.260 16.674 -16.479 1.00 31.70 664 VAL A CA 1
ATOM 5425 C C . VAL A 1 664 ? -7.936 16.034 -16.008 1.00 31.70 664 VAL A C 1
ATOM 5427 O O . VAL A 1 664 ? -7.243 15.362 -16.776 1.00 31.70 664 VAL A O 1
ATOM 5430 N N . LYS A 1 665 ? -7.565 16.212 -14.727 1.00 31.61 665 LYS A N 1
ATOM 5431 C CA . LYS A 1 665 ? -6.245 15.827 -14.181 1.00 31.61 665 LYS A CA 1
ATOM 5432 C C . LYS A 1 665 ? -6.127 14.361 -13.759 1.00 31.61 665 LYS A C 1
ATOM 5434 O O . LYS A 1 665 ? -5.007 13.852 -13.709 1.00 31.61 665 LYS A O 1
ATOM 5439 N N . ARG A 1 666 ? -7.237 13.687 -13.433 1.00 32.00 666 ARG A N 1
ATOM 5440 C CA . ARG A 1 666 ? -7.211 12.299 -12.930 1.00 32.00 666 ARG A CA 1
ATOM 5441 C C . ARG A 1 666 ? -6.938 11.267 -14.022 1.00 32.00 666 ARG A C 1
ATOM 5443 O O . ARG A 1 666 ? -6.239 10.293 -13.767 1.00 32.00 666 ARG A O 1
ATOM 5450 N N . ASN A 1 667 ? -7.395 11.515 -15.244 1.00 31.67 667 ASN A N 1
ATOM 5451 C CA . ASN A 1 667 ? -7.462 10.453 -16.248 1.00 31.67 667 ASN A CA 1
ATOM 5452 C C . ASN A 1 667 ? -6.363 10.569 -17.334 1.00 31.67 667 ASN A C 1
ATOM 5454 O O . ASN A 1 667 ? -6.033 9.599 -18.015 1.00 31.67 667 ASN A O 1
ATOM 5458 N N . THR A 1 668 ? -5.669 11.712 -17.402 1.00 32.31 668 THR A N 1
ATOM 5459 C CA . THR A 1 668 ? -4.492 11.927 -18.266 1.00 32.31 668 THR A CA 1
ATOM 5460 C C . THR A 1 668 ? -3.297 11.031 -17.916 1.00 32.31 668 THR A C 1
ATOM 5462 O O . THR A 1 668 ? -2.404 10.841 -18.740 1.00 32.31 668 THR A O 1
ATOM 5465 N N . ARG A 1 669 ? -3.254 10.455 -16.704 1.00 33.47 669 ARG A N 1
ATOM 5466 C CA . ARG A 1 669 ? -2.143 9.606 -16.232 1.00 33.47 669 ARG A CA 1
ATOM 5467 C C . ARG A 1 669 ? -2.190 8.160 -16.728 1.00 33.47 669 ARG A C 1
ATOM 5469 O O . ARG A 1 669 ? -1.167 7.484 -16.648 1.00 33.47 669 ARG A O 1
ATOM 5476 N N . GLN A 1 670 ? -3.325 7.692 -17.249 1.00 33.12 670 GLN A N 1
ATOM 5477 C CA . GLN A 1 670 ? -3.470 6.310 -17.721 1.00 33.12 670 GLN A CA 1
ATOM 5478 C C . GLN A 1 670 ? -2.913 6.093 -19.139 1.00 33.12 670 GLN A C 1
ATOM 5480 O O . GLN A 1 670 ? -2.477 4.990 -19.451 1.00 33.12 670 GLN A O 1
ATOM 5485 N N . TYR A 1 671 ? -2.844 7.139 -19.971 1.00 31.16 671 TYR A N 1
ATOM 5486 C CA . TYR A 1 671 ? -2.426 7.014 -21.377 1.00 31.16 671 TYR A CA 1
ATOM 5487 C C . TYR A 1 671 ? -0.901 7.025 -21.599 1.00 31.16 671 TYR A C 1
ATOM 5489 O O . TYR A 1 671 ? -0.416 6.423 -22.549 1.00 31.16 671 TYR A O 1
ATOM 5497 N N . ASN A 1 672 ? -0.110 7.617 -20.697 1.00 31.88 672 ASN A N 1
ATOM 5498 C CA . ASN A 1 672 ? 1.344 7.773 -20.893 1.00 31.88 672 ASN A CA 1
ATOM 5499 C C . ASN A 1 672 ? 2.196 6.544 -20.492 1.00 31.88 672 ASN A C 1
ATOM 5501 O O . ASN A 1 672 ? 3.418 6.654 -20.415 1.00 31.88 672 ASN A O 1
ATOM 5505 N N . ARG A 1 673 ? 1.592 5.379 -20.200 1.00 33.38 673 ARG A N 1
ATOM 5506 C CA . ARG A 1 673 ? 2.314 4.167 -19.740 1.00 33.38 673 ARG A CA 1
ATOM 5507 C C . ARG A 1 673 ? 2.453 3.041 -20.774 1.00 33.38 673 ARG A C 1
ATOM 5509 O O . ARG A 1 673 ? 3.139 2.065 -20.481 1.00 33.38 673 ARG A O 1
ATOM 5516 N N . SER A 1 674 ? 1.893 3.183 -21.973 1.00 27.44 674 SER A N 1
ATOM 5517 C CA . SER A 1 674 ? 2.104 2.262 -23.098 1.00 27.44 674 SER A CA 1
ATOM 5518 C C . SER A 1 674 ? 3.018 2.917 -24.131 1.00 27.44 674 SER A C 1
ATOM 5520 O O . SER A 1 674 ? 2.682 3.984 -24.631 1.00 27.44 674 SER A O 1
ATOM 5522 N N . GLY A 1 675 ? 4.142 2.298 -24.491 1.00 31.05 675 GLY A N 1
ATOM 5523 C CA . GLY A 1 675 ? 5.032 2.751 -25.573 1.00 31.05 675 GLY A CA 1
ATOM 5524 C C . GLY A 1 675 ? 4.437 2.640 -26.987 1.00 31.05 675 GLY A C 1
ATOM 5525 O O . GLY A 1 675 ? 5.158 2.338 -27.927 1.00 31.05 675 GLY A O 1
ATOM 5526 N N . SER A 1 676 ? 3.134 2.864 -27.145 1.00 29.55 676 SER A N 1
ATOM 5527 C CA . SER A 1 676 ? 2.449 3.056 -28.423 1.00 29.55 676 SER A CA 1
ATOM 5528 C C . SER A 1 676 ? 2.032 4.521 -28.523 1.00 29.55 676 SER A C 1
ATOM 5530 O O . SER A 1 676 ? 1.627 5.094 -27.514 1.00 29.55 676 SER A O 1
ATOM 5532 N N . THR A 1 677 ? 2.068 5.117 -29.712 1.00 34.28 677 THR A N 1
ATOM 5533 C CA . THR A 1 677 ? 1.503 6.438 -30.043 1.00 34.28 677 THR A CA 1
ATOM 5534 C C . THR A 1 677 ? -0.023 6.455 -29.870 1.00 34.28 677 THR A C 1
ATOM 5536 O O . THR A 1 677 ? -0.780 6.554 -30.832 1.00 34.28 677 THR A O 1
ATOM 5539 N N . SER A 1 678 ? -0.505 6.292 -28.641 1.00 43.88 678 SER A N 1
ATOM 5540 C CA . SER A 1 678 ? -1.921 6.248 -28.320 1.00 43.88 678 SER A CA 1
ATOM 5541 C C . SER A 1 678 ? -2.445 7.684 -28.208 1.00 43.88 678 SER A C 1
ATOM 5543 O O . SER A 1 678 ? -2.076 8.460 -27.326 1.00 43.88 678 SER A O 1
ATOM 5545 N N . SER A 1 679 ? -3.273 8.051 -29.180 1.00 58.03 679 SER A N 1
ATOM 5546 C CA . SER A 1 679 ? -3.931 9.346 -29.324 1.00 58.03 679 SER A CA 1
ATOM 5547 C C . SER A 1 679 ? -4.691 9.735 -28.053 1.00 58.03 679 SER A C 1
ATOM 5549 O O . SER A 1 679 ? -5.516 8.963 -27.562 1.00 58.03 679 SER A O 1
ATOM 5551 N N . ILE A 1 680 ? -4.425 10.923 -27.503 1.00 67.69 680 ILE A N 1
ATOM 5552 C CA . ILE A 1 680 ? -5.096 11.420 -26.292 1.00 67.69 680 ILE A CA 1
ATOM 5553 C C . ILE A 1 680 ? -6.577 11.623 -26.596 1.00 67.69 680 ILE A C 1
ATOM 5555 O O . ILE A 1 680 ? -6.912 12.443 -27.445 1.00 67.69 680 ILE A O 1
ATOM 5559 N N . ILE A 1 681 ? -7.446 10.932 -25.858 1.00 72.12 681 ILE A N 1
ATOM 5560 C CA . ILE A 1 681 ? -8.898 11.056 -25.992 1.00 72.12 681 ILE A CA 1
ATOM 5561 C C . ILE A 1 681 ? -9.450 12.021 -24.936 1.00 72.12 681 ILE A C 1
ATOM 5563 O O . ILE A 1 681 ? -9.306 11.793 -23.731 1.00 72.12 681 ILE A O 1
ATOM 5567 N N . ILE A 1 682 ? -10.115 13.079 -25.394 1.00 74.56 682 ILE A N 1
ATOM 5568 C CA . ILE A 1 682 ? -10.873 14.024 -24.575 1.00 74.56 682 ILE A CA 1
ATOM 5569 C C . ILE A 1 682 ? -12.363 13.754 -24.763 1.00 74.56 682 ILE A C 1
ATOM 5571 O O . ILE A 1 682 ? -12.847 13.676 -25.891 1.00 74.56 682 ILE A O 1
ATOM 5575 N N . THR A 1 683 ? -13.081 13.635 -23.648 1.00 73.44 683 THR A N 1
ATOM 5576 C CA . THR A 1 683 ? -14.539 13.493 -23.645 1.00 73.44 683 THR A CA 1
ATOM 5577 C C . THR A 1 683 ? -15.197 14.868 -23.558 1.00 73.44 683 THR A C 1
ATOM 5579 O O . THR A 1 683 ? -14.906 15.635 -22.636 1.00 73.44 683 THR A O 1
ATOM 5582 N N . PHE A 1 684 ? -16.100 15.150 -24.490 1.00 71.56 684 PHE A N 1
ATOM 5583 C CA . PHE A 1 684 ? -16.947 16.337 -24.530 1.00 71.56 684 PHE A CA 1
ATOM 5584 C C . PHE A 1 684 ? -18.383 15.977 -24.130 1.00 71.56 684 PHE A C 1
ATOM 5586 O O . PHE A 1 684 ? -18.888 14.906 -24.469 1.00 71.56 684 PHE A O 1
ATOM 5593 N N . ASN A 1 685 ? -19.027 16.881 -23.392 1.00 64.44 685 ASN A N 1
ATOM 5594 C CA . ASN A 1 685 ? -20.419 16.789 -22.956 1.00 64.44 685 ASN A CA 1
ATOM 5595 C C . ASN A 1 685 ? -21.165 18.084 -23.308 1.00 64.44 685 ASN A C 1
ATOM 5597 O O . ASN A 1 685 ? -20.540 19.047 -23.746 1.00 64.44 685 ASN A O 1
ATOM 5601 N N . SER A 1 686 ? -22.471 18.147 -23.037 1.00 61.16 686 SER A N 1
ATOM 5602 C CA . SER A 1 686 ? -23.326 19.297 -23.383 1.00 61.16 686 SER A CA 1
ATOM 5603 C C . SER A 1 686 ? -22.918 20.646 -22.772 1.00 61.16 686 SER A C 1
ATOM 5605 O O . SER A 1 686 ? -23.403 21.684 -23.208 1.00 61.16 686 SER A O 1
ATOM 5607 N N . SER A 1 687 ? -22.034 20.659 -21.771 1.00 60.81 687 SER A N 1
ATOM 5608 C CA . SER A 1 687 ? -21.544 21.867 -21.093 1.00 60.81 687 SER A CA 1
ATOM 5609 C C . SER A 1 687 ? -20.024 22.049 -21.190 1.00 60.81 687 SER A C 1
ATOM 5611 O O . SER A 1 687 ? -19.480 22.974 -20.583 1.00 60.81 687 SER A O 1
ATOM 5613 N N . SER A 1 688 ? -19.330 21.172 -21.925 1.00 65.62 688 SER A N 1
ATOM 5614 C CA . SER A 1 688 ? -17.871 21.126 -22.004 1.00 65.62 688 SER A CA 1
ATOM 5615 C C . SER A 1 688 ? -17.359 21.668 -23.312 1.00 65.62 688 SER A C 1
ATOM 5617 O O . SER A 1 688 ? -17.633 21.108 -24.366 1.00 65.62 688 SER A O 1
ATOM 5619 N N . PHE A 1 689 ? -16.516 22.689 -23.224 1.00 72.50 689 PHE A N 1
ATOM 5620 C CA . PHE A 1 689 ? -15.831 23.222 -24.387 1.00 72.50 689 PHE A CA 1
ATOM 5621 C C . PHE A 1 689 ? -14.444 23.752 -24.021 1.00 72.50 689 PHE A C 1
ATOM 5623 O O . PHE A 1 689 ? -14.112 23.993 -22.851 1.00 72.50 689 PHE A O 1
ATOM 5630 N N . ILE A 1 690 ? -13.622 23.908 -25.053 1.00 75.69 690 ILE A N 1
ATOM 5631 C CA . ILE A 1 690 ? -12.260 24.429 -24.951 1.00 75.69 690 ILE A CA 1
ATOM 5632 C C . ILE A 1 690 ? -12.181 25.713 -25.773 1.00 75.69 690 ILE A C 1
ATOM 5634 O O . ILE A 1 690 ? -12.525 25.716 -26.950 1.00 75.69 690 ILE A O 1
ATOM 5638 N N . ASP A 1 691 ? -11.719 26.791 -25.148 1.00 75.94 691 ASP A N 1
ATOM 5639 C CA . ASP A 1 691 ? -11.460 28.083 -25.782 1.00 75.94 691 ASP A CA 1
ATOM 5640 C C . ASP A 1 691 ? -9.942 28.282 -25.870 1.00 75.94 691 ASP A C 1
ATOM 5642 O O . ASP A 1 691 ? -9.274 28.451 -24.851 1.00 75.94 691 ASP A O 1
ATOM 5646 N N . TYR A 1 692 ? -9.385 28.185 -27.077 1.00 76.50 692 TYR A N 1
ATOM 5647 C CA . TYR A 1 692 ? -7.965 28.397 -27.349 1.00 76.50 692 TYR A CA 1
ATOM 5648 C C . TYR A 1 692 ? -7.742 29.784 -27.962 1.00 76.50 692 TYR A C 1
ATOM 5650 O O . TYR A 1 692 ? -8.254 30.072 -29.043 1.00 76.50 692 TYR A O 1
ATOM 5658 N N . ARG A 1 693 ? -6.964 30.637 -27.288 1.00 72.06 693 ARG A N 1
ATOM 5659 C CA . ARG A 1 693 ? -6.692 32.031 -27.667 1.00 72.06 693 ARG A CA 1
ATOM 5660 C C . ARG A 1 693 ? -5.198 32.277 -27.811 1.00 72.06 693 ARG A C 1
ATOM 5662 O O . ARG A 1 693 ? -4.486 32.241 -26.815 1.00 72.06 693 ARG A O 1
ATOM 5669 N N . HIS A 1 694 ? -4.730 32.612 -29.011 1.00 65.81 694 HIS A N 1
ATOM 5670 C CA . HIS A 1 694 ? -3.353 33.057 -29.258 1.00 65.81 694 HIS A CA 1
ATOM 5671 C C . HIS A 1 694 ? -3.356 34.520 -29.732 1.00 65.81 694 HIS A C 1
ATOM 5673 O O . HIS A 1 694 ? -4.279 34.937 -30.426 1.00 65.81 694 HIS A O 1
ATOM 5679 N N . LYS A 1 695 ? -2.332 35.314 -29.373 1.00 55.03 695 LYS A N 1
ATOM 5680 C CA . LYS A 1 695 ? -2.242 36.755 -29.725 1.00 55.03 695 LYS A CA 1
ATOM 5681 C C . LYS A 1 695 ? -2.176 37.028 -31.238 1.00 55.03 695 LYS A C 1
ATOM 5683 O O . LYS A 1 695 ? -2.468 38.138 -31.666 1.00 55.03 695 LYS A O 1
ATOM 5688 N N . THR A 1 696 ? -1.836 36.006 -32.013 1.00 54.00 696 THR A N 1
ATOM 5689 C CA . THR A 1 696 ? -1.854 35.965 -33.480 1.00 54.00 696 THR A CA 1
ATOM 5690 C C . THR A 1 696 ? -2.032 34.498 -33.869 1.00 54.00 696 THR A C 1
ATOM 5692 O O . THR A 1 696 ? -1.083 33.729 -33.753 1.00 54.00 696 THR A O 1
ATOM 5695 N N . ILE A 1 697 ? -3.250 34.059 -34.212 1.00 53.88 697 ILE A N 1
ATOM 5696 C CA . ILE A 1 697 ? -3.513 32.645 -34.576 1.00 53.88 697 ILE A CA 1
ATOM 5697 C C . ILE A 1 697 ? -3.129 32.355 -36.041 1.00 53.88 697 ILE A C 1
ATOM 5699 O O . ILE A 1 697 ? -2.921 31.200 -36.403 1.00 53.88 697 ILE A O 1
ATOM 5703 N N . LEU A 1 698 ? -2.991 33.378 -36.891 1.00 53.66 698 LEU A N 1
ATOM 5704 C CA . LEU A 1 698 ? -2.745 33.199 -38.323 1.00 53.66 698 LEU A CA 1
ATOM 5705 C C . LEU A 1 698 ? -1.315 33.565 -38.737 1.00 53.66 698 LEU A C 1
ATOM 5707 O O . LEU A 1 698 ? -0.960 34.738 -38.770 1.00 53.66 698 LEU A O 1
ATOM 5711 N N . ASN A 1 699 ? -0.564 32.548 -39.162 1.00 53.50 699 ASN A N 1
ATOM 5712 C CA . ASN A 1 699 ? 0.311 32.625 -40.330 1.00 53.50 699 ASN A CA 1
ATOM 5713 C C . ASN A 1 699 ? -0.327 31.698 -41.375 1.00 53.50 699 ASN A C 1
ATOM 5715 O O . ASN A 1 699 ? -0.578 30.536 -41.068 1.00 53.50 699 ASN A O 1
ATOM 5719 N N . TYR A 1 700 ? -0.663 32.196 -42.563 1.00 58.59 700 TYR A N 1
ATOM 5720 C CA . TYR A 1 700 ? -1.167 31.338 -43.641 1.00 58.59 700 TYR A CA 1
ATOM 5721 C C . TYR A 1 700 ? -0.115 30.286 -44.039 1.00 58.59 700 TYR A C 1
ATOM 5723 O O . TYR A 1 700 ? 1.077 30.611 -44.013 1.00 58.59 700 TYR A O 1
ATOM 5731 N N . PRO A 1 701 ? -0.511 29.077 -44.487 1.00 65.75 701 PRO A N 1
ATOM 5732 C CA . PRO A 1 701 ? -1.873 28.525 -44.630 1.00 65.75 701 PRO A CA 1
ATOM 5733 C C . PRO A 1 701 ? -2.483 27.979 -43.318 1.00 65.75 701 PRO A C 1
ATOM 5735 O O . PRO A 1 701 ? -1.757 27.624 -42.393 1.00 65.75 701 PRO A O 1
ATOM 5738 N N . LEU A 1 702 ? -3.821 27.879 -43.248 1.00 77.25 702 LEU A N 1
ATOM 5739 C CA . LEU A 1 702 ? -4.547 27.349 -42.078 1.00 77.25 702 LEU A CA 1
ATOM 5740 C C . LEU A 1 702 ? -4.783 25.843 -42.229 1.00 77.25 702 LEU A C 1
ATOM 5742 O O . LEU A 1 702 ? -5.385 25.430 -43.214 1.00 77.25 702 LEU A O 1
ATOM 5746 N N . ARG A 1 703 ? -4.391 25.034 -41.241 1.00 83.38 703 ARG A N 1
ATOM 5747 C CA . ARG A 1 703 ? -4.589 23.574 -41.229 1.00 83.38 703 ARG A CA 1
ATOM 5748 C C . ARG A 1 703 ? -5.202 23.106 -39.916 1.00 83.38 703 ARG A C 1
ATOM 5750 O O . ARG A 1 703 ? -4.703 23.442 -38.849 1.00 83.38 703 ARG A O 1
ATOM 5757 N N . LEU A 1 704 ? -6.242 22.282 -39.979 1.00 87.00 704 LEU A N 1
ATOM 5758 C CA . LEU A 1 704 ? -6.879 21.645 -38.829 1.00 87.00 704 LEU A CA 1
ATOM 5759 C C . LEU A 1 704 ? -7.093 20.159 -39.122 1.00 87.00 704 LEU A C 1
ATOM 5761 O O . LEU A 1 704 ? -7.662 19.796 -40.141 1.00 87.00 704 LEU A O 1
ATOM 5765 N N . SER A 1 705 ? -6.672 19.288 -38.213 1.00 88.56 705 SER A N 1
ATOM 5766 C CA . SER A 1 705 ? -6.937 17.850 -38.269 1.00 88.56 705 SER A CA 1
ATOM 5767 C C . SER A 1 705 ? -7.458 17.383 -36.921 1.00 88.56 705 SER A C 1
ATOM 5769 O O . SER A 1 705 ? -6.921 17.775 -35.892 1.00 88.56 705 SER A O 1
ATOM 5771 N N . VAL A 1 706 ? -8.459 16.508 -36.900 1.00 89.88 706 VAL A N 1
ATOM 5772 C CA . VAL A 1 706 ? -8.931 15.869 -35.667 1.00 89.88 706 VAL A CA 1
ATOM 5773 C C . VAL A 1 706 ? -9.445 14.463 -35.944 1.00 89.88 706 VAL A C 1
ATOM 5775 O O . VAL A 1 706 ? -9.950 14.171 -37.027 1.00 89.88 706 VAL A O 1
ATOM 5778 N N . ARG A 1 707 ? -9.364 13.589 -34.943 1.00 90.00 707 ARG A N 1
ATOM 5779 C CA . ARG A 1 707 ? -10.137 12.349 -34.902 1.00 90.00 707 ARG A CA 1
ATOM 5780 C C . ARG A 1 707 ? -11.285 12.503 -33.923 1.00 90.00 707 ARG A C 1
ATOM 5782 O O . ARG A 1 707 ? -11.061 12.909 -32.788 1.00 90.00 707 ARG A O 1
ATOM 5789 N N . PHE A 1 708 ? -12.500 12.151 -34.312 1.00 88.56 708 PHE A N 1
ATOM 5790 C CA . PHE A 1 708 ? -13.664 12.256 -33.435 1.00 88.56 708 PHE A CA 1
ATOM 5791 C C . PHE A 1 708 ? -14.521 10.994 -33.494 1.00 88.56 708 PHE A C 1
ATOM 5793 O O . PHE A 1 708 ? -14.502 10.257 -34.474 1.00 88.56 708 PHE A O 1
ATOM 5800 N N . ARG A 1 709 ? -15.255 10.740 -32.416 1.00 85.69 709 ARG A N 1
ATOM 5801 C CA . ARG A 1 709 ? -16.238 9.669 -32.276 1.00 85.69 709 ARG A CA 1
ATOM 5802 C C . ARG A 1 709 ? -17.440 10.238 -31.538 1.00 85.69 709 ARG A C 1
ATOM 5804 O O . ARG A 1 709 ? -17.292 10.784 -30.450 1.00 85.69 709 ARG A O 1
ATOM 5811 N N . THR A 1 710 ? -18.620 10.130 -32.119 1.00 79.69 710 THR A N 1
ATOM 5812 C CA . THR A 1 710 ? -19.875 10.603 -31.512 1.00 79.69 710 THR A CA 1
ATOM 5813 C C . THR A 1 710 ? -20.404 9.571 -30.519 1.00 79.69 710 THR A C 1
ATOM 5815 O O . THR A 1 710 ? -20.331 8.383 -30.798 1.00 79.69 710 THR A O 1
ATOM 5818 N N . LEU A 1 711 ? -20.940 9.987 -29.368 1.00 73.25 711 LEU A N 1
ATOM 5819 C CA . LEU A 1 711 ? -21.579 9.050 -28.430 1.00 73.25 711 LEU A CA 1
ATOM 5820 C C . LEU A 1 711 ? -23.086 8.966 -28.715 1.00 73.25 711 LEU A C 1
ATOM 5822 O O . LEU A 1 711 ? -23.710 9.988 -28.984 1.00 73.25 711 LEU A O 1
ATOM 5826 N N . GLY A 1 712 ? -23.678 7.768 -28.653 1.00 63.69 712 GLY A N 1
ATOM 5827 C CA . GLY A 1 712 ? -25.140 7.596 -28.735 1.00 63.69 712 GLY A CA 1
ATOM 5828 C C . GLY A 1 712 ? -25.767 8.066 -30.055 1.00 63.69 712 GLY A C 1
ATOM 5829 O O . GLY A 1 712 ? -26.900 8.537 -30.058 1.00 63.69 712 GLY A O 1
ATOM 5830 N N . ARG A 1 713 ? -24.999 8.014 -31.157 1.00 67.50 713 ARG A N 1
ATOM 5831 C CA . ARG A 1 713 ? -25.408 8.403 -32.523 1.00 67.50 713 ARG A CA 1
ATOM 5832 C C . ARG A 1 713 ? -26.120 9.758 -32.634 1.00 67.50 713 ARG A C 1
ATOM 5834 O O . ARG A 1 713 ? -27.006 9.944 -33.472 1.00 67.50 713 ARG A O 1
ATOM 5841 N N . ILE A 1 714 ? -25.705 10.717 -31.811 1.00 68.25 714 ILE A N 1
ATOM 5842 C CA . ILE A 1 714 ? -26.262 12.072 -31.783 1.00 68.25 714 ILE A CA 1
ATOM 5843 C C . ILE A 1 714 ? -26.297 12.682 -33.189 1.00 68.25 714 ILE A C 1
ATOM 5845 O O . ILE A 1 714 ? -25.365 12.534 -33.987 1.00 68.25 714 ILE A O 1
ATOM 5849 N N . SER A 1 715 ? -27.418 13.329 -33.518 1.00 62.06 715 SER A N 1
ATOM 5850 C CA . SER A 1 715 ? -27.699 13.759 -34.889 1.00 62.06 715 SER A CA 1
ATOM 5851 C C . SER A 1 715 ? -26.883 14.971 -35.309 1.00 62.06 715 SER A C 1
ATOM 5853 O O . SER A 1 715 ? -26.437 15.003 -36.452 1.00 62.06 715 SER A O 1
ATOM 5855 N N . ASN A 1 716 ? -26.676 15.930 -34.402 1.00 71.38 716 ASN A N 1
ATOM 5856 C CA . ASN A 1 716 ? -26.018 17.197 -34.698 1.00 71.38 716 ASN A CA 1
ATOM 5857 C C . ASN A 1 716 ? -25.031 17.579 -33.589 1.00 71.38 716 ASN A C 1
ATOM 5859 O O . ASN A 1 716 ? -25.257 17.268 -32.422 1.00 71.38 716 ASN A O 1
ATOM 5863 N N . GLY A 1 717 ? -23.947 18.264 -33.938 1.00 77.31 717 GLY A N 1
ATOM 5864 C CA . GLY A 1 717 ? -23.009 18.775 -32.942 1.00 77.31 717 GLY A CA 1
ATOM 5865 C C . GLY A 1 717 ? -21.900 19.624 -33.546 1.00 77.31 717 GLY A C 1
ATOM 5866 O O . GLY A 1 717 ? -21.226 19.191 -34.481 1.00 77.31 717 GLY A O 1
ATOM 5867 N N . VAL A 1 718 ? -21.670 20.810 -32.983 1.00 83.25 718 VAL A N 1
ATOM 5868 C CA . VAL A 1 718 ? -20.582 21.700 -33.411 1.00 83.25 718 VAL A CA 1
ATOM 5869 C C . VAL A 1 718 ? -19.249 21.161 -32.908 1.00 83.25 718 VAL A C 1
ATOM 5871 O O . VAL A 1 718 ? -19.000 21.127 -31.704 1.00 83.25 718 VAL A O 1
ATOM 5874 N N . LEU A 1 719 ? -18.372 20.762 -33.830 1.00 83.75 719 LEU A N 1
ATOM 5875 C CA . LEU A 1 719 ? -17.023 20.313 -33.493 1.00 83.75 719 LEU A CA 1
ATOM 5876 C C . LEU A 1 719 ? -16.121 21.519 -33.212 1.00 83.75 719 LEU A C 1
ATOM 5878 O O . LEU A 1 719 ? -15.463 21.564 -32.170 1.00 83.75 719 LEU A O 1
ATOM 5882 N N . PHE A 1 720 ? -16.125 22.509 -34.114 1.00 85.88 720 PHE A N 1
ATOM 5883 C CA . PHE A 1 720 ? -15.256 23.684 -34.036 1.00 85.88 720 PHE A CA 1
ATOM 5884 C C . PHE A 1 720 ? -15.956 24.965 -34.478 1.00 85.88 720 PHE A C 1
ATOM 5886 O O . PHE A 1 720 ? -16.736 24.966 -35.426 1.00 85.88 720 PHE A O 1
ATOM 5893 N N . SER A 1 721 ? -15.591 26.079 -33.846 1.00 79.25 721 SER A N 1
ATOM 5894 C CA . SER A 1 721 ? -15.921 27.424 -34.310 1.00 79.25 721 SER A CA 1
ATOM 5895 C C . SER A 1 721 ? -14.684 28.318 -34.243 1.00 79.25 721 SER A C 1
ATOM 5897 O O . SER A 1 721 ? -14.103 28.512 -33.174 1.00 79.25 721 SER A O 1
ATOM 5899 N N . LEU A 1 722 ? -14.295 28.903 -35.374 1.00 78.44 722 LEU A N 1
ATOM 5900 C CA . LEU A 1 722 ? -13.227 29.901 -35.463 1.00 78.44 722 LEU A CA 1
ATOM 5901 C C . LEU A 1 722 ? -13.823 31.302 -35.364 1.00 78.44 722 LEU A C 1
ATOM 5903 O O . LEU A 1 722 ? -14.810 31.615 -36.028 1.00 78.44 722 LEU A O 1
ATOM 5907 N N . ILE A 1 723 ? -13.225 32.143 -34.525 1.00 72.06 723 ILE A N 1
ATOM 5908 C CA . ILE A 1 723 ? -13.811 33.412 -34.096 1.00 72.06 723 ILE A CA 1
ATOM 5909 C C . ILE A 1 723 ? -12.963 34.625 -34.500 1.00 72.06 723 ILE A C 1
ATOM 5911 O O . ILE A 1 723 ? -11.741 34.635 -34.320 1.00 72.06 723 ILE A O 1
ATOM 5915 N N . TYR A 1 724 ? -13.651 35.689 -34.933 1.00 65.31 724 TYR A N 1
ATOM 5916 C CA . TYR A 1 724 ? -13.098 36.992 -35.315 1.00 65.31 724 TYR A CA 1
ATOM 5917 C C . TYR A 1 724 ? -13.494 38.112 -34.319 1.00 65.31 724 TYR A C 1
ATOM 5919 O O . TYR A 1 724 ? -14.652 38.176 -33.901 1.00 65.31 724 TYR A O 1
ATOM 5927 N N . GLY A 1 725 ? -12.561 39.014 -33.948 1.00 56.62 725 GLY A N 1
ATOM 5928 C CA . GLY A 1 725 ? -12.891 40.270 -33.229 1.00 56.62 725 GLY A CA 1
ATOM 5929 C C . GLY A 1 725 ? -11.801 40.878 -32.319 1.00 56.62 725 GLY A C 1
ATOM 5930 O O . GLY A 1 725 ? -11.207 40.176 -31.508 1.00 56.62 725 GLY A O 1
ATOM 5931 N N . LYS A 1 726 ? -11.562 42.203 -32.398 1.00 48.22 726 LYS A N 1
ATOM 5932 C CA . LYS A 1 726 ? -10.515 42.953 -31.647 1.00 48.22 726 LYS A CA 1
ATOM 5933 C C . LYS A 1 726 ? -10.810 43.217 -30.148 1.00 48.22 726 LYS A C 1
ATOM 5935 O O . LYS A 1 726 ? -9.905 43.656 -29.446 1.00 48.22 726 LYS A O 1
ATOM 5940 N N . SER A 1 727 ? -12.031 42.987 -29.645 1.00 44.81 727 SER A N 1
ATOM 5941 C CA . SER A 1 727 ? -12.437 43.282 -28.251 1.00 44.81 727 SER A CA 1
ATOM 5942 C C . SER A 1 727 ? -13.453 42.265 -27.703 1.00 44.81 727 SER A C 1
ATOM 5944 O O . SER A 1 727 ? -14.219 41.674 -28.460 1.00 44.81 727 SER A O 1
ATOM 5946 N N . ILE A 1 728 ? -13.475 42.081 -26.374 1.00 42.19 728 ILE A N 1
ATOM 5947 C CA . ILE A 1 728 ? -14.256 41.068 -25.628 1.00 42.19 728 ILE A CA 1
ATOM 5948 C C . ILE A 1 728 ? -15.781 41.206 -25.822 1.00 42.19 728 ILE A C 1
ATOM 5950 O O . ILE A 1 728 ? -16.506 40.229 -25.652 1.00 42.19 728 ILE A O 1
ATOM 5954 N N . SER A 1 729 ? -16.271 42.385 -26.214 1.00 40.75 729 SER A N 1
ATOM 5955 C CA . SER A 1 729 ? -17.699 42.676 -26.415 1.00 40.75 729 SER A CA 1
ATOM 5956 C C . SER A 1 729 ? -18.197 42.531 -27.864 1.00 40.75 729 SER A C 1
ATOM 5958 O O . SER A 1 729 ? -19.382 42.739 -28.118 1.00 40.75 729 SER A O 1
ATOM 5960 N N . SER A 1 730 ? -17.336 42.166 -28.822 1.00 50.50 730 SER A N 1
ATOM 5961 C CA . SER A 1 730 ? -17.687 42.028 -30.247 1.00 50.50 730 SER A CA 1
ATOM 5962 C C . SER A 1 730 ? -16.962 40.844 -30.892 1.00 50.50 730 SER A C 1
ATOM 5964 O O . SER A 1 730 ? -16.070 40.991 -31.725 1.00 50.50 730 SER A O 1
ATOM 5966 N N . ILE A 1 731 ? -17.351 39.649 -30.459 1.00 54.38 731 ILE A N 1
ATOM 5967 C CA . ILE A 1 731 ? -16.764 38.368 -30.847 1.00 54.38 731 ILE A CA 1
ATOM 5968 C C . ILE A 1 731 ? -17.766 37.630 -31.731 1.00 54.38 731 ILE A C 1
ATOM 5970 O O . ILE A 1 731 ? -18.879 37.381 -31.271 1.00 54.38 731 ILE A O 1
ATOM 5974 N N . ILE A 1 732 ? -17.397 37.275 -32.967 1.00 60.41 732 ILE A N 1
ATOM 5975 C CA . ILE A 1 732 ? -18.348 36.650 -33.895 1.00 60.41 732 ILE A CA 1
ATOM 5976 C C . ILE A 1 732 ? -17.739 35.430 -34.609 1.00 60.41 732 ILE A C 1
ATOM 5978 O O . ILE A 1 732 ? -16.599 35.520 -35.077 1.00 60.41 732 ILE A O 1
ATOM 5982 N N . PRO A 1 733 ? -18.447 34.278 -34.663 1.00 57.19 733 PRO A N 1
ATOM 5983 C CA . PRO A 1 733 ? -18.019 33.106 -35.428 1.00 57.19 733 PRO A CA 1
ATOM 5984 C C . PRO A 1 733 ? -17.887 33.423 -36.921 1.00 57.19 733 PRO A C 1
ATOM 5986 O O . PRO A 1 733 ? -18.783 34.004 -37.527 1.00 57.19 733 PRO A O 1
ATOM 5989 N N . PHE A 1 734 ? -16.760 33.017 -37.499 1.00 69.75 734 PHE A N 1
ATOM 5990 C CA . PHE A 1 734 ? -16.419 33.218 -38.906 1.00 69.75 734 PHE A CA 1
ATOM 5991 C C . PHE A 1 734 ? -16.428 31.900 -39.694 1.00 69.75 734 PHE A C 1
ATOM 5993 O O . PHE A 1 734 ? -16.893 31.869 -40.829 1.00 69.75 734 PHE A O 1
ATOM 6000 N N . ILE A 1 735 ? -15.977 30.795 -39.089 1.00 78.06 735 ILE A N 1
ATOM 6001 C CA . ILE A 1 735 ? -16.075 29.446 -39.672 1.00 78.06 735 ILE A CA 1
ATOM 6002 C C . ILE A 1 735 ? -16.650 28.511 -38.618 1.00 78.06 735 ILE A C 1
ATOM 6004 O O . ILE A 1 735 ? -16.120 28.445 -37.507 1.00 78.06 735 ILE A O 1
ATOM 6008 N N . ILE A 1 736 ? -17.695 27.776 -38.978 1.00 81.62 736 ILE A N 1
ATOM 6009 C CA . ILE A 1 736 ? -18.303 26.736 -38.150 1.00 81.62 736 ILE A CA 1
ATOM 6010 C C . ILE A 1 736 ? -18.077 25.399 -38.842 1.00 81.62 736 ILE A C 1
ATOM 6012 O O . ILE A 1 736 ? -18.361 25.258 -40.029 1.00 81.62 736 ILE A O 1
ATOM 6016 N N . ILE A 1 737 ? -17.551 24.432 -38.096 1.00 86.69 737 ILE A N 1
ATOM 6017 C CA . ILE A 1 737 ? -17.439 23.042 -38.521 1.00 86.69 737 ILE A CA 1
ATOM 6018 C C . ILE A 1 737 ? -18.308 22.216 -37.591 1.00 86.69 737 ILE A C 1
ATOM 6020 O O . ILE A 1 737 ? -18.028 22.087 -36.395 1.00 86.69 737 ILE A O 1
ATOM 6024 N N . GLU A 1 738 ? -19.353 21.638 -38.149 1.00 86.12 738 GLU A N 1
ATOM 6025 C CA . GLU A 1 738 ? -20.324 20.863 -37.405 1.00 86.12 738 GLU A CA 1
ATOM 6026 C C . GLU A 1 738 ? -20.596 19.531 -38.074 1.00 86.12 738 GLU A C 1
ATOM 6028 O O . GLU A 1 738 ? -20.398 19.336 -39.268 1.00 86.12 738 GLU A O 1
ATOM 6033 N N . HIS A 1 739 ? -21.027 18.582 -37.266 1.00 84.50 739 HIS A N 1
ATOM 6034 C CA . HIS A 1 739 ? -21.613 17.364 -37.761 1.00 84.50 739 HIS A CA 1
ATOM 6035 C C . HIS A 1 739 ? -23.126 17.565 -37.858 1.00 84.50 739 HIS A C 1
ATOM 6037 O O . HIS A 1 739 ? -23.753 17.890 -36.850 1.00 84.50 739 HIS A O 1
ATOM 6043 N N . THR A 1 740 ? -23.701 17.327 -39.034 1.00 78.38 740 THR A N 1
ATOM 6044 C CA . THR A 1 740 ? -25.139 17.401 -39.299 1.00 78.38 740 THR A CA 1
ATOM 6045 C C . THR A 1 740 ? -25.600 16.147 -40.043 1.00 78.38 740 THR A C 1
ATOM 6047 O O . THR A 1 740 ? -25.121 15.810 -41.126 1.00 78.38 740 THR A O 1
ATOM 6050 N N . ASN A 1 741 ? -26.547 15.409 -39.453 1.00 73.44 741 ASN A N 1
ATOM 6051 C CA . ASN A 1 741 ? -27.215 14.255 -40.078 1.00 73.44 741 ASN A CA 1
ATOM 6052 C C . ASN A 1 741 ? -26.279 13.192 -40.698 1.00 73.44 741 ASN A C 1
ATOM 6054 O O . ASN A 1 741 ? -26.562 12.628 -41.757 1.00 73.44 741 ASN A O 1
ATOM 6058 N N . GLY A 1 742 ? -25.170 12.877 -40.034 1.00 74.94 742 GLY A N 1
ATOM 6059 C CA . GLY A 1 742 ? -24.211 11.870 -40.491 1.00 74.94 742 GLY A CA 1
ATOM 6060 C C . GLY A 1 742 ? -23.140 12.407 -41.441 1.00 74.94 742 GLY A C 1
ATOM 6061 O O . GLY A 1 742 ? -22.377 11.603 -41.973 1.00 74.94 742 GLY A O 1
ATOM 6062 N N . LYS A 1 743 ? -23.055 13.722 -41.672 1.00 85.12 743 LYS A N 1
ATOM 6063 C CA . LYS A 1 743 ? -22.016 14.368 -42.492 1.00 85.12 743 LYS A CA 1
ATOM 6064 C C . LYS A 1 743 ? -21.347 15.505 -41.732 1.00 85.12 743 LYS A C 1
ATOM 6066 O O . LYS A 1 743 ? -21.918 16.022 -40.780 1.00 85.12 743 LYS A O 1
ATOM 6071 N N . ILE A 1 744 ? -20.151 15.902 -42.151 1.00 89.19 744 ILE A N 1
ATOM 6072 C CA . ILE A 1 744 ? -19.524 17.132 -41.664 1.00 89.19 744 ILE A CA 1
ATOM 6073 C C . ILE A 1 744 ? -19.882 18.272 -42.603 1.00 89.19 744 ILE A C 1
ATOM 6075 O O . ILE A 1 744 ? -19.672 18.168 -43.809 1.00 89.19 744 ILE A O 1
ATOM 6079 N N . GLU A 1 745 ? -20.395 19.355 -42.042 1.00 87.69 745 GLU A N 1
ATOM 6080 C CA . GLU A 1 745 ? -20.689 20.604 -42.719 1.00 87.69 745 GLU A CA 1
ATOM 6081 C C . GLU A 1 745 ? -19.719 21.686 -42.247 1.00 87.69 745 GLU A C 1
ATOM 6083 O O . GLU A 1 745 ? -19.503 21.878 -41.049 1.00 87.69 745 GLU A O 1
ATOM 6088 N N . ILE A 1 746 ? -19.110 22.379 -43.206 1.00 86.56 746 ILE A N 1
ATOM 6089 C CA . ILE A 1 746 ? -18.339 23.592 -42.948 1.00 86.56 746 ILE A CA 1
ATOM 6090 C C . ILE A 1 746 ? -19.125 24.765 -43.497 1.00 86.56 746 ILE A C 1
ATOM 6092 O O . ILE A 1 746 ? -19.424 24.789 -44.690 1.00 86.56 746 ILE A O 1
ATOM 6096 N N . THR A 1 747 ? -19.375 25.752 -42.646 1.00 82.88 747 THR A N 1
ATOM 6097 C CA . THR A 1 747 ? -20.088 26.979 -42.993 1.00 82.88 747 THR A CA 1
ATOM 6098 C C . THR A 1 747 ? -19.202 28.183 -42.710 1.00 82.88 747 THR A C 1
ATOM 6100 O O . THR A 1 747 ? -18.734 28.376 -41.587 1.00 82.88 747 THR A O 1
ATOM 6103 N N . ILE A 1 748 ? -18.979 29.005 -43.735 1.00 78.62 748 ILE A N 1
ATOM 6104 C CA . ILE A 1 748 ? -18.245 30.268 -43.634 1.00 78.62 748 ILE A CA 1
ATOM 6105 C C . ILE A 1 748 ? -19.254 31.410 -43.589 1.00 78.62 748 ILE A C 1
ATOM 6107 O O . ILE A 1 748 ? -20.104 31.548 -44.475 1.00 78.62 748 ILE A O 1
ATOM 6111 N N . LEU A 1 749 ? -19.146 32.229 -42.548 1.00 74.25 749 LEU A N 1
ATOM 6112 C CA . LEU A 1 749 ? -20.087 33.288 -42.218 1.00 74.25 749 LEU A CA 1
ATOM 6113 C C . LEU A 1 749 ? -19.460 34.663 -42.442 1.00 74.25 749 LEU A C 1
ATOM 6115 O O . LEU A 1 749 ? -18.291 34.886 -42.125 1.00 74.25 749 LEU A O 1
ATOM 6119 N N . ARG A 1 750 ? -20.257 35.614 -42.936 1.00 67.81 750 ARG A N 1
ATOM 6120 C CA . ARG A 1 750 ? -19.897 37.035 -42.987 1.00 67.81 750 ARG A CA 1
ATOM 6121 C C . ARG A 1 750 ? -20.843 37.837 -42.113 1.00 67.81 750 ARG A C 1
ATOM 6123 O O . ARG A 1 750 ? -22.027 37.530 -42.003 1.00 67.81 750 ARG A O 1
ATOM 6130 N N . LEU A 1 751 ? -20.293 38.880 -41.497 1.00 61.53 751 LEU A N 1
ATOM 6131 C CA . LEU A 1 751 ? -21.104 39.928 -40.905 1.00 61.53 751 LEU A CA 1
ATOM 6132 C C . LEU A 1 751 ? -21.374 41.023 -41.916 1.00 61.53 751 LEU A C 1
ATOM 6134 O O . LEU A 1 751 ? -20.431 41.642 -42.415 1.00 61.53 751 LEU A O 1
ATOM 6138 N N . ASP A 1 752 ? -22.647 41.303 -42.146 1.00 56.19 752 ASP A N 1
ATOM 6139 C CA . ASP A 1 752 ? -23.040 42.500 -42.877 1.00 56.19 752 ASP A CA 1
ATOM 6140 C C . ASP A 1 752 ? -23.148 43.708 -41.930 1.00 56.19 752 ASP A C 1
ATOM 6142 O O . ASP A 1 752 ? -23.166 43.567 -40.703 1.00 56.19 752 ASP A O 1
ATOM 6146 N N . GLU A 1 753 ? -23.218 44.921 -42.488 1.00 50.78 753 GLU A N 1
ATOM 6147 C CA . GLU A 1 753 ? -23.147 46.201 -41.750 1.00 50.78 753 GLU A CA 1
ATOM 6148 C C . GLU A 1 753 ? -24.199 46.345 -40.631 1.00 50.78 753 GLU A C 1
ATOM 6150 O O . GLU A 1 753 ? -24.010 47.098 -39.677 1.00 50.78 753 GLU A O 1
ATOM 6155 N N . ARG A 1 754 ? -25.286 45.564 -40.694 1.00 49.78 754 ARG A N 1
ATOM 6156 C CA . ARG A 1 754 ? -26.352 45.497 -39.678 1.00 49.78 754 ARG A CA 1
ATOM 6157 C C . ARG A 1 754 ? -26.099 44.481 -38.554 1.00 49.78 754 ARG A C 1
ATOM 6159 O O . ARG A 1 754 ? -26.994 44.239 -37.751 1.00 49.78 754 ARG A O 1
ATOM 6166 N N . LYS A 1 755 ? -24.907 43.879 -38.486 1.00 54.97 755 LYS A N 1
ATOM 6167 C CA . LYS A 1 755 ? -24.528 42.810 -37.538 1.00 54.97 755 LYS A CA 1
ATOM 6168 C C . LYS A 1 755 ? -25.359 41.525 -37.639 1.00 54.97 755 LYS A C 1
ATOM 6170 O O . LYS A 1 755 ? -25.460 40.775 -36.671 1.00 54.97 755 LYS A O 1
ATOM 6175 N N . VAL A 1 756 ? -25.928 41.257 -38.809 1.00 55.84 756 VAL A N 1
ATOM 6176 C CA . VAL A 1 756 ? -26.596 39.985 -39.109 1.00 55.84 756 VAL A CA 1
ATOM 6177 C C . VAL A 1 756 ? -25.574 39.050 -39.755 1.00 55.84 756 VAL A C 1
ATOM 6179 O O . VAL A 1 756 ? -24.806 39.480 -40.615 1.00 55.84 756 VAL A O 1
ATOM 6182 N N . LEU A 1 757 ? -25.542 37.794 -39.303 1.00 60.03 757 LEU A N 1
ATOM 6183 C CA . LEU A 1 757 ? -24.704 36.741 -39.875 1.00 60.03 757 LEU A CA 1
ATOM 6184 C C . LEU A 1 757 ? -25.367 36.197 -41.142 1.00 60.03 757 LEU A C 1
ATOM 6186 O O . LEU A 1 757 ? -26.496 35.713 -41.080 1.00 60.03 757 LEU A O 1
ATOM 6190 N N . SER A 1 758 ? -24.668 36.267 -42.272 1.00 60.72 758 SER A N 1
ATOM 6191 C CA . SER A 1 758 ? -25.096 35.687 -43.546 1.00 60.72 758 SER A CA 1
ATOM 6192 C C . SER A 1 758 ? -24.141 34.561 -43.969 1.00 60.72 758 SER A C 1
ATOM 6194 O O . SER A 1 758 ? -22.917 34.672 -43.838 1.00 60.72 758 SER A O 1
ATOM 6196 N N . ASN A 1 759 ? -24.703 33.441 -44.442 1.00 64.38 759 ASN A N 1
ATOM 6197 C CA . ASN A 1 759 ? -23.922 32.318 -44.970 1.00 64.38 759 ASN A CA 1
ATOM 6198 C C . ASN A 1 759 ? -23.297 32.730 -46.303 1.00 64.38 759 ASN A C 1
ATOM 6200 O O . ASN A 1 759 ? -24.014 33.060 -47.245 1.00 64.38 759 ASN A O 1
ATOM 6204 N N . VAL A 1 760 ? -21.969 32.688 -46.389 1.00 69.38 760 VAL A N 1
ATOM 6205 C CA . VAL A 1 760 ? -21.243 33.033 -47.619 1.00 69.38 760 VAL A CA 1
ATOM 6206 C C . VAL A 1 760 ? -21.032 31.797 -48.477 1.00 69.38 760 VAL A C 1
ATOM 6208 O O . VAL A 1 760 ? -21.276 31.822 -49.676 1.00 69.38 760 VAL A O 1
ATOM 6211 N N . THR A 1 761 ? -20.567 30.712 -47.858 1.00 75.69 761 THR A N 1
ATOM 6212 C CA . THR A 1 761 ? -20.337 29.420 -48.514 1.00 75.69 761 THR A CA 1
ATOM 6213 C C . THR A 1 761 ? -20.499 28.303 -47.489 1.00 75.69 761 THR A C 1
ATOM 6215 O O . THR A 1 761 ? -20.065 28.455 -46.345 1.00 75.69 761 THR A O 1
ATOM 6218 N N . SER A 1 762 ? -21.111 27.185 -47.884 1.00 80.44 762 SER A N 1
ATOM 6219 C CA . SER A 1 762 ? -21.115 25.956 -47.090 1.00 80.44 762 SER A CA 1
ATOM 6220 C C . SER A 1 762 ? -20.818 24.739 -47.956 1.00 80.44 762 SER A C 1
ATOM 6222 O O . SER A 1 762 ? -21.122 24.713 -49.151 1.00 80.44 762 SER A O 1
ATOM 6224 N N . ILE A 1 763 ? -20.175 23.735 -47.366 1.00 85.88 763 ILE A N 1
ATOM 6225 C CA . ILE A 1 763 ? -19.881 22.471 -48.039 1.00 85.88 763 ILE A CA 1
ATOM 6226 C C . ILE A 1 763 ? -20.027 21.306 -47.066 1.00 85.88 763 ILE A C 1
ATOM 6228 O O . ILE A 1 763 ? -19.590 21.383 -45.918 1.00 85.88 763 ILE A O 1
ATOM 6232 N N . GLN A 1 764 ? -20.628 20.216 -47.542 1.00 88.06 764 GLN A N 1
ATOM 6233 C CA . GLN A 1 764 ? -20.786 18.979 -46.782 1.00 88.06 764 GLN A CA 1
ATOM 6234 C C . GLN A 1 764 ? -19.852 17.886 -47.309 1.00 88.06 764 GLN A C 1
ATOM 6236 O O . GLN A 1 764 ? -19.693 17.727 -48.521 1.00 88.06 764 GLN A O 1
ATOM 6241 N N . CYS A 1 765 ? -19.272 17.108 -46.399 1.00 88.12 765 CYS A N 1
ATOM 6242 C CA . CYS A 1 765 ? -18.314 16.046 -46.693 1.00 88.12 765 CYS A CA 1
ATOM 6243 C C . CYS A 1 765 ? -18.493 14.853 -45.734 1.00 88.12 765 CYS A C 1
ATOM 6245 O O . CYS A 1 765 ? -18.836 15.028 -44.561 1.00 88.12 765 CYS A O 1
ATOM 6247 N N . GLY A 1 766 ? -18.268 13.634 -46.225 1.00 86.19 766 GLY A N 1
ATOM 6248 C CA . GLY A 1 766 ? -18.373 12.396 -45.451 1.00 86.19 766 GLY A CA 1
ATOM 6249 C C . GLY A 1 766 ? -19.774 11.774 -45.438 1.00 86.19 766 GLY A C 1
ATOM 6250 O O . GLY A 1 766 ? -20.747 12.329 -45.959 1.00 86.19 766 GLY A O 1
ATOM 6251 N N . LYS A 1 767 ? -19.872 10.568 -44.858 1.00 82.94 767 LYS A N 1
ATOM 6252 C CA . LYS A 1 767 ? -21.119 9.794 -44.713 1.00 82.94 767 LYS A CA 1
ATOM 6253 C C . LYS A 1 767 ? -21.115 8.987 -43.411 1.00 82.94 767 LYS A C 1
ATOM 6255 O O . LYS A 1 767 ? -20.124 8.345 -43.089 1.00 82.94 767 LYS A O 1
ATOM 6260 N N . ASN A 1 768 ? -22.258 8.943 -42.727 1.00 81.12 768 ASN A N 1
ATOM 6261 C CA . ASN A 1 768 ? -22.494 8.180 -41.495 1.00 81.12 768 ASN A CA 1
ATOM 6262 C C . ASN A 1 768 ? -21.466 8.415 -40.376 1.00 81.12 768 ASN A C 1
ATOM 6264 O O . ASN A 1 768 ? -21.137 7.483 -39.644 1.00 81.12 768 ASN A O 1
ATOM 6268 N N . VAL A 1 769 ? -20.986 9.648 -40.205 1.00 83.44 769 VAL A N 1
ATOM 6269 C CA . VAL A 1 769 ? -19.979 9.952 -39.173 1.00 83.44 769 VAL A CA 1
ATOM 6270 C C . VAL A 1 769 ? -20.536 9.959 -37.732 1.00 83.44 769 VAL A C 1
ATOM 6272 O O . VAL A 1 769 ? -19.806 10.170 -36.762 1.00 83.44 769 VAL A O 1
ATOM 6275 N N . ASN A 1 770 ? -21.841 9.704 -37.568 1.00 79.38 770 ASN A N 1
ATOM 6276 C CA . ASN A 1 770 ? -22.523 9.539 -36.282 1.00 79.38 770 ASN A CA 1
ATOM 6277 C C . ASN A 1 770 ? -22.784 8.083 -35.884 1.00 79.38 770 ASN A C 1
ATOM 6279 O O . ASN A 1 770 ? -23.804 7.762 -35.280 1.00 79.38 770 ASN A O 1
ATOM 6283 N N . ASN A 1 771 ? -21.896 7.175 -36.257 1.00 75.31 771 ASN A N 1
ATOM 6284 C CA . ASN A 1 771 ? -22.074 5.737 -36.059 1.00 75.31 771 ASN A CA 1
ATOM 6285 C C . ASN A 1 771 ? -21.415 5.199 -34.771 1.00 75.31 771 ASN A C 1
ATOM 6287 O O . ASN A 1 771 ? -21.365 3.983 -34.604 1.00 75.31 771 ASN A O 1
ATOM 6291 N N . ASP A 1 772 ? -20.926 6.072 -33.881 1.00 72.62 772 ASP A N 1
ATOM 6292 C CA . ASP A 1 772 ? -20.139 5.706 -32.692 1.00 72.62 772 ASP A CA 1
ATOM 6293 C C . ASP A 1 772 ? -18.798 5.001 -33.010 1.00 72.62 772 ASP A C 1
ATOM 6295 O O . ASP A 1 772 ? -18.201 4.351 -32.155 1.00 72.62 772 ASP A O 1
ATOM 6299 N N . ASN A 1 773 ? -18.272 5.181 -34.227 1.00 82.50 773 ASN A N 1
ATOM 6300 C CA . ASN A 1 773 ? -16.901 4.838 -34.609 1.00 82.50 773 ASN A CA 1
ATOM 6301 C C . ASN A 1 773 ? -16.012 6.086 -34.672 1.00 82.50 773 ASN A C 1
ATOM 6303 O O . ASN A 1 773 ? -16.470 7.227 -34.623 1.00 82.50 773 ASN A O 1
ATOM 6307 N N . TRP A 1 774 ? -14.703 5.853 -34.757 1.00 85.62 774 TRP A N 1
ATOM 6308 C CA . TRP A 1 774 ? -13.720 6.912 -34.957 1.00 85.62 774 TRP A CA 1
ATOM 6309 C C . TRP A 1 774 ? -13.660 7.335 -36.424 1.00 85.62 774 TRP A C 1
ATOM 6311 O O . TRP A 1 774 ? -13.372 6.507 -37.282 1.00 85.62 774 TRP A O 1
ATOM 6321 N N . HIS A 1 775 ? -13.820 8.632 -36.661 1.00 89.06 775 HIS A N 1
ATOM 6322 C CA . HIS A 1 775 ? -13.688 9.302 -37.952 1.00 89.06 775 HIS A CA 1
ATOM 6323 C C . HIS A 1 775 ? -12.529 10.299 -37.919 1.00 89.06 775 HIS A C 1
ATOM 6325 O O . HIS A 1 775 ? -12.186 10.823 -36.853 1.00 89.06 775 HIS A O 1
ATOM 6331 N N . LYS A 1 776 ? -11.909 10.567 -39.071 1.00 89.81 776 LYS A N 1
ATOM 6332 C CA . LYS A 1 776 ? -10.824 11.542 -39.222 1.00 89.81 776 LYS A CA 1
ATOM 6333 C C . LYS A 1 776 ? -11.280 12.702 -40.102 1.00 89.81 776 LYS A C 1
ATOM 6335 O O . LYS A 1 776 ? -11.667 12.506 -41.244 1.00 89.81 776 LYS A O 1
ATOM 6340 N N . LEU A 1 777 ? -11.188 13.914 -39.572 1.00 91.81 777 LEU A N 1
ATOM 6341 C CA . LEU A 1 777 ? -11.460 15.158 -40.282 1.00 91.81 777 LEU A CA 1
ATOM 6342 C C . LEU A 1 777 ? -10.144 15.905 -40.507 1.00 91.81 777 LEU A C 1
ATOM 6344 O O . LEU A 1 777 ? -9.379 16.096 -39.563 1.00 91.81 777 LEU A O 1
ATOM 6348 N N . TYR A 1 778 ? -9.910 16.359 -41.733 1.00 89.69 778 TYR A N 1
ATOM 6349 C CA . TYR A 1 778 ? -8.832 17.270 -42.102 1.00 89.69 778 TYR A CA 1
ATOM 6350 C C . TYR A 1 778 ? -9.402 18.457 -42.881 1.00 89.69 778 TYR A C 1
ATOM 6352 O O . TYR A 1 778 ? -10.243 18.290 -43.759 1.00 89.69 778 TYR A O 1
ATOM 6360 N N . PHE A 1 779 ? -8.947 19.656 -42.553 1.00 88.00 779 PHE A N 1
ATOM 6361 C CA . PHE A 1 779 ? -9.388 20.920 -43.116 1.00 88.00 779 PHE A CA 1
ATOM 6362 C C . PHE A 1 779 ? -8.174 21.806 -43.390 1.00 88.00 779 PHE A C 1
ATOM 6364 O O . PHE A 1 779 ? -7.324 21.974 -42.517 1.00 88.00 779 PHE A O 1
ATOM 6371 N N . GLU A 1 780 ? -8.093 22.385 -44.583 1.00 86.25 780 GLU A N 1
ATOM 6372 C CA . GLU A 1 780 ? -7.015 23.292 -44.980 1.00 86.25 780 GLU A CA 1
ATOM 6373 C C . GLU A 1 780 ? -7.571 24.481 -45.767 1.00 86.25 780 GLU A C 1
ATOM 6375 O O . GLU A 1 780 ? -8.478 24.299 -46.574 1.00 86.25 780 GLU A O 1
ATOM 6380 N N . ILE A 1 781 ? -7.025 25.681 -45.549 1.00 81.94 781 ILE A N 1
ATOM 6381 C CA . ILE A 1 781 ? -7.264 26.871 -46.378 1.00 81.94 781 ILE A CA 1
ATOM 6382 C C . ILE A 1 781 ? -5.922 27.366 -46.915 1.00 81.94 781 ILE A C 1
ATOM 6384 O O . ILE A 1 781 ? -5.012 27.666 -46.133 1.00 81.94 781 ILE A O 1
ATOM 6388 N N . ASP A 1 782 ? -5.813 27.462 -48.238 1.00 76.50 782 ASP A N 1
ATOM 6389 C CA . ASP A 1 782 ? -4.606 27.916 -48.924 1.00 76.50 782 ASP A CA 1
ATOM 6390 C C . ASP A 1 782 ? -4.536 29.447 -49.099 1.00 76.50 782 ASP A C 1
ATOM 6392 O O . ASP A 1 782 ? -5.455 30.196 -48.757 1.00 76.50 782 ASP A O 1
ATOM 6396 N N . LEU A 1 783 ? -3.406 29.920 -49.634 1.00 68.75 783 LEU A N 1
ATOM 6397 C CA . LEU A 1 783 ? -3.125 31.345 -49.859 1.00 68.75 783 LEU A CA 1
ATOM 6398 C C . LEU A 1 783 ? -4.035 31.999 -50.913 1.00 68.75 783 LEU A C 1
ATOM 6400 O O . LEU A 1 783 ? -4.136 33.222 -50.946 1.00 68.75 783 LEU A O 1
ATOM 6404 N N . ASN A 1 784 ? -4.706 31.206 -51.751 1.00 70.75 784 ASN A N 1
ATOM 6405 C CA . ASN A 1 784 ? -5.612 31.683 -52.794 1.00 70.75 784 ASN A CA 1
ATOM 6406 C C . ASN A 1 784 ? -7.078 31.706 -52.323 1.00 70.75 784 ASN A C 1
ATOM 6408 O O . ASN A 1 784 ? -7.977 32.016 -53.108 1.00 70.75 784 ASN A O 1
ATOM 6412 N N . GLY A 1 785 ? -7.331 31.376 -51.050 1.00 71.62 785 GLY A N 1
ATOM 6413 C CA . GLY A 1 785 ? -8.672 31.279 -50.484 1.00 71.62 785 GLY A CA 1
ATOM 6414 C C . GLY A 1 785 ? -9.415 30.010 -50.903 1.00 71.62 785 GLY A C 1
ATOM 6415 O O . GLY A 1 785 ? -10.637 29.965 -50.788 1.00 71.62 785 GLY A O 1
ATOM 6416 N N . ILE A 1 786 ? -8.727 28.980 -51.398 1.00 79.62 786 ILE A N 1
ATOM 6417 C CA . ILE A 1 786 ? -9.325 27.667 -51.648 1.00 79.62 786 ILE A CA 1
ATOM 6418 C C . ILE A 1 786 ? -9.254 26.876 -50.348 1.00 79.62 786 ILE A C 1
ATOM 6420 O O . ILE A 1 786 ? -8.186 26.725 -49.753 1.00 79.62 786 ILE A O 1
ATOM 6424 N N . PHE A 1 787 ? -10.396 26.354 -49.906 1.00 84.25 787 PHE A N 1
ATOM 6425 C CA . PHE A 1 787 ? -10.453 25.476 -48.748 1.00 84.25 787 PHE A CA 1
ATOM 6426 C C . PHE A 1 787 ? -10.804 24.047 -49.135 1.00 84.25 787 PHE A C 1
ATOM 6428 O O . PHE A 1 787 ? -11.673 23.791 -49.972 1.00 84.25 787 PHE A O 1
ATOM 6435 N N . LYS A 1 788 ? -10.106 23.110 -48.501 1.00 86.31 788 LYS A N 1
ATOM 6436 C CA . LYS A 1 788 ? -10.209 21.670 -48.696 1.00 86.31 788 LYS A CA 1
ATOM 6437 C C . LYS A 1 788 ? -10.669 21.022 -47.398 1.00 86.31 788 LYS A C 1
ATOM 6439 O O . LYS A 1 788 ? -10.070 21.246 -46.352 1.00 86.31 788 LYS A O 1
ATOM 6444 N N . ILE A 1 789 ? -11.694 20.181 -47.478 1.00 89.75 789 ILE A N 1
ATOM 6445 C CA . ILE A 1 789 ? -12.141 19.305 -46.394 1.00 89.75 789 ILE A CA 1
ATOM 6446 C C . ILE A 1 789 ? -11.979 17.847 -46.822 1.00 89.75 789 ILE A C 1
ATOM 6448 O O . ILE A 1 789 ? -12.359 17.460 -47.926 1.00 89.75 789 ILE A O 1
ATOM 6452 N N . VAL A 1 790 ? -11.429 17.036 -45.926 1.00 89.81 790 VAL A N 1
ATOM 6453 C CA . VAL A 1 790 ? -11.321 15.586 -46.061 1.00 89.81 790 VAL A CA 1
ATOM 6454 C C . VAL A 1 790 ? -11.954 14.940 -44.837 1.00 89.81 790 VAL A C 1
ATOM 6456 O O . VAL A 1 790 ? -11.561 15.246 -43.711 1.00 89.81 790 VAL A O 1
ATOM 6459 N N . VAL A 1 791 ? -12.934 14.066 -45.045 1.00 90.38 791 VAL A N 1
ATOM 6460 C CA . VAL A 1 791 ? -13.565 13.270 -43.986 1.00 90.38 791 VAL A CA 1
ATOM 6461 C C . VAL A 1 791 ? -13.389 11.805 -44.337 1.00 90.38 791 VAL A C 1
ATOM 6463 O O . VAL A 1 791 ? -13.995 11.318 -45.289 1.00 90.38 791 VAL A O 1
ATOM 6466 N N . ASP A 1 792 ? -12.547 11.126 -43.564 1.00 89.25 792 ASP A N 1
ATOM 6467 C CA . ASP A 1 792 ? -12.009 9.804 -43.876 1.00 89.25 792 ASP A CA 1
ATOM 6468 C C . ASP A 1 792 ? -11.394 9.789 -45.288 1.00 89.25 792 ASP A C 1
ATOM 6470 O O . ASP A 1 792 ? -10.309 10.343 -45.471 1.00 89.25 792 ASP A O 1
ATOM 6474 N N . ASP A 1 793 ? -12.108 9.238 -46.273 1.00 83.00 793 ASP A N 1
ATOM 6475 C CA . ASP A 1 793 ? -11.683 9.149 -47.676 1.00 83.00 793 ASP A CA 1
ATOM 6476 C C . ASP A 1 793 ? -12.448 10.110 -48.619 1.00 83.00 793 ASP A C 1
ATOM 6478 O O . ASP A 1 793 ? -12.110 10.215 -49.799 1.00 83.00 793 ASP A O 1
ATOM 6482 N N . ASP A 1 794 ? -13.480 10.823 -48.140 1.00 86.31 794 ASP A N 1
ATOM 6483 C CA . ASP A 1 794 ? -14.243 11.794 -48.944 1.00 86.31 794 ASP A CA 1
ATOM 6484 C C . ASP A 1 794 ? -13.529 13.150 -48.945 1.00 86.31 794 ASP A C 1
ATOM 6486 O O . ASP A 1 794 ? -13.211 13.691 -47.886 1.00 86.31 794 ASP A O 1
ATOM 6490 N N . ILE A 1 795 ? -13.266 13.701 -50.130 1.00 88.31 795 ILE A N 1
ATOM 6491 C CA . ILE A 1 795 ? -12.504 14.940 -50.322 1.00 88.31 795 ILE A CA 1
ATOM 6492 C C . ILE A 1 795 ? -13.373 15.942 -51.069 1.00 88.31 795 ILE A C 1
ATOM 6494 O O . ILE A 1 795 ? -13.873 15.663 -52.159 1.00 88.31 795 ILE A O 1
ATOM 6498 N N . ARG A 1 796 ? -13.500 17.149 -50.518 1.00 89.81 796 ARG A N 1
ATOM 6499 C CA . ARG A 1 796 ? -14.221 18.262 -51.136 1.00 89.81 796 ARG A CA 1
ATOM 6500 C C . ARG A 1 796 ? -13.401 19.541 -51.073 1.00 89.81 796 ARG A C 1
ATOM 6502 O O . ARG A 1 796 ? -12.699 19.790 -50.096 1.00 89.81 796 ARG A O 1
ATOM 6509 N N . THR A 1 797 ? -13.506 20.359 -52.110 1.00 86.25 797 THR A N 1
ATOM 6510 C CA . THR A 1 797 ? -12.858 21.670 -52.197 1.00 86.25 797 THR A CA 1
ATOM 6511 C C . THR A 1 797 ? -13.879 22.724 -52.597 1.00 86.25 797 THR A C 1
ATOM 6513 O O . THR A 1 797 ? -14.822 22.439 -53.333 1.00 86.25 797 THR A O 1
ATOM 6516 N N . SER A 1 798 ? -13.704 23.941 -52.097 1.00 84.62 798 SER A N 1
ATOM 6517 C CA . SER A 1 798 ? -14.490 25.108 -52.495 1.00 84.62 798 SER A CA 1
ATOM 6518 C C . SER A 1 798 ? -13.632 26.364 -52.408 1.00 84.62 798 SER A C 1
ATOM 6520 O O . SER A 1 798 ? -12.606 26.382 -51.728 1.00 84.62 798 SER A O 1
ATOM 6522 N N . GLN A 1 799 ? -14.037 27.417 -53.111 1.00 80.56 799 GLN A N 1
ATOM 6523 C CA . GLN A 1 799 ? -13.331 28.691 -53.117 1.00 80.56 799 GLN A CA 1
ATOM 6524 C C . GLN A 1 799 ? -14.077 29.721 -52.273 1.00 80.56 799 GLN A C 1
ATOM 6526 O O . GLN A 1 799 ? -15.298 29.855 -52.361 1.00 80.56 799 GLN A O 1
ATOM 6531 N N . ILE A 1 800 ? -13.331 30.450 -51.451 1.00 74.44 800 ILE A N 1
ATOM 6532 C CA . ILE A 1 800 ? -13.840 31.558 -50.650 1.00 74.44 800 ILE A CA 1
ATOM 6533 C C . ILE A 1 800 ? -13.798 32.813 -51.520 1.00 74.44 800 ILE A C 1
ATOM 6535 O O . ILE A 1 800 ? -12.765 33.087 -52.136 1.00 74.44 800 ILE A O 1
ATOM 6539 N N . PRO A 1 801 ? -14.885 33.601 -51.587 1.00 66.94 801 PRO A N 1
ATOM 6540 C CA . PRO A 1 801 ? -14.891 34.819 -52.382 1.00 66.94 801 PRO A CA 1
ATOM 6541 C C . PRO A 1 801 ? -13.768 35.783 -51.968 1.00 66.94 801 PRO A C 1
ATOM 6543 O O . PRO A 1 801 ? -13.574 36.061 -50.784 1.00 66.94 801 PRO A O 1
ATOM 6546 N N . THR A 1 802 ? -13.040 36.327 -52.946 1.00 60.69 802 THR A N 1
ATOM 6547 C CA . THR A 1 802 ? -11.810 37.120 -52.742 1.00 60.69 802 THR A CA 1
ATOM 6548 C C . THR A 1 802 ? -12.003 38.362 -51.870 1.00 60.69 802 THR A C 1
ATOM 6550 O O . THR A 1 802 ? -11.101 38.724 -51.117 1.00 60.69 802 THR A O 1
ATOM 6553 N N . TYR A 1 803 ? -13.191 38.975 -51.884 1.00 59.56 803 TYR A N 1
ATOM 6554 C CA . TYR A 1 803 ? -13.526 40.114 -51.018 1.00 59.56 803 TYR A CA 1
ATOM 6555 C C . TYR A 1 803 ? -13.568 39.763 -49.523 1.00 59.56 803 TYR A C 1
ATOM 6557 O O . TYR A 1 803 ? -13.573 40.661 -48.684 1.00 59.56 803 TYR A O 1
ATOM 6565 N N . VAL A 1 804 ? -13.620 38.476 -49.173 1.00 60.25 804 VAL A N 1
ATOM 6566 C CA . VAL A 1 804 ? -13.602 38.023 -47.782 1.00 60.25 804 VAL A CA 1
ATOM 6567 C C . VAL A 1 804 ? -12.164 37.936 -47.260 1.00 60.25 804 VAL A C 1
ATOM 6569 O O . VAL A 1 804 ? -11.955 38.201 -46.085 1.00 60.25 804 VAL A O 1
ATOM 6572 N N . VAL A 1 805 ? -11.170 37.619 -48.101 1.00 57.09 805 VAL A N 1
ATOM 6573 C CA . VAL A 1 805 ? -9.829 37.120 -47.706 1.00 57.09 805 VAL A CA 1
ATOM 6574 C C . VAL A 1 805 ? -8.851 38.213 -47.219 1.00 57.09 805 VAL A C 1
ATOM 6576 O O . VAL A 1 805 ? -7.889 37.920 -46.511 1.00 57.09 805 VAL A O 1
ATOM 6579 N N . SER A 1 806 ? -9.093 39.492 -47.522 1.00 50.28 806 SER A N 1
ATOM 6580 C CA . SER A 1 806 ? -8.085 40.565 -47.393 1.00 50.28 806 SER A CA 1
ATOM 6581 C C . SER A 1 806 ? -7.715 41.015 -45.966 1.00 50.28 806 SER A C 1
ATOM 6583 O O . SER A 1 806 ? -6.791 41.812 -45.815 1.00 50.28 806 SER A O 1
ATOM 6585 N N . SER A 1 807 ? -8.380 40.544 -44.900 1.00 52.91 807 SER A N 1
ATOM 6586 C CA . SER A 1 807 ? -8.056 40.968 -43.518 1.00 52.91 807 SER A CA 1
ATOM 6587 C C . SER A 1 807 ? -8.484 39.983 -42.416 1.00 52.91 807 SER A C 1
ATOM 6589 O O . SER A 1 807 ? -9.255 40.309 -41.514 1.00 52.91 807 SER A O 1
ATOM 6591 N N . TRP A 1 808 ? -7.978 38.749 -42.450 1.00 61.16 808 TRP A N 1
ATOM 6592 C CA . TRP A 1 808 ? -8.328 37.748 -41.434 1.00 61.16 808 TRP A CA 1
ATOM 6593 C C . TRP A 1 808 ? -7.447 37.858 -40.191 1.00 61.16 808 TRP A C 1
ATOM 6595 O O . TRP A 1 808 ? -6.257 37.576 -40.239 1.00 61.16 808 TRP A O 1
ATOM 6605 N N . ASN A 1 809 ? -8.053 38.209 -39.056 1.00 58.69 809 ASN A N 1
ATOM 6606 C CA . ASN A 1 809 ? -7.438 38.101 -37.732 1.00 58.69 809 ASN A CA 1
ATOM 6607 C C . ASN A 1 809 ? -8.313 37.207 -36.848 1.00 58.69 809 ASN A C 1
ATOM 6609 O O . ASN A 1 809 ? -9.214 37.677 -36.150 1.00 58.69 809 ASN A O 1
ATOM 6613 N N . ILE A 1 810 ? -8.076 35.896 -36.932 1.00 67.00 810 ILE A N 1
ATOM 6614 C CA . ILE A 1 810 ? -8.701 34.909 -36.049 1.00 67.00 810 ILE A CA 1
ATOM 6615 C C . ILE A 1 810 ? -8.053 35.042 -34.670 1.00 67.00 810 ILE A C 1
ATOM 6617 O O . ILE A 1 810 ? -6.830 35.008 -34.551 1.00 67.00 810 ILE A O 1
ATOM 6621 N N . ASN A 1 811 ? -8.878 35.178 -33.634 1.00 65.88 811 ASN A N 1
ATOM 6622 C CA . ASN A 1 811 ? -8.411 35.437 -32.267 1.00 65.88 811 ASN A CA 1
ATOM 6623 C C . ASN A 1 811 ? -8.713 34.296 -31.293 1.00 65.88 811 ASN A C 1
ATOM 6625 O O . ASN A 1 811 ? -8.096 34.226 -30.228 1.00 65.88 811 ASN A O 1
ATOM 6629 N N . ALA A 1 812 ? -9.632 33.392 -31.649 1.00 71.00 812 ALA A N 1
ATOM 6630 C CA . ALA A 1 812 ? -9.899 32.193 -30.867 1.00 71.00 812 ALA A CA 1
ATOM 6631 C C . ALA A 1 812 ? -10.359 31.010 -31.733 1.00 71.00 812 ALA A C 1
ATOM 6633 O O . ALA A 1 812 ? -11.070 31.189 -32.726 1.00 71.00 812 ALA A O 1
ATOM 6634 N N . LEU A 1 813 ? -9.992 29.804 -31.301 1.00 76.38 813 LEU A N 1
ATOM 6635 C CA . LEU A 1 813 ? -10.573 28.533 -31.729 1.00 76.38 813 LEU A CA 1
ATOM 6636 C C . LEU A 1 813 ? -11.409 27.983 -30.570 1.00 76.38 813 LEU A C 1
ATOM 6638 O O . LEU A 1 813 ? -10.873 27.687 -29.500 1.00 76.38 813 LEU A O 1
ATOM 6642 N N . LEU A 1 814 ? -12.713 27.832 -30.788 1.00 75.75 814 LEU A N 1
ATOM 6643 C CA . LEU A 1 814 ? -13.602 27.140 -29.862 1.00 75.75 814 LEU A CA 1
ATOM 6644 C C . LEU A 1 814 ? -13.800 25.697 -30.315 1.00 75.75 814 LEU A C 1
ATOM 6646 O O . LEU A 1 814 ? -14.098 25.444 -31.480 1.00 75.75 814 LEU A O 1
ATOM 6650 N N . VAL A 1 815 ? -13.666 24.760 -29.381 1.00 78.81 815 VAL A N 1
ATOM 6651 C CA . VAL A 1 815 ? -13.902 23.328 -29.593 1.00 78.81 815 VAL A CA 1
ATOM 6652 C C . VAL A 1 815 ? -15.111 22.910 -28.764 1.00 78.81 815 VAL A C 1
ATOM 6654 O O . VAL A 1 815 ? -15.055 22.990 -27.535 1.00 78.81 815 VAL A O 1
ATOM 6657 N N . GLY A 1 816 ? -16.184 22.470 -29.422 1.00 68.12 816 GLY A N 1
ATOM 6658 C CA . GLY A 1 816 ? -17.408 21.989 -28.769 1.00 68.12 816 GLY A CA 1
ATOM 6659 C C . GLY A 1 816 ? -18.324 23.057 -28.147 1.00 68.12 816 GLY A C 1
ATOM 6660 O O . GLY A 1 816 ? -19.287 22.685 -27.483 1.00 68.12 816 GLY A O 1
ATOM 6661 N N . ASP A 1 817 ? -18.051 24.360 -28.322 1.00 69.94 817 ASP A N 1
ATOM 6662 C CA . ASP A 1 817 ? -18.874 25.444 -27.747 1.00 69.94 817 ASP A CA 1
ATOM 6663 C C . ASP A 1 817 ? -19.960 25.921 -28.716 1.00 69.94 817 ASP A C 1
ATOM 6665 O O . ASP A 1 817 ? -19.669 26.250 -29.867 1.00 69.94 817 ASP A O 1
ATOM 6669 N N . THR A 1 818 ? -21.185 26.067 -28.215 1.00 61.91 818 THR A N 1
ATOM 6670 C CA . THR A 1 818 ? -22.297 26.709 -28.932 1.00 61.91 818 THR A CA 1
ATOM 6671 C C . THR A 1 818 ? -22.808 27.973 -28.248 1.00 61.91 818 THR A C 1
ATOM 6673 O O . THR A 1 818 ? -23.600 28.699 -28.830 1.00 61.91 818 THR A O 1
ATOM 6676 N N . ARG A 1 819 ? -22.326 28.322 -27.047 1.00 60.41 819 ARG A N 1
ATOM 6677 C CA . ARG A 1 819 ? -22.913 29.397 -26.216 1.00 60.41 819 ARG A CA 1
ATOM 6678 C C . ARG A 1 819 ? -22.613 30.810 -26.718 1.00 60.41 819 ARG A C 1
ATOM 6680 O O . ARG A 1 819 ? -23.225 31.768 -26.256 1.00 60.41 819 ARG A O 1
ATOM 6687 N N . ARG A 1 820 ? -21.645 30.947 -27.628 1.00 57.19 820 ARG A N 1
ATOM 6688 C CA . ARG A 1 820 ? -21.323 32.201 -28.337 1.00 57.19 820 ARG A CA 1
ATOM 6689 C C . ARG A 1 820 ? -21.873 32.246 -29.761 1.00 57.19 820 ARG A C 1
ATOM 6691 O O . ARG A 1 820 ? -21.744 33.275 -30.421 1.00 57.19 820 ARG A O 1
ATOM 6698 N N . LEU A 1 821 ? -22.461 31.148 -30.230 1.00 56.59 821 LEU A N 1
ATOM 6699 C CA . LEU A 1 821 ? -23.244 31.119 -31.452 1.00 56.59 821 LEU A CA 1
ATOM 6700 C C . LEU A 1 821 ? -24.643 31.574 -31.045 1.00 56.59 821 LEU A C 1
ATOM 6702 O O . LEU A 1 821 ? -25.246 31.007 -30.138 1.00 56.59 821 LEU A O 1
ATOM 6706 N N . ASN A 1 822 ? -25.139 32.651 -31.645 1.00 47.09 822 ASN A N 1
ATOM 6707 C CA . ASN A 1 822 ? -26.526 33.027 -31.413 1.00 47.09 822 ASN A CA 1
ATOM 6708 C C . ASN A 1 822 ? -27.400 31.860 -31.912 1.00 47.09 822 ASN A C 1
ATOM 6710 O O . ASN A 1 822 ? -27.099 31.347 -32.989 1.00 47.09 822 ASN A O 1
ATOM 6714 N N . THR A 1 823 ? -28.471 31.521 -31.181 1.00 48.12 823 THR A N 1
ATOM 6715 C CA . THR A 1 823 ? -29.630 30.673 -31.560 1.00 48.12 823 THR A CA 1
ATOM 6716 C C . THR A 1 823 ? -29.707 29.215 -31.071 1.00 48.12 823 THR A C 1
ATOM 6718 O O . THR A 1 823 ? -28.727 28.477 -31.020 1.00 48.12 823 THR A O 1
ATOM 6721 N N . ASP A 1 824 ? -30.959 28.790 -30.850 1.00 47.19 824 ASP A N 1
ATOM 6722 C CA . ASP A 1 824 ? -31.486 27.422 -30.674 1.00 47.19 824 ASP A CA 1
ATOM 6723 C C . ASP A 1 824 ? -31.166 26.437 -31.829 1.00 47.19 824 ASP A C 1
ATOM 6725 O O . ASP A 1 824 ? -31.757 25.359 -31.922 1.00 47.19 824 ASP A O 1
ATOM 6729 N N . ILE A 1 825 ? -30.275 26.810 -32.753 1.00 53.03 825 ILE A N 1
ATOM 6730 C CA . ILE A 1 825 ? -29.987 26.090 -34.001 1.00 53.03 825 ILE A CA 1
ATOM 6731 C C . ILE A 1 825 ? -28.802 25.125 -33.830 1.00 53.03 825 ILE A C 1
ATOM 6733 O O . ILE A 1 825 ? -28.803 24.052 -34.432 1.00 53.03 825 ILE A O 1
ATOM 6737 N N . PHE A 1 826 ? -27.821 25.451 -32.978 1.00 62.03 826 PHE A N 1
ATOM 6738 C CA . PHE A 1 826 ? -26.574 24.686 -32.843 1.00 62.03 826 PHE A CA 1
ATOM 6739 C C . PHE A 1 826 ? -26.506 23.876 -31.542 1.00 62.03 826 PHE A C 1
ATOM 6741 O O . PHE A 1 826 ? -26.666 24.413 -30.445 1.00 62.03 826 PHE A O 1
ATOM 6748 N N . GLN A 1 827 ? -26.199 22.578 -31.650 1.00 68.75 827 GLN A N 1
ATOM 6749 C CA . GLN A 1 827 ? -26.044 21.678 -30.498 1.00 68.75 827 GLN A CA 1
ATOM 6750 C C . GLN A 1 827 ? -24.567 21.488 -30.107 1.00 68.75 827 GLN A C 1
ATOM 6752 O O . GLN A 1 827 ? -23.705 21.417 -30.990 1.00 68.75 827 GLN A O 1
ATOM 6757 N N . PRO A 1 828 ? -24.244 21.397 -28.802 1.00 72.88 828 PRO A N 1
ATOM 6758 C CA . PRO A 1 828 ? -22.885 21.113 -28.352 1.00 72.88 828 PRO A CA 1
ATOM 6759 C C . PRO A 1 828 ? -22.462 19.701 -28.769 1.00 72.88 828 PRO A C 1
ATOM 6761 O O . PRO A 1 828 ? -23.265 18.766 -28.751 1.00 72.88 828 PRO A O 1
ATOM 6764 N N . PHE A 1 829 ? -21.189 19.529 -29.123 1.00 78.38 829 PHE A N 1
ATOM 6765 C CA . PHE A 1 829 ? -20.660 18.209 -29.452 1.00 78.38 829 PHE A CA 1
ATOM 6766 C C . PHE A 1 829 ? -20.587 17.317 -28.207 1.00 78.38 829 PHE A C 1
ATOM 6768 O O . PHE A 1 829 ? -20.018 17.689 -27.180 1.00 78.38 829 PHE A O 1
ATOM 6775 N N . ILE A 1 830 ? -21.130 16.105 -28.320 1.00 75.44 830 ILE A N 1
ATOM 6776 C CA . ILE A 1 830 ? -21.092 15.081 -27.275 1.00 75.44 830 ILE A CA 1
ATOM 6777 C C . ILE A 1 830 ? -20.426 13.838 -27.857 1.00 75.44 830 ILE A C 1
ATOM 6779 O O . ILE A 1 830 ? -20.901 13.227 -28.818 1.00 75.44 830 ILE A O 1
ATOM 6783 N N . GLY A 1 831 ? -19.301 13.460 -27.264 1.00 77.38 831 GLY A N 1
ATOM 6784 C CA . GLY A 1 831 ? -18.490 12.367 -27.770 1.00 77.38 831 GLY A CA 1
ATOM 6785 C C . GLY A 1 831 ? -17.028 12.524 -27.403 1.00 77.38 831 GLY A C 1
ATOM 6786 O O . GLY A 1 831 ? -16.655 13.240 -26.475 1.00 77.38 831 GLY A O 1
ATOM 6787 N N . TYR A 1 832 ? -16.185 11.841 -28.152 1.00 83.44 832 TYR A N 1
ATOM 6788 C CA . TYR A 1 832 ? -14.759 11.756 -27.923 1.00 83.44 832 TYR A CA 1
ATOM 6789 C C . TYR A 1 832 ? -14.022 12.440 -29.066 1.00 83.44 832 TYR A C 1
ATOM 6791 O O . TYR A 1 832 ? -14.341 12.220 -30.231 1.00 83.44 832 TYR A O 1
ATOM 6799 N N . MET A 1 833 ? -13.000 13.230 -28.753 1.00 85.81 833 MET A N 1
ATOM 6800 C CA . MET A 1 833 ? -12.047 13.708 -29.753 1.00 85.81 833 MET A CA 1
ATOM 6801 C C . MET A 1 833 ? -10.631 13.312 -29.365 1.00 85.81 833 MET A C 1
ATOM 6803 O O . MET A 1 833 ? -10.287 13.257 -28.186 1.00 85.81 833 MET A O 1
ATOM 6807 N N . SER A 1 834 ? -9.796 13.052 -30.359 1.00 85.50 834 SER A N 1
ATOM 6808 C CA . SER A 1 834 ? -8.373 12.799 -30.202 1.00 85.50 834 SER A CA 1
ATOM 6809 C C . SER A 1 834 ? -7.579 13.419 -31.346 1.00 85.50 834 SER A C 1
ATOM 6811 O O . SER A 1 834 ? -8.142 13.789 -32.372 1.00 85.50 834 SER A O 1
ATOM 6813 N N . ASP A 1 835 ? -6.272 13.584 -31.145 1.00 82.38 835 ASP A N 1
ATOM 6814 C CA . ASP A 1 835 ? -5.346 14.085 -32.170 1.00 82.38 835 ASP A CA 1
ATOM 6815 C C . ASP A 1 835 ? -5.762 15.416 -32.823 1.00 82.38 835 ASP A C 1
ATOM 6817 O O . ASP A 1 835 ? -5.635 15.574 -34.034 1.00 82.38 835 ASP A O 1
ATOM 6821 N N . LEU A 1 836 ? -6.259 16.383 -32.037 1.00 86.19 836 LEU A N 1
ATOM 6822 C CA . LEU A 1 836 ? -6.498 17.733 -32.551 1.00 86.19 836 LEU A CA 1
ATOM 6823 C C . LEU A 1 836 ? -5.158 18.406 -32.873 1.00 86.19 836 LEU A C 1
ATOM 6825 O O . LEU A 1 836 ? -4.400 18.747 -31.960 1.00 86.19 836 LEU A O 1
ATOM 6829 N N . ILE A 1 837 ? -4.893 18.585 -34.163 1.00 83.88 837 ILE A N 1
ATOM 6830 C CA . ILE A 1 837 ? -3.737 19.275 -34.726 1.00 83.88 837 ILE A CA 1
ATOM 6831 C C . ILE A 1 837 ? -4.238 20.556 -35.383 1.00 83.88 837 ILE A C 1
ATOM 6833 O O . ILE A 1 837 ? -5.158 20.515 -36.195 1.00 83.88 837 ILE A O 1
ATOM 6837 N N . PHE A 1 838 ? -3.633 21.684 -35.046 1.00 82.31 838 PHE A N 1
ATOM 6838 C CA . PHE A 1 838 ? -3.963 22.980 -35.617 1.00 82.31 838 PHE A CA 1
ATOM 6839 C C . PHE A 1 838 ? -2.670 23.704 -35.990 1.00 82.31 838 PHE A C 1
ATOM 6841 O O . PHE A 1 838 ? -1.818 23.883 -35.126 1.00 82.31 838 PHE A O 1
ATOM 6848 N N . ASN A 1 839 ? -2.506 24.072 -37.263 1.00 77.44 839 ASN A N 1
ATOM 6849 C CA . ASN A 1 839 ? -1.278 24.638 -37.836 1.00 77.44 839 ASN A CA 1
ATOM 6850 C C . ASN A 1 839 ? -0.020 23.872 -37.399 1.00 77.44 839 ASN A C 1
ATOM 6852 O O . ASN A 1 839 ? 0.917 24.440 -36.850 1.00 77.44 839 ASN A O 1
ATOM 6856 N N . ASP A 1 840 ? -0.052 22.552 -37.594 1.00 75.69 840 ASP A N 1
ATOM 6857 C CA . ASP A 1 840 ? 1.018 21.611 -37.238 1.00 75.69 840 ASP A CA 1
ATOM 6858 C C . ASP A 1 840 ? 1.314 21.492 -35.722 1.00 75.69 840 ASP A C 1
ATOM 6860 O O . ASP A 1 840 ? 2.200 20.739 -35.308 1.00 75.69 840 ASP A O 1
ATOM 6864 N N . GLU A 1 841 ? 0.509 22.126 -34.859 1.00 74.69 841 GLU A N 1
ATOM 6865 C CA . GLU A 1 841 ? 0.575 21.968 -33.405 1.00 74.69 841 GLU A CA 1
ATOM 6866 C C . GLU A 1 841 ? -0.460 20.979 -32.857 1.00 74.69 841 GLU A C 1
ATOM 6868 O O . GLU A 1 841 ? -1.665 21.119 -33.055 1.00 74.69 841 GLU A O 1
ATOM 6873 N N . TYR A 1 842 ? -0.006 20.010 -32.057 1.00 77.88 842 TYR A N 1
ATOM 6874 C CA . TYR A 1 842 ? -0.869 19.040 -31.374 1.00 77.88 842 TYR A CA 1
ATOM 6875 C C . TYR A 1 842 ? -1.540 19.661 -30.138 1.00 77.88 842 TYR A C 1
ATOM 6877 O O . TYR A 1 842 ? -1.053 19.506 -29.013 1.00 77.88 842 TYR A O 1
ATOM 6885 N N . LEU A 1 843 ? -2.678 20.332 -30.323 1.00 75.31 843 LEU A N 1
ATOM 6886 C CA . LEU A 1 843 ? -3.371 21.094 -29.279 1.00 75.31 843 LEU A CA 1
ATOM 6887 C C . LEU A 1 843 ? -3.732 20.251 -28.047 1.00 75.31 843 LEU A C 1
ATOM 6889 O O . LEU A 1 843 ? -3.431 20.659 -26.928 1.00 75.31 843 LEU A O 1
ATOM 6893 N N . PHE A 1 844 ? -4.307 19.052 -28.209 1.00 76.62 844 PHE A N 1
ATOM 6894 C CA . PHE A 1 844 ? -4.657 18.204 -27.053 1.00 76.62 844 PHE A CA 1
ATOM 6895 C C . PHE A 1 844 ? -3.430 17.669 -26.311 1.00 76.62 844 PHE A C 1
ATOM 6897 O O . PHE A 1 844 ? -3.445 17.563 -25.086 1.00 76.62 844 PHE A O 1
ATOM 6904 N N . LYS A 1 845 ? -2.335 17.385 -27.025 1.00 71.75 845 LYS A N 1
ATOM 6905 C CA . LYS A 1 845 ? -1.063 17.000 -26.403 1.00 71.75 845 LYS A CA 1
ATOM 6906 C C . LYS A 1 845 ? -0.479 18.173 -25.623 1.00 71.75 845 LYS A C 1
ATOM 6908 O O . LYS A 1 845 ? -0.111 17.994 -24.465 1.00 71.75 845 LYS A O 1
ATOM 6913 N N . ASN A 1 846 ? -0.483 19.366 -26.214 1.00 69.06 846 ASN A N 1
ATOM 6914 C CA . ASN A 1 846 ? 0.002 20.604 -25.602 1.00 69.06 846 ASN A CA 1
ATOM 6915 C C . ASN A 1 846 ? -0.820 21.018 -24.371 1.00 69.06 846 ASN A C 1
ATOM 6917 O O . ASN A 1 846 ? -0.248 21.471 -23.379 1.00 69.06 846 ASN A O 1
ATOM 6921 N N . LEU A 1 847 ? -2.136 20.778 -24.381 1.00 64.31 847 LEU A N 1
ATOM 6922 C CA . LEU A 1 847 ? -3.020 20.967 -23.225 1.00 64.31 847 LEU A CA 1
ATOM 6923 C C . LEU A 1 847 ? -2.529 20.175 -21.993 1.00 64.31 847 LEU A C 1
ATOM 6925 O O . LEU A 1 847 ? -2.653 20.629 -20.852 1.00 64.31 847 LEU A O 1
ATOM 6929 N N . ILE A 1 848 ? -1.935 18.997 -22.219 1.00 59.62 848 ILE A N 1
ATOM 6930 C CA . ILE A 1 848 ? -1.603 18.006 -21.183 1.00 59.62 848 ILE A CA 1
ATOM 6931 C C . ILE A 1 848 ? -0.120 18.031 -20.792 1.00 59.62 848 ILE A C 1
ATOM 6933 O O . ILE A 1 848 ? 0.205 17.794 -19.627 1.00 59.62 848 ILE A O 1
ATOM 6937 N N . THR A 1 849 ? 0.790 18.357 -21.714 1.00 54.53 849 THR A N 1
ATOM 6938 C CA . THR A 1 849 ? 2.252 18.282 -21.516 1.00 54.53 849 THR A CA 1
ATOM 6939 C C . THR A 1 849 ? 2.873 19.449 -20.731 1.00 54.53 849 THR A C 1
ATOM 6941 O O . THR A 1 849 ? 4.088 19.477 -20.558 1.00 54.53 849 THR A O 1
ATOM 6944 N N . ARG A 1 850 ? 2.070 20.366 -20.167 1.00 52.44 850 ARG A N 1
ATOM 6945 C CA . ARG A 1 850 ? 2.496 21.424 -19.217 1.00 52.44 850 ARG A CA 1
ATOM 6946 C C . ARG A 1 850 ? 3.676 22.305 -19.683 1.00 52.44 850 ARG A C 1
ATOM 6948 O O . ARG A 1 850 ? 4.533 22.652 -18.871 1.00 52.44 850 ARG A O 1
ATOM 6955 N N . LYS A 1 851 ? 3.710 22.756 -20.942 1.00 47.16 851 LYS A N 1
ATOM 6956 C CA . LYS A 1 851 ? 4.499 23.961 -21.272 1.00 47.16 851 LYS A CA 1
ATOM 6957 C C . LYS A 1 851 ? 3.768 25.185 -20.696 1.00 47.16 851 LYS A C 1
ATOM 6959 O O . LYS A 1 851 ? 2.644 25.464 -21.109 1.00 47.16 851 LYS A O 1
ATOM 6964 N N . GLN A 1 852 ? 4.370 25.865 -19.715 1.00 46.59 852 GLN A N 1
ATOM 6965 C CA . GLN A 1 852 ? 3.748 26.974 -18.966 1.00 46.59 852 GLN A CA 1
ATOM 6966 C C . GLN A 1 852 ? 3.245 28.116 -19.867 1.00 46.59 852 GLN A C 1
ATOM 6968 O O . GLN A 1 852 ? 2.185 28.669 -19.585 1.00 46.59 852 GLN A O 1
ATOM 6973 N N . ASP A 1 853 ? 3.924 28.393 -20.983 1.00 48.72 853 ASP A N 1
ATOM 6974 C CA . ASP A 1 853 ? 3.546 29.478 -21.900 1.00 48.72 853 ASP A CA 1
ATOM 6975 C C . ASP A 1 853 ? 2.244 29.189 -22.670 1.00 48.72 853 ASP A C 1
ATOM 6977 O O . ASP A 1 853 ? 1.424 30.083 -22.875 1.00 48.72 853 ASP A O 1
ATOM 6981 N N . ILE A 1 854 ? 1.990 27.921 -23.018 1.00 49.28 854 ILE A N 1
ATOM 6982 C CA . ILE A 1 854 ? 0.859 27.509 -23.867 1.00 49.28 854 ILE A CA 1
ATOM 6983 C C . ILE A 1 854 ? -0.425 27.291 -23.045 1.00 49.28 854 ILE A C 1
ATOM 6985 O O . ILE A 1 854 ? -1.524 27.517 -23.542 1.00 49.28 854 ILE A O 1
ATOM 6989 N N . GLN A 1 855 ? -0.329 26.918 -21.761 1.00 51.66 855 GLN A N 1
ATOM 6990 C CA . GLN A 1 855 ? -1.514 26.744 -20.900 1.00 51.66 855 GLN A CA 1
ATOM 6991 C C . GLN A 1 855 ? -2.271 28.049 -20.622 1.00 51.66 855 GLN A C 1
ATOM 6993 O O . GLN A 1 855 ? -3.469 28.003 -20.352 1.00 51.66 855 GLN A O 1
ATOM 6998 N N . SER A 1 856 ? -1.596 29.199 -20.709 1.00 54.78 856 SER A N 1
ATOM 6999 C CA . SER A 1 856 ? -2.233 30.516 -20.580 1.00 54.78 856 SER A CA 1
ATOM 7000 C C . SER A 1 856 ? -3.235 30.812 -21.707 1.00 54.78 856 SER A C 1
ATOM 7002 O O . SER A 1 856 ? -4.141 31.622 -21.527 1.00 54.78 856 SER A O 1
ATOM 7004 N N . LEU A 1 857 ? -3.092 30.111 -22.836 1.00 58.72 857 LEU A N 1
ATOM 7005 C CA . LEU A 1 857 ? -3.878 30.278 -24.054 1.00 58.72 857 LEU A CA 1
ATOM 7006 C C . LEU A 1 857 ? -5.145 29.417 -24.064 1.00 58.72 857 LEU A C 1
ATOM 7008 O O . LEU A 1 857 ? -6.048 29.669 -24.851 1.00 58.72 857 LEU A O 1
ATOM 7012 N N . PHE A 1 858 ? -5.230 28.397 -23.205 1.00 61.53 858 PHE A N 1
ATOM 7013 C CA . PHE A 1 858 ? -6.381 27.501 -23.131 1.00 61.53 858 PHE A CA 1
ATOM 7014 C C . PHE A 1 858 ? -7.274 27.844 -21.937 1.00 61.53 858 PHE A C 1
ATOM 7016 O O . PHE A 1 858 ? -6.925 27.626 -20.774 1.00 61.53 858 PHE A O 1
ATOM 7023 N N . HIS A 1 859 ? -8.488 28.291 -22.226 1.00 64.00 859 HIS A N 1
ATOM 7024 C CA . HIS A 1 859 ? -9.564 28.398 -21.260 1.00 64.00 859 HIS A CA 1
ATOM 7025 C C . HIS A 1 859 ? -10.498 27.195 -21.400 1.00 64.00 859 HIS A C 1
ATOM 7027 O O . HIS A 1 859 ? -11.310 27.093 -22.314 1.00 64.00 859 HIS A O 1
ATOM 7033 N N . ILE A 1 860 ? -10.357 26.254 -20.471 1.00 60.47 860 ILE A N 1
ATOM 7034 C CA . ILE A 1 860 ? -11.245 25.100 -20.355 1.00 60.47 860 ILE A CA 1
ATOM 7035 C C . ILE A 1 860 ? -12.416 25.479 -19.453 1.00 60.47 860 ILE A C 1
ATOM 7037 O O . ILE A 1 860 ? -12.213 25.880 -18.303 1.00 60.47 860 ILE A O 1
ATOM 7041 N N . TYR A 1 861 ? -13.630 25.296 -19.952 1.00 54.75 861 TYR A N 1
ATOM 7042 C CA . TYR A 1 861 ? -14.851 25.619 -19.232 1.00 54.75 861 TYR A CA 1
ATOM 7043 C C . TYR A 1 861 ? -15.744 24.377 -19.182 1.00 54.75 861 TYR A C 1
ATOM 7045 O O . TYR A 1 861 ? -16.451 24.075 -20.138 1.00 54.75 861 TYR A O 1
ATOM 7053 N N . SER A 1 862 ? -15.689 23.626 -18.079 1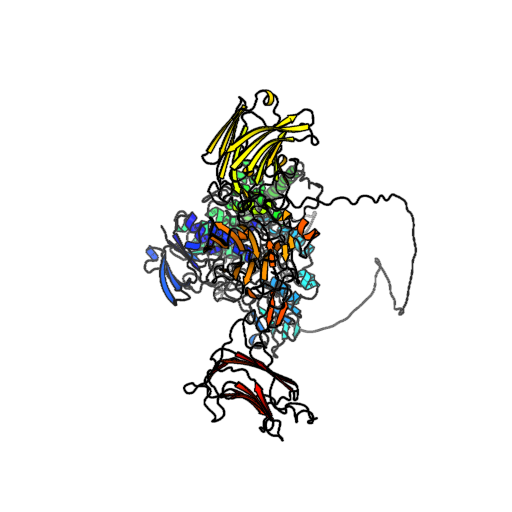.00 52.72 862 SER A N 1
ATOM 7054 C CA . SER A 1 862 ? -16.685 22.595 -17.737 1.00 52.72 862 SER A CA 1
ATOM 7055 C C . SER A 1 862 ? -16.369 21.956 -16.401 1.00 52.72 862 SER A C 1
ATOM 7057 O O . SER A 1 862 ? -15.195 21.795 -16.116 1.00 52.72 862 SER A O 1
ATOM 7059 N N . GLN A 1 863 ? -17.377 21.527 -15.632 1.00 43.50 863 GLN A N 1
ATOM 7060 C CA . GLN A 1 863 ? -17.197 20.768 -14.385 1.00 43.50 863 GLN A CA 1
ATOM 7061 C C . GLN A 1 863 ? -16.645 19.335 -14.597 1.00 43.50 863 GLN A C 1
ATOM 7063 O O . GLN A 1 863 ? -16.162 18.724 -13.643 1.00 43.50 863 GLN A O 1
ATOM 7068 N N . HIS A 1 864 ? -16.671 18.798 -15.827 1.00 48.09 864 HIS A N 1
ATOM 7069 C CA . HIS A 1 864 ? -16.537 17.362 -16.123 1.00 48.09 864 HIS A CA 1
ATOM 7070 C C . HIS A 1 864 ? -15.832 17.028 -17.460 1.00 48.09 864 HIS A C 1
ATOM 7072 O O . HIS A 1 864 ? -16.214 16.063 -18.118 1.00 48.09 864 HIS A O 1
ATOM 7078 N N . ILE A 1 865 ? -14.809 17.770 -17.909 1.00 51.28 865 ILE A N 1
ATOM 7079 C CA . ILE A 1 865 ? -13.966 17.266 -19.014 1.00 51.28 865 ILE A CA 1
ATOM 7080 C C . ILE A 1 865 ? -13.147 16.087 -18.486 1.00 51.28 865 ILE A C 1
ATOM 7082 O O . ILE A 1 865 ? -12.353 16.226 -17.555 1.00 51.28 865 ILE A O 1
ATOM 7086 N N . ILE A 1 866 ? -13.360 14.911 -19.076 1.00 52.84 866 ILE A N 1
ATOM 7087 C CA . ILE A 1 866 ? -12.738 13.658 -18.647 1.00 52.84 866 ILE A CA 1
ATOM 7088 C C . ILE A 1 866 ? -11.726 13.230 -19.709 1.00 52.84 866 ILE A C 1
ATOM 7090 O O . ILE A 1 866 ? -12.098 12.917 -20.841 1.00 52.84 866 ILE A O 1
ATOM 7094 N N . VAL A 1 867 ? -10.440 13.217 -19.362 1.00 55.69 867 VAL A N 1
ATOM 7095 C CA . VAL A 1 867 ? -9.371 12.878 -20.316 1.00 55.69 867 VAL A CA 1
ATOM 7096 C C . VAL A 1 867 ? -8.908 11.451 -20.114 1.00 55.69 867 VAL A C 1
ATOM 7098 O O . VAL A 1 867 ? -8.238 11.229 -19.135 1.00 55.69 867 VAL A O 1
ATOM 7101 N N . GLY A 1 868 ? -9.162 10.501 -21.010 1.00 49.38 868 GLY A N 1
ATOM 7102 C CA . GLY A 1 868 ? -8.624 9.134 -20.874 1.00 49.38 868 GLY A CA 1
ATOM 7103 C C . GLY A 1 868 ? -9.542 8.106 -20.200 1.00 49.38 868 GLY A C 1
ATOM 7104 O O . GLY A 1 868 ? -9.063 7.048 -19.806 1.00 49.38 868 GLY A O 1
ATOM 7105 N N . TYR A 1 869 ? -10.848 8.375 -20.091 1.00 46.31 869 TYR A N 1
ATOM 7106 C CA . TYR A 1 869 ? -11.856 7.350 -19.767 1.00 46.31 869 TYR A CA 1
ATOM 7107 C C . TYR A 1 869 ? -12.574 6.855 -21.024 1.00 46.31 869 TYR A C 1
ATOM 7109 O O . TYR A 1 869 ? -12.753 7.612 -21.975 1.00 46.31 869 TYR A O 1
ATOM 7117 N N . ARG A 1 870 ? -13.010 5.587 -21.002 1.00 49.34 870 ARG A N 1
ATOM 7118 C CA . ARG A 1 870 ? -13.831 4.981 -22.067 1.00 49.34 870 ARG A CA 1
ATOM 7119 C C . ARG A 1 870 ? -15.333 5.249 -21.906 1.00 49.34 870 ARG A C 1
ATOM 7121 O O . ARG A 1 870 ? -16.020 5.300 -22.914 1.00 49.34 870 ARG A O 1
ATOM 7128 N N . ILE A 1 871 ? -15.825 5.476 -20.685 1.00 55.44 871 ILE A N 1
ATOM 7129 C CA . ILE A 1 871 ? -17.251 5.695 -20.380 1.00 55.44 871 ILE A CA 1
ATOM 7130 C C . ILE A 1 871 ? -17.402 7.040 -19.667 1.00 55.44 871 ILE A C 1
ATOM 7132 O O . ILE A 1 871 ? -16.614 7.357 -18.772 1.00 55.44 871 ILE A O 1
ATOM 7136 N N . ALA A 1 872 ? -18.387 7.837 -20.078 1.00 57.44 872 ALA A N 1
ATOM 7137 C CA . ALA A 1 872 ? -18.605 9.184 -19.572 1.00 57.44 872 ALA A CA 1
ATOM 7138 C C . ALA A 1 872 ? -19.988 9.338 -18.921 1.00 57.44 872 ALA A C 1
ATOM 7140 O O . ALA A 1 872 ? -21.011 8.980 -19.508 1.00 57.44 872 ALA A O 1
ATOM 7141 N N . PHE A 1 873 ? -19.992 9.885 -17.703 1.00 66.81 873 PHE A N 1
ATOM 7142 C CA . PHE A 1 873 ? -21.190 10.147 -16.907 1.00 66.81 873 PHE A CA 1
ATOM 7143 C C . PHE A 1 873 ? -21.659 11.589 -17.126 1.00 66.81 873 PHE A C 1
ATOM 7145 O O . PHE A 1 873 ? -20.908 12.540 -16.897 1.00 66.81 873 PHE A O 1
ATOM 7152 N N . PHE A 1 874 ? -22.905 11.752 -17.554 1.00 69.31 874 PHE A N 1
ATOM 7153 C CA . PHE A 1 874 ? -23.574 13.031 -17.770 1.00 69.31 874 PHE A CA 1
ATOM 7154 C C . PHE A 1 874 ? -24.867 13.056 -16.957 1.00 69.31 874 PHE A C 1
ATOM 7156 O O . PHE A 1 874 ? -25.477 12.008 -16.773 1.00 69.31 874 PHE A O 1
ATOM 7163 N N . ASN A 1 875 ? -25.285 14.220 -16.456 1.00 70.38 875 ASN A N 1
ATOM 7164 C CA . ASN A 1 875 ? -26.548 14.392 -15.725 1.00 70.38 875 ASN A CA 1
ATOM 7165 C C . ASN A 1 875 ? -26.788 13.272 -14.683 1.00 70.38 875 ASN A C 1
ATOM 7167 O O . ASN A 1 875 ? -27.709 12.479 -14.810 1.00 70.38 875 ASN A O 1
ATOM 7171 N N . LEU A 1 876 ? -25.892 13.125 -13.702 1.00 76.12 876 LEU A N 1
ATOM 7172 C CA . LEU A 1 876 ? -25.973 12.057 -12.698 1.00 76.12 876 LEU A CA 1
ATOM 7173 C C . LEU A 1 876 ? -27.104 12.328 -11.693 1.00 76.12 876 LEU A C 1
ATOM 7175 O O . LEU A 1 876 ? -27.129 13.384 -11.056 1.00 76.12 876 LEU A O 1
ATOM 7179 N N . ILE A 1 877 ? -27.987 11.350 -11.497 1.00 81.12 877 ILE A N 1
ATOM 7180 C CA . ILE A 1 877 ? -29.106 11.433 -10.549 1.00 81.12 877 ILE A CA 1
ATOM 7181 C C . ILE A 1 877 ? -29.196 10.197 -9.673 1.00 81.12 877 ILE A C 1
ATOM 7183 O O . ILE A 1 877 ? -28.816 9.099 -10.087 1.00 81.12 877 ILE A O 1
ATOM 7187 N N . THR A 1 878 ? -29.760 10.392 -8.487 1.00 83.19 878 THR A N 1
ATOM 7188 C CA . THR A 1 878 ? -30.050 9.321 -7.538 1.00 83.19 878 THR A CA 1
ATOM 7189 C C . THR A 1 878 ? -31.545 9.251 -7.296 1.00 83.19 878 THR A C 1
ATOM 7191 O O . THR A 1 878 ? -32.182 10.239 -6.918 1.00 83.19 878 THR A O 1
ATOM 7194 N N . ILE A 1 879 ? -32.100 8.068 -7.543 1.00 82.56 879 ILE A N 1
ATOM 7195 C CA . ILE A 1 879 ? -33.496 7.744 -7.290 1.00 82.56 879 ILE A CA 1
ATOM 7196 C C . ILE A 1 879 ? -33.558 7.031 -5.941 1.00 82.56 879 ILE A C 1
ATOM 7198 O O . ILE A 1 879 ? -33.145 5.879 -5.813 1.00 82.56 879 ILE A O 1
ATOM 7202 N N . GLU A 1 880 ? -34.002 7.755 -4.916 1.00 72.56 880 GLU A N 1
ATOM 7203 C CA . GLU A 1 880 ? -33.978 7.280 -3.526 1.00 72.56 880 GLU A CA 1
ATOM 7204 C C . GLU A 1 880 ? -35.226 6.488 -3.149 1.00 72.56 880 GLU A C 1
ATOM 7206 O O . GLU A 1 880 ? -35.163 5.592 -2.312 1.00 72.56 880 GLU A O 1
ATOM 7211 N N . THR A 1 881 ? -36.366 6.784 -3.773 1.00 70.75 881 THR A N 1
ATOM 7212 C CA . THR A 1 881 ? -37.650 6.147 -3.458 1.00 70.75 881 THR A CA 1
ATOM 7213 C C . THR A 1 881 ? -38.263 5.524 -4.704 1.00 70.75 881 THR A C 1
ATOM 7215 O O . THR A 1 881 ? -38.091 6.039 -5.802 1.00 70.75 881 THR A O 1
ATOM 7218 N N . GLN A 1 882 ? -39.049 4.462 -4.542 1.00 71.44 882 GLN A N 1
ATOM 7219 C CA . GLN A 1 882 ? -39.747 3.802 -5.657 1.00 71.44 882 GLN A CA 1
ATOM 7220 C C . GLN A 1 882 ? -40.831 4.680 -6.314 1.00 71.44 882 GLN A C 1
ATOM 7222 O O . GLN A 1 882 ? -41.386 4.310 -7.342 1.00 71.44 882 GLN A O 1
ATOM 7227 N N . THR A 1 883 ? -41.162 5.837 -5.734 1.00 70.50 883 THR A N 1
ATOM 7228 C CA . THR A 1 883 ? -42.125 6.799 -6.309 1.00 70.50 883 THR A CA 1
ATOM 7229 C C . THR A 1 883 ? -41.440 8.002 -6.962 1.00 70.50 883 THR A C 1
ATOM 7231 O O . THR A 1 883 ? -42.089 8.816 -7.628 1.00 70.50 883 THR A O 1
ATOM 7234 N N . SER A 1 884 ? -40.122 8.122 -6.792 1.00 79.38 884 SER A N 1
ATOM 7235 C CA . SER A 1 884 ? -39.315 9.179 -7.384 1.00 79.38 884 SER A CA 1
ATOM 7236 C C . SER A 1 884 ? -39.231 8.997 -8.896 1.00 79.38 884 SER A C 1
ATOM 7238 O O . SER A 1 884 ? -38.834 7.948 -9.392 1.00 79.38 884 SER A O 1
ATOM 7240 N N . HIS A 1 885 ? -39.591 10.040 -9.635 1.00 83.88 885 HIS A N 1
ATOM 7241 C CA . HIS A 1 885 ? -39.567 10.033 -11.092 1.00 83.88 885 HIS A CA 1
ATOM 7242 C C . HIS A 1 885 ? -39.196 11.406 -11.646 1.00 83.88 885 HIS A C 1
ATOM 7244 O O . HIS A 1 885 ? -39.256 12.414 -10.935 1.00 83.88 885 HIS A O 1
ATOM 7250 N N . ILE A 1 886 ? -38.826 11.429 -12.923 1.00 85.62 886 ILE A N 1
ATOM 7251 C CA . ILE A 1 886 ? -38.693 12.632 -13.747 1.00 85.62 886 ILE A CA 1
ATOM 7252 C C . ILE A 1 886 ? -39.543 12.428 -14.995 1.00 85.62 886 ILE A C 1
ATOM 7254 O O . ILE A 1 886 ? -39.463 11.369 -15.617 1.00 85.62 886 ILE A O 1
ATOM 7258 N N . ALA A 1 887 ? -40.336 13.430 -15.358 1.00 81.75 887 ALA A N 1
ATOM 7259 C CA . ALA A 1 887 ? -41.179 13.416 -16.542 1.00 81.75 887 ALA A CA 1
ATOM 7260 C C . ALA A 1 887 ? -40.703 14.464 -17.562 1.00 81.75 887 ALA A C 1
ATOM 7262 O O . ALA A 1 887 ? -40.568 15.638 -17.227 1.00 81.75 887 ALA A O 1
ATOM 7263 N N . PHE A 1 888 ? -40.473 14.045 -18.807 1.00 76.69 888 PHE A N 1
ATOM 7264 C CA . PHE A 1 888 ? -40.101 14.924 -19.924 1.00 76.69 888 PHE A CA 1
ATOM 7265 C C . PHE A 1 888 ? -41.272 15.079 -20.877 1.00 76.69 888 PHE A C 1
ATOM 7267 O O . PHE A 1 888 ? -41.881 14.080 -21.253 1.00 76.69 888 PHE A O 1
ATOM 7274 N N . SER A 1 889 ? -41.547 16.306 -21.313 1.00 68.69 889 SER A N 1
ATOM 7275 C CA . SER A 1 889 ? -42.584 16.578 -22.311 1.00 68.69 889 SER A CA 1
ATOM 7276 C C . SER A 1 889 ? -42.175 16.143 -23.731 1.00 68.69 889 SER A C 1
ATOM 7278 O O . SER A 1 889 ? -41.009 15.847 -24.020 1.00 68.69 889 SER A O 1
ATOM 7280 N N . GLU A 1 890 ? -43.128 16.146 -24.666 1.00 60.41 890 GLU A N 1
ATOM 7281 C CA . GLU A 1 890 ? -42.905 15.710 -26.054 1.00 60.41 890 GLU A CA 1
ATOM 7282 C C . GLU A 1 890 ? -41.866 16.577 -26.772 1.00 60.41 890 GLU A C 1
ATOM 7284 O O . GLU A 1 890 ? -40.957 16.076 -27.431 1.00 60.41 890 GLU A O 1
ATOM 7289 N N . ARG A 1 891 ? -41.932 17.898 -26.561 1.00 58.47 891 ARG A N 1
ATOM 7290 C CA . ARG A 1 891 ? -40.973 18.870 -27.112 1.00 58.47 891 ARG A CA 1
ATOM 7291 C C . ARG A 1 891 ? -39.555 18.676 -26.588 1.00 58.47 891 ARG A C 1
ATOM 7293 O O . ARG A 1 891 ? -38.597 19.031 -27.274 1.00 58.47 891 ARG A O 1
ATOM 7300 N N . GLU A 1 892 ? -39.411 18.168 -25.371 1.00 54.72 892 GLU A N 1
ATOM 7301 C CA . GLU A 1 892 ? -38.114 17.941 -24.732 1.00 54.72 892 GLU A CA 1
ATOM 7302 C C . GLU A 1 892 ? -37.511 16.590 -25.124 1.00 54.72 892 GLU A C 1
ATOM 7304 O O . GLU A 1 892 ? -36.289 16.447 -25.110 1.00 54.72 892 GLU A O 1
ATOM 7309 N N . SER A 1 893 ? -38.348 15.630 -25.530 1.00 53.09 893 SER A N 1
ATOM 7310 C CA . SER A 1 893 ? -37.948 14.250 -25.817 1.00 53.09 893 SER A CA 1
ATOM 7311 C C . SER A 1 893 ? -37.905 13.876 -27.304 1.00 53.09 893 SER A C 1
ATOM 7313 O O . SER A 1 893 ? -37.311 12.851 -27.629 1.00 53.09 893 SER A O 1
ATOM 7315 N N . GLN A 1 894 ? -38.472 14.685 -28.209 1.00 53.22 894 GLN A N 1
ATOM 7316 C CA . GLN A 1 894 ? -38.460 14.414 -29.652 1.00 53.22 894 GLN A CA 1
ATOM 7317 C C . GLN A 1 894 ? -37.414 15.225 -30.432 1.00 53.22 894 GLN A C 1
ATOM 7319 O O . GLN A 1 894 ? -37.112 16.388 -30.139 1.00 53.22 894 GLN A O 1
ATOM 7324 N N . ASN A 1 895 ? -36.898 14.591 -31.485 1.00 48.16 895 ASN A N 1
ATOM 7325 C CA . ASN A 1 895 ? -36.118 15.192 -32.561 1.00 48.16 895 ASN A CA 1
ATOM 7326 C C . ASN A 1 895 ? -37.024 15.302 -33.805 1.00 48.16 895 ASN A C 1
ATOM 7328 O O . ASN A 1 895 ? -37.837 14.413 -34.042 1.00 48.16 895 ASN A O 1
ATOM 7332 N N . LYS A 1 896 ? -36.889 16.351 -34.633 1.00 45.50 896 LYS A N 1
ATOM 7333 C CA . LYS A 1 896 ? -37.757 16.583 -35.821 1.00 45.50 896 LYS A CA 1
ATOM 7334 C C . LYS A 1 896 ? -37.663 15.485 -36.903 1.00 45.50 896 LYS A C 1
ATOM 7336 O O . LYS A 1 896 ? -38.411 15.510 -37.876 1.00 45.50 896 LYS A O 1
ATOM 7341 N N . ASN A 1 897 ? -36.750 14.526 -36.744 1.00 44.72 897 ASN A N 1
ATOM 7342 C CA . ASN A 1 897 ? -36.559 13.390 -37.637 1.00 44.72 897 ASN A CA 1
ATOM 7343 C C . ASN A 1 897 ? -37.372 12.182 -37.145 1.00 44.72 897 ASN A C 1
ATOM 7345 O O . ASN A 1 897 ? -36.883 11.363 -36.368 1.00 44.72 897 ASN A O 1
ATOM 7349 N N . HIS A 1 898 ? -38.610 12.060 -37.620 1.00 45.78 898 HIS A N 1
ATOM 7350 C CA . HIS A 1 898 ? -39.476 10.913 -37.348 1.00 45.78 898 HIS A CA 1
ATOM 7351 C C . HIS A 1 898 ? -38.813 9.595 -37.811 1.00 45.78 898 HIS A C 1
ATOM 7353 O O . HIS A 1 898 ? -38.485 9.453 -38.988 1.00 45.78 898 HIS A O 1
ATOM 7359 N N . GLY A 1 899 ? -38.624 8.612 -36.913 1.00 50.84 899 GLY A N 1
ATOM 7360 C CA . GLY A 1 899 ? -38.412 7.209 -37.326 1.00 50.84 899 GLY A CA 1
ATOM 7361 C C . GLY A 1 899 ? -37.335 6.372 -36.619 1.00 50.84 899 GLY A C 1
ATOM 7362 O O . GLY A 1 899 ? -37.320 5.152 -36.811 1.00 50.84 899 GLY A O 1
ATOM 7363 N N . LYS A 1 900 ? -36.430 6.960 -35.826 1.00 59.94 900 LYS A N 1
ATOM 7364 C CA . LYS A 1 900 ? -35.327 6.227 -35.168 1.00 59.94 900 LYS A CA 1
ATOM 7365 C C . LYS A 1 900 ? -35.625 6.016 -33.682 1.00 59.94 900 LYS A C 1
ATOM 7367 O O . LYS A 1 900 ? -35.917 6.990 -33.016 1.00 59.94 900 LYS A O 1
ATOM 7372 N N . LEU A 1 901 ? -35.535 4.767 -33.210 1.00 71.31 901 LEU A N 1
ATOM 7373 C CA . LEU A 1 901 ? -35.466 4.412 -31.786 1.00 71.31 901 LEU A CA 1
ATOM 7374 C C . LEU A 1 901 ? -33.987 4.226 -31.435 1.00 71.31 901 LEU A C 1
ATOM 7376 O O . LEU A 1 901 ? -33.361 3.280 -31.932 1.00 71.31 901 LEU A O 1
ATOM 7380 N N . ASP A 1 902 ? -33.440 5.134 -30.630 1.00 75.19 902 ASP A N 1
ATOM 7381 C CA . ASP A 1 902 ? -32.050 5.088 -30.161 1.00 75.19 902 ASP A CA 1
ATOM 7382 C C . ASP A 1 902 ? -31.958 5.599 -28.719 1.00 75.19 902 ASP A C 1
ATOM 7384 O O . ASP A 1 902 ? -32.102 6.793 -28.462 1.00 75.19 902 ASP A O 1
ATOM 7388 N N . ILE A 1 903 ? -31.770 4.687 -27.767 1.00 83.44 903 ILE A N 1
ATOM 7389 C CA . ILE A 1 903 ? -31.710 4.995 -26.337 1.00 83.44 903 ILE A CA 1
ATOM 7390 C C . ILE A 1 903 ? -30.364 4.544 -25.788 1.00 83.44 903 ILE A C 1
ATOM 7392 O O . ILE A 1 903 ? -29.940 3.412 -26.011 1.00 83.44 903 ILE A O 1
ATOM 7396 N N . TYR A 1 904 ? -29.720 5.406 -25.012 1.00 85.81 904 TYR A N 1
ATOM 7397 C CA . TYR A 1 904 ? -28.467 5.118 -24.326 1.00 85.81 904 TYR A CA 1
ATOM 7398 C C . TYR A 1 904 ? -28.520 5.654 -22.898 1.00 85.81 904 TYR A C 1
ATOM 7400 O O . TYR A 1 904 ? -28.964 6.783 -22.703 1.00 85.81 904 TYR A O 1
ATOM 7408 N N . PHE A 1 905 ? -28.074 4.872 -21.912 1.00 89.69 905 PHE A N 1
ATOM 7409 C CA . PHE A 1 905 ? -27.930 5.324 -20.525 1.00 89.69 905 PHE A CA 1
ATOM 7410 C C . PHE A 1 905 ? -26.973 4.441 -19.710 1.00 89.69 905 PHE A C 1
ATOM 7412 O O . PHE A 1 905 ? -26.592 3.345 -20.119 1.00 89.69 905 PHE A O 1
ATOM 7419 N N . LEU A 1 906 ? -26.602 4.932 -18.528 1.00 87.75 906 LEU A N 1
ATOM 7420 C CA . LEU A 1 906 ? -25.802 4.242 -17.517 1.00 87.75 906 LEU A CA 1
ATOM 7421 C C . LEU A 1 906 ? -26.622 4.095 -16.233 1.00 87.75 906 LEU A C 1
ATOM 7423 O O . LEU A 1 906 ? -27.285 5.050 -15.816 1.00 87.75 906 LEU A O 1
ATOM 7427 N N . PHE A 1 907 ? -26.543 2.943 -15.568 1.00 91.69 907 PHE A N 1
ATOM 7428 C CA . PHE A 1 907 ? -27.204 2.742 -14.274 1.00 91.69 907 PHE A CA 1
ATOM 7429 C C . PHE A 1 907 ? -26.359 1.926 -13.294 1.00 91.69 907 PHE A C 1
ATOM 7431 O O . PHE A 1 907 ? -25.477 1.176 -13.702 1.00 91.69 907 PHE A O 1
ATOM 7438 N N . ARG A 1 908 ? -26.653 2.069 -11.998 1.00 88.00 908 ARG A N 1
ATOM 7439 C CA . ARG A 1 908 ? -26.225 1.141 -10.942 1.00 88.00 908 ARG A CA 1
ATOM 7440 C C . ARG A 1 908 ? -27.305 0.997 -9.874 1.00 88.00 908 ARG A C 1
ATOM 7442 O O . ARG A 1 908 ? -27.928 1.993 -9.499 1.00 88.00 908 ARG A O 1
ATOM 7449 N N . SER A 1 909 ? -27.505 -0.210 -9.355 1.00 86.25 909 SER A N 1
ATOM 7450 C CA . SER A 1 909 ? -28.497 -0.479 -8.309 1.00 86.25 909 SER A CA 1
ATOM 7451 C C . SER A 1 909 ? -28.132 -1.712 -7.477 1.00 86.25 909 SER A C 1
ATOM 7453 O O . SER A 1 909 ? -27.436 -2.596 -7.966 1.00 86.25 909 SER A O 1
ATOM 7455 N N . TYR A 1 910 ? -28.614 -1.762 -6.232 1.00 78.88 910 TYR A N 1
ATOM 7456 C CA . TYR A 1 910 ? -28.681 -2.978 -5.405 1.00 78.88 910 TYR A CA 1
ATOM 7457 C C . TYR A 1 910 ? -30.109 -3.548 -5.325 1.00 78.88 910 TYR A C 1
ATOM 7459 O O . TYR A 1 910 ? -30.337 -4.596 -4.716 1.00 78.88 910 TYR A O 1
ATOM 7467 N N . VAL A 1 911 ? -31.079 -2.839 -5.910 1.00 81.88 911 VAL A N 1
ATOM 7468 C CA . VAL A 1 911 ? -32.492 -3.206 -5.925 1.00 81.88 911 VAL A CA 1
ATOM 7469 C C . VAL A 1 911 ? -32.742 -4.054 -7.171 1.00 81.88 911 VAL A C 1
ATOM 7471 O O . VAL A 1 911 ? -32.506 -3.583 -8.286 1.00 81.88 911 VAL A O 1
ATOM 7474 N N . PRO A 1 912 ? -33.173 -5.316 -7.014 1.00 83.12 912 PRO A N 1
ATOM 7475 C CA . PRO A 1 912 ? -33.305 -6.236 -8.138 1.00 83.12 912 PRO A CA 1
ATOM 7476 C C . PRO A 1 912 ? -34.500 -5.925 -9.046 1.00 83.12 912 PRO A C 1
ATOM 7478 O O . PRO A 1 912 ? -34.510 -6.389 -10.184 1.00 83.12 912 PRO A O 1
ATOM 7481 N N . ASP A 1 913 ? -35.477 -5.148 -8.580 1.00 83.88 913 ASP A N 1
ATOM 7482 C CA . ASP A 1 913 ? -36.687 -4.817 -9.328 1.00 83.88 913 ASP A CA 1
ATOM 7483 C C . ASP A 1 913 ? -36.901 -3.305 -9.393 1.00 83.88 913 ASP A C 1
ATOM 7485 O O . ASP A 1 913 ? -36.733 -2.599 -8.398 1.00 83.88 913 ASP A O 1
ATOM 7489 N N . GLY A 1 914 ? -37.302 -2.803 -10.560 1.00 84.12 914 GLY A N 1
ATOM 7490 C CA . GLY A 1 914 ? -37.734 -1.414 -10.698 1.00 84.12 914 GLY A CA 1
ATOM 7491 C C . GLY A 1 914 ? -37.709 -0.887 -12.129 1.00 84.12 914 GLY A C 1
ATOM 7492 O O . GLY A 1 914 ? -36.864 -1.273 -12.944 1.00 84.12 914 GLY A O 1
ATOM 7493 N N . ILE A 1 915 ? -38.639 0.017 -12.435 1.00 87.38 915 ILE A N 1
ATOM 7494 C CA . ILE A 1 915 ? -38.779 0.633 -13.761 1.00 87.38 915 ILE A CA 1
ATOM 7495 C C . ILE A 1 915 ? -37.804 1.803 -13.907 1.00 87.38 915 ILE A C 1
ATOM 7497 O O . ILE A 1 915 ? -37.877 2.788 -13.173 1.00 87.38 915 ILE A O 1
ATOM 7501 N N . ILE A 1 916 ? -36.909 1.705 -14.889 1.00 90.50 916 ILE A N 1
ATOM 7502 C CA . ILE A 1 916 ? -35.894 2.719 -15.194 1.00 90.50 916 ILE A CA 1
ATOM 7503 C C . ILE A 1 916 ? -36.437 3.763 -16.172 1.00 90.50 916 ILE A C 1
ATOM 7505 O O . ILE A 1 916 ? -36.229 4.956 -15.964 1.00 90.50 916 ILE A O 1
ATOM 7509 N N . LEU A 1 917 ? -37.106 3.327 -17.240 1.00 87.94 917 LEU A N 1
ATOM 7510 C CA . LEU A 1 917 ? -37.656 4.196 -18.281 1.00 87.94 917 LEU A CA 1
ATOM 7511 C C . LEU A 1 917 ? -39.031 3.689 -18.707 1.00 87.94 917 LEU A C 1
ATOM 7513 O O . LEU A 1 917 ? -39.205 2.485 -18.883 1.00 87.94 917 LEU A O 1
ATOM 7517 N N . TYR A 1 918 ? -39.985 4.598 -18.911 1.00 83.00 918 TYR A N 1
ATOM 7518 C CA . TYR A 1 918 ? -41.336 4.267 -19.362 1.00 83.00 918 TYR A CA 1
ATOM 7519 C C . TYR A 1 918 ? -41.927 5.341 -20.282 1.00 83.00 918 TYR A C 1
ATOM 7521 O O . TYR A 1 918 ? -41.862 6.534 -19.985 1.00 83.00 918 TYR A O 1
ATOM 7529 N N . ARG A 1 919 ? -42.540 4.913 -21.389 1.00 79.62 919 ARG A N 1
ATOM 7530 C CA . ARG A 1 919 ? -43.312 5.748 -22.320 1.00 79.62 919 ARG A CA 1
ATOM 7531 C C . ARG A 1 919 ? -44.612 5.027 -22.684 1.00 79.62 919 ARG A C 1
ATOM 7533 O O . ARG A 1 919 ? -44.593 3.821 -22.921 1.00 79.62 919 ARG A O 1
ATOM 7540 N N . TYR A 1 920 ? -45.723 5.759 -22.738 1.00 73.56 920 TYR A N 1
ATOM 7541 C CA . TYR A 1 920 ? -47.065 5.204 -22.946 1.00 73.56 920 TYR A CA 1
ATOM 7542 C C . TYR A 1 920 ? -47.906 6.080 -23.876 1.00 73.56 920 TYR A C 1
ATOM 7544 O O . TYR A 1 920 ? -47.935 7.297 -23.707 1.00 73.56 920 TYR A O 1
ATOM 7552 N N . ALA A 1 921 ? -48.631 5.460 -24.810 1.00 64.06 921 ALA A N 1
ATOM 7553 C CA . ALA A 1 921 ? -49.641 6.133 -25.622 1.00 64.06 921 ALA A CA 1
ATOM 7554 C C . ALA A 1 921 ? -51.035 5.952 -25.017 1.00 64.06 921 ALA A C 1
ATOM 7556 O O . ALA A 1 921 ? -51.613 4.862 -25.028 1.00 64.06 921 ALA A O 1
ATOM 7557 N N . GLN A 1 922 ? -51.600 7.050 -24.521 1.00 59.28 922 GLN A N 1
ATOM 7558 C CA . GLN A 1 922 ? -52.941 7.057 -23.955 1.00 59.28 922 GLN A CA 1
ATOM 7559 C C . GLN A 1 922 ? -53.989 6.730 -25.032 1.00 59.28 922 GLN A C 1
ATOM 7561 O O . GLN A 1 922 ? -54.065 7.398 -26.056 1.00 59.28 922 GLN A O 1
ATOM 7566 N N . GLY A 1 923 ? -54.795 5.689 -24.791 1.00 58.06 923 GLY A N 1
ATOM 7567 C CA . GLY A 1 923 ? -55.913 5.286 -25.657 1.00 58.06 923 GLY A CA 1
ATOM 7568 C C . GLY A 1 923 ? -55.640 4.108 -26.602 1.00 58.06 923 GLY A C 1
ATOM 7569 O O . GLY A 1 923 ? -56.602 3.541 -27.110 1.00 58.06 923 GLY A O 1
ATOM 7570 N N . LEU A 1 924 ? -54.379 3.697 -26.799 1.00 58.69 924 LEU A N 1
ATOM 7571 C CA . LEU A 1 924 ? -54.010 2.596 -27.711 1.00 58.69 924 LEU A CA 1
ATOM 7572 C C . LEU A 1 924 ? -53.431 1.351 -27.007 1.00 58.69 924 LEU A C 1
ATOM 7574 O O . LEU A 1 924 ? -53.147 0.359 -27.668 1.00 58.69 924 LEU A O 1
ATOM 7578 N N . ASN A 1 925 ? -53.265 1.379 -25.676 1.00 65.69 925 ASN A N 1
ATOM 7579 C CA . ASN A 1 925 ? -52.577 0.333 -24.896 1.00 65.69 925 ASN A CA 1
ATOM 7580 C C . ASN A 1 925 ? -51.140 0.026 -25.375 1.00 65.69 925 ASN A C 1
ATOM 7582 O O . ASN A 1 925 ? -50.586 -1.028 -25.067 1.00 65.69 925 ASN A O 1
ATOM 7586 N N . GLU A 1 926 ? -50.506 0.967 -26.075 1.00 72.50 926 GLU A N 1
ATOM 7587 C CA . GLU A 1 926 ? -49.127 0.835 -26.536 1.00 72.50 926 GLU A CA 1
ATOM 7588 C C . GLU A 1 926 ? -48.156 1.420 -25.497 1.00 72.50 926 GLU A C 1
ATOM 7590 O O . GLU A 1 926 ? -48.332 2.549 -25.022 1.00 72.50 926 GLU A O 1
ATOM 7595 N N . TYR A 1 927 ? -47.114 0.670 -25.138 1.00 75.44 927 TYR A N 1
ATOM 7596 C CA . TYR A 1 927 ? -46.106 1.100 -24.173 1.00 75.44 927 TYR A CA 1
ATOM 7597 C C . TYR A 1 927 ? -44.704 0.590 -24.510 1.00 75.44 927 TYR A C 1
ATOM 7599 O O . TYR A 1 927 ? -44.508 -0.422 -25.181 1.00 75.44 927 TYR A O 1
ATOM 7607 N N . PHE A 1 928 ? -43.714 1.300 -23.979 1.00 79.56 928 PHE A N 1
ATOM 7608 C CA . PHE A 1 928 ? -42.300 0.967 -24.064 1.00 79.56 928 PHE A CA 1
ATOM 7609 C C . PHE A 1 928 ? -41.654 1.185 -22.693 1.00 79.56 928 PHE A C 1
ATOM 7611 O O . PHE A 1 928 ? -41.712 2.293 -22.154 1.00 79.56 928 PHE A O 1
ATOM 7618 N N . ALA A 1 929 ? -41.055 0.142 -22.115 1.00 83.56 929 ALA A N 1
ATOM 7619 C CA . ALA A 1 929 ? -40.502 0.182 -20.763 1.00 83.56 929 ALA A CA 1
ATOM 7620 C C . ALA A 1 929 ? -39.152 -0.535 -20.661 1.00 83.56 929 ALA A C 1
ATOM 7622 O O . ALA A 1 929 ? -38.976 -1.610 -21.220 1.00 83.56 929 ALA A O 1
ATOM 7623 N N . ILE A 1 930 ? -38.218 0.013 -19.890 1.00 89.56 930 ILE A N 1
ATOM 7624 C CA . ILE A 1 930 ? -36.954 -0.643 -19.535 1.00 89.56 930 ILE A CA 1
ATOM 7625 C C . ILE A 1 930 ? -36.882 -0.709 -18.013 1.00 89.56 930 ILE A C 1
ATOM 7627 O O . ILE A 1 930 ? -37.085 0.305 -17.344 1.00 89.56 930 ILE A O 1
ATOM 7631 N N . GLY A 1 931 ? -36.586 -1.880 -17.455 1.00 89.88 931 GLY A N 1
ATOM 7632 C CA . GLY A 1 931 ? -36.495 -2.061 -16.008 1.00 89.88 931 GLY A CA 1
ATOM 7633 C C . GLY A 1 931 ? -35.692 -3.289 -15.604 1.00 89.88 931 GLY A C 1
ATOM 7634 O O . GLY A 1 931 ? -35.325 -4.114 -16.440 1.00 89.88 931 GLY A O 1
ATOM 7635 N N . LEU A 1 932 ? -35.411 -3.393 -14.309 1.00 88.69 932 LEU A N 1
ATOM 7636 C CA . LEU A 1 932 ? -34.816 -4.581 -13.706 1.00 88.69 932 LEU A CA 1
ATOM 7637 C C . LEU A 1 932 ? -35.923 -5.532 -13.242 1.00 88.69 932 LEU A C 1
ATOM 7639 O O . LEU A 1 932 ? -36.924 -5.085 -12.678 1.00 88.69 932 LEU A O 1
ATOM 7643 N N . ARG A 1 933 ? -35.725 -6.829 -13.491 1.00 84.56 933 ARG A N 1
ATOM 7644 C CA . ARG A 1 933 ? -36.553 -7.926 -12.984 1.00 84.56 933 ARG A CA 1
ATOM 7645 C C . ARG A 1 933 ? -35.658 -9.002 -12.385 1.00 84.56 933 ARG A C 1
ATOM 7647 O O . ARG A 1 933 ? -34.860 -9.607 -13.103 1.00 84.56 933 ARG A O 1
ATOM 7654 N N . ALA A 1 934 ? -35.762 -9.237 -11.082 1.00 81.06 934 ALA A N 1
ATOM 7655 C CA . ALA A 1 934 ? -34.888 -10.133 -10.328 1.00 81.06 934 ALA A CA 1
ATOM 7656 C C . ALA A 1 934 ? -33.392 -9.889 -10.625 1.00 81.06 934 ALA A C 1
ATOM 7658 O O . ALA A 1 934 ? -32.612 -10.834 -10.761 1.00 81.06 934 ALA A O 1
ATOM 7659 N N . GLY A 1 935 ? -33.003 -8.624 -10.800 1.00 84.00 935 GLY A N 1
ATOM 7660 C CA . GLY A 1 935 ? -31.653 -8.174 -11.125 1.00 84.00 935 GLY A CA 1
ATOM 7661 C C . GLY A 1 935 ? -31.261 -8.302 -12.598 1.00 84.00 935 GLY A C 1
ATOM 7662 O O . GLY A 1 935 ? -30.108 -8.048 -12.913 1.00 84.00 935 GLY A O 1
ATOM 7663 N N . ILE A 1 936 ? -32.160 -8.693 -13.502 1.00 88.19 936 ILE A N 1
ATOM 7664 C CA . ILE A 1 936 ? -31.885 -8.819 -14.942 1.00 88.19 936 ILE A CA 1
ATOM 7665 C C . ILE A 1 936 ? -32.544 -7.651 -15.681 1.00 88.19 936 ILE A C 1
ATOM 7667 O O . ILE A 1 936 ? -33.711 -7.338 -15.440 1.00 88.19 936 ILE A O 1
ATOM 7671 N N . LEU A 1 937 ? -31.816 -6.996 -16.587 1.00 91.19 937 LEU A N 1
ATOM 7672 C CA . LEU A 1 937 ? -32.352 -5.876 -17.353 1.00 91.19 937 LEU A CA 1
ATOM 7673 C C . LEU A 1 937 ? -33.271 -6.400 -18.455 1.00 91.19 937 LEU A C 1
ATOM 7675 O O . LEU A 1 937 ? -32.865 -7.189 -19.306 1.00 91.19 937 LEU A O 1
ATOM 7679 N N . THR A 1 938 ? -34.512 -5.935 -18.449 1.00 88.25 938 THR A N 1
ATOM 7680 C CA . THR A 1 938 ? -35.528 -6.354 -19.408 1.00 88.25 938 THR A CA 1
ATOM 7681 C C . THR A 1 938 ? -36.151 -5.137 -20.076 1.00 88.25 938 THR A C 1
ATOM 7683 O O . THR A 1 938 ? -36.530 -4.160 -19.426 1.00 88.25 938 THR A O 1
ATOM 7686 N N . LEU A 1 939 ? -36.245 -5.204 -21.399 1.00 87.62 939 LEU A N 1
ATOM 7687 C CA . LEU A 1 939 ? -36.938 -4.246 -22.244 1.00 87.62 939 LEU A CA 1
ATOM 7688 C C . LEU A 1 939 ? -38.299 -4.833 -22.629 1.00 87.62 939 LEU A C 1
ATOM 7690 O O . LEU A 1 939 ? -38.360 -5.888 -23.255 1.00 87.62 939 LEU A O 1
ATOM 7694 N N . PHE A 1 940 ? -39.373 -4.134 -22.281 1.00 81.75 940 PHE A N 1
ATOM 7695 C CA . PHE A 1 940 ? -40.759 -4.499 -22.545 1.00 81.75 940 PHE A CA 1
ATOM 7696 C C . PHE A 1 940 ? -41.365 -3.558 -23.575 1.00 81.75 940 PHE A C 1
ATOM 7698 O O . PHE A 1 940 ? -41.141 -2.345 -23.539 1.00 81.75 940 PHE A O 1
ATOM 7705 N N . MET A 1 941 ? -42.165 -4.114 -24.473 1.00 78.25 941 MET A N 1
ATOM 7706 C CA . MET A 1 941 ? -42.865 -3.330 -25.477 1.00 78.25 941 MET A CA 1
ATOM 7707 C C . MET A 1 941 ? -44.177 -3.981 -25.892 1.00 78.25 941 MET A C 1
ATOM 7709 O O . MET A 1 941 ? -44.242 -5.195 -26.089 1.00 78.25 941 MET A O 1
ATOM 7713 N N . ASP A 1 942 ? -45.192 -3.151 -26.083 1.00 75.19 942 ASP A N 1
ATOM 7714 C CA . ASP A 1 942 ? -46.423 -3.498 -26.781 1.00 75.19 942 ASP A CA 1
ATOM 7715 C C . ASP A 1 942 ? -46.796 -2.323 -27.688 1.00 75.19 942 ASP A C 1
ATOM 7717 O O . ASP A 1 942 ? -46.852 -1.183 -27.239 1.00 75.19 942 ASP A O 1
ATOM 7721 N N . PHE A 1 943 ? -47.003 -2.594 -28.973 1.00 71.38 943 PHE A N 1
ATOM 7722 C CA . PHE A 1 943 ? -47.386 -1.598 -29.982 1.00 71.38 943 PHE A CA 1
ATOM 7723 C C . PHE A 1 943 ? -48.703 -2.004 -30.664 1.00 71.38 943 PHE A C 1
ATOM 7725 O O . PHE A 1 943 ? -48.840 -1.871 -31.878 1.00 71.38 943 PHE A O 1
ATOM 7732 N N . GLY A 1 944 ? -49.619 -2.624 -29.907 1.00 64.62 944 GLY A N 1
ATOM 7733 C CA . GLY A 1 944 ? -50.945 -3.032 -30.384 1.00 64.62 944 GLY A CA 1
ATOM 7734 C C . GLY A 1 944 ? -51.006 -4.433 -31.007 1.00 64.62 944 GLY A C 1
ATOM 7735 O O . GLY A 1 944 ? -52.046 -4.831 -31.524 1.00 64.62 944 GLY A O 1
ATOM 7736 N N . PHE A 1 945 ? -49.911 -5.203 -30.950 1.00 65.00 945 PHE A N 1
ATOM 7737 C CA . PHE A 1 945 ? -49.795 -6.558 -31.525 1.00 65.00 945 PHE A CA 1
ATOM 7738 C C . PHE A 1 945 ? -49.390 -7.625 -30.493 1.00 65.00 945 PHE A C 1
ATOM 7740 O O . PHE A 1 945 ? -48.987 -8.731 -30.868 1.00 65.00 945 PHE A O 1
ATOM 7747 N N . GLY A 1 946 ? -49.478 -7.294 -29.204 1.00 65.62 946 GLY A N 1
ATOM 7748 C CA . GLY A 1 946 ? -49.168 -8.181 -28.092 1.00 65.62 946 GLY A CA 1
ATOM 7749 C C . GLY A 1 946 ? -47.786 -7.941 -27.485 1.00 65.62 946 GLY A C 1
ATOM 7750 O O . GLY A 1 946 ? -46.822 -7.570 -28.164 1.00 65.62 946 GLY A O 1
ATOM 7751 N N . LYS A 1 947 ? -47.708 -8.206 -26.179 1.00 70.62 947 LYS A N 1
ATOM 7752 C CA . LYS A 1 947 ? -46.545 -7.976 -25.318 1.00 70.62 947 LYS A CA 1
ATOM 7753 C C . LYS A 1 947 ? -45.318 -8.743 -25.806 1.00 70.62 947 LYS A C 1
ATOM 7755 O O . LYS A 1 947 ? -45.360 -9.959 -26.003 1.00 70.62 947 LYS A O 1
ATOM 7760 N N . ARG A 1 948 ? -44.193 -8.042 -25.939 1.00 76.94 948 ARG A N 1
ATOM 7761 C CA . ARG A 1 948 ? -42.878 -8.635 -26.214 1.00 76.94 948 ARG A CA 1
ATOM 7762 C C . ARG A 1 948 ? -41.845 -8.160 -25.204 1.00 76.94 948 ARG A C 1
ATOM 7764 O O . ARG A 1 948 ? -41.930 -7.045 -24.692 1.00 76.94 948 ARG A O 1
ATOM 7771 N N . GLN A 1 949 ? -40.849 -9.008 -24.959 1.00 80.56 949 GLN A N 1
ATOM 7772 C CA . GLN A 1 949 ? -39.731 -8.698 -24.076 1.00 80.56 949 GLN A CA 1
ATOM 7773 C C . GLN A 1 949 ? -38.390 -9.085 -24.703 1.00 80.56 949 GLN A C 1
ATOM 7775 O O . GLN A 1 949 ? -38.288 -10.085 -25.414 1.00 80.56 949 GLN A O 1
ATOM 7780 N N . ILE A 1 950 ? -37.364 -8.291 -24.414 1.00 85.12 950 ILE A N 1
ATOM 7781 C CA . ILE A 1 950 ? -35.960 -8.593 -24.692 1.00 85.12 950 ILE A CA 1
ATOM 7782 C C . ILE A 1 950 ? -35.240 -8.569 -23.351 1.00 85.12 950 ILE A C 1
ATOM 7784 O O . ILE A 1 950 ? -35.219 -7.539 -22.678 1.00 85.12 950 ILE A O 1
ATOM 7788 N N . VAL A 1 951 ? -34.669 -9.701 -22.962 1.00 85.88 951 VAL A N 1
ATOM 7789 C CA . VAL A 1 951 ? -33.968 -9.869 -21.687 1.00 85.88 951 VAL A CA 1
ATOM 7790 C C . VAL A 1 951 ? -32.464 -9.789 -21.949 1.00 85.88 951 VAL A C 1
ATOM 7792 O O . VAL A 1 951 ? -31.985 -10.302 -22.967 1.00 85.88 951 VAL A O 1
ATOM 7795 N N . SER A 1 952 ? -31.720 -9.112 -21.073 1.00 86.31 952 SER A N 1
ATOM 7796 C CA . SER A 1 952 ? -30.254 -9.161 -21.057 1.00 86.31 952 SER A CA 1
ATOM 7797 C C . SER A 1 952 ? -29.751 -10.562 -20.669 1.00 86.31 952 SER A C 1
ATOM 7799 O O . SER A 1 952 ? -30.538 -11.442 -20.347 1.00 86.31 952 SER A O 1
ATOM 7801 N N . ASP A 1 953 ? -28.440 -10.798 -20.690 1.00 80.06 953 ASP A N 1
ATOM 7802 C CA . ASP A 1 953 ? -27.844 -12.082 -20.284 1.00 80.06 953 ASP A CA 1
ATOM 7803 C C . ASP A 1 953 ? -28.303 -12.528 -18.875 1.00 80.06 953 ASP A C 1
ATOM 7805 O O . ASP A 1 953 ? -27.966 -11.899 -17.869 1.00 80.06 953 ASP A O 1
ATOM 7809 N N . GLU A 1 954 ? -29.086 -13.613 -18.811 1.00 73.44 954 GLU A N 1
ATOM 7810 C CA . GLU A 1 954 ? -29.709 -14.120 -17.579 1.00 73.44 954 GLU A CA 1
ATOM 7811 C C . GLU A 1 954 ? -28.692 -14.686 -16.576 1.00 73.44 954 GLU A C 1
ATOM 7813 O O . GLU A 1 954 ? -28.986 -14.763 -15.380 1.00 73.44 954 GLU A O 1
ATOM 7818 N N . SER A 1 955 ? -27.482 -15.037 -17.034 1.00 70.62 955 SER A N 1
ATOM 7819 C CA . SER A 1 955 ? -26.396 -15.519 -16.169 1.00 70.62 955 SER A CA 1
ATOM 7820 C C . SER A 1 955 ? -25.790 -14.411 -15.301 1.00 70.62 955 SER A C 1
ATOM 7822 O O . SER A 1 955 ? -25.135 -14.688 -14.294 1.00 70.62 955 SER A O 1
ATOM 7824 N N . THR A 1 956 ? -26.024 -13.148 -15.664 1.00 74.56 956 THR A N 1
ATOM 7825 C CA . THR A 1 956 ? -25.461 -11.979 -14.990 1.00 74.56 956 THR A CA 1
ATOM 7826 C C . THR A 1 956 ? -26.550 -11.132 -14.350 1.00 74.56 956 THR A C 1
ATOM 7828 O O . THR A 1 956 ? -27.373 -10.523 -15.031 1.00 74.56 956 THR A O 1
ATOM 7831 N N . LYS A 1 957 ? -26.531 -11.052 -13.016 1.00 84.62 957 LYS A N 1
ATOM 7832 C CA . LYS A 1 957 ? -27.368 -10.121 -12.254 1.00 84.62 957 LYS A CA 1
ATOM 7833 C C . LYS A 1 957 ? -26.708 -8.738 -12.241 1.00 84.62 957 LYS A C 1
ATOM 7835 O O . LYS A 1 957 ? -25.582 -8.600 -11.782 1.00 84.62 957 LYS A O 1
ATOM 7840 N N . LEU A 1 958 ? -27.427 -7.737 -12.737 1.00 87.88 958 LEU A N 1
ATOM 7841 C CA . LEU A 1 958 ? -27.009 -6.341 -12.916 1.00 87.88 958 LEU A CA 1
ATOM 7842 C C . LEU A 1 958 ? -27.406 -5.432 -11.734 1.00 87.88 958 LEU A C 1
ATOM 7844 O O . LEU A 1 958 ? -27.115 -4.239 -11.729 1.00 87.88 958 LEU A O 1
ATOM 7848 N N . ALA A 1 959 ? -28.085 -5.982 -10.723 1.00 83.06 959 ALA A N 1
ATOM 7849 C CA . ALA A 1 959 ? -28.324 -5.319 -9.439 1.00 83.06 959 ALA A CA 1
ATOM 7850 C C . ALA A 1 959 ? -27.182 -5.617 -8.442 1.00 83.06 959 ALA A C 1
ATOM 7852 O O . ALA A 1 959 ? -27.420 -6.073 -7.324 1.00 83.06 959 ALA A O 1
ATOM 7853 N N . ASP A 1 960 ? -25.933 -5.432 -8.879 1.00 78.25 960 ASP A N 1
ATOM 7854 C CA . ASP A 1 960 ? -24.713 -5.790 -8.139 1.00 78.25 960 ASP A CA 1
ATOM 7855 C C . ASP A 1 960 ? -23.984 -4.577 -7.518 1.00 78.25 960 ASP A C 1
ATOM 7857 O O . ASP A 1 960 ? -22.884 -4.709 -6.978 1.00 78.25 960 ASP A O 1
ATOM 7861 N N . GLY A 1 961 ? -24.581 -3.385 -7.616 1.00 73.38 961 GLY A N 1
ATOM 7862 C CA . GLY A 1 961 ? -23.997 -2.126 -7.151 1.00 73.38 961 GLY A CA 1
ATOM 7863 C C . GLY A 1 961 ? -22.967 -1.484 -8.087 1.00 73.38 961 GLY A C 1
ATOM 7864 O O . GLY A 1 961 ? -22.475 -0.392 -7.775 1.00 73.38 961 GLY A O 1
ATOM 7865 N N . LYS A 1 962 ? -22.633 -2.098 -9.230 1.00 82.06 962 LYS A N 1
ATOM 7866 C CA . LYS A 1 962 ? -21.687 -1.557 -10.220 1.00 82.06 962 LYS A CA 1
ATOM 7867 C C . LYS A 1 962 ? -22.408 -0.797 -11.337 1.00 82.06 962 LYS A C 1
ATOM 7869 O O . LYS A 1 962 ? -23.622 -0.867 -11.488 1.00 82.06 962 LYS A O 1
ATOM 7874 N N . TRP A 1 963 ? -21.643 0.003 -12.085 1.00 84.12 963 TRP A N 1
ATOM 7875 C CA . TRP A 1 963 ? -22.144 0.760 -13.235 1.00 84.12 963 TRP A CA 1
ATOM 7876 C C . TRP A 1 963 ? -22.208 -0.114 -14.485 1.00 84.12 963 TRP A C 1
ATOM 7878 O O . TRP A 1 963 ? -21.193 -0.697 -14.859 1.00 84.12 963 TRP A O 1
ATOM 7888 N N . HIS A 1 964 ? -23.359 -0.099 -15.152 1.00 87.88 964 HIS A N 1
ATOM 7889 C CA . HIS A 1 964 ? -23.627 -0.822 -16.393 1.00 87.88 964 HIS A CA 1
ATOM 7890 C C . HIS A 1 964 ? -24.019 0.142 -17.523 1.00 87.88 964 HIS A C 1
ATOM 7892 O O . HIS A 1 964 ? -24.788 1.082 -17.297 1.00 87.88 964 HIS A O 1
ATOM 7898 N N . GLU A 1 965 ? -23.493 -0.088 -18.732 1.00 86.94 965 GLU A N 1
ATOM 7899 C CA . GLU A 1 965 ? -23.812 0.645 -19.969 1.00 86.94 965 GLU A CA 1
ATOM 7900 C C . GLU A 1 965 ? -24.930 -0.059 -20.731 1.00 86.94 965 GLU A C 1
ATOM 7902 O O . GLU A 1 965 ? -24.803 -1.237 -21.059 1.00 86.94 965 GLU A O 1
ATOM 7907 N N . VAL A 1 966 ? -26.005 0.669 -21.048 1.00 89.44 966 VAL A N 1
ATOM 7908 C CA . VAL A 1 966 ? -27.175 0.142 -21.756 1.00 89.44 966 VAL A CA 1
ATOM 7909 C C . VAL A 1 966 ? -27.425 0.924 -23.034 1.00 89.44 966 VAL A C 1
ATOM 7911 O O . VAL A 1 966 ? -27.458 2.157 -23.033 1.00 89.44 966 VAL A O 1
ATOM 7914 N N . ARG A 1 967 ? -27.677 0.198 -24.124 1.00 85.31 967 ARG A N 1
ATOM 7915 C CA . ARG A 1 967 ? -28.065 0.765 -25.414 1.00 85.31 967 ARG A CA 1
ATOM 7916 C C . ARG A 1 967 ? -29.210 -0.017 -26.043 1.00 85.31 967 ARG A C 1
ATOM 7918 O O . ARG A 1 967 ? -29.156 -1.239 -26.116 1.00 85.31 967 ARG A O 1
ATOM 7925 N N . VAL A 1 968 ? -30.215 0.690 -26.545 1.00 85.56 968 VAL A N 1
ATOM 7926 C CA . VAL A 1 968 ? -31.335 0.125 -27.302 1.00 85.56 968 VAL A CA 1
ATOM 7927 C C . VAL A 1 968 ? -31.399 0.818 -28.650 1.00 85.56 968 VAL A C 1
ATOM 7929 O O . VAL A 1 968 ? -31.645 2.017 -28.709 1.00 85.56 968 VAL A O 1
ATOM 7932 N N . THR A 1 969 ? -31.187 0.082 -29.740 1.00 79.06 969 THR A N 1
ATOM 7933 C CA . THR A 1 969 ? -31.233 0.660 -31.092 1.00 79.06 969 THR A CA 1
ATOM 7934 C C . THR A 1 969 ? -32.127 -0.132 -32.025 1.00 79.06 969 THR A C 1
ATOM 7936 O O . THR A 1 969 ? -32.177 -1.362 -31.980 1.00 79.06 969 THR A O 1
ATOM 7939 N N . ARG A 1 970 ? -32.808 0.577 -32.927 1.00 77.31 970 ARG A N 1
ATOM 7940 C CA . ARG A 1 970 ? -33.471 -0.028 -34.085 1.00 77.31 970 ARG A CA 1
ATOM 7941 C C . ARG A 1 970 ? -32.474 -0.222 -35.229 1.00 77.31 970 ARG A C 1
ATOM 7943 O O . ARG A 1 970 ? -31.802 0.723 -35.642 1.00 77.31 970 ARG A O 1
ATOM 7950 N N . ILE A 1 971 ? -32.411 -1.437 -35.771 1.00 72.56 971 ILE A N 1
ATOM 7951 C CA . ILE A 1 971 ? -31.574 -1.804 -36.922 1.00 72.56 971 ILE A CA 1
ATOM 7952 C C . ILE A 1 971 ? -32.484 -2.205 -38.088 1.00 72.56 971 ILE A C 1
ATOM 7954 O O . ILE A 1 971 ? -33.203 -3.202 -38.028 1.00 72.56 971 ILE A O 1
ATOM 7958 N N . GLY A 1 972 ? -32.447 -1.432 -39.176 1.00 68.62 972 GLY A N 1
ATOM 7959 C CA . GLY A 1 972 ? -33.370 -1.607 -40.301 1.00 68.62 972 GLY A CA 1
ATOM 7960 C C . GLY A 1 972 ? -34.811 -1.238 -39.930 1.00 68.62 972 GLY A C 1
ATOM 7961 O O . GLY A 1 972 ? -35.044 -0.384 -39.076 1.00 68.62 972 GLY A O 1
ATOM 7962 N N . THR A 1 973 ? -35.794 -1.867 -40.572 1.00 63.44 973 THR A N 1
ATOM 7963 C CA . THR A 1 973 ? -37.216 -1.578 -40.322 1.00 63.44 973 THR A CA 1
ATOM 7964 C C . THR A 1 973 ? -37.791 -2.367 -39.141 1.00 63.44 973 THR A C 1
ATOM 7966 O O . THR A 1 973 ? -38.742 -1.898 -38.524 1.00 63.44 973 THR A O 1
ATOM 7969 N N . ASP A 1 974 ? -37.176 -3.494 -38.766 1.00 69.38 974 ASP A N 1
ATOM 7970 C CA . ASP A 1 974 ? -37.863 -4.586 -38.049 1.00 69.38 974 ASP A CA 1
ATOM 7971 C C . ASP A 1 974 ? -37.085 -5.145 -36.840 1.00 69.38 974 ASP A C 1
ATOM 7973 O O . ASP A 1 974 ? -37.570 -6.013 -36.118 1.00 69.38 974 ASP A O 1
ATOM 7977 N N . LYS A 1 975 ? -35.849 -4.703 -36.592 1.00 73.69 975 LYS A N 1
ATOM 7978 C CA . LYS A 1 975 ? -35.005 -5.299 -35.541 1.00 73.69 975 LYS A CA 1
ATOM 7979 C C . LYS A 1 975 ? -34.727 -4.307 -34.431 1.00 73.69 975 LYS A C 1
ATOM 7981 O O . LYS A 1 975 ? -34.421 -3.149 -34.709 1.00 73.69 975 LYS A O 1
ATOM 7986 N N . ILE A 1 976 ? -34.790 -4.788 -33.191 1.00 78.88 976 ILE A N 1
ATOM 7987 C CA . ILE A 1 976 ? -34.373 -4.040 -32.004 1.00 78.88 976 ILE A CA 1
ATOM 7988 C C . ILE A 1 976 ? -33.233 -4.802 -31.336 1.00 78.88 976 ILE A C 1
ATOM 7990 O O . ILE A 1 976 ? -33.305 -6.014 -31.116 1.00 78.88 976 ILE A O 1
ATOM 7994 N N . GLU A 1 977 ? -32.168 -4.072 -31.040 1.00 82.81 977 GLU A N 1
ATOM 7995 C CA . GLU A 1 977 ? -30.956 -4.568 -30.403 1.00 82.81 977 GLU A CA 1
ATOM 7996 C C . GLU A 1 977 ? -30.827 -3.939 -29.013 1.00 82.81 977 GLU A C 1
ATOM 7998 O O . GLU A 1 977 ? -30.831 -2.712 -28.900 1.00 82.81 977 GLU A O 1
ATOM 8003 N N . LEU A 1 978 ? -30.723 -4.779 -27.978 1.00 87.06 978 LEU A N 1
ATOM 8004 C CA . LEU A 1 978 ? -30.383 -4.394 -26.608 1.00 87.06 978 LEU A CA 1
ATOM 8005 C C . LEU A 1 978 ? -28.923 -4.779 -26.361 1.00 87.06 978 LEU A C 1
ATOM 8007 O O . LEU A 1 978 ? -28.563 -5.949 -26.471 1.00 87.06 978 LEU A O 1
ATOM 8011 N N . VAL A 1 979 ? -28.085 -3.808 -26.021 1.00 84.94 979 VAL A N 1
ATOM 8012 C CA . VAL A 1 979 ? -26.672 -4.019 -25.701 1.00 84.94 979 VAL A CA 1
ATOM 8013 C C . VAL A 1 979 ? -26.429 -3.614 -24.257 1.00 84.94 979 VAL A C 1
ATOM 8015 O O . VAL A 1 979 ? -26.738 -2.483 -23.887 1.00 84.94 979 VAL A O 1
ATOM 8018 N N . VAL A 1 980 ? -25.865 -4.524 -23.462 1.00 86.69 980 VAL A N 1
ATOM 8019 C CA . VAL A 1 980 ? -25.456 -4.265 -22.074 1.00 86.69 980 VAL A CA 1
ATOM 8020 C C . VAL A 1 980 ? -23.978 -4.606 -21.919 1.00 86.69 980 VAL A C 1
ATOM 8022 O O . VAL A 1 980 ? -23.581 -5.722 -22.240 1.00 86.69 980 VAL A O 1
ATOM 8025 N N . ASP A 1 981 ? -23.149 -3.659 -21.476 1.00 83.31 981 ASP A N 1
ATOM 8026 C CA . ASP A 1 981 ? -21.696 -3.837 -21.279 1.00 83.31 981 ASP A CA 1
ATOM 8027 C C . ASP A 1 981 ? -20.979 -4.513 -22.471 1.00 83.31 981 ASP A C 1
ATOM 8029 O O . ASP A 1 981 ? -20.131 -5.395 -22.316 1.00 83.31 981 ASP A O 1
ATOM 8033 N N . ASN A 1 982 ? -21.327 -4.089 -23.693 1.00 75.50 982 ASN A N 1
ATOM 8034 C CA . ASN A 1 982 ? -20.864 -4.644 -24.978 1.00 75.50 982 ASN A CA 1
ATOM 8035 C C . ASN A 1 982 ? -21.320 -6.080 -25.300 1.00 75.50 982 ASN A C 1
ATOM 8037 O O . ASN A 1 982 ? -20.829 -6.676 -26.261 1.00 75.50 982 ASN A O 1
ATOM 8041 N N . ARG A 1 983 ? -22.272 -6.639 -24.550 1.00 77.00 983 ARG A N 1
ATOM 8042 C CA . ARG A 1 983 ? -22.955 -7.895 -24.885 1.00 77.00 983 ARG A CA 1
ATOM 8043 C C . ARG A 1 983 ? -24.251 -7.586 -25.607 1.00 77.00 983 ARG A C 1
ATOM 8045 O O . ARG A 1 983 ? -25.054 -6.787 -25.135 1.00 77.00 983 ARG A O 1
ATOM 8052 N N . VAL A 1 984 ? -24.422 -8.191 -26.774 1.00 71.81 984 VAL A N 1
ATOM 8053 C CA . VAL A 1 984 ? -25.501 -7.860 -27.700 1.00 71.81 984 VAL A CA 1
ATOM 8054 C C . VAL A 1 984 ? -26.584 -8.932 -27.644 1.00 71.81 984 VAL A C 1
ATOM 8056 O O . VAL A 1 984 ? -26.343 -10.074 -28.030 1.00 71.81 984 VAL A O 1
ATOM 8059 N N . ASN A 1 985 ? -27.796 -8.534 -27.270 1.00 73.81 985 ASN A N 1
ATOM 8060 C CA . ASN A 1 985 ? -28.996 -9.360 -27.318 1.00 73.81 985 ASN A CA 1
ATOM 8061 C C . ASN A 1 985 ? -29.889 -8.838 -28.455 1.00 73.81 985 ASN A C 1
ATOM 8063 O O . ASN A 1 985 ? -30.331 -7.686 -28.453 1.00 73.81 985 ASN A O 1
ATOM 8067 N N . ARG A 1 986 ? -30.142 -9.675 -29.469 1.00 69.50 986 ARG A N 1
ATOM 8068 C CA . ARG A 1 986 ? -30.937 -9.304 -30.652 1.00 69.50 986 ARG A CA 1
ATOM 8069 C C . ARG A 1 986 ? -32.309 -9.950 -30.599 1.00 69.50 986 ARG A C 1
ATOM 8071 O O . ARG A 1 986 ? -32.407 -11.154 -30.394 1.00 69.50 986 ARG A O 1
ATOM 8078 N N . SER A 1 987 ? -33.348 -9.172 -30.890 1.00 64.62 987 SER A N 1
ATOM 8079 C CA . SER A 1 987 ? -34.674 -9.719 -31.179 1.00 64.62 987 SER A CA 1
ATOM 8080 C C . SER A 1 987 ? -35.217 -9.170 -32.501 1.00 64.62 987 SER A C 1
ATOM 8082 O O . SER A 1 987 ? -34.883 -8.060 -32.931 1.00 64.62 987 SER A O 1
ATOM 8084 N N . THR A 1 988 ? -36.050 -9.969 -33.164 1.00 58.62 988 THR A N 1
ATOM 8085 C CA . THR A 1 988 ? -36.668 -9.623 -34.450 1.00 58.62 988 THR A CA 1
ATOM 8086 C C . THR A 1 988 ? -38.153 -9.360 -34.214 1.00 58.62 988 THR A C 1
ATOM 8088 O O . THR A 1 988 ? -38.868 -10.236 -33.724 1.00 58.62 988 THR A O 1
ATOM 8091 N N . LEU A 1 989 ? -38.628 -8.160 -34.544 1.00 57.47 989 LEU A N 1
ATOM 8092 C CA . LEU A 1 989 ? -40.040 -7.779 -34.496 1.00 57.47 989 LEU A CA 1
ATOM 8093 C C . LEU A 1 989 ? -40.600 -7.705 -35.924 1.00 57.47 989 LEU A C 1
ATOM 8095 O O . LEU A 1 989 ? -39.877 -7.423 -36.865 1.00 57.47 989 LEU A O 1
ATOM 8099 N N . SER A 1 990 ? -41.883 -8.011 -36.120 1.00 54.44 990 SER A N 1
ATOM 8100 C CA . SER A 1 990 ? -42.492 -7.982 -37.462 1.00 54.44 990 SER A CA 1
ATOM 8101 C C . SER A 1 990 ? -42.735 -6.534 -37.922 1.00 54.44 990 SER A C 1
ATOM 8103 O O . SER A 1 990 ? -43.159 -5.703 -37.114 1.00 54.44 990 SER A O 1
ATOM 8105 N N . ALA A 1 991 ? -42.489 -6.252 -39.209 1.00 42.59 991 ALA A N 1
ATOM 8106 C CA . ALA A 1 991 ? -42.420 -4.929 -39.849 1.00 42.59 991 ALA A CA 1
ATOM 8107 C C . ALA A 1 991 ? -43.489 -3.897 -39.499 1.00 42.59 991 ALA A C 1
ATOM 8109 O O . ALA A 1 991 ? -43.228 -2.690 -39.536 1.00 42.59 991 ALA A O 1
ATOM 8110 N N . ASN A 1 992 ? -44.691 -4.347 -39.160 1.00 51.78 992 ASN A N 1
ATOM 8111 C CA . ASN A 1 992 ? -45.825 -3.453 -38.975 1.00 51.78 992 ASN A CA 1
ATOM 8112 C C . ASN A 1 992 ? -45.847 -2.787 -37.586 1.00 51.78 992 ASN A C 1
ATOM 8114 O O . ASN A 1 992 ? -46.339 -1.670 -37.472 1.00 51.78 992 ASN A O 1
ATOM 8118 N N . GLY A 1 993 ? -45.250 -3.394 -36.550 1.00 53.69 993 GLY A N 1
ATOM 8119 C CA . GLY A 1 993 ? -45.328 -2.883 -35.169 1.00 53.69 993 GLY A CA 1
ATOM 8120 C C . GLY A 1 993 ? -44.359 -1.740 -34.834 1.00 53.69 993 GLY A C 1
ATOM 8121 O O . GLY A 1 993 ? -44.639 -0.913 -33.974 1.00 53.69 993 GLY A O 1
ATOM 8122 N N . ILE A 1 994 ? -43.217 -1.637 -35.526 1.00 54.00 994 ILE A N 1
ATOM 8123 C CA . ILE A 1 994 ? -42.167 -0.655 -35.174 1.00 54.00 994 ILE A CA 1
ATOM 8124 C C . ILE A 1 994 ? -42.394 0.713 -35.839 1.00 54.00 994 ILE A C 1
ATOM 8126 O O . ILE A 1 994 ? -41.768 1.706 -35.465 1.00 54.00 994 ILE A O 1
ATOM 8130 N N . ARG A 1 995 ? -43.285 0.820 -36.837 1.00 52.84 995 ARG A N 1
ATOM 8131 C CA . ARG A 1 995 ? -43.701 2.143 -37.344 1.00 52.84 995 ARG A CA 1
ATOM 8132 C C . ARG A 1 995 ? -44.436 2.943 -36.258 1.00 52.84 995 ARG A C 1
ATOM 8134 O O . ARG A 1 995 ? -44.199 4.142 -36.163 1.00 52.84 995 ARG A O 1
ATOM 8141 N N . ASN A 1 996 ? -45.204 2.270 -35.397 1.00 50.34 996 ASN A N 1
ATOM 8142 C CA . ASN A 1 996 ? -46.002 2.896 -34.335 1.00 50.34 996 ASN A CA 1
ATOM 8143 C C . ASN A 1 996 ? -45.210 3.200 -33.055 1.00 50.34 996 ASN A C 1
ATOM 8145 O O . ASN A 1 996 ? -45.554 4.139 -32.348 1.00 50.34 996 ASN A O 1
ATOM 8149 N N . ALA A 1 997 ? -44.087 2.514 -32.804 1.00 52.97 997 ALA A N 1
ATOM 8150 C CA . ALA A 1 997 ? -43.196 2.806 -31.669 1.00 52.97 997 ALA A CA 1
ATOM 8151 C C . ALA A 1 997 ? -42.730 4.274 -31.595 1.00 52.97 997 ALA A C 1
ATOM 8153 O O . ALA A 1 997 ? -42.415 4.794 -30.527 1.00 52.97 997 ALA A O 1
ATOM 8154 N N . VAL A 1 998 ? -42.691 4.933 -32.752 1.00 51.69 998 VAL A N 1
ATOM 8155 C CA . VAL A 1 998 ? -42.271 6.325 -32.947 1.00 51.69 998 VAL A CA 1
ATOM 8156 C C . VAL A 1 998 ? -43.410 7.315 -32.642 1.00 51.69 998 VAL A C 1
ATOM 8158 O O . VAL A 1 998 ? -43.156 8.504 -32.495 1.00 51.69 998 VAL A O 1
ATOM 8161 N N . SER A 1 999 ? -44.652 6.835 -32.518 1.00 50.28 999 SER A N 1
ATOM 8162 C CA . SER A 1 999 ? -45.869 7.643 -32.367 1.00 50.28 999 SER A CA 1
ATOM 8163 C C . SER A 1 999 ? -46.454 7.635 -30.944 1.00 50.28 999 SER A C 1
ATOM 8165 O O . SER A 1 999 ? -47.579 8.099 -30.749 1.00 50.28 999 SER A O 1
ATOM 8167 N N . LEU A 1 1000 ? -45.722 7.118 -29.946 1.00 56.69 1000 LEU A N 1
ATOM 8168 C CA . LEU A 1 1000 ? -46.170 7.123 -28.548 1.00 56.69 1000 LEU A CA 1
ATOM 8169 C C . LEU A 1 1000 ? -46.197 8.560 -27.974 1.00 56.69 1000 LEU A C 1
ATOM 8171 O O . LEU A 1 1000 ? -45.187 9.262 -28.012 1.00 56.69 1000 LEU A O 1
ATOM 8175 N N . GLN A 1 1001 ? -47.344 8.972 -27.422 1.00 58.53 1001 GLN A N 1
ATOM 8176 C CA . GLN A 1 1001 ? -47.632 10.305 -26.859 1.00 58.53 1001 GLN A CA 1
ATOM 8177 C C . GLN A 1 1001 ? -46.984 10.581 -25.469 1.00 58.53 1001 GLN A C 1
ATOM 8179 O O . GLN A 1 1001 ? -46.361 9.704 -24.871 1.00 58.53 1001 GLN A O 1
ATOM 8184 N N . PRO A 1 1002 ? -47.078 11.821 -24.943 1.00 57.03 1002 PRO A N 1
ATOM 8185 C CA . PRO A 1 1002 ? -46.031 12.834 -25.007 1.00 57.03 1002 PRO A CA 1
ATOM 8186 C C . PRO A 1 1002 ? -44.976 12.745 -23.889 1.00 57.03 1002 PRO A C 1
ATOM 8188 O O . PRO A 1 1002 ? -43.960 13.433 -23.973 1.00 57.03 1002 PRO A O 1
ATOM 8191 N N . VAL A 1 1003 ? -45.207 11.967 -22.824 1.00 70.56 1003 VAL A N 1
ATOM 8192 C CA . VAL A 1 1003 ? -44.421 12.075 -21.586 1.00 70.56 1003 VAL A CA 1
ATOM 8193 C C . VAL A 1 1003 ? -43.523 10.860 -21.386 1.00 70.56 1003 VAL A C 1
ATOM 8195 O O . VAL A 1 1003 ? -43.989 9.730 -21.252 1.00 70.56 1003 VAL A O 1
ATOM 8198 N N . LEU A 1 1004 ? -42.214 11.105 -21.359 1.00 80.19 1004 LEU A N 1
ATOM 8199 C CA . LEU A 1 1004 ? -41.201 10.104 -21.033 1.00 80.19 1004 LEU A CA 1
ATOM 8200 C C . LEU A 1 1004 ? -40.908 10.152 -19.534 1.00 80.19 1004 LEU A C 1
ATOM 8202 O O . LEU A 1 1004 ? -40.495 11.193 -19.026 1.00 80.19 1004 LEU A O 1
ATOM 8206 N N . TYR A 1 1005 ? -41.064 9.023 -18.851 1.00 82.94 1005 TYR A N 1
ATOM 8207 C CA . TYR A 1 1005 ? -40.759 8.887 -17.432 1.00 82.94 1005 TYR A CA 1
ATOM 8208 C C . TYR A 1 1005 ? -39.424 8.174 -17.211 1.00 82.94 1005 TYR A C 1
ATOM 8210 O O . TYR A 1 1005 ? -39.139 7.167 -17.863 1.00 82.94 1005 TYR A O 1
ATOM 8218 N N . ILE A 1 1006 ? -38.619 8.682 -16.275 1.00 87.62 1006 ILE A N 1
ATOM 8219 C CA . ILE A 1 1006 ? -37.338 8.102 -15.849 1.00 87.62 1006 ILE A CA 1
ATOM 8220 C C . ILE A 1 1006 ? -37.333 7.915 -14.328 1.00 87.62 1006 ILE A C 1
ATOM 8222 O O . ILE A 1 1006 ? -37.757 8.804 -13.590 1.00 87.62 1006 ILE A O 1
ATOM 8226 N N . GLY A 1 1007 ? -36.832 6.770 -13.861 1.00 83.06 1007 GLY A N 1
ATOM 8227 C CA . GLY A 1 1007 ? -36.692 6.407 -12.445 1.00 83.06 1007 GLY A CA 1
ATOM 8228 C C . GLY A 1 1007 ? -37.961 5.844 -11.797 1.00 83.06 1007 GLY A C 1
ATOM 8229 O O . GLY A 1 1007 ? -37.869 5.081 -10.849 1.00 83.06 1007 GLY A O 1
ATOM 8230 N N . GLY A 1 1008 ? -39.142 6.157 -12.324 1.00 78.00 1008 GLY A N 1
ATOM 8231 C CA . GLY A 1 1008 ? -40.422 5.673 -11.812 1.00 78.00 1008 GLY A CA 1
ATOM 8232 C C . GLY A 1 1008 ? -41.589 6.300 -12.566 1.00 78.00 1008 GLY A C 1
ATOM 8233 O O . GLY A 1 1008 ? -41.375 7.048 -13.517 1.00 78.00 1008 GLY A O 1
ATOM 8234 N N . ILE A 1 1009 ? -42.824 6.014 -12.152 1.00 73.88 1009 ILE A N 1
ATOM 8235 C CA . ILE A 1 1009 ? -44.047 6.512 -12.802 1.00 73.88 1009 ILE A CA 1
ATOM 8236 C C . ILE A 1 1009 ? -44.976 7.081 -11.718 1.00 73.88 1009 ILE A C 1
ATOM 8238 O O . ILE A 1 1009 ? -45.077 6.488 -10.644 1.00 73.88 1009 ILE A O 1
ATOM 8242 N N . PRO A 1 1010 ? -45.666 8.212 -11.953 1.00 67.88 1010 PRO A N 1
ATOM 8243 C CA . PRO A 1 1010 ? -46.652 8.737 -11.014 1.00 67.88 1010 PRO A CA 1
ATOM 8244 C C . PRO A 1 1010 ? -47.838 7.774 -10.822 1.00 67.88 1010 PRO A C 1
ATOM 8246 O O . PRO A 1 1010 ? -48.323 7.162 -11.775 1.00 67.88 1010 PRO A O 1
ATOM 8249 N N . ASN A 1 1011 ? -48.339 7.699 -9.583 1.00 58.28 1011 ASN A N 1
ATOM 8250 C CA . ASN A 1 1011 ? -49.294 6.689 -9.098 1.00 58.28 1011 ASN A CA 1
ATOM 8251 C C . ASN A 1 1011 ? -50.587 6.509 -9.927 1.00 58.28 1011 ASN A C 1
ATOM 8253 O O . ASN A 1 1011 ? -51.205 5.452 -9.851 1.00 58.28 1011 ASN A O 1
ATOM 8257 N N . ASN A 1 1012 ? -50.993 7.483 -10.748 1.00 51.19 1012 ASN A N 1
ATOM 8258 C CA . ASN A 1 1012 ? -52.232 7.408 -11.536 1.00 51.19 1012 ASN A CA 1
ATOM 8259 C C . ASN A 1 1012 ? -52.108 6.624 -12.862 1.00 51.19 1012 ASN A C 1
ATOM 8261 O O . ASN A 1 1012 ? -53.127 6.359 -13.491 1.00 51.19 1012 ASN A O 1
ATOM 8265 N N . ASN A 1 1013 ? -50.899 6.216 -13.278 1.00 54.00 1013 ASN A N 1
ATOM 8266 C CA . ASN A 1 1013 ? -50.655 5.517 -14.556 1.00 54.00 1013 ASN A CA 1
ATOM 8267 C C . ASN A 1 1013 ? -50.255 4.031 -14.395 1.00 54.00 1013 ASN A C 1
ATOM 8269 O O . ASN A 1 1013 ? -49.841 3.392 -15.361 1.00 54.00 1013 ASN A O 1
ATOM 8273 N N . LEU A 1 1014 ? -50.368 3.467 -13.184 1.00 53.69 1014 LEU A N 1
ATOM 8274 C CA . LEU A 1 1014 ? -49.885 2.117 -12.837 1.00 53.69 1014 LEU A CA 1
ATOM 8275 C C . LEU A 1 1014 ? -50.763 0.967 -13.372 1.00 53.69 1014 LEU A C 1
ATOM 8277 O O . LEU A 1 1014 ? -50.334 -0.185 -13.372 1.00 53.69 1014 LEU A O 1
ATOM 8281 N N . ILE A 1 1015 ? -51.980 1.274 -13.833 1.00 48.91 1015 ILE A N 1
ATOM 8282 C CA . ILE A 1 1015 ? -53.063 0.302 -14.074 1.00 48.91 1015 ILE A CA 1
ATOM 8283 C C . ILE A 1 1015 ? -52.754 -0.688 -15.221 1.00 48.91 1015 ILE A C 1
ATOM 8285 O O . ILE A 1 1015 ? -53.296 -1.786 -15.223 1.00 48.91 1015 ILE A O 1
ATOM 8289 N N . ASN A 1 1016 ? -51.828 -0.371 -16.135 1.00 50.75 1016 ASN A N 1
ATOM 8290 C CA . ASN A 1 1016 ? -51.515 -1.215 -17.303 1.00 50.75 1016 ASN A CA 1
ATOM 8291 C C . ASN A 1 1016 ? -50.175 -1.984 -17.221 1.00 50.75 1016 ASN A C 1
ATOM 8293 O O . ASN A 1 1016 ? -49.826 -2.701 -18.156 1.00 50.75 1016 ASN A O 1
ATOM 8297 N N . LEU A 1 1017 ? -49.402 -1.845 -16.135 1.00 55.22 1017 LEU A N 1
ATOM 8298 C CA . LEU A 1 1017 ? -48.058 -2.449 -16.009 1.00 55.22 1017 LEU A CA 1
ATOM 8299 C C . LEU A 1 1017 ? -48.037 -3.800 -15.291 1.00 55.22 1017 LEU A C 1
ATOM 8301 O O . LEU A 1 1017 ? -47.180 -4.635 -15.582 1.00 55.22 1017 LEU A O 1
ATOM 8305 N N . THR A 1 1018 ? -48.994 -4.028 -14.393 1.00 52.03 1018 THR A N 1
ATOM 8306 C CA . THR A 1 1018 ? -49.170 -5.288 -13.649 1.00 52.03 1018 THR A CA 1
ATOM 8307 C C . THR A 1 1018 ? -49.364 -6.485 -14.577 1.00 52.03 1018 THR A C 1
ATOM 8309 O O . THR A 1 1018 ? -48.888 -7.583 -14.307 1.00 52.03 1018 THR A O 1
ATOM 8312 N N . ASP A 1 1019 ? -49.978 -6.241 -15.727 1.00 50.28 1019 ASP A N 1
ATOM 8313 C CA . ASP A 1 1019 ? -50.272 -7.226 -16.758 1.00 50.28 1019 ASP A CA 1
ATOM 8314 C C . ASP A 1 1019 ? -49.019 -7.632 -17.575 1.00 50.28 1019 ASP A C 1
ATOM 8316 O O . ASP A 1 1019 ? -49.028 -8.610 -18.325 1.00 50.28 1019 ASP A O 1
ATOM 8320 N N . SER A 1 1020 ? -47.922 -6.884 -17.435 1.00 51.56 1020 SER A N 1
ATOM 8321 C CA . SER A 1 1020 ? -46.683 -6.995 -18.222 1.00 51.56 1020 SER A CA 1
ATOM 8322 C C . SER A 1 1020 ? -45.557 -7.733 -17.487 1.00 51.56 1020 SER A C 1
ATOM 8324 O O . SER A 1 1020 ? -44.463 -7.885 -18.028 1.00 51.56 1020 SER A O 1
ATOM 8326 N N . GLY A 1 1021 ? -45.805 -8.183 -16.251 1.00 53.78 1021 GLY A N 1
ATOM 8327 C CA . GLY A 1 1021 ? -44.810 -8.847 -15.402 1.00 53.78 1021 GLY A CA 1
ATOM 8328 C C . GLY A 1 1021 ? -43.751 -7.910 -14.807 1.00 53.78 1021 GLY A C 1
ATOM 8329 O O . GLY A 1 1021 ? -42.779 -8.392 -14.223 1.00 53.78 1021 GLY A O 1
ATOM 8330 N N . LEU A 1 1022 ? -43.927 -6.592 -14.954 1.00 56.62 1022 LEU A N 1
ATOM 8331 C CA . LEU A 1 1022 ? -43.151 -5.567 -14.262 1.00 56.62 1022 LEU A CA 1
ATOM 8332 C C . LEU A 1 1022 ? -43.863 -5.198 -12.962 1.00 56.62 1022 LEU A C 1
ATOM 8334 O O . LEU A 1 1022 ? -45.032 -4.813 -12.977 1.00 56.62 1022 LEU A O 1
ATOM 8338 N N . ASN A 1 1023 ? -43.139 -5.259 -11.845 1.00 58.69 1023 ASN A N 1
ATOM 8339 C CA . ASN A 1 1023 ? -43.623 -4.661 -10.609 1.00 58.69 1023 ASN A CA 1
ATOM 8340 C C . ASN A 1 1023 ? -43.794 -3.151 -10.819 1.00 58.69 1023 ASN A C 1
ATOM 8342 O O . ASN A 1 1023 ? -42.956 -2.497 -11.440 1.00 58.69 1023 ASN A O 1
ATOM 8346 N N . SER A 1 1024 ? -44.868 -2.583 -10.278 1.00 60.34 1024 SER A N 1
ATOM 8347 C CA . SER A 1 1024 ? -45.242 -1.173 -10.437 1.00 60.34 1024 SER A CA 1
ATOM 8348 C C . SER A 1 1024 ? -44.328 -0.193 -9.675 1.00 60.34 1024 SER A C 1
ATOM 8350 O O . SER A 1 1024 ? -44.668 0.975 -9.511 1.00 60.34 1024 SER A O 1
ATOM 8352 N N . TYR A 1 1025 ? -43.184 -0.658 -9.174 1.00 70.75 1025 TYR A N 1
ATOM 8353 C CA . TYR A 1 1025 ? -42.246 0.125 -8.379 1.00 70.75 1025 TYR A CA 1
ATOM 8354 C C . TYR A 1 1025 ? -41.218 0.822 -9.280 1.00 70.75 1025 TYR A C 1
ATOM 8356 O O . TYR A 1 1025 ? -40.686 0.238 -10.229 1.00 70.75 1025 TYR A O 1
ATOM 8364 N N . GLY A 1 1026 ? -40.924 2.086 -8.987 1.00 76.88 1026 GLY A N 1
ATOM 8365 C CA . GLY A 1 1026 ? -39.841 2.821 -9.631 1.00 76.88 1026 GLY A CA 1
ATOM 8366 C C . GLY A 1 1026 ? -38.470 2.249 -9.280 1.00 76.88 1026 GLY A C 1
ATOM 8367 O O . GLY A 1 1026 ? -38.267 1.654 -8.221 1.00 76.88 1026 GLY A O 1
ATOM 8368 N N . PHE A 1 1027 ? -37.527 2.423 -10.198 1.00 87.81 1027 PHE A N 1
ATOM 8369 C CA . PHE A 1 1027 ? -36.119 2.121 -10.003 1.00 87.81 1027 PHE A CA 1
ATOM 8370 C C . PHE A 1 1027 ? -35.540 2.883 -8.810 1.00 87.81 1027 PHE A C 1
ATOM 8372 O O . PHE A 1 1027 ? -35.689 4.092 -8.704 1.00 87.81 1027 PHE A O 1
ATOM 8379 N N . GLN A 1 1028 ? -34.790 2.193 -7.957 1.00 85.31 1028 GLN A N 1
ATOM 8380 C CA . GLN A 1 1028 ? -33.969 2.813 -6.919 1.00 85.31 1028 GLN A CA 1
ATOM 8381 C C . GLN A 1 1028 ? -32.498 2.557 -7.219 1.00 85.31 1028 GLN A C 1
ATOM 8383 O O . GLN A 1 1028 ? -32.096 1.424 -7.474 1.00 85.31 1028 GLN A O 1
ATOM 8388 N N . GLY A 1 1029 ? -31.677 3.600 -7.197 1.00 85.88 1029 GLY A N 1
ATOM 8389 C CA . GLY A 1 1029 ? -30.270 3.518 -7.587 1.00 85.88 1029 GLY A CA 1
ATOM 8390 C C . GLY A 1 1029 ? -29.780 4.808 -8.227 1.00 85.88 1029 GLY A C 1
ATOM 8391 O O . GLY A 1 1029 ? -30.416 5.853 -8.099 1.00 85.88 1029 GLY A O 1
ATOM 8392 N N . CYS A 1 1030 ? -28.652 4.750 -8.934 1.00 87.62 1030 CYS A N 1
ATOM 8393 C CA . CYS A 1 1030 ? -28.159 5.905 -9.684 1.00 87.62 1030 CYS A CA 1
ATOM 8394 C C . CYS A 1 1030 ? -28.330 5.714 -11.191 1.00 87.62 1030 CYS A C 1
ATOM 8396 O O . CYS A 1 1030 ? -28.084 4.627 -11.717 1.00 87.62 1030 CYS A O 1
ATOM 8398 N N . LEU A 1 1031 ? -28.687 6.800 -11.875 1.00 88.69 1031 LEU A N 1
ATOM 8399 C CA . LEU A 1 1031 ? -28.837 6.887 -13.326 1.00 88.69 1031 LEU A CA 1
ATOM 8400 C C . LEU A 1 1031 ? -27.955 8.006 -13.883 1.00 88.69 1031 LEU A C 1
ATOM 8402 O O . LEU A 1 1031 ? -27.741 9.029 -13.231 1.00 88.69 1031 LEU A O 1
ATOM 8406 N N . SER A 1 1032 ? -27.445 7.829 -15.099 1.00 84.19 1032 SER A N 1
ATOM 8407 C CA . SER A 1 1032 ? -26.625 8.830 -15.783 1.00 84.19 1032 SER A CA 1
ATOM 8408 C C . SER A 1 1032 ? -26.723 8.690 -17.306 1.00 84.19 1032 SER A C 1
ATOM 8410 O O . SER A 1 1032 ? -27.020 7.624 -17.833 1.00 84.19 1032 SER A O 1
ATOM 8412 N N . SER A 1 1033 ? -26.450 9.779 -18.019 1.00 79.62 1033 SER A N 1
ATOM 8413 C CA . SER A 1 1033 ? -26.213 9.839 -19.463 1.00 79.62 1033 SER A CA 1
ATOM 8414 C C . SER A 1 1033 ? -27.385 9.409 -20.351 1.00 79.62 1033 SER A C 1
ATOM 8416 O O . SER A 1 1033 ? -27.132 8.797 -21.383 1.00 79.62 1033 SER A O 1
ATOM 8418 N N . PHE A 1 1034 ? -28.641 9.739 -20.014 1.00 83.88 1034 PHE A N 1
ATOM 8419 C CA . PHE A 1 1034 ? -29.767 9.411 -20.900 1.00 83.88 1034 PHE A CA 1
ATOM 8420 C C . PHE A 1 1034 ? -29.745 10.221 -22.198 1.00 83.88 1034 PHE A C 1
ATOM 8422 O O . PHE A 1 1034 ? -29.947 11.439 -22.200 1.00 83.88 1034 PHE A O 1
ATOM 8429 N N . ILE A 1 1035 ? -29.567 9.512 -23.307 1.00 79.06 1035 ILE A N 1
ATOM 8430 C CA . ILE A 1 1035 ? -29.735 10.008 -24.671 1.00 79.06 1035 ILE A CA 1
ATOM 8431 C C . ILE A 1 1035 ? -30.920 9.260 -25.271 1.00 79.06 1035 ILE A C 1
ATOM 8433 O O . ILE A 1 1035 ? -30.961 8.033 -25.215 1.00 79.06 1035 ILE A O 1
ATOM 8437 N N . VAL A 1 1036 ? -31.873 10.001 -25.830 1.00 77.50 1036 VAL A N 1
ATOM 8438 C CA . VAL A 1 1036 ? -33.052 9.457 -26.507 1.00 77.50 1036 VAL A CA 1
ATOM 8439 C C . VAL A 1 1036 ? -33.162 10.117 -27.875 1.00 77.50 1036 VAL A C 1
ATOM 8441 O O . VAL A 1 1036 ? -33.153 11.341 -27.988 1.00 77.50 1036 VAL A O 1
ATOM 8444 N N . ASP A 1 1037 ? -33.194 9.298 -28.920 1.00 71.88 1037 ASP A N 1
ATOM 8445 C CA . ASP A 1 1037 ? -33.347 9.676 -30.327 1.00 71.88 1037 ASP A CA 1
ATOM 8446 C C . ASP A 1 1037 ? -32.343 10.755 -30.778 1.00 71.88 1037 ASP A C 1
ATOM 8448 O O . ASP A 1 1037 ? -32.637 11.700 -31.523 1.00 71.88 1037 ASP A O 1
ATOM 8452 N N . GLY A 1 1038 ? -31.104 10.595 -30.301 1.00 64.81 1038 GLY A N 1
ATOM 8453 C CA . GLY A 1 1038 ? -29.979 11.476 -30.596 1.00 64.81 1038 GLY A CA 1
ATOM 8454 C C . GLY A 1 1038 ? -29.977 12.793 -29.816 1.00 64.81 1038 GLY A C 1
ATOM 8455 O O . GLY A 1 1038 ? -29.172 13.665 -30.139 1.00 64.81 1038 GLY A O 1
ATOM 8456 N N . ARG A 1 1039 ? -30.838 12.948 -28.799 1.00 70.31 1039 ARG A N 1
ATOM 8457 C CA . ARG A 1 1039 ? -30.885 14.112 -27.904 1.00 70.31 1039 ARG A CA 1
ATOM 8458 C C . ARG A 1 1039 ? -30.545 13.711 -26.468 1.00 70.31 1039 ARG A C 1
ATOM 8460 O O . ARG A 1 1039 ? -31.144 12.798 -25.909 1.00 70.31 1039 ARG A O 1
ATOM 8467 N N . LEU A 1 1040 ? -29.595 14.418 -25.856 1.00 73.88 1040 LEU A N 1
ATOM 8468 C CA . LEU A 1 1040 ? -29.323 14.307 -24.420 1.00 73.88 1040 LEU A CA 1
ATOM 8469 C C . LEU A 1 1040 ? -30.456 14.987 -23.639 1.00 73.88 1040 LEU A C 1
ATOM 8471 O O . LEU A 1 1040 ? -30.777 16.146 -23.909 1.00 73.88 1040 LEU A O 1
ATOM 8475 N N . LEU A 1 1041 ? -31.043 14.282 -22.675 1.00 76.12 1041 LEU A N 1
ATOM 8476 C CA . LEU A 1 1041 ? -32.138 14.816 -21.866 1.00 76.12 1041 LEU A CA 1
ATOM 8477 C C . LEU A 1 1041 ? -31.615 15.758 -20.773 1.00 76.12 1041 LEU A C 1
ATOM 8479 O O . LEU A 1 1041 ? -30.700 15.404 -20.025 1.00 76.12 1041 LEU A O 1
ATOM 8483 N N . ASP A 1 1042 ? -32.208 16.950 -20.663 1.00 72.12 1042 ASP A N 1
ATOM 8484 C CA . ASP A 1 1042 ? -31.870 17.936 -19.630 1.00 72.12 1042 ASP A CA 1
ATOM 8485 C C . ASP A 1 1042 ? -32.766 17.776 -18.402 1.00 72.12 1042 ASP A C 1
ATOM 8487 O O . ASP A 1 1042 ? -33.929 18.183 -18.373 1.00 72.12 1042 ASP A O 1
ATOM 8491 N N . TYR A 1 1043 ? -32.203 17.169 -17.363 1.00 74.25 1043 TYR A N 1
ATOM 8492 C CA . TYR A 1 1043 ? -32.950 16.860 -16.157 1.00 74.25 1043 TYR A CA 1
ATOM 8493 C C . TYR A 1 1043 ? -33.271 18.101 -15.335 1.00 74.25 1043 TYR A C 1
ATOM 8495 O O . TYR A 1 1043 ? -34.253 18.073 -14.610 1.00 74.25 1043 TYR A O 1
ATOM 8503 N N . GLN A 1 1044 ? -32.475 19.175 -15.417 1.00 66.38 1044 GLN A N 1
ATOM 8504 C CA . GLN A 1 1044 ? -32.683 20.361 -14.581 1.00 66.38 1044 GLN A CA 1
ATOM 8505 C C . GLN A 1 1044 ? -33.983 21.069 -14.953 1.00 66.38 1044 GLN A C 1
ATOM 8507 O O . GLN A 1 1044 ? -34.774 21.407 -14.073 1.00 66.38 1044 GLN A O 1
ATOM 8512 N N . THR A 1 1045 ? -34.233 21.224 -16.253 1.00 62.88 1045 THR A N 1
ATOM 8513 C CA . THR A 1 1045 ? -35.489 21.775 -16.769 1.00 62.88 1045 THR A CA 1
ATOM 8514 C C . THR A 1 1045 ? -36.666 20.857 -16.446 1.00 62.88 1045 THR A C 1
ATOM 8516 O O . THR A 1 1045 ? -37.676 21.321 -15.924 1.00 62.88 1045 THR A O 1
ATOM 8519 N N . ALA A 1 1046 ? -36.512 19.546 -16.656 1.00 64.38 1046 ALA A N 1
ATOM 8520 C CA . ALA A 1 1046 ? -37.579 18.582 -16.396 1.00 64.38 1046 ALA A CA 1
ATOM 8521 C C . ALA A 1 1046 ? -37.920 18.435 -14.901 1.00 64.38 1046 ALA A C 1
ATOM 8523 O O . ALA A 1 1046 ? -39.087 18.312 -14.554 1.00 64.38 1046 ALA A O 1
ATOM 8524 N N . LEU A 1 1047 ? -36.938 18.506 -13.996 1.00 64.19 1047 LEU A N 1
ATOM 8525 C CA . LEU A 1 1047 ? -37.144 18.484 -12.540 1.00 64.19 1047 LEU A CA 1
ATOM 8526 C C . LEU A 1 1047 ? -37.868 19.726 -12.028 1.00 64.19 1047 LEU A C 1
ATOM 8528 O O . LEU A 1 1047 ? -38.714 19.609 -11.145 1.00 64.19 1047 LEU A O 1
ATOM 8532 N N . ALA A 1 1048 ? -37.542 20.899 -12.577 1.00 58.72 1048 ALA A N 1
ATOM 8533 C CA . ALA A 1 1048 ? -38.207 22.151 -12.225 1.00 58.72 1048 ALA A CA 1
ATOM 8534 C C . ALA A 1 1048 ? -39.696 22.152 -12.612 1.00 58.72 1048 ALA A C 1
ATOM 8536 O O . ALA A 1 1048 ? -40.483 22.878 -12.008 1.00 58.72 1048 ALA A O 1
ATOM 8537 N N . LEU A 1 1049 ? -40.073 21.338 -13.602 1.00 54.03 1049 LEU A N 1
ATOM 8538 C CA . LEU A 1 1049 ? -41.440 21.218 -14.096 1.00 54.03 1049 LEU A CA 1
ATOM 8539 C C . LEU A 1 1049 ? -42.176 20.022 -13.463 1.00 54.03 1049 LEU A C 1
ATOM 8541 O O . LEU A 1 1049 ? -43.271 20.197 -12.933 1.00 54.03 1049 LEU A O 1
ATOM 8545 N N . HIS A 1 1050 ? -41.584 18.821 -13.489 1.00 57.75 1050 HIS A N 1
ATOM 8546 C CA . HIS A 1 1050 ? -42.233 17.549 -13.151 1.00 57.75 1050 HIS A CA 1
ATOM 8547 C C . HIS A 1 1050 ? -41.238 16.453 -12.664 1.00 57.75 1050 HIS A C 1
ATOM 8549 O O . HIS A 1 1050 ? -40.991 15.470 -13.371 1.00 57.75 1050 HIS A O 1
ATOM 8555 N N . GLY A 1 1051 ? -40.676 16.553 -11.444 1.00 62.59 1051 GLY A N 1
ATOM 8556 C CA . GLY A 1 1051 ? -39.873 15.454 -10.867 1.00 62.59 1051 GLY A CA 1
ATOM 8557 C C . GLY A 1 1051 ? -39.538 15.540 -9.367 1.00 62.59 1051 GLY A C 1
ATOM 8558 O O . GLY A 1 1051 ? -39.676 16.589 -8.746 1.00 62.59 1051 GLY A O 1
ATOM 8559 N N . LYS A 1 1052 ? -39.092 14.418 -8.772 1.00 67.62 1052 LYS A N 1
ATOM 8560 C CA . LYS A 1 1052 ? -38.702 14.309 -7.345 1.00 67.62 1052 LYS A CA 1
ATOM 8561 C C . LYS A 1 1052 ? -37.501 13.370 -7.143 1.00 67.62 1052 LYS A C 1
ATOM 8563 O O . LYS A 1 1052 ? -37.667 12.230 -6.707 1.00 67.62 1052 LYS A O 1
ATOM 8568 N N . VAL A 1 1053 ? -36.296 13.834 -7.482 1.00 69.56 1053 VAL A N 1
ATOM 8569 C CA . VAL A 1 1053 ? -35.037 13.070 -7.345 1.00 69.56 1053 VAL A CA 1
ATOM 8570 C C . VAL A 1 1053 ? -33.917 13.933 -6.760 1.00 69.56 1053 VAL A C 1
ATOM 8572 O O . VAL A 1 1053 ? -33.970 15.159 -6.866 1.00 69.56 1053 VAL A O 1
ATOM 8575 N N . ASN A 1 1054 ? -32.881 13.304 -6.195 1.00 65.94 1054 ASN A N 1
ATOM 8576 C CA . ASN A 1 1054 ? -31.703 14.019 -5.705 1.00 65.94 1054 ASN A CA 1
ATOM 8577 C C . ASN A 1 1054 ? -30.625 14.124 -6.792 1.00 65.94 1054 ASN A C 1
ATOM 8579 O O . ASN A 1 1054 ? -30.189 13.134 -7.385 1.00 65.94 1054 ASN A O 1
ATOM 8583 N N . MET A 1 1055 ? -30.181 15.356 -7.046 1.00 64.62 1055 MET A N 1
ATOM 8584 C CA . MET A 1 1055 ? -29.141 15.667 -8.026 1.00 64.62 1055 MET A CA 1
ATOM 8585 C C . MET A 1 1055 ? -27.748 15.482 -7.411 1.00 64.62 1055 MET A C 1
ATOM 8587 O O . MET A 1 1055 ? -27.478 16.000 -6.330 1.00 64.62 1055 MET A O 1
ATOM 8591 N N . ASN A 1 1056 ? -26.832 14.825 -8.132 1.00 58.78 1056 ASN A N 1
ATOM 8592 C CA . ASN A 1 1056 ? -25.394 14.757 -7.815 1.00 58.78 1056 ASN A CA 1
ATOM 8593 C C . ASN A 1 1056 ? -24.979 14.070 -6.489 1.00 58.78 1056 ASN A C 1
ATOM 8595 O O . ASN A 1 1056 ? -23.887 14.346 -5.991 1.00 58.78 1056 ASN A O 1
ATOM 8599 N N . VAL A 1 1057 ? -25.772 13.147 -5.930 1.00 59.41 1057 VAL A N 1
ATOM 8600 C CA . VAL A 1 1057 ? -25.422 12.431 -4.679 1.00 59.41 1057 VAL A CA 1
ATOM 8601 C C . VAL A 1 1057 ? -25.420 10.923 -4.894 1.00 59.41 1057 VAL A C 1
ATOM 8603 O O . VAL A 1 1057 ? -26.437 10.268 -4.747 1.00 59.41 1057 VAL A O 1
ATOM 8606 N N . CYS A 1 1058 ? -24.276 10.343 -5.241 1.00 62.62 1058 CYS A N 1
ATOM 8607 C CA . CYS A 1 1058 ? -24.154 8.906 -5.518 1.00 62.62 1058 CYS A CA 1
ATOM 8608 C C . CYS A 1 1058 ? -22.988 8.290 -4.699 1.00 62.62 1058 CYS A C 1
ATOM 8610 O O . CYS A 1 1058 ? -22.306 7.371 -5.145 1.00 62.62 1058 CYS A O 1
ATOM 8612 N N . SER A 1 1059 ? -22.722 8.809 -3.494 1.00 52.25 1059 SER A N 1
ATOM 8613 C CA . SER A 1 1059 ? -21.651 8.364 -2.576 1.00 52.25 1059 SER A CA 1
ATOM 8614 C C . SER A 1 1059 ? -22.126 7.475 -1.417 1.00 52.25 1059 SER A C 1
ATOM 8616 O O . SER A 1 1059 ? -21.330 6.686 -0.918 1.00 52.25 1059 SER A O 1
ATOM 8618 N N . ASP A 1 1060 ? -23.406 7.549 -1.026 1.00 50.59 1060 ASP A N 1
ATOM 8619 C CA . ASP A 1 1060 ? -23.891 7.042 0.276 1.00 50.59 1060 ASP A CA 1
ATOM 8620 C C . ASP A 1 1060 ? -24.889 5.869 0.207 1.00 50.59 1060 ASP A C 1
ATOM 8622 O O . ASP A 1 1060 ? -25.408 5.426 1.227 1.00 50.59 1060 ASP A O 1
ATOM 8626 N N . LEU A 1 1061 ? -25.114 5.284 -0.975 1.00 48.69 1061 LEU A N 1
ATOM 8627 C CA . LEU A 1 1061 ? -26.016 4.127 -1.140 1.00 48.69 1061 LEU A CA 1
ATOM 8628 C C . LEU A 1 1061 ? -25.562 2.857 -0.388 1.00 48.69 1061 LEU A C 1
ATOM 8630 O O . LEU A 1 1061 ? -26.373 1.962 -0.183 1.00 48.69 1061 LEU A O 1
ATOM 8634 N N . ASN A 1 1062 ? -24.300 2.783 0.049 1.00 49.56 1062 ASN A N 1
ATOM 8635 C CA . ASN A 1 1062 ? -23.728 1.621 0.744 1.00 49.56 1062 ASN A CA 1
ATOM 8636 C C . ASN A 1 1062 ? -24.028 1.576 2.263 1.00 49.56 1062 ASN A C 1
ATOM 8638 O O . ASN A 1 1062 ? -23.513 0.692 2.941 1.00 49.56 1062 ASN A O 1
ATOM 8642 N N . LYS A 1 1063 ? -24.801 2.524 2.820 1.00 52.00 1063 LYS A N 1
ATOM 8643 C CA . LYS A 1 1063 ? -24.960 2.696 4.283 1.00 52.00 1063 LYS A CA 1
ATOM 8644 C C . LYS A 1 1063 ? -26.376 2.487 4.843 1.00 52.00 1063 LYS A C 1
ATOM 8646 O O . LYS A 1 1063 ? -26.562 2.658 6.041 1.00 52.00 1063 LYS A O 1
ATOM 8651 N N . LEU A 1 1064 ? -27.375 2.147 4.025 1.00 55.88 1064 LEU A N 1
ATOM 8652 C CA . LEU A 1 1064 ? -28.785 2.147 4.450 1.00 55.88 1064 LEU A CA 1
ATOM 8653 C C . LEU A 1 1064 ? -29.432 0.756 4.342 1.00 55.88 1064 LEU A C 1
ATOM 8655 O O . LEU A 1 1064 ? -29.263 0.064 3.339 1.00 55.88 1064 LEU A O 1
ATOM 8659 N N . CYS A 1 1065 ? -30.187 0.366 5.375 1.00 56.75 1065 CYS A N 1
ATOM 8660 C CA . CYS A 1 1065 ? -31.115 -0.765 5.330 1.00 56.75 1065 CYS A CA 1
ATOM 8661 C C . CYS A 1 1065 ? -32.398 -0.348 4.602 1.00 56.75 1065 CYS A C 1
ATOM 8663 O O . CYS A 1 1065 ? -33.016 0.651 4.964 1.00 56.75 1065 CYS A O 1
ATOM 8665 N N . TYR A 1 1066 ? -32.799 -1.123 3.599 1.00 60.50 1066 TYR A N 1
ATOM 8666 C CA . TYR A 1 1066 ? -34.061 -0.975 2.880 1.00 60.50 1066 TYR A CA 1
ATOM 8667 C C . TYR A 1 1066 ? -34.937 -2.209 3.135 1.00 60.50 1066 TYR A C 1
ATOM 8669 O O . TYR A 1 1066 ? -34.415 -3.275 3.469 1.00 60.50 1066 TYR A O 1
ATOM 8677 N N . ASP A 1 1067 ? -36.251 -2.090 2.926 1.00 52.16 1067 ASP A N 1
ATOM 8678 C CA . ASP A 1 1067 ? -37.238 -3.151 3.213 1.00 52.16 1067 ASP A CA 1
ATOM 8679 C C . ASP A 1 1067 ? -36.955 -4.489 2.503 1.00 52.16 1067 ASP A C 1
ATOM 8681 O O . ASP A 1 1067 ? -37.382 -5.545 2.955 1.00 52.16 1067 ASP A O 1
ATOM 8685 N N . PHE A 1 1068 ? -36.205 -4.462 1.400 1.00 56.78 1068 PHE A N 1
ATOM 8686 C CA . PHE A 1 1068 ? -35.824 -5.631 0.600 1.00 56.78 1068 PHE A CA 1
ATOM 8687 C C . PHE A 1 1068 ? -34.338 -5.994 0.733 1.00 56.78 1068 PHE A C 1
ATOM 8689 O O . PHE A 1 1068 ? -33.846 -6.861 0.006 1.00 56.78 1068 PHE A O 1
ATOM 8696 N N . THR A 1 1069 ? -33.578 -5.334 1.614 1.00 67.88 1069 THR A N 1
ATOM 8697 C CA . THR A 1 1069 ? -32.163 -5.670 1.828 1.00 67.88 1069 THR A CA 1
ATOM 8698 C C . THR A 1 1069 ? -32.016 -7.105 2.332 1.00 67.88 1069 THR A C 1
ATOM 8700 O O . THR A 1 1069 ? -31.125 -7.816 1.874 1.00 67.88 1069 THR A O 1
ATOM 8703 N N . CYS A 1 1070 ? -32.947 -7.569 3.162 1.00 71.81 1070 CYS A N 1
ATOM 8704 C CA . CYS A 1 1070 ? -33.028 -8.949 3.623 1.00 71.81 1070 CYS A CA 1
ATOM 8705 C C . CYS A 1 1070 ? -34.228 -9.653 2.997 1.00 71.81 1070 CYS A C 1
ATOM 8707 O O . CYS A 1 1070 ? -35.298 -9.068 2.858 1.00 71.81 1070 CYS A O 1
ATOM 8709 N N . ILE A 1 1071 ? -34.037 -10.903 2.589 1.00 74.75 1071 ILE A N 1
ATOM 8710 C CA . ILE A 1 1071 ? -35.049 -11.736 1.935 1.00 74.75 1071 ILE A CA 1
ATOM 8711 C C . ILE A 1 1071 ? -35.644 -12.694 2.986 1.00 74.75 1071 ILE A C 1
ATOM 8713 O O . ILE A 1 1071 ? -35.120 -12.812 4.093 1.00 74.75 1071 ILE A O 1
ATOM 8717 N N . HIS A 1 1072 ? -36.787 -13.319 2.687 1.00 73.00 1072 HIS A N 1
ATOM 8718 C CA . HIS A 1 1072 ? -37.482 -14.277 3.563 1.00 73.00 1072 HIS A CA 1
ATOM 8719 C C . HIS A 1 1072 ? -37.755 -13.756 4.987 1.00 73.00 1072 HIS A C 1
ATOM 8721 O O . HIS A 1 1072 ? -37.722 -14.516 5.950 1.00 73.00 1072 HIS A O 1
ATOM 8727 N N . SER A 1 1073 ? -38.045 -12.455 5.116 1.00 73.25 1073 SER A N 1
ATOM 8728 C CA . SER A 1 1073 ? -38.305 -11.766 6.392 1.00 73.25 1073 SER A CA 1
ATOM 8729 C C . SER A 1 1073 ? -37.097 -11.671 7.334 1.00 73.25 1073 SER A C 1
ATOM 8731 O O . SER A 1 1073 ? -37.270 -11.583 8.549 1.00 73.25 1073 SER A O 1
ATOM 8733 N N . GLY A 1 1074 ? -35.874 -11.680 6.790 1.00 78.50 1074 GLY A N 1
ATOM 8734 C CA . GLY A 1 1074 ? -34.662 -11.401 7.562 1.00 78.50 1074 GLY A CA 1
ATOM 8735 C C . GLY A 1 1074 ? -34.646 -9.976 8.114 1.00 78.50 1074 GLY A C 1
ATOM 8736 O O . GLY A 1 1074 ? -35.171 -9.051 7.493 1.00 78.50 1074 GLY A O 1
ATOM 8737 N N . ILE A 1 1075 ? -34.031 -9.784 9.278 1.00 82.56 1075 ILE A N 1
ATOM 8738 C CA . ILE A 1 1075 ? -33.958 -8.473 9.929 1.00 82.56 1075 ILE A CA 1
ATOM 8739 C C . ILE A 1 1075 ? -32.701 -7.757 9.440 1.00 82.56 1075 ILE A C 1
ATOM 8741 O O . ILE A 1 1075 ? -31.592 -8.260 9.600 1.00 82.56 1075 ILE A O 1
ATOM 8745 N N . CYS A 1 1076 ? -32.862 -6.577 8.843 1.00 79.88 1076 CYS A N 1
ATOM 8746 C CA . CYS A 1 1076 ? -31.730 -5.770 8.400 1.00 79.88 1076 CYS A CA 1
ATOM 8747 C C . CYS A 1 1076 ? -31.138 -4.972 9.564 1.00 79.88 1076 CYS A C 1
ATOM 8749 O O . CYS A 1 1076 ? -31.844 -4.218 10.231 1.00 79.88 1076 CYS A O 1
ATOM 8751 N N . ILE A 1 1077 ? -29.833 -5.116 9.776 1.00 78.69 1077 ILE A N 1
ATOM 8752 C CA . ILE A 1 1077 ? -29.058 -4.461 10.825 1.00 78.69 1077 ILE A CA 1
ATOM 8753 C C . ILE A 1 1077 ? -27.987 -3.597 10.152 1.00 78.69 1077 ILE A C 1
ATOM 8755 O O . ILE A 1 1077 ? -27.175 -4.091 9.370 1.00 78.69 1077 ILE A O 1
ATOM 8759 N N . THR A 1 1078 ? -27.971 -2.297 10.441 1.00 63.75 1078 THR A N 1
ATOM 8760 C CA . THR A 1 1078 ? -26.910 -1.380 9.996 1.00 63.75 1078 THR A CA 1
ATOM 8761 C C . THR A 1 1078 ? -25.858 -1.206 11.086 1.00 63.75 1078 THR A C 1
ATOM 8763 O O . THR A 1 1078 ? -26.206 -0.781 12.185 1.00 63.75 1078 THR A O 1
ATOM 8766 N N . ASN A 1 1079 ? -24.581 -1.430 10.760 1.00 57.75 1079 ASN A N 1
ATOM 8767 C CA . ASN A 1 1079 ? -23.449 -1.023 11.599 1.00 57.75 1079 ASN A CA 1
ATOM 8768 C C . ASN A 1 1079 ? -22.649 0.084 10.897 1.00 57.75 1079 ASN A C 1
ATOM 8770 O O . ASN A 1 1079 ? -22.408 0.000 9.691 1.00 57.75 1079 ASN A O 1
ATOM 8774 N N . ASP A 1 1080 ? -22.182 1.081 11.655 1.00 48.81 1080 ASP A N 1
ATOM 8775 C CA . ASP A 1 1080 ? -21.585 2.328 11.139 1.00 48.81 1080 ASP A CA 1
ATOM 8776 C C . ASP A 1 1080 ? -20.350 2.149 10.226 1.00 48.81 1080 ASP A C 1
ATOM 8778 O O . ASP A 1 1080 ? -19.983 3.080 9.506 1.00 48.81 1080 ASP A O 1
ATOM 8782 N N . ASN A 1 1081 ? -19.735 0.956 10.196 1.00 50.91 1081 ASN A N 1
ATOM 8783 C CA . ASN A 1 1081 ? -18.503 0.684 9.447 1.00 50.91 1081 ASN A CA 1
ATOM 8784 C C . ASN A 1 1081 ? -18.584 -0.414 8.363 1.00 50.91 1081 ASN A C 1
ATOM 8786 O O . ASN A 1 1081 ? -17.682 -0.453 7.530 1.00 50.91 1081 ASN A O 1
ATOM 8790 N N . ASP A 1 1082 ? -19.630 -1.252 8.315 1.00 52.88 1082 ASP A N 1
ATOM 8791 C CA . ASP A 1 1082 ? -19.654 -2.456 7.448 1.00 52.88 1082 ASP A CA 1
ATOM 8792 C C . ASP A 1 1082 ? -20.854 -2.544 6.475 1.00 52.88 1082 ASP A C 1
ATOM 8794 O O . ASP A 1 1082 ? -20.965 -3.505 5.716 1.00 52.88 1082 ASP A O 1
ATOM 8798 N N . GLY A 1 1083 ? -21.729 -1.532 6.427 1.00 56.00 1083 GLY A N 1
ATOM 8799 C CA . GLY A 1 1083 ? -22.936 -1.557 5.585 1.00 56.00 1083 GLY A CA 1
ATOM 8800 C C . GLY A 1 1083 ? -24.071 -2.414 6.180 1.00 56.00 1083 GLY A C 1
ATOM 8801 O O . GLY A 1 1083 ? -23.966 -2.872 7.320 1.00 56.00 1083 GLY A O 1
ATOM 8802 N N . PRO A 1 1084 ? -25.202 -2.582 5.469 1.00 62.81 1084 PRO A N 1
ATOM 8803 C CA . PRO A 1 1084 ? -26.355 -3.322 5.984 1.00 62.81 1084 PRO A CA 1
ATOM 8804 C C . PRO A 1 1084 ? -26.134 -4.847 5.944 1.00 62.81 1084 PRO A C 1
ATOM 8806 O O . PRO A 1 1084 ? -25.746 -5.394 4.912 1.00 62.81 1084 PRO A O 1
ATOM 8809 N N . LYS A 1 1085 ? -26.424 -5.541 7.052 1.00 76.00 1085 LYS A N 1
ATOM 8810 C CA . LYS A 1 1085 ? -26.289 -6.999 7.228 1.00 76.00 1085 LYS A CA 1
ATOM 8811 C C . LYS A 1 1085 ? -27.627 -7.621 7.631 1.00 76.00 1085 LYS A C 1
ATOM 8813 O O . LYS A 1 1085 ? -28.363 -7.015 8.400 1.00 76.00 1085 LYS A O 1
ATOM 8818 N N . CYS A 1 1086 ? -27.929 -8.830 7.163 1.00 79.94 1086 CYS A N 1
ATOM 8819 C CA . CYS A 1 1086 ? -29.171 -9.519 7.515 1.00 79.94 1086 CYS A CA 1
ATOM 8820 C C . CYS A 1 1086 ? -28.988 -10.542 8.635 1.00 79.94 1086 CYS A C 1
ATOM 8822 O O . CYS A 1 1086 ? -28.089 -11.381 8.580 1.00 79.94 1086 CYS A O 1
ATOM 8824 N N . ASP A 1 1087 ? -29.868 -10.481 9.631 1.00 82.50 1087 ASP A N 1
ATOM 8825 C CA . ASP A 1 1087 ? -30.073 -11.527 10.625 1.00 82.50 1087 ASP A CA 1
ATOM 8826 C C . ASP A 1 1087 ? -31.182 -12.474 10.154 1.00 82.50 1087 ASP A C 1
ATOM 8828 O O . ASP A 1 1087 ? -32.325 -12.071 9.919 1.00 82.50 1087 ASP A O 1
ATOM 8832 N N . CYS A 1 1088 ? -30.811 -13.741 9.985 1.00 83.56 1088 CYS A N 1
ATOM 8833 C CA . CYS A 1 1088 ? -31.652 -14.786 9.414 1.00 83.56 1088 CYS A CA 1
ATOM 8834 C C . CYS A 1 1088 ? -32.150 -15.798 10.452 1.00 83.56 1088 CYS A C 1
ATOM 8836 O O . CYS A 1 1088 ? -32.779 -16.784 10.079 1.00 83.56 1088 CYS A O 1
ATOM 8838 N N . MET A 1 1089 ? -31.889 -15.578 11.747 1.00 76.94 1089 MET A N 1
ATOM 8839 C CA . MET A 1 1089 ? -32.183 -16.564 12.797 1.00 76.94 1089 MET A CA 1
ATOM 8840 C C . MET A 1 1089 ? -33.662 -16.986 12.860 1.00 76.94 1089 MET A C 1
ATOM 8842 O O . MET A 1 1089 ? -33.960 -18.103 13.269 1.00 76.94 1089 MET A O 1
ATOM 8846 N N . GLU A 1 1090 ? -34.597 -16.141 12.416 1.00 76.50 1090 GLU A N 1
ATOM 8847 C CA . GLU A 1 1090 ? -36.034 -16.443 12.439 1.00 76.50 1090 GLU A CA 1
ATOM 8848 C C . GLU A 1 1090 ? -36.637 -16.873 11.088 1.00 76.50 1090 GLU A C 1
ATOM 8850 O O . GLU A 1 1090 ? -37.860 -17.028 11.006 1.00 76.50 1090 GLU A O 1
ATOM 8855 N N . THR A 1 1091 ? -35.833 -17.055 10.033 1.00 75.88 1091 THR A N 1
ATOM 8856 C CA . THR A 1 1091 ? -36.347 -17.205 8.656 1.00 75.88 1091 THR A CA 1
ATOM 8857 C C . THR A 1 1091 ? -36.301 -18.630 8.105 1.00 75.88 1091 THR A C 1
ATOM 8859 O O . THR A 1 1091 ? -36.863 -18.872 7.045 1.00 75.88 1091 THR A O 1
ATOM 8862 N N . ALA A 1 1092 ? -35.676 -19.585 8.806 1.00 79.19 1092 ALA A N 1
ATOM 8863 C CA . ALA A 1 1092 ? -35.315 -20.912 8.275 1.00 79.19 1092 ALA A CA 1
ATOM 8864 C C . ALA A 1 1092 ? -34.394 -20.861 7.032 1.00 79.19 1092 ALA A C 1
ATOM 8866 O O . ALA A 1 1092 ? -34.216 -21.876 6.359 1.00 79.19 1092 ALA A O 1
ATOM 8867 N N . TYR A 1 1093 ? -33.800 -19.703 6.721 1.00 81.00 1093 TYR A N 1
ATOM 8868 C CA . TYR A 1 1093 ? -32.814 -19.503 5.655 1.00 81.00 1093 TYR A CA 1
ATOM 8869 C C . TYR A 1 1093 ? -31.506 -18.957 6.244 1.00 81.00 1093 TYR A C 1
ATOM 8871 O O . TYR A 1 1093 ? -31.477 -18.413 7.343 1.00 81.00 1093 TYR A O 1
ATOM 8879 N N . ILE A 1 1094 ? -30.401 -19.098 5.514 1.00 79.44 1094 ILE A N 1
ATOM 8880 C CA . ILE A 1 1094 ? -29.068 -18.600 5.888 1.00 79.44 1094 ILE A CA 1
ATOM 8881 C C . ILE A 1 1094 ? -28.487 -17.716 4.772 1.00 79.44 1094 ILE A C 1
ATOM 8883 O O . ILE A 1 1094 ? -29.090 -17.551 3.715 1.00 79.44 1094 ILE A O 1
ATOM 8887 N N . GLY A 1 1095 ? -27.296 -17.149 4.979 1.00 70.19 1095 GLY A N 1
ATOM 8888 C CA . GLY A 1 1095 ? -26.613 -16.295 3.995 1.00 70.19 1095 GLY A CA 1
ATOM 8889 C C . GLY A 1 1095 ? -26.710 -14.802 4.313 1.00 70.19 1095 GLY A C 1
ATOM 8890 O O . GLY A 1 1095 ? -27.457 -14.394 5.192 1.00 70.19 1095 GLY A O 1
ATOM 8891 N N . GLU A 1 1096 ? -25.933 -13.974 3.607 1.00 72.12 1096 GLU A N 1
ATOM 8892 C CA . GLU A 1 1096 ? -25.798 -12.534 3.907 1.00 72.12 1096 GLU A CA 1
ATOM 8893 C C . GLU A 1 1096 ? -27.099 -11.740 3.726 1.00 72.12 1096 GLU A C 1
ATOM 8895 O O . GLU A 1 1096 ? -27.236 -10.666 4.311 1.00 72.12 1096 GLU A O 1
ATOM 8900 N N . ARG A 1 1097 ? -28.051 -12.275 2.948 1.00 74.88 1097 ARG A N 1
ATOM 8901 C CA . ARG A 1 1097 ? -29.394 -11.714 2.738 1.00 74.88 1097 ARG A CA 1
ATOM 8902 C C . ARG A 1 1097 ? -30.524 -12.686 3.087 1.00 74.88 1097 ARG A C 1
ATOM 8904 O O . ARG A 1 1097 ? -31.660 -12.432 2.701 1.00 74.88 1097 ARG A O 1
ATOM 8911 N N . CYS A 1 1098 ? -30.235 -13.777 3.800 1.00 78.69 1098 CYS A N 1
ATOM 8912 C CA . CYS A 1 1098 ? -31.192 -14.857 4.089 1.00 78.69 1098 CYS A CA 1
ATOM 8913 C C . CYS A 1 1098 ? -31.748 -15.541 2.827 1.00 78.69 1098 CYS A C 1
ATOM 8915 O O . CYS A 1 1098 ? -32.926 -15.879 2.748 1.00 78.69 1098 CYS A O 1
ATOM 8917 N N . ASP A 1 1099 ? -30.901 -15.712 1.814 1.00 75.62 1099 ASP A N 1
ATOM 8918 C CA . ASP A 1 1099 ? -31.232 -16.197 0.471 1.00 75.62 1099 ASP A CA 1
ATOM 8919 C C . ASP A 1 1099 ? -30.785 -17.645 0.201 1.00 75.62 1099 ASP A C 1
ATOM 8921 O O . ASP A 1 1099 ? -31.081 -18.198 -0.857 1.00 75.62 1099 ASP A O 1
ATOM 8925 N N . LYS A 1 1100 ? -30.073 -18.277 1.141 1.00 79.31 1100 LYS A N 1
ATOM 8926 C CA . LYS A 1 1100 ? -29.514 -19.627 0.991 1.00 79.31 1100 LYS A CA 1
ATOM 8927 C C . LYS A 1 1100 ? -30.239 -20.640 1.871 1.00 79.31 1100 LYS A C 1
ATOM 8929 O O . LYS A 1 1100 ? -30.622 -20.343 2.999 1.00 79.31 1100 LYS A O 1
ATOM 8934 N N . LEU A 1 1101 ? -30.369 -21.865 1.369 1.00 76.06 1101 LEU A N 1
ATOM 8935 C CA . LEU A 1 1101 ? -30.911 -22.989 2.131 1.00 76.06 1101 LEU A CA 1
ATOM 8936 C C . LEU A 1 1101 ? -29.902 -23.466 3.195 1.00 76.06 1101 LEU A C 1
ATOM 8938 O O . LEU A 1 1101 ? -28.712 -23.582 2.883 1.00 76.06 1101 LEU A O 1
ATOM 8942 N N . PRO A 1 1102 ? -30.342 -23.743 4.433 1.00 76.75 1102 PRO A N 1
ATOM 8943 C CA . PRO A 1 1102 ? -29.497 -24.323 5.473 1.00 76.75 1102 PRO A CA 1
ATOM 8944 C C . PRO A 1 1102 ? -29.220 -25.815 5.238 1.00 76.75 1102 PRO A C 1
ATOM 8946 O O . PRO A 1 1102 ? -29.940 -26.505 4.516 1.00 76.75 1102 PRO A O 1
ATOM 8949 N N . ASN A 1 1103 ? -28.182 -26.336 5.896 1.00 77.25 1103 ASN A N 1
ATOM 8950 C CA . ASN A 1 1103 ? -27.912 -27.775 5.928 1.00 77.25 1103 ASN A CA 1
ATOM 8951 C C . ASN A 1 1103 ? -28.940 -28.475 6.836 1.00 77.25 1103 ASN A C 1
ATOM 8953 O O . ASN A 1 1103 ? -29.123 -28.056 7.977 1.00 77.25 1103 ASN A O 1
ATOM 8957 N N . GLY A 1 1104 ? -29.582 -29.546 6.357 1.00 72.81 1104 GLY A N 1
ATOM 8958 C CA . GLY A 1 1104 ? -30.619 -30.279 7.097 1.00 72.81 1104 GLY A CA 1
ATOM 8959 C C . GLY A 1 1104 ? -30.288 -31.750 7.373 1.00 72.81 1104 GLY A C 1
ATOM 8960 O O . GLY A 1 1104 ? -29.421 -32.347 6.736 1.00 72.81 1104 GLY A O 1
ATOM 8961 N N . PHE A 1 1105 ? -31.014 -32.349 8.316 1.00 74.50 1105 PHE A N 1
ATOM 8962 C CA . PHE A 1 1105 ? -30.973 -33.769 8.663 1.00 74.50 1105 PHE A CA 1
ATOM 8963 C C . PHE A 1 1105 ? -32.008 -34.557 7.862 1.00 74.50 1105 PHE A C 1
ATOM 8965 O O . PHE A 1 1105 ? -33.174 -34.170 7.808 1.00 74.50 1105 PHE A O 1
ATOM 8972 N N . TYR A 1 1106 ? -31.596 -35.688 7.286 1.00 75.06 1106 TYR A N 1
ATOM 8973 C CA . TYR A 1 1106 ? -32.481 -36.603 6.565 1.00 75.06 1106 TYR A CA 1
ATOM 8974 C C . TYR A 1 1106 ? -32.946 -37.752 7.466 1.00 75.06 1106 TYR A C 1
ATOM 8976 O O . TYR A 1 1106 ? -32.120 -38.470 8.034 1.00 75.06 1106 TYR A O 1
ATOM 8984 N N . PHE A 1 1107 ? -34.253 -37.988 7.524 1.00 72.25 1107 PHE A N 1
ATOM 8985 C CA . PHE A 1 1107 ? -34.865 -39.082 8.280 1.00 72.25 1107 PHE A CA 1
ATOM 8986 C C . PHE A 1 1107 ? -35.494 -40.085 7.310 1.00 72.25 1107 PHE A C 1
ATOM 8988 O O . PHE A 1 1107 ? -36.140 -39.665 6.353 1.00 72.25 1107 PHE A O 1
ATOM 8995 N N . GLY A 1 1108 ? -35.285 -41.395 7.518 1.00 63.81 1108 GLY A N 1
ATOM 8996 C CA . GLY A 1 1108 ? -35.897 -42.434 6.682 1.00 63.81 1108 GLY A CA 1
ATOM 8997 C C . GLY A 1 1108 ? -35.502 -43.886 6.995 1.00 63.81 1108 GLY A C 1
ATOM 8998 O O . GLY A 1 1108 ? -34.611 -44.146 7.799 1.00 63.81 1108 GLY A O 1
ATOM 8999 N N . LYS A 1 1109 ? -36.176 -44.844 6.337 1.00 54.88 1109 LYS A N 1
ATOM 9000 C CA . LYS A 1 1109 ? -36.205 -46.299 6.653 1.00 54.88 1109 LYS A CA 1
ATOM 9001 C C . LYS A 1 1109 ? -34.852 -47.043 6.634 1.00 54.88 1109 LYS A C 1
ATOM 9003 O O . LYS A 1 1109 ? -34.761 -48.124 7.209 1.00 54.88 1109 LYS A O 1
ATOM 9008 N N . HIS A 1 1110 ? -33.825 -46.491 5.986 1.00 56.41 1110 HIS A N 1
ATOM 9009 C CA . HIS A 1 1110 ? -32.516 -47.137 5.786 1.00 56.41 1110 HIS A CA 1
ATOM 9010 C C . HIS A 1 1110 ? -31.327 -46.375 6.408 1.00 56.41 1110 HIS A C 1
ATOM 9012 O O . HIS A 1 1110 ? -30.186 -46.768 6.184 1.00 56.41 1110 HIS A O 1
ATOM 9018 N N . ASN A 1 1111 ? -31.572 -45.318 7.197 1.00 52.81 1111 ASN A N 1
ATOM 9019 C CA . ASN A 1 1111 ? -30.525 -44.425 7.714 1.00 52.81 1111 ASN A CA 1
ATOM 9020 C C . ASN A 1 1111 ? -30.410 -44.441 9.254 1.00 52.81 1111 ASN A C 1
ATOM 9022 O O . ASN A 1 1111 ? -31.339 -44.818 9.961 1.00 52.81 1111 ASN A O 1
ATOM 9026 N N . LEU A 1 1112 ? -29.249 -44.008 9.766 1.00 51.62 1112 LEU A N 1
ATOM 9027 C CA . LEU A 1 1112 ? -28.796 -44.133 11.166 1.00 51.62 1112 LEU A CA 1
ATOM 9028 C C . LEU A 1 1112 ? -29.599 -43.343 12.222 1.00 51.62 1112 LEU A C 1
ATOM 9030 O O . LEU A 1 1112 ? -29.472 -43.644 13.407 1.00 51.62 1112 LEU A O 1
ATOM 9034 N N . ILE A 1 1113 ? -30.400 -42.340 11.841 1.00 55.56 1113 ILE A N 1
ATOM 9035 C CA . ILE A 1 1113 ? -31.102 -41.456 12.790 1.00 55.56 1113 ILE A CA 1
ATOM 9036 C C . ILE A 1 1113 ? -32.613 -41.701 12.697 1.00 55.56 1113 ILE A C 1
ATOM 9038 O O . ILE A 1 1113 ? -33.286 -41.190 11.805 1.00 55.56 1113 ILE A O 1
ATOM 9042 N N . GLY A 1 1114 ? -33.147 -42.498 13.626 1.00 59.91 1114 GLY A N 1
ATOM 9043 C CA . GLY A 1 1114 ? -34.591 -42.741 13.746 1.00 59.91 1114 GLY A CA 1
ATOM 9044 C C . GLY A 1 1114 ? -35.346 -41.551 14.350 1.00 59.91 1114 GLY A C 1
ATOM 9045 O O . GLY A 1 1114 ? -36.392 -41.151 13.843 1.00 59.91 1114 GLY A O 1
ATOM 9046 N N . SER A 1 1115 ? -34.783 -40.941 15.394 1.00 70.00 1115 SER A N 1
ATOM 9047 C CA . SER A 1 1115 ? -35.322 -39.764 16.083 1.00 70.00 1115 SER A CA 1
ATOM 9048 C C . SER A 1 1115 ? -34.198 -38.999 16.782 1.00 70.00 1115 SER A C 1
ATOM 9050 O O . SER A 1 1115 ? -33.265 -39.616 17.294 1.00 70.00 1115 SER A O 1
ATOM 9052 N N . LEU A 1 1116 ? -34.306 -37.674 16.847 1.00 74.31 1116 LEU A N 1
ATOM 9053 C CA . LEU A 1 1116 ? -33.472 -36.807 17.676 1.00 74.31 1116 LEU A CA 1
ATOM 9054 C C . LEU A 1 1116 ? -34.252 -36.416 18.930 1.00 74.31 1116 LEU A C 1
ATOM 9056 O O . LEU A 1 1116 ? -35.399 -35.984 18.839 1.00 74.31 1116 LEU A O 1
ATOM 9060 N N . GLU A 1 1117 ? -33.627 -36.554 20.094 1.00 79.81 1117 GLU A N 1
ATOM 9061 C CA . GLU A 1 1117 ? -34.190 -36.132 21.374 1.00 79.81 1117 GLU A CA 1
ATOM 9062 C C . GLU A 1 1117 ? -33.240 -35.131 22.029 1.00 79.81 1117 GLU A C 1
ATOM 9064 O O . GLU A 1 1117 ? -32.076 -35.430 22.292 1.00 79.81 1117 GLU A O 1
ATOM 9069 N N . TYR A 1 1118 ? -33.744 -33.928 22.280 1.00 81.62 1118 TYR A N 1
ATOM 9070 C CA . TYR A 1 1118 ? -33.047 -32.877 23.001 1.00 81.62 1118 TYR A CA 1
ATOM 9071 C C . TYR A 1 1118 ? -33.700 -32.683 24.368 1.00 81.62 1118 TYR A C 1
ATOM 9073 O O . TYR A 1 1118 ? -34.874 -32.320 24.467 1.00 81.62 1118 TYR A O 1
ATOM 9081 N N . VAL A 1 1119 ? -32.928 -32.929 25.427 1.00 79.56 1119 VAL A N 1
ATOM 9082 C CA . VAL A 1 1119 ? -33.363 -32.750 26.815 1.00 79.56 1119 VAL A CA 1
ATOM 9083 C C . VAL A 1 1119 ? -32.790 -31.440 27.342 1.00 79.56 1119 VAL A C 1
ATOM 9085 O O . VAL A 1 1119 ? -31.576 -31.268 27.430 1.00 79.56 1119 VAL A O 1
ATOM 9088 N N . MET A 1 1120 ? -33.668 -30.512 27.704 1.00 77.88 1120 MET A N 1
ATOM 9089 C CA . MET A 1 1120 ? -33.295 -29.229 28.286 1.00 77.88 1120 MET A CA 1
ATOM 9090 C C . MET A 1 1120 ? -32.699 -29.437 29.685 1.00 77.88 1120 MET A C 1
ATOM 9092 O O . MET A 1 1120 ? -33.240 -30.186 30.500 1.00 77.88 1120 MET A O 1
ATOM 9096 N N . ALA A 1 1121 ? -31.589 -28.748 29.975 1.00 70.75 1121 ALA A N 1
ATOM 9097 C CA . ALA A 1 1121 ? -30.867 -28.871 31.247 1.00 70.75 1121 ALA A CA 1
ATOM 9098 C C . ALA A 1 1121 ? -31.676 -28.382 32.463 1.00 70.75 1121 ALA A C 1
ATOM 9100 O O . ALA A 1 1121 ? -31.451 -28.837 33.583 1.00 70.75 1121 ALA A O 1
ATOM 9101 N N . GLN A 1 1122 ? -32.618 -27.462 32.247 1.00 65.25 1122 GLN A N 1
ATOM 9102 C CA . GLN A 1 1122 ? -33.548 -26.966 33.256 1.00 65.25 1122 GLN A CA 1
ATOM 9103 C C . GLN A 1 1122 ? -34.943 -26.881 32.653 1.00 65.25 1122 GLN A C 1
ATOM 9105 O O . GLN A 1 1122 ? -35.110 -26.456 31.509 1.00 65.25 1122 GLN A O 1
ATOM 9110 N N . THR A 1 1123 ? -35.936 -27.259 33.446 1.00 67.38 1123 THR A N 1
ATOM 9111 C CA . THR A 1 1123 ? -37.347 -27.147 33.102 1.00 67.38 1123 THR A CA 1
ATOM 9112 C C . THR A 1 1123 ? -37.728 -25.672 32.964 1.00 67.38 1123 THR A C 1
ATOM 9114 O O . THR A 1 1123 ? -37.613 -24.912 33.927 1.00 67.38 1123 THR A O 1
ATOM 9117 N N . ARG A 1 1124 ? -38.167 -25.249 31.772 1.00 65.56 1124 ARG A N 1
ATOM 9118 C CA . ARG A 1 1124 ? -38.539 -23.849 31.502 1.00 65.56 1124 ARG A CA 1
ATOM 9119 C C . ARG A 1 1124 ? -40.055 -23.678 31.464 1.00 65.56 1124 ARG A C 1
ATOM 9121 O O . ARG A 1 1124 ? -40.761 -24.461 30.829 1.00 65.56 1124 ARG A O 1
ATOM 9128 N N . GLN A 1 1125 ? -40.540 -22.642 32.142 1.00 70.44 1125 GLN A N 1
ATOM 9129 C CA . GLN A 1 1125 ? -41.897 -22.126 31.976 1.00 70.44 1125 GLN A CA 1
ATOM 9130 C C . GLN A 1 1125 ? -41.842 -20.979 30.971 1.00 70.44 1125 GLN A C 1
ATOM 9132 O O . GLN A 1 1125 ? -41.116 -20.009 31.187 1.00 70.44 1125 GLN A O 1
ATOM 9137 N N . THR A 1 1126 ? -42.584 -21.092 29.871 1.00 70.31 1126 THR A N 1
ATOM 9138 C CA . THR A 1 1126 ? -42.610 -20.060 28.830 1.00 70.31 1126 THR A CA 1
ATOM 9139 C C . THR A 1 1126 ? -44.022 -19.526 28.627 1.00 70.31 1126 THR A C 1
ATOM 9141 O O . THR A 1 1126 ? -45.013 -20.262 28.556 1.00 70.31 1126 THR A O 1
ATOM 9144 N N . GLU A 1 1127 ? -44.130 -18.207 28.521 1.00 71.94 1127 GLU A N 1
ATOM 9145 C CA . GLU A 1 1127 ? -45.361 -17.525 28.105 1.00 71.94 1127 GLU A CA 1
ATOM 9146 C C . GLU A 1 1127 ? -45.406 -17.339 26.582 1.00 71.94 1127 GLU A C 1
ATOM 9148 O O . GLU A 1 1127 ? -46.489 -17.291 25.995 1.00 71.94 1127 GLU A O 1
ATOM 9153 N N . HIS A 1 1128 ? -44.227 -17.320 25.953 1.00 77.25 1128 HIS A N 1
ATOM 9154 C CA . HIS A 1 1128 ? -44.015 -17.087 24.533 1.00 77.25 1128 HIS A CA 1
ATOM 9155 C C . HIS A 1 1128 ? -42.990 -18.078 23.969 1.00 77.25 1128 HIS A C 1
ATOM 9157 O O . HIS A 1 1128 ? -41.869 -18.133 24.469 1.00 77.25 1128 HIS A O 1
ATOM 9163 N N . ASP A 1 1129 ? -43.340 -18.800 22.904 1.00 76.94 1129 ASP A N 1
ATOM 9164 C CA . ASP A 1 1129 ? -42.420 -19.678 22.170 1.00 76.94 1129 ASP A CA 1
ATOM 9165 C C . ASP A 1 1129 ? -42.405 -19.310 20.685 1.00 76.94 1129 ASP A C 1
ATOM 9167 O O . ASP A 1 1129 ? -43.461 -19.075 20.091 1.00 76.94 1129 ASP A O 1
ATOM 9171 N N . ILE A 1 1130 ? -41.213 -19.290 20.087 1.00 82.62 1130 ILE A N 1
ATOM 9172 C CA . ILE A 1 1130 ? -41.013 -19.188 18.637 1.00 82.62 1130 ILE A CA 1
ATOM 9173 C C . ILE A 1 1130 ? -40.234 -20.424 18.205 1.00 82.62 1130 ILE A C 1
ATOM 9175 O O . ILE A 1 1130 ? -39.137 -20.665 18.703 1.00 82.62 1130 ILE A O 1
ATOM 9179 N N . ILE A 1 1131 ? -40.809 -21.204 17.295 1.00 84.12 1131 ILE A N 1
ATOM 9180 C CA . ILE A 1 1131 ? -40.173 -22.388 16.718 1.00 84.12 1131 ILE A CA 1
ATOM 9181 C C . ILE A 1 1131 ? -40.152 -22.196 15.207 1.00 84.12 1131 ILE A C 1
ATOM 9183 O O . ILE A 1 1131 ? -41.213 -22.146 14.586 1.00 84.12 1131 ILE A O 1
ATOM 9187 N N . THR A 1 1132 ? -38.957 -22.100 14.629 1.00 85.00 1132 THR A N 1
ATOM 9188 C CA . THR A 1 1132 ? -38.753 -21.971 13.184 1.00 85.00 1132 THR A CA 1
ATOM 9189 C C . THR A 1 1132 ? -37.923 -23.147 12.686 1.00 85.00 1132 THR A C 1
ATOM 9191 O O . THR A 1 1132 ? -36.919 -23.483 13.304 1.00 85.00 1132 THR A O 1
ATOM 9194 N N . PHE A 1 1133 ? -38.345 -23.782 11.595 1.00 86.69 1133 PHE A N 1
ATOM 9195 C CA . PHE A 1 1133 ? -37.587 -24.839 10.928 1.00 86.69 1133 PHE A CA 1
ATOM 9196 C C . PHE A 1 1133 ? -37.982 -24.938 9.454 1.00 86.69 1133 PHE A C 1
ATOM 9198 O O . PHE A 1 1133 ? -39.094 -24.596 9.054 1.00 86.69 1133 PHE A O 1
ATOM 9205 N N . GLY A 1 1134 ? -37.060 -25.429 8.643 1.00 86.19 1134 GLY A N 1
ATOM 9206 C CA . GLY A 1 1134 ? -37.278 -25.815 7.264 1.00 86.19 1134 GLY A CA 1
ATOM 9207 C C . GLY A 1 1134 ? -37.629 -27.284 7.122 1.00 86.19 1134 GLY A C 1
ATOM 9208 O O . GLY A 1 1134 ? -37.065 -28.134 7.815 1.00 86.19 1134 GLY A O 1
ATOM 9209 N N . LEU A 1 1135 ? -38.527 -27.591 6.194 1.00 85.81 1135 LEU A N 1
ATOM 9210 C CA . LEU A 1 1135 ? -38.993 -28.943 5.931 1.00 85.81 1135 LEU A CA 1
ATOM 9211 C C . LEU A 1 1135 ? -39.095 -29.203 4.430 1.00 85.81 1135 LEU A C 1
ATOM 9213 O O . LEU A 1 1135 ? -39.711 -28.436 3.701 1.00 85.81 1135 LEU A O 1
ATOM 9217 N N . GLN A 1 1136 ? -38.564 -30.341 3.992 1.00 87.69 1136 GLN A N 1
ATOM 9218 C CA . GLN A 1 1136 ? -38.741 -30.859 2.639 1.00 87.69 1136 GLN A CA 1
ATOM 9219 C C . GLN A 1 1136 ? -39.158 -32.329 2.715 1.00 87.69 1136 GLN A C 1
ATOM 9221 O O . GLN A 1 1136 ? -38.422 -33.170 3.240 1.00 87.69 1136 GLN A O 1
ATOM 9226 N N . THR A 1 1137 ? -40.347 -32.674 2.217 1.00 83.38 1137 THR A N 1
ATOM 9227 C CA . THR A 1 1137 ? -40.856 -34.049 2.305 1.00 83.38 1137 THR A CA 1
ATOM 9228 C C . THR A 1 1137 ? -41.869 -34.380 1.211 1.00 83.38 1137 THR A C 1
ATOM 9230 O O . THR A 1 1137 ? -42.576 -33.509 0.724 1.00 83.38 1137 THR A O 1
ATOM 9233 N N . TYR A 1 1138 ? -41.960 -35.665 0.862 1.00 82.56 1138 TYR A N 1
ATOM 9234 C CA . TYR A 1 1138 ? -43.048 -36.240 0.053 1.00 82.56 1138 TYR A CA 1
ATOM 9235 C C . TYR A 1 1138 ? -44.039 -37.044 0.911 1.00 82.56 1138 TYR A C 1
ATOM 9237 O O . TYR A 1 1138 ? -44.979 -37.657 0.402 1.00 82.56 1138 TYR A O 1
ATOM 9245 N N . SER A 1 1139 ? -43.809 -37.110 2.226 1.00 80.88 1139 SER A N 1
ATOM 9246 C CA . SER A 1 1139 ? -44.592 -37.950 3.127 1.00 80.88 1139 SER A CA 1
ATOM 9247 C C . SER A 1 1139 ? -45.955 -37.318 3.373 1.00 80.88 1139 SER A C 1
ATOM 9249 O O . SER A 1 1139 ? -46.070 -36.318 4.073 1.00 80.88 1139 SER A O 1
ATOM 9251 N N . ILE A 1 1140 ? -47.007 -37.939 2.842 1.00 80.50 1140 ILE A N 1
ATOM 9252 C CA . ILE A 1 1140 ? -48.387 -37.461 2.996 1.00 80.50 1140 ILE A CA 1
ATOM 9253 C C . ILE A 1 1140 ? -48.892 -37.499 4.441 1.00 80.50 1140 ILE A C 1
ATOM 9255 O O . ILE A 1 1140 ? -49.916 -36.895 4.741 1.00 80.50 1140 ILE A O 1
ATOM 9259 N N . SER A 1 1141 ? -48.253 -38.228 5.355 1.00 81.44 1141 SER A N 1
ATOM 9260 C CA . SER A 1 1141 ? -48.561 -38.166 6.786 1.00 81.44 1141 SER A CA 1
ATOM 9261 C C . SER A 1 1141 ? -47.323 -38.493 7.609 1.00 81.44 1141 SER A C 1
ATOM 9263 O O . SER A 1 1141 ? -46.652 -39.483 7.329 1.00 81.44 1141 SER A O 1
ATOM 9265 N N . ALA A 1 1142 ? -47.004 -37.645 8.582 1.00 77.75 1142 ALA A N 1
ATOM 9266 C CA . ALA A 1 1142 ? -45.795 -37.750 9.391 1.00 77.75 1142 ALA A CA 1
ATOM 9267 C C . ALA A 1 1142 ? -45.895 -36.874 10.642 1.00 77.75 1142 ALA A C 1
ATOM 9269 O O . ALA A 1 1142 ? -46.392 -35.755 10.571 1.00 77.75 1142 ALA A O 1
ATOM 9270 N N . GLN A 1 1143 ? -45.363 -37.338 11.771 1.00 80.56 1143 GLN A N 1
ATOM 9271 C CA . GLN A 1 1143 ? -45.113 -36.474 12.923 1.00 80.56 1143 GLN A CA 1
ATOM 9272 C C . GLN A 1 1143 ? -43.683 -35.932 12.841 1.00 80.56 1143 GLN A C 1
ATOM 9274 O O . GLN A 1 1143 ? -42.740 -36.707 12.722 1.00 80.56 1143 GLN A O 1
ATOM 9279 N N . ILE A 1 1144 ? -43.531 -34.608 12.870 1.00 84.69 1144 ILE A N 1
ATOM 9280 C CA . ILE A 1 1144 ? -42.255 -33.928 12.599 1.00 84.69 1144 ILE A CA 1
ATOM 9281 C C . ILE A 1 1144 ? -41.527 -33.626 13.906 1.00 84.69 1144 ILE A C 1
ATOM 9283 O O . ILE A 1 1144 ? -40.381 -34.039 14.082 1.00 84.69 1144 ILE A O 1
ATOM 9287 N N . PHE A 1 1145 ? -42.194 -32.950 14.846 1.00 87.12 1145 PHE A N 1
ATOM 9288 C CA . PHE A 1 1145 ? -41.647 -32.726 16.180 1.00 87.12 1145 PHE A CA 1
ATOM 9289 C C . PHE A 1 1145 ? -42.724 -32.733 17.266 1.00 87.12 1145 PHE A C 1
ATOM 9291 O O . PHE A 1 1145 ? -43.913 -32.522 17.008 1.00 87.12 1145 PHE A O 1
ATOM 9298 N N . ARG A 1 1146 ? -42.275 -32.982 18.497 1.00 84.88 1146 ARG A N 1
ATOM 9299 C CA . ARG A 1 1146 ? -43.063 -32.973 19.727 1.00 84.88 1146 ARG A CA 1
ATOM 9300 C C . ARG A 1 1146 ? -42.246 -32.345 20.846 1.00 84.88 1146 ARG A C 1
ATOM 9302 O O . ARG A 1 1146 ? -41.170 -32.833 21.179 1.00 84.88 1146 ARG A O 1
ATOM 9309 N N . LEU A 1 1147 ? -42.771 -31.280 21.427 1.00 84.19 1147 LEU A N 1
ATOM 9310 C CA . LEU A 1 1147 ? -42.242 -30.637 22.621 1.00 84.19 1147 LEU A CA 1
ATOM 9311 C C . LEU A 1 1147 ? -43.116 -31.042 23.808 1.00 84.19 1147 LEU A C 1
ATOM 9313 O O . LEU A 1 1147 ? -44.318 -30.795 23.780 1.00 84.19 1147 LEU A O 1
ATOM 9317 N N . GLU A 1 1148 ? -42.540 -31.683 24.824 1.00 79.44 1148 GLU A N 1
ATOM 9318 C CA . GLU A 1 1148 ? -43.284 -32.247 25.958 1.00 79.44 1148 GLU A CA 1
ATOM 9319 C C . GLU A 1 1148 ? -42.663 -31.928 27.326 1.00 79.44 1148 GLU A C 1
ATOM 9321 O O . GLU A 1 1148 ? -41.468 -31.619 27.454 1.00 79.44 1148 GLU A O 1
ATOM 9326 N N . SER A 1 1149 ? -43.512 -31.983 28.355 1.00 76.00 1149 SER A N 1
ATOM 9327 C CA . SER A 1 1149 ? -43.128 -31.804 29.756 1.00 76.00 1149 SER A CA 1
ATOM 9328 C C . SER A 1 1149 ? -42.771 -33.111 30.468 1.00 76.00 1149 SER A C 1
ATOM 9330 O O . SER A 1 1149 ? -43.116 -34.195 30.004 1.00 76.00 1149 SER A O 1
ATOM 9332 N N . ASP A 1 1150 ? -42.088 -33.012 31.619 1.00 66.62 1150 ASP A N 1
ATOM 9333 C CA . ASP A 1 1150 ? -41.552 -34.150 32.398 1.00 66.62 1150 ASP A CA 1
ATOM 9334 C C . ASP A 1 1150 ? -42.571 -35.273 32.697 1.00 66.62 1150 ASP A C 1
ATOM 9336 O O . ASP A 1 1150 ? -42.187 -36.437 32.802 1.00 66.62 1150 ASP A O 1
ATOM 9340 N N . LEU A 1 1151 ? -43.862 -34.939 32.821 1.00 63.12 1151 LEU A N 1
ATOM 9341 C CA . LEU A 1 1151 ? -44.953 -35.872 33.142 1.00 63.12 1151 LEU A CA 1
ATOM 9342 C C . LEU A 1 1151 ? -45.909 -36.131 31.959 1.00 63.12 1151 LEU A C 1
ATOM 9344 O O . LEU A 1 1151 ? -46.982 -36.693 32.161 1.00 63.12 1151 LEU A O 1
ATOM 9348 N N . ASN A 1 1152 ? -45.562 -35.707 30.735 1.00 63.84 1152 ASN A N 1
ATOM 9349 C CA . ASN A 1 1152 ? -46.421 -35.765 29.536 1.00 63.84 1152 ASN A CA 1
ATOM 9350 C C . ASN A 1 1152 ? -47.792 -35.074 29.677 1.00 63.84 1152 ASN A C 1
ATOM 9352 O O . ASN A 1 1152 ? -48.695 -35.314 28.876 1.00 63.84 1152 ASN A O 1
ATOM 9356 N N . LEU A 1 1153 ? -47.943 -34.199 30.673 1.00 65.38 1153 LEU A N 1
ATOM 9357 C CA . LEU A 1 1153 ? -49.179 -33.454 30.916 1.00 65.38 1153 LEU A CA 1
ATOM 9358 C C . LEU A 1 1153 ? -49.403 -32.369 29.852 1.00 65.38 1153 LEU A C 1
ATOM 9360 O O . LEU A 1 1153 ? -50.542 -32.091 29.496 1.00 65.38 1153 LEU A O 1
ATOM 9364 N N . TYR A 1 1154 ? -48.323 -31.796 29.312 1.00 75.88 1154 TYR A N 1
ATOM 9365 C CA . TYR A 1 1154 ? -48.367 -30.714 28.325 1.00 75.88 1154 TYR A CA 1
ATOM 9366 C C . TYR A 1 1154 ? -47.548 -31.099 27.093 1.00 75.88 1154 TYR A C 1
ATOM 9368 O O . TYR A 1 1154 ? -46.393 -31.514 27.233 1.00 75.88 1154 TYR A O 1
ATOM 9376 N N . SER A 1 1155 ? -48.123 -30.963 25.894 1.00 79.50 1155 SER A N 1
ATOM 9377 C CA . SER A 1 1155 ? -47.397 -31.193 24.637 1.00 79.50 1155 SER A CA 1
ATOM 9378 C C . SER A 1 1155 ? -47.779 -30.210 23.531 1.00 79.50 1155 SER A C 1
ATOM 9380 O O . SER A 1 1155 ? -48.934 -29.808 23.413 1.00 79.50 1155 SER A O 1
ATOM 9382 N N . LEU A 1 1156 ? -46.793 -29.832 22.715 1.00 82.50 1156 LEU A N 1
ATOM 9383 C CA . LEU A 1 1156 ? -46.961 -29.106 21.456 1.00 82.50 1156 LEU A CA 1
ATOM 9384 C C . LEU A 1 1156 ? -46.363 -29.954 20.329 1.00 82.50 1156 LEU A C 1
ATOM 9386 O O . LEU A 1 1156 ? -45.176 -30.276 20.350 1.00 82.50 1156 LEU A O 1
ATOM 9390 N N . GLU A 1 1157 ? -47.184 -30.332 19.357 1.00 85.31 1157 GLU A N 1
ATOM 9391 C CA . GLU A 1 1157 ? -46.824 -31.267 18.289 1.00 85.31 1157 GLU A CA 1
ATOM 9392 C C . GLU A 1 1157 ? -47.113 -30.648 16.921 1.00 85.31 1157 GLU A C 1
ATOM 9394 O O . GLU A 1 1157 ? -48.184 -30.073 16.724 1.00 85.31 1157 GLU A O 1
ATOM 9399 N N . TYR A 1 1158 ? -46.187 -30.806 15.971 1.00 87.62 1158 TYR A N 1
ATOM 9400 C CA . TYR A 1 1158 ? -46.416 -30.483 14.561 1.00 87.62 1158 TYR A CA 1
ATOM 9401 C C . TYR A 1 1158 ? -46.431 -31.764 13.725 1.00 87.62 1158 TYR A C 1
ATOM 9403 O O . TYR A 1 1158 ? -45.503 -32.581 13.772 1.00 87.62 1158 TYR A O 1
ATOM 9411 N N . GLU A 1 1159 ? -47.507 -31.941 12.967 1.00 86.12 1159 GLU A N 1
ATOM 9412 C CA . GLU A 1 1159 ? -47.786 -33.127 12.167 1.00 86.12 1159 GLU A CA 1
ATOM 9413 C C . GLU A 1 1159 ? -48.225 -32.748 10.754 1.00 86.12 1159 GLU A C 1
ATOM 9415 O O . GLU A 1 1159 ? -48.836 -31.712 10.516 1.00 86.12 1159 GLU A O 1
ATOM 9420 N N . ILE A 1 1160 ? -47.969 -33.645 9.814 1.00 84.44 1160 ILE A N 1
ATOM 9421 C CA . ILE A 1 1160 ? -48.561 -33.648 8.488 1.00 84.44 1160 ILE A CA 1
ATOM 9422 C C . ILE A 1 1160 ? -49.610 -34.751 8.477 1.00 84.44 1160 ILE A C 1
ATOM 9424 O O . ILE A 1 1160 ? -49.305 -35.892 8.827 1.00 84.44 1160 ILE A O 1
ATOM 9428 N N . VAL A 1 1161 ? -50.835 -34.449 8.053 1.00 82.38 1161 VAL A N 1
ATOM 9429 C CA . VAL A 1 1161 ? -51.895 -35.452 7.873 1.00 82.38 1161 VAL A CA 1
ATOM 9430 C C . VAL A 1 1161 ? -52.543 -35.232 6.512 1.00 82.38 1161 VAL A C 1
ATOM 9432 O O . VAL A 1 1161 ? -52.990 -34.135 6.190 1.00 82.38 1161 VAL A O 1
ATOM 9435 N N . ARG A 1 1162 ? -52.569 -36.276 5.678 1.00 80.94 1162 ARG A N 1
ATOM 9436 C CA . ARG A 1 1162 ? -53.049 -36.226 4.279 1.00 80.94 1162 ARG A CA 1
ATOM 9437 C C . ARG A 1 1162 ? -52.491 -35.037 3.468 1.00 80.94 1162 ARG A C 1
ATOM 9439 O O . ARG A 1 1162 ? -53.210 -34.404 2.700 1.00 80.94 1162 ARG A O 1
ATOM 9446 N N . GLY A 1 1163 ? -51.210 -34.733 3.651 1.00 75.62 1163 GLY A N 1
ATOM 9447 C CA . GLY A 1 1163 ? -50.465 -33.697 2.940 1.00 75.62 1163 GLY A CA 1
ATOM 9448 C C . GLY A 1 1163 ? -50.555 -32.296 3.543 1.00 75.62 1163 GLY A C 1
ATOM 9449 O O . GLY A 1 1163 ? -49.897 -31.396 3.037 1.00 75.62 1163 GLY A O 1
ATOM 9450 N N . ARG A 1 1164 ? -51.345 -32.106 4.606 1.00 80.94 1164 ARG A N 1
ATOM 9451 C CA . ARG A 1 1164 ? -51.621 -30.802 5.223 1.00 80.94 1164 ARG A CA 1
ATOM 9452 C C . ARG A 1 1164 ? -50.938 -30.654 6.570 1.00 80.94 1164 ARG A C 1
ATOM 9454 O O . ARG A 1 1164 ? -50.751 -31.647 7.266 1.00 80.94 1164 ARG A O 1
ATOM 9461 N N . SER A 1 1165 ? -50.625 -29.416 6.937 1.00 83.19 1165 SER A N 1
ATOM 9462 C CA . SER A 1 1165 ? -49.990 -29.073 8.214 1.00 83.19 1165 SER A CA 1
ATOM 9463 C C . SER A 1 1165 ? -50.998 -29.058 9.368 1.00 83.19 1165 SER A C 1
ATOM 9465 O O . SER A 1 1165 ? -52.056 -28.436 9.263 1.00 83.19 1165 SER A O 1
ATOM 9467 N N . TYR A 1 1166 ? -50.646 -29.685 10.486 1.00 82.25 1166 TYR A N 1
ATOM 9468 C CA . TYR A 1 1166 ? -51.435 -29.753 11.712 1.00 82.25 1166 TYR A CA 1
ATOM 9469 C C . TYR A 1 1166 ? -50.587 -29.407 12.933 1.00 82.25 1166 TYR A C 1
ATOM 9471 O O . TYR A 1 1166 ? -49.463 -29.884 13.073 1.00 82.25 1166 TYR A O 1
ATOM 9479 N N . ILE A 1 1167 ? -51.157 -28.628 13.851 1.00 83.56 1167 ILE A N 1
ATOM 9480 C CA . ILE A 1 1167 ? -50.598 -28.419 15.190 1.00 83.56 1167 ILE A CA 1
ATOM 9481 C C . ILE A 1 1167 ? -51.541 -29.054 16.204 1.00 83.56 1167 ILE A C 1
ATOM 9483 O O . ILE A 1 1167 ? -52.744 -28.787 16.173 1.00 83.56 1167 ILE A O 1
ATOM 9487 N N . LYS A 1 1168 ? -51.003 -29.872 17.109 1.00 80.56 1168 LYS A N 1
ATOM 9488 C CA . LYS A 1 1168 ? -51.742 -30.389 18.264 1.00 80.56 1168 LYS A CA 1
ATOM 9489 C C . LYS A 1 1168 ? -51.186 -29.794 19.542 1.00 80.56 1168 LYS A C 1
ATOM 9491 O O . LYS A 1 1168 ? -49.975 -29.819 19.762 1.00 80.56 1168 LYS A O 1
ATOM 9496 N N . LEU A 1 1169 ? -52.080 -29.300 20.387 1.00 79.00 1169 LEU A N 1
ATOM 9497 C CA . LEU A 1 1169 ? -51.744 -28.799 21.712 1.00 79.00 1169 LEU A CA 1
ATOM 9498 C C . LEU A 1 1169 ? -52.473 -29.629 22.771 1.00 79.00 1169 LEU A C 1
ATOM 9500 O O . LEU A 1 1169 ? -53.687 -29.807 22.695 1.00 79.00 1169 LEU A O 1
ATOM 9504 N N . ASN A 1 1170 ? -51.732 -30.125 23.758 1.00 75.94 1170 ASN A N 1
ATOM 9505 C CA . ASN A 1 1170 ? -52.270 -30.774 24.948 1.00 75.94 1170 ASN A CA 1
ATOM 9506 C C . ASN A 1 1170 ? -51.963 -29.919 26.183 1.00 75.94 1170 ASN A C 1
ATOM 9508 O O . ASN A 1 1170 ? -50.806 -29.556 26.405 1.00 75.94 1170 ASN A O 1
ATOM 9512 N N . LEU A 1 1171 ? -52.998 -29.615 26.970 1.00 71.31 1171 LEU A N 1
ATOM 9513 C CA . LEU A 1 1171 ? -52.928 -28.786 28.177 1.00 71.31 1171 LEU A CA 1
ATOM 9514 C C . LEU A 1 1171 ? -53.360 -29.535 29.457 1.00 71.31 1171 LEU A C 1
ATOM 9516 O O . LEU A 1 1171 ? -53.776 -28.907 30.426 1.00 71.31 1171 LEU A O 1
ATOM 9520 N N . GLY A 1 1172 ? -53.277 -30.868 29.478 1.00 66.81 1172 GLY A N 1
ATOM 9521 C CA . GLY A 1 1172 ? -53.486 -31.682 30.681 1.00 66.81 1172 GLY A CA 1
ATOM 9522 C C . GLY A 1 1172 ? -54.878 -32.308 30.775 1.00 66.81 1172 GLY A C 1
ATOM 9523 O O . GLY A 1 1172 ? -55.030 -33.493 30.496 1.00 66.81 1172 GLY A O 1
ATOM 9524 N N . GLU A 1 1173 ? -55.893 -31.542 31.192 1.00 58.22 1173 GLU A N 1
ATOM 9525 C CA . GLU A 1 1173 ? -57.212 -32.094 31.580 1.00 58.22 1173 GLU A CA 1
ATOM 9526 C C . GLU A 1 1173 ? -58.265 -32.143 30.450 1.00 58.22 1173 GLU A C 1
ATOM 9528 O O . GLU A 1 1173 ? -59.324 -32.749 30.616 1.00 58.22 1173 GLU A O 1
ATOM 9533 N N . LYS A 1 1174 ? -57.995 -31.549 29.278 1.00 54.25 1174 LYS A N 1
ATOM 9534 C CA . LYS A 1 1174 ? -58.898 -31.556 28.109 1.00 54.25 1174 LYS A CA 1
ATOM 9535 C C . LYS A 1 1174 ? -58.208 -32.075 26.849 1.00 54.25 1174 LYS A C 1
ATOM 9537 O O . LYS A 1 1174 ? -57.030 -31.823 26.617 1.00 54.25 1174 LYS A O 1
ATOM 9542 N N . GLN A 1 1175 ? -58.984 -32.810 26.050 1.00 56.38 1175 GLN A N 1
ATOM 9543 C CA . GLN A 1 1175 ? -58.564 -33.480 24.819 1.00 56.38 1175 GLN A CA 1
ATOM 9544 C C . GLN A 1 1175 ? -57.927 -32.500 23.817 1.00 56.38 1175 GLN A C 1
ATOM 9546 O O . GLN A 1 1175 ? -58.382 -31.369 23.687 1.00 56.38 1175 GLN A O 1
ATOM 9551 N N . SER A 1 1176 ? -56.894 -32.974 23.115 1.00 59.97 1176 SER A N 1
ATOM 9552 C CA . SER A 1 1176 ? -56.024 -32.211 22.211 1.00 59.97 1176 SER A CA 1
ATOM 9553 C C . SER A 1 1176 ? -56.773 -31.282 21.250 1.00 59.97 1176 SER A C 1
ATOM 9555 O O . SER A 1 1176 ? -57.538 -31.766 20.409 1.00 59.97 1176 SER A O 1
ATOM 9557 N N . ASP A 1 1177 ? -56.471 -29.985 21.300 1.00 62.84 1177 ASP A N 1
ATOM 9558 C CA . ASP A 1 1177 ? -56.920 -29.038 20.283 1.00 62.84 1177 ASP A CA 1
ATOM 9559 C C . ASP A 1 1177 ? -56.082 -29.245 19.014 1.00 62.84 1177 ASP A C 1
ATOM 9561 O O . ASP A 1 1177 ? -54.847 -29.208 19.054 1.00 62.84 1177 ASP A O 1
ATOM 9565 N N . ILE A 1 1178 ? -56.758 -29.516 17.894 1.00 65.88 1178 ILE A N 1
ATOM 9566 C CA . ILE A 1 1178 ? -56.139 -29.743 16.586 1.00 65.88 1178 ILE A CA 1
ATOM 9567 C C . ILE A 1 1178 ? -56.411 -28.531 15.707 1.00 65.88 1178 ILE A C 1
ATOM 9569 O O . ILE A 1 1178 ? -57.560 -28.224 15.391 1.00 65.88 1178 ILE A O 1
ATOM 9573 N N . TYR A 1 1179 ? -55.336 -27.899 15.261 1.00 68.06 1179 TYR A N 1
ATOM 9574 C CA . TYR A 1 1179 ? -55.373 -26.779 14.341 1.00 68.06 1179 TYR A CA 1
ATOM 9575 C C . TYR A 1 1179 ? -54.909 -27.244 12.966 1.00 68.06 1179 TYR A C 1
ATOM 9577 O O . TYR A 1 1179 ? -53.781 -27.717 12.829 1.00 68.06 1179 TYR A O 1
ATOM 9585 N N . SER A 1 1180 ? -55.771 -27.126 11.955 1.00 64.19 1180 SER A N 1
ATOM 9586 C CA . SER A 1 1180 ? -55.438 -27.486 10.573 1.00 64.19 1180 SER A CA 1
ATOM 9587 C C . SER A 1 1180 ? -55.073 -26.252 9.760 1.00 64.19 1180 SER A C 1
ATOM 9589 O O . SER A 1 1180 ? -55.772 -25.240 9.806 1.00 64.19 1180 SER A O 1
ATOM 9591 N N . ALA A 1 1181 ? -54.035 -26.382 8.941 1.00 64.81 1181 ALA A N 1
ATOM 9592 C CA . ALA A 1 1181 ? -53.711 -25.472 7.853 1.00 64.81 1181 ALA A CA 1
ATOM 9593 C C . ALA A 1 1181 ? -54.073 -26.128 6.508 1.00 64.81 1181 ALA A C 1
ATOM 9595 O O . ALA A 1 1181 ? -53.831 -27.315 6.301 1.00 64.81 1181 ALA A O 1
ATOM 9596 N N . ILE A 1 1182 ? -54.688 -25.370 5.596 1.00 63.75 1182 ILE A N 1
ATOM 9597 C CA . ILE A 1 1182 ? -55.177 -25.880 4.296 1.00 63.75 1182 ILE A CA 1
ATOM 9598 C C . ILE A 1 1182 ? -54.019 -26.133 3.306 1.00 63.75 1182 ILE A C 1
ATOM 9600 O O . ILE A 1 1182 ? -54.186 -26.840 2.313 1.00 63.75 1182 ILE A O 1
ATOM 9604 N N . THR A 1 1183 ? -52.831 -25.592 3.578 1.00 66.88 1183 THR A N 1
ATOM 9605 C CA . THR A 1 1183 ? -51.663 -25.659 2.695 1.00 66.88 1183 THR A CA 1
ATOM 9606 C C . THR A 1 1183 ? -51.066 -27.066 2.623 1.00 66.88 1183 THR A C 1
ATOM 9608 O O . THR A 1 1183 ? -50.738 -27.683 3.641 1.00 66.88 1183 THR A O 1
ATOM 9611 N N . HIS A 1 1184 ? -50.932 -27.570 1.392 1.00 76.62 1184 HIS A N 1
ATOM 9612 C CA . HIS A 1 1184 ? -50.227 -28.812 1.094 1.00 76.62 1184 HIS A CA 1
ATOM 9613 C C . HIS A 1 1184 ? -48.719 -28.547 1.032 1.00 76.62 1184 HIS A C 1
ATOM 9615 O O . HIS A 1 1184 ? -48.307 -27.651 0.307 1.00 76.62 1184 HIS A O 1
ATOM 9621 N N . ILE A 1 1185 ? -47.923 -29.312 1.784 1.00 80.69 1185 ILE A N 1
ATOM 9622 C CA . ILE A 1 1185 ? -46.464 -29.100 1.951 1.00 80.69 1185 ILE A CA 1
ATOM 9623 C C . ILE A 1 1185 ? -45.642 -30.367 1.659 1.00 80.69 1185 ILE A C 1
ATOM 9625 O O . ILE A 1 1185 ? -44.553 -30.576 2.190 1.00 80.69 1185 ILE A O 1
ATOM 9629 N N . THR A 1 1186 ? -46.227 -31.288 0.888 1.00 81.56 1186 THR A N 1
ATOM 9630 C CA . THR A 1 1186 ? -45.653 -32.609 0.582 1.00 81.56 1186 THR A CA 1
ATOM 9631 C C . THR A 1 1186 ? -45.231 -32.739 -0.878 1.00 81.56 1186 THR A C 1
ATOM 9633 O O . THR A 1 1186 ? -45.313 -33.821 -1.458 1.00 81.56 1186 THR A O 1
ATOM 9636 N N . ASP A 1 1187 ? -44.864 -31.623 -1.499 1.00 81.62 1187 ASP A N 1
ATOM 9637 C CA . ASP A 1 1187 ? -44.474 -31.512 -2.907 1.00 81.62 1187 ASP A CA 1
ATOM 9638 C C . ASP A 1 1187 ? -42.975 -31.778 -3.138 1.00 81.62 1187 ASP A C 1
ATOM 9640 O O . ASP A 1 1187 ? -42.511 -31.793 -4.277 1.00 81.62 1187 ASP A O 1
ATOM 9644 N N . GLY A 1 1188 ? -42.219 -32.029 -2.064 1.00 77.56 1188 GLY A N 1
ATOM 9645 C CA . GLY A 1 1188 ? -40.778 -32.226 -2.122 1.00 77.56 1188 GLY A CA 1
ATOM 9646 C C . GLY A 1 1188 ? -39.975 -30.948 -2.316 1.00 77.56 1188 GLY A C 1
ATOM 9647 O O . GLY A 1 1188 ? -38.777 -31.047 -2.586 1.00 77.56 1188 GLY A O 1
ATOM 9648 N N . ILE A 1 1189 ? -40.591 -29.778 -2.170 1.00 81.88 1189 ILE A N 1
ATOM 9649 C CA . ILE A 1 1189 ? -39.931 -28.475 -2.140 1.00 81.88 1189 ILE A CA 1
ATOM 9650 C C . ILE A 1 1189 ? -39.659 -28.103 -0.673 1.00 81.88 1189 ILE A C 1
ATOM 9652 O O . ILE A 1 1189 ? -40.229 -28.673 0.259 1.00 81.88 1189 ILE A O 1
ATOM 9656 N N . TYR A 1 1190 ? -38.680 -27.229 -0.451 1.00 83.75 1190 TYR A N 1
ATOM 9657 C CA . TYR A 1 1190 ? -38.351 -26.731 0.879 1.00 83.75 1190 TYR A CA 1
ATOM 9658 C C . TYR A 1 1190 ? -39.372 -25.681 1.320 1.00 83.75 1190 TYR A C 1
ATOM 9660 O O . TYR A 1 1190 ? -39.537 -24.668 0.641 1.00 83.75 1190 TYR A O 1
ATOM 9668 N N . HIS A 1 1191 ? -39.995 -25.907 2.472 1.00 85.31 1191 HIS A N 1
ATOM 9669 C CA . HIS A 1 1191 ? -40.927 -24.985 3.108 1.00 85.31 1191 HIS A CA 1
ATOM 9670 C C . HIS A 1 1191 ? -40.366 -24.478 4.436 1.00 85.31 1191 HIS A C 1
ATOM 9672 O O . HIS A 1 1191 ? -39.892 -25.265 5.258 1.00 85.31 1191 HIS A O 1
ATOM 9678 N N . ALA A 1 1192 ? -40.464 -23.173 4.677 1.00 86.31 1192 ALA A N 1
ATOM 9679 C CA . ALA A 1 1192 ? -40.110 -22.543 5.944 1.00 86.31 1192 ALA A CA 1
ATOM 9680 C C . ALA A 1 1192 ? -41.337 -22.481 6.862 1.00 86.31 1192 ALA A C 1
ATOM 9682 O O . ALA A 1 1192 ? -42.316 -21.792 6.573 1.00 86.31 1192 ALA A O 1
ATOM 9683 N N . ILE A 1 1193 ? -41.288 -23.187 7.989 1.00 86.88 1193 ILE A N 1
ATOM 9684 C CA . ILE A 1 1193 ? -42.380 -23.266 8.959 1.00 86.88 1193 ILE A CA 1
ATOM 9685 C C . ILE A 1 1193 ? -41.992 -22.479 10.207 1.00 86.88 1193 ILE A C 1
ATOM 9687 O O . ILE A 1 1193 ? -40.951 -22.731 10.811 1.00 86.88 1193 ILE A O 1
ATOM 9691 N N . LYS A 1 1194 ? -42.852 -21.547 10.624 1.00 86.94 1194 LYS A N 1
ATOM 9692 C CA . LYS A 1 1194 ? -42.702 -20.785 11.868 1.00 86.94 1194 LYS A CA 1
ATOM 9693 C C . LYS A 1 1194 ? -43.967 -20.887 12.708 1.00 86.94 1194 LYS A C 1
ATOM 9695 O O . LYS A 1 1194 ? -45.061 -20.560 12.255 1.00 86.94 1194 LYS A O 1
ATOM 9700 N N . ILE A 1 1195 ? -43.810 -21.326 13.948 1.00 85.88 1195 ILE A N 1
ATOM 9701 C CA . ILE A 1 1195 ? -44.883 -21.476 14.927 1.00 85.88 1195 ILE A CA 1
ATOM 9702 C C . ILE A 1 1195 ? -44.620 -20.488 16.054 1.00 85.88 1195 ILE A C 1
ATOM 9704 O O . ILE A 1 1195 ? -43.549 -20.499 16.661 1.00 85.88 1195 ILE A O 1
ATOM 9708 N N . ILE A 1 1196 ? -45.604 -19.640 16.336 1.00 83.38 1196 ILE A N 1
ATOM 9709 C CA . ILE A 1 1196 ? -45.560 -18.689 17.443 1.00 83.38 1196 ILE A CA 1
ATOM 9710 C C . ILE A 1 1196 ? -46.670 -19.058 18.413 1.00 83.38 1196 ILE A C 1
ATOM 9712 O O . ILE A 1 1196 ? -47.849 -19.002 18.066 1.00 83.38 1196 ILE A O 1
ATOM 9716 N N . ARG A 1 1197 ? -46.301 -19.412 19.643 1.00 80.25 1197 ARG A N 1
ATOM 9717 C CA . ARG A 1 1197 ? -47.254 -19.619 20.733 1.00 80.25 1197 ARG A CA 1
ATOM 9718 C C . ARG A 1 1197 ? -47.151 -18.458 21.711 1.00 80.25 1197 ARG A C 1
ATOM 9720 O O . ARG A 1 1197 ? -46.085 -18.215 22.265 1.00 80.25 1197 ARG A O 1
ATOM 9727 N N . LYS A 1 1198 ? -48.269 -17.781 21.961 1.00 75.75 1198 LYS A N 1
ATOM 9728 C CA . LYS A 1 1198 ? -48.443 -16.744 22.985 1.00 75.75 1198 LYS A CA 1
ATOM 9729 C C . LYS A 1 1198 ? -49.561 -17.176 23.918 1.00 75.75 1198 LYS A C 1
ATOM 9731 O O . LYS A 1 1198 ? -50.728 -17.085 23.552 1.00 75.75 1198 LYS A O 1
ATOM 9736 N N . PHE A 1 1199 ? -49.223 -17.649 25.113 1.00 70.31 1199 PHE A N 1
ATOM 9737 C CA . PHE A 1 1199 ? -50.198 -18.238 26.040 1.00 70.31 1199 PHE A CA 1
ATOM 9738 C C . PHE A 1 1199 ? -51.006 -19.367 25.366 1.00 70.31 1199 PHE A C 1
ATOM 9740 O O . PHE A 1 1199 ? -50.417 -20.379 24.980 1.00 70.31 1199 PHE A O 1
ATOM 9747 N N . SER A 1 1200 ? -52.321 -19.184 25.220 1.00 63.81 1200 SER A N 1
ATOM 9748 C CA . SER A 1 1200 ? -53.277 -20.076 24.556 1.00 63.81 1200 SER A CA 1
ATOM 9749 C C . SER A 1 1200 ? -53.446 -19.802 23.052 1.00 63.81 1200 SER A C 1
ATOM 9751 O O . SER A 1 1200 ? -54.155 -20.539 22.373 1.00 63.81 1200 SER A O 1
ATOM 9753 N N . ILE A 1 1201 ? -52.803 -18.762 22.514 1.00 70.88 1201 ILE A N 1
ATOM 9754 C CA . ILE A 1 1201 ? -52.893 -18.373 21.104 1.00 70.88 1201 ILE A CA 1
ATOM 9755 C C . ILE A 1 1201 ? -51.734 -18.999 20.333 1.00 70.88 1201 ILE A C 1
ATOM 9757 O O . ILE A 1 1201 ? -50.569 -18.832 20.701 1.00 70.88 1201 ILE A O 1
ATOM 9761 N N . ILE A 1 1202 ? -52.055 -19.683 19.237 1.00 76.56 1202 ILE A N 1
ATOM 9762 C CA . ILE A 1 1202 ? -51.079 -20.247 18.305 1.00 76.56 1202 ILE A CA 1
ATOM 9763 C C . ILE A 1 1202 ? -51.230 -19.562 16.951 1.00 76.56 1202 ILE A C 1
ATOM 9765 O O . ILE A 1 1202 ? -52.330 -19.428 16.415 1.00 76.56 1202 ILE A O 1
ATOM 9769 N N . GLU A 1 1203 ? -50.102 -19.156 16.383 1.00 82.94 1203 GLU A N 1
ATOM 9770 C CA . GLU A 1 1203 ? -49.991 -18.696 15.009 1.00 82.94 1203 GLU A CA 1
ATOM 9771 C C . GLU A 1 1203 ? -49.044 -19.622 14.245 1.00 82.94 1203 GLU A C 1
ATOM 9773 O O . GLU A 1 1203 ? -47.961 -19.954 14.726 1.00 82.94 1203 GLU A O 1
ATOM 9778 N N . LEU A 1 1204 ? -49.457 -20.025 13.045 1.00 84.00 1204 LEU A N 1
ATOM 9779 C CA . LEU A 1 1204 ? -48.649 -20.816 12.125 1.00 84.00 1204 LEU A CA 1
ATOM 9780 C C . LEU A 1 1204 ? -48.369 -19.986 10.878 1.00 84.00 1204 LEU A C 1
ATOM 9782 O O . LEU A 1 1204 ? -49.291 -19.445 10.267 1.00 84.00 1204 LEU A O 1
ATOM 9786 N N . TYR A 1 1205 ? -47.105 -19.930 10.492 1.00 82.06 1205 TYR A N 1
ATOM 9787 C CA . TYR A 1 1205 ? -46.634 -19.345 9.251 1.00 82.06 1205 TYR A CA 1
ATOM 9788 C C . TYR A 1 1205 ? -45.986 -20.448 8.419 1.00 82.06 1205 TYR A C 1
ATOM 9790 O O . TYR A 1 1205 ? -45.161 -21.206 8.930 1.00 82.06 1205 TYR A O 1
ATOM 9798 N N . VAL A 1 1206 ? -46.366 -20.529 7.148 1.00 82.25 1206 VAL A N 1
ATOM 9799 C CA . VAL A 1 1206 ? -45.736 -21.402 6.152 1.00 82.25 1206 VAL A CA 1
ATOM 9800 C C . VAL A 1 1206 ? -45.279 -20.506 5.011 1.00 82.25 1206 VAL A C 1
ATOM 9802 O O . VAL A 1 1206 ? -46.085 -19.750 4.472 1.00 82.25 1206 VAL A O 1
ATOM 9805 N N . ASP A 1 1207 ? -43.984 -20.524 4.710 1.00 80.12 1207 ASP A N 1
ATOM 9806 C CA . ASP A 1 1207 ? -43.332 -19.676 3.702 1.00 80.12 1207 ASP A CA 1
ATOM 9807 C C . ASP A 1 1207 ? -43.629 -18.181 3.887 1.00 80.12 1207 ASP A C 1
ATOM 9809 O O . ASP A 1 1207 ? -43.880 -17.431 2.946 1.00 80.12 1207 ASP A O 1
ATOM 9813 N N . GLY A 1 1208 ? -43.650 -17.744 5.151 1.00 73.69 1208 GLY A N 1
ATOM 9814 C CA . GLY A 1 1208 ? -43.956 -16.363 5.535 1.00 73.69 1208 GLY A CA 1
ATOM 9815 C C . GLY A 1 1208 ? -45.445 -16.000 5.487 1.00 73.69 1208 GLY A C 1
ATOM 9816 O O . GLY A 1 1208 ? -45.819 -14.918 5.940 1.00 73.69 1208 GLY A O 1
ATOM 9817 N N . ILE A 1 1209 ? -46.317 -16.896 5.018 1.00 77.31 1209 ILE A N 1
ATOM 9818 C CA . ILE A 1 1209 ? -47.764 -16.678 4.975 1.00 77.31 1209 ILE A CA 1
ATOM 9819 C C . ILE A 1 1209 ? -48.383 -17.173 6.278 1.00 77.31 1209 ILE A C 1
ATOM 9821 O O . ILE A 1 1209 ? -48.310 -18.357 6.610 1.00 77.31 1209 ILE A O 1
ATOM 9825 N N . ARG A 1 1210 ? -49.043 -16.267 7.008 1.00 80.38 1210 ARG A N 1
ATOM 9826 C CA . ARG A 1 1210 ? -49.838 -16.629 8.185 1.00 80.38 1210 ARG A CA 1
ATOM 9827 C C . ARG A 1 1210 ? -51.015 -17.496 7.751 1.00 80.38 1210 ARG A C 1
ATOM 9829 O O . ARG A 1 1210 ? -51.919 -17.019 7.066 1.00 80.38 1210 ARG A O 1
ATOM 9836 N N . ILE A 1 1211 ? -51.042 -18.747 8.191 1.00 77.50 1211 ILE A N 1
ATOM 9837 C CA . ILE A 1 1211 ? -52.149 -19.649 7.905 1.00 77.50 1211 ILE A CA 1
ATOM 9838 C C . ILE A 1 1211 ? -53.220 -19.486 8.975 1.00 77.50 1211 ILE A C 1
ATOM 9840 O O . ILE A 1 1211 ? -52.964 -19.577 10.178 1.00 77.50 1211 ILE A O 1
ATOM 9844 N N . LYS A 1 1212 ? -54.448 -19.233 8.524 1.00 68.19 1212 LYS A N 1
ATOM 9845 C CA . LYS A 1 1212 ? -55.613 -19.214 9.401 1.00 68.19 1212 LYS A CA 1
ATOM 9846 C C . LYS A 1 1212 ? -55.891 -20.645 9.852 1.00 68.19 1212 LYS A C 1
ATOM 9848 O O . LYS A 1 1212 ? -56.141 -21.515 9.025 1.00 68.19 1212 LYS A O 1
ATOM 9853 N N . LEU A 1 1213 ? -55.815 -20.872 11.156 1.00 68.50 1213 LEU A N 1
ATOM 9854 C CA . LEU A 1 1213 ? -56.058 -22.181 11.740 1.00 68.50 1213 LEU A CA 1
ATOM 9855 C C . LEU A 1 1213 ? -57.569 -22.432 11.824 1.00 68.50 1213 LEU A C 1
ATOM 9857 O O . LEU A 1 1213 ? -58.311 -21.611 12.368 1.00 68.50 1213 LEU A O 1
ATOM 9861 N N . GLU A 1 1214 ? -58.024 -23.553 11.267 1.00 62.09 1214 GLU A N 1
ATOM 9862 C CA . GLU A 1 1214 ? -59.419 -23.991 11.346 1.00 62.09 1214 GLU A CA 1
ATOM 9863 C C . GLU A 1 1214 ? -59.579 -25.046 12.449 1.00 62.09 1214 GLU A C 1
ATOM 9865 O O . GLU A 1 1214 ? -58.873 -26.056 12.455 1.00 62.09 1214 GLU A O 1
ATOM 9870 N N . GLY A 1 1215 ? -60.514 -24.801 13.375 1.00 58.38 1215 GLY A N 1
ATOM 9871 C CA . GLY A 1 1215 ? -60.776 -25.652 14.545 1.00 58.38 1215 GLY A CA 1
ATOM 9872 C C . GLY A 1 1215 ? -60.180 -25.099 15.847 1.00 58.38 1215 GLY A C 1
ATOM 9873 O O . GLY A 1 1215 ? -59.071 -24.584 15.853 1.00 58.38 1215 GLY A O 1
ATOM 9874 N N . GLY A 1 1216 ? -60.950 -25.177 16.945 1.00 53.06 1216 GLY A N 1
ATOM 9875 C CA . GLY A 1 1216 ? -60.465 -24.914 18.313 1.00 53.06 1216 GLY A CA 1
ATOM 9876 C C . GLY A 1 1216 ? -60.975 -23.656 19.036 1.00 53.06 1216 GLY A C 1
ATOM 9877 O O . GLY A 1 1216 ? -60.511 -23.363 20.125 1.00 53.06 1216 GLY A O 1
ATOM 9878 N N . ASN A 1 1217 ? -61.944 -22.896 18.513 1.00 44.78 1217 ASN A N 1
ATOM 9879 C CA . ASN A 1 1217 ? -62.285 -21.581 19.100 1.00 44.78 1217 ASN A CA 1
ATOM 9880 C C . ASN A 1 1217 ? -63.329 -21.575 20.240 1.00 44.78 1217 ASN A C 1
ATOM 9882 O O . ASN A 1 1217 ? -63.832 -20.511 20.594 1.00 44.78 1217 ASN A O 1
ATOM 9886 N N . LYS A 1 1218 ? -63.705 -22.728 20.816 1.00 48.56 1218 LYS A N 1
ATOM 9887 C CA . LYS A 1 1218 ? -64.802 -22.782 21.810 1.00 48.56 1218 LYS A CA 1
ATOM 9888 C C . LYS A 1 1218 ? -64.398 -22.980 23.274 1.00 48.56 1218 LYS A C 1
ATOM 9890 O O . LYS A 1 1218 ? -65.267 -22.812 24.122 1.00 48.56 1218 LYS A O 1
ATOM 9895 N N . TYR A 1 1219 ? -63.133 -23.263 23.601 1.00 48.69 1219 TYR A N 1
ATOM 9896 C CA . TYR A 1 1219 ? -62.748 -23.569 24.993 1.00 48.69 1219 TYR A CA 1
ATOM 9897 C C . TYR A 1 1219 ? -61.513 -22.833 25.548 1.00 48.69 1219 TYR A C 1
ATOM 9899 O O . TYR A 1 1219 ? -61.240 -22.965 26.738 1.00 48.69 1219 TYR A O 1
ATOM 9907 N N . LEU A 1 1220 ? -60.807 -22.011 24.760 1.00 47.22 1220 LEU A N 1
ATOM 9908 C CA . LEU A 1 1220 ? -59.562 -21.352 25.207 1.00 47.22 1220 LEU A CA 1
ATOM 9909 C C . LEU A 1 1220 ? -59.773 -20.079 26.040 1.00 47.22 1220 LEU A C 1
ATOM 9911 O O . LEU A 1 1220 ? -58.869 -19.670 26.762 1.00 47.22 1220 LEU A O 1
ATOM 9915 N N . ASN A 1 1221 ? -60.968 -19.484 25.998 1.00 45.00 1221 ASN A N 1
ATOM 9916 C CA . ASN A 1 1221 ? -61.275 -18.242 26.720 1.00 45.00 1221 ASN A CA 1
ATOM 9917 C C . ASN A 1 1221 ? -61.648 -18.448 28.205 1.00 45.00 1221 ASN A C 1
ATOM 9919 O O . ASN A 1 1221 ? -62.027 -17.483 28.859 1.00 45.00 1221 ASN A O 1
ATOM 9923 N N . GLN A 1 1222 ? -61.583 -19.676 28.740 1.00 45.72 1222 GLN A N 1
ATOM 9924 C CA . GLN A 1 1222 ? -62.002 -19.997 30.119 1.00 45.72 1222 GLN A CA 1
ATOM 9925 C C . GLN A 1 1222 ? -60.876 -20.511 31.037 1.00 45.72 1222 GLN A C 1
ATOM 9927 O O . GLN A 1 1222 ? -61.150 -20.894 32.169 1.00 45.72 1222 GLN A O 1
ATOM 9932 N N . LEU A 1 1223 ? -59.618 -20.536 30.586 1.00 47.31 1223 LEU A N 1
ATOM 9933 C CA . LEU A 1 1223 ? -58.487 -21.022 31.387 1.00 47.31 1223 LEU A CA 1
ATOM 9934 C C . LEU A 1 1223 ? -57.627 -19.840 31.862 1.00 47.31 1223 LEU A C 1
ATOM 9936 O O . LEU A 1 1223 ? -56.816 -19.310 31.109 1.00 47.31 1223 LEU A O 1
ATOM 9940 N N . GLU A 1 1224 ? -57.816 -19.419 33.116 1.00 46.25 1224 GLU A N 1
ATOM 9941 C CA . GLU A 1 1224 ? -57.130 -18.265 33.727 1.00 46.25 1224 GLU A CA 1
ATOM 9942 C C . GLU A 1 1224 ? -55.684 -18.545 34.204 1.00 46.25 1224 GLU A C 1
ATOM 9944 O O . GLU A 1 1224 ? -55.002 -17.619 34.652 1.00 46.25 1224 GLU A O 1
ATOM 9949 N N . SER A 1 1225 ? -55.151 -19.773 34.091 1.00 47.50 1225 SER A N 1
ATOM 9950 C CA . SER A 1 1225 ? -53.783 -20.084 34.550 1.00 47.50 1225 SER A CA 1
ATOM 9951 C C . SER A 1 1225 ? -52.734 -20.189 33.429 1.00 47.50 1225 SER A C 1
ATOM 9953 O O . SER A 1 1225 ? -52.736 -21.096 32.601 1.00 47.50 1225 SER A O 1
ATOM 9955 N N . LYS A 1 1226 ? -51.820 -19.220 33.513 1.00 55.25 1226 LYS A N 1
ATOM 9956 C CA . LYS A 1 1226 ? -50.591 -18.862 32.785 1.00 55.25 1226 LYS A CA 1
ATOM 9957 C C . LYS A 1 1226 ? -49.531 -19.977 32.598 1.00 55.25 1226 LYS A C 1
ATOM 9959 O O . LYS A 1 1226 ? -49.310 -20.790 33.488 1.00 55.25 1226 LYS A O 1
ATOM 9964 N N . SER A 1 1227 ? -48.763 -19.858 31.502 1.00 54.69 1227 SER A N 1
ATOM 9965 C CA . SER A 1 1227 ? -47.519 -20.577 31.116 1.00 54.69 1227 SER A CA 1
ATOM 9966 C C . SER A 1 1227 ? -47.645 -22.028 30.601 1.00 54.69 1227 SER A C 1
ATOM 9968 O O . SER A 1 1227 ? -48.393 -22.835 31.142 1.00 54.69 1227 SER A O 1
ATOM 9970 N N . PHE A 1 1228 ? -46.890 -22.380 29.544 1.00 57.34 1228 PHE A N 1
ATOM 9971 C CA . PHE A 1 1228 ? -46.712 -23.782 29.132 1.00 57.34 1228 PHE A CA 1
ATOM 9972 C C . PHE A 1 1228 ? -45.836 -24.449 30.193 1.00 57.34 1228 PHE A C 1
ATOM 9974 O O . PHE A 1 1228 ? -44.641 -24.160 30.307 1.00 57.34 1228 PHE A O 1
ATOM 9981 N N . LEU A 1 1229 ? -46.460 -25.263 31.042 1.00 55.06 1229 LEU A N 1
ATOM 9982 C CA . LEU A 1 1229 ? -45.809 -25.830 32.212 1.00 55.06 1229 LEU A CA 1
ATOM 9983 C C . LEU A 1 1229 ? -44.747 -26.852 31.782 1.00 55.06 1229 LEU A C 1
ATOM 9985 O O . LEU A 1 1229 ? -45.054 -27.935 31.287 1.00 55.06 1229 LEU A O 1
ATOM 9989 N N . ALA A 1 1230 ? -43.492 -26.495 32.060 1.00 56.09 1230 ALA A N 1
ATOM 9990 C CA . ALA A 1 1230 ? -42.356 -27.398 32.182 1.00 56.09 1230 ALA A CA 1
ATOM 9991 C C . ALA A 1 1230 ? -41.820 -28.046 30.888 1.00 56.09 1230 ALA A C 1
ATOM 9993 O O . ALA A 1 1230 ? -41.690 -29.266 30.834 1.00 56.09 1230 ALA A O 1
ATOM 9994 N N . GLN A 1 1231 ? -41.427 -27.258 29.877 1.00 63.56 1231 GLN A N 1
ATOM 9995 C CA . GLN A 1 1231 ? -40.710 -27.792 28.704 1.00 63.56 1231 GLN A CA 1
ATOM 9996 C C . GLN A 1 1231 ? -39.413 -28.485 29.142 1.00 63.56 1231 GLN A C 1
ATOM 9998 O O . GLN A 1 1231 ? -38.534 -27.850 29.734 1.00 63.56 1231 GLN A O 1
ATOM 10003 N N . ARG A 1 1232 ? -39.300 -29.785 28.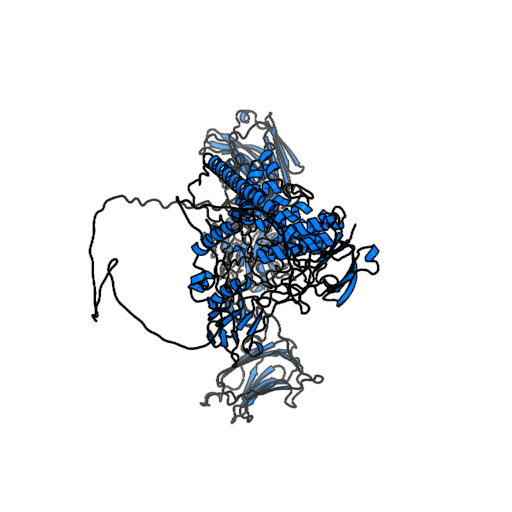856 1.00 72.12 1232 ARG A N 1
ATOM 10004 C CA . ARG A 1 1232 ? -38.115 -30.590 29.187 1.00 72.12 1232 ARG A CA 1
ATOM 10005 C C . ARG A 1 1232 ? -37.539 -31.277 27.963 1.00 72.12 1232 ARG A C 1
ATOM 10007 O O . ARG A 1 1232 ? -36.320 -31.352 27.844 1.00 72.12 1232 ARG A O 1
ATOM 10014 N N . ARG A 1 1233 ? -38.382 -31.819 27.080 1.00 80.38 1233 ARG A N 1
ATOM 10015 C CA . ARG A 1 1233 ? -37.926 -32.676 25.980 1.00 80.38 1233 ARG A CA 1
ATOM 10016 C C . ARG A 1 1233 ? -38.496 -32.216 24.650 1.00 80.38 1233 ARG A C 1
ATOM 10018 O O . ARG A 1 1233 ? -39.707 -32.085 24.507 1.00 80.38 1233 ARG A O 1
ATOM 10025 N N . LEU A 1 1234 ? -37.612 -32.006 23.681 1.00 83.94 1234 LEU A N 1
ATOM 10026 C CA . LEU A 1 1234 ? -37.951 -31.806 22.278 1.00 83.94 1234 LEU A CA 1
ATOM 10027 C C . LEU A 1 1234 ? -37.547 -33.058 21.505 1.00 83.94 1234 LEU A C 1
ATOM 10029 O O . LEU A 1 1234 ? -36.380 -33.440 21.497 1.00 83.94 1234 LEU A O 1
ATOM 10033 N N . ARG A 1 1235 ? -38.512 -33.691 20.849 1.00 81.81 1235 ARG A N 1
ATOM 10034 C CA . ARG A 1 1235 ? -38.302 -34.855 19.990 1.00 81.81 1235 ARG A CA 1
ATOM 10035 C C . ARG A 1 1235 ? -38.580 -34.472 18.547 1.00 81.81 1235 ARG A C 1
ATOM 10037 O O . ARG A 1 1235 ? -39.598 -33.844 18.276 1.00 81.81 1235 ARG A O 1
ATOM 10044 N N . ILE A 1 1236 ? -37.693 -34.852 17.635 1.00 80.75 1236 ILE A N 1
ATOM 10045 C CA . ILE A 1 1236 ? -37.778 -34.575 16.196 1.00 80.75 1236 ILE A CA 1
ATOM 10046 C C . ILE A 1 1236 ? -37.585 -35.903 15.448 1.00 80.75 1236 ILE A C 1
ATOM 10048 O O . ILE A 1 1236 ? -36.636 -36.633 15.729 1.00 80.75 1236 ILE A O 1
ATOM 10052 N N . GLY A 1 1237 ? -38.473 -36.248 14.515 1.00 72.81 1237 GLY A N 1
ATOM 10053 C CA . GLY A 1 1237 ? -38.392 -37.491 13.729 1.00 72.81 1237 GLY A CA 1
ATOM 10054 C C . GLY A 1 1237 ? -39.337 -38.624 14.167 1.00 72.81 1237 GLY A C 1
ATOM 10055 O O . GLY A 1 1237 ? -40.383 -38.388 14.760 1.00 72.81 1237 GLY A O 1
ATOM 10056 N N . ASN A 1 1238 ? -39.014 -39.882 13.842 1.00 66.88 1238 ASN A N 1
ATOM 10057 C CA . ASN A 1 1238 ? -39.942 -41.019 13.970 1.00 66.88 1238 ASN A CA 1
ATOM 10058 C C . ASN A 1 1238 ? -39.996 -41.587 15.406 1.00 66.88 1238 ASN A C 1
ATOM 10060 O O . ASN A 1 1238 ? -39.316 -42.564 15.710 1.00 66.88 1238 ASN A O 1
ATOM 10064 N N . PHE A 1 1239 ? -40.827 -41.015 16.286 1.00 64.88 1239 PHE A N 1
ATOM 10065 C CA . PHE A 1 1239 ? -40.998 -41.483 17.680 1.00 64.88 1239 PHE A CA 1
ATOM 10066 C C . PHE A 1 1239 ? -42.356 -42.154 18.000 1.00 64.88 1239 PHE A C 1
ATOM 10068 O O . PHE A 1 1239 ? -42.567 -42.603 19.127 1.00 64.88 1239 PHE A O 1
ATOM 10075 N N . LYS A 1 1240 ? -43.271 -42.300 17.027 1.00 55.59 1240 LYS A N 1
ATOM 10076 C CA . LYS A 1 1240 ? -44.474 -43.159 17.121 1.00 55.59 1240 LYS A CA 1
ATOM 10077 C C . LYS A 1 1240 ? -44.494 -44.173 15.973 1.00 55.59 1240 LYS A C 1
ATOM 10079 O O . LYS A 1 1240 ? -44.065 -43.857 14.872 1.00 55.59 1240 LYS A O 1
ATOM 10084 N N . ASN A 1 1241 ? -45.091 -45.349 16.194 1.00 48.59 1241 ASN A N 1
ATOM 10085 C CA . ASN A 1 1241 ? -45.335 -46.400 15.179 1.00 48.59 1241 ASN A CA 1
ATOM 10086 C C . ASN A 1 1241 ? -46.307 -45.985 14.040 1.00 48.59 1241 ASN A C 1
ATOM 10088 O O . ASN A 1 1241 ? -46.851 -46.836 13.338 1.00 48.59 1241 ASN A O 1
ATOM 10092 N N . ILE A 1 1242 ? -46.560 -44.688 13.859 1.00 45.84 1242 ILE A N 1
ATOM 10093 C CA . ILE A 1 1242 ? -47.444 -44.129 12.836 1.00 45.84 1242 ILE A CA 1
ATOM 10094 C C . ILE A 1 1242 ? -46.550 -43.704 11.668 1.00 45.84 1242 ILE A C 1
ATOM 10096 O O . ILE A 1 1242 ? -45.806 -42.745 11.808 1.00 45.84 1242 ILE A O 1
ATOM 10100 N N . SER A 1 1243 ? -46.605 -44.466 10.569 1.00 49.41 1243 SER A N 1
ATOM 10101 C CA . SER A 1 1243 ? -46.011 -44.207 9.240 1.00 49.41 1243 SER A CA 1
ATOM 10102 C C . SER A 1 1243 ? -44.653 -43.485 9.210 1.00 49.41 1243 SER A C 1
ATOM 10104 O O . SER A 1 1243 ? -44.565 -42.275 9.386 1.00 49.41 1243 SER A O 1
ATOM 10106 N N . GLN A 1 1244 ? -43.612 -44.249 8.869 1.00 54.19 1244 GLN A N 1
ATOM 10107 C CA . GLN A 1 1244 ? -42.229 -43.801 8.685 1.00 54.19 1244 GLN A CA 1
ATOM 10108 C C . GLN A 1 1244 ? -42.139 -42.532 7.825 1.00 54.19 1244 GLN A C 1
ATOM 10110 O O . GLN A 1 1244 ? -42.386 -42.567 6.620 1.00 54.19 1244 GLN A O 1
ATOM 10115 N N . TRP A 1 1245 ? -41.764 -41.423 8.455 1.00 64.25 1245 TRP A N 1
ATOM 10116 C CA . TRP A 1 1245 ? -41.475 -40.166 7.785 1.00 64.25 1245 TRP A CA 1
ATOM 10117 C C . TRP A 1 1245 ? -40.155 -40.260 7.006 1.00 64.25 1245 TRP A C 1
ATOM 10119 O O . TRP A 1 1245 ? -39.141 -40.688 7.564 1.00 64.25 1245 TRP A O 1
ATOM 10129 N N . ASN A 1 1246 ? -40.196 -39.848 5.731 1.00 61.22 1246 ASN A N 1
ATOM 10130 C CA . ASN A 1 1246 ? -39.034 -39.615 4.873 1.00 61.22 1246 ASN A CA 1
ATOM 10131 C C . ASN A 1 1246 ? -38.955 -38.123 4.508 1.00 61.22 1246 ASN A C 1
ATOM 10133 O O . ASN A 1 1246 ? -39.848 -37.605 3.823 1.00 61.22 1246 ASN A O 1
ATOM 10137 N N . GLY A 1 1247 ? -37.904 -37.422 4.928 1.00 64.44 1247 GLY A N 1
ATOM 10138 C CA . GLY A 1 1247 ? -37.751 -35.994 4.638 1.00 64.44 1247 GLY A CA 1
ATOM 10139 C C . GLY A 1 1247 ? -36.505 -35.358 5.242 1.00 64.44 1247 GLY A C 1
ATOM 10140 O O . GLY A 1 1247 ? -35.815 -35.973 6.055 1.00 64.44 1247 GLY A O 1
ATOM 10141 N N . ILE A 1 1248 ? -36.227 -34.124 4.819 1.00 69.94 1248 ILE A N 1
ATOM 10142 C CA . ILE A 1 1248 ? -35.153 -33.278 5.346 1.00 69.94 1248 ILE A CA 1
ATOM 10143 C C . ILE A 1 1248 ? -35.774 -32.244 6.289 1.00 69.94 1248 ILE A C 1
ATOM 10145 O O . ILE A 1 1248 ? -36.726 -31.567 5.902 1.00 69.94 1248 ILE A O 1
ATOM 10149 N N . ILE A 1 1249 ? -35.230 -32.112 7.500 1.00 76.12 1249 ILE A N 1
ATOM 10150 C CA . ILE A 1 1249 ? -35.495 -30.982 8.404 1.00 76.12 1249 ILE A CA 1
ATOM 10151 C C . ILE A 1 1249 ? -34.203 -30.204 8.612 1.00 76.12 1249 ILE A C 1
ATOM 10153 O O . ILE A 1 1249 ? -33.185 -30.791 8.970 1.00 76.12 1249 ILE A O 1
ATOM 10157 N N . ALA A 1 1250 ? -34.256 -28.888 8.450 1.00 68.62 1250 ALA A N 1
ATOM 10158 C CA . ALA A 1 1250 ? -33.202 -27.977 8.879 1.00 68.62 1250 ALA A CA 1
ATOM 10159 C C . ALA A 1 1250 ? -33.766 -27.076 9.980 1.00 68.62 1250 ALA A C 1
ATOM 10161 O O . ALA A 1 1250 ? -34.845 -26.521 9.804 1.00 68.62 1250 ALA A O 1
ATOM 10162 N N . ALA A 1 1251 ? -33.092 -26.980 11.123 1.00 59.53 1251 ALA A N 1
ATOM 10163 C CA . ALA A 1 1251 ? -33.539 -26.178 12.263 1.00 59.53 1251 ALA A CA 1
ATOM 10164 C C . ALA A 1 1251 ? -32.570 -25.024 12.500 1.00 59.53 1251 ALA A C 1
ATOM 10166 O O . ALA A 1 1251 ? -31.345 -25.295 12.472 1.00 59.53 1251 ALA A O 1
#

InterPro domains:
  IPR000742 EGF-like domain [PS50026] (1061-1099)
  IPR000960 Flavin monooxygenase FMO [PR00370] (2-18)
  IPR000960 Flavin monooxygenase FMO [PR00370] (26-50)
  IPR000960 Flavin monooxygenase FMO [PR00370] (54-72)
  IPR000960 Flavin monooxygenase FMO [PR00370] (78-93)
  IPR000960 Flavin monooxygenase FMO [PR00370] (141-157)
  IPR000960 Flavin monooxygenase FMO [PR00370] (197-212)
  IPR000960 Flavin monooxygenase FMO [PR00370] (294-311)
  IPR000960 Flavin monooxygenase FMO [PR00370] (315-342)
  IPR000960 Flavin monooxygenase FMO [PR00370] (363-380)
  IPR000960 Flavin monooxygenase FMO [PR00370] (380-393)
  IPR001791 Laminin G domain [PF02210] (708-840)
  IPR001791 Laminin G domain [PF02210] (907-1038)
  IPR001791 Laminin G domain [PS50025] (875-1058)
  IPR001791 Laminin G domain [SM00282] (700-841)
  IPR001791 Laminin G domain [SM00282] (899-1039)
  IPR001791 Laminin G domain [SM00282] (1127-1247)
  IPR001791 Laminin G domain [cd00110] (881-1037)
  IPR002257 Flavin monooxygenase (FMO) 5 [PR01125] (86-98)
  IPR002257 Flavin monooxygenase (FMO) 5 [PR01125] (205-215)

Sequence (1251 aa):
MQTVAIIGGGVSGLISIKCCLDGDLLPTCYEMTNDIGGLWNYDANVIDGKASVMKSTEVNTSKEFMAFSDFPPPIDYANYMHNTKLLEYYRMYALKFNLMKYIRFRRRVIRIEPANDYEKTGCWLIYSIDIDEKNEICEKFDAVMLATGHHAYPRLPTFPGLDKFKGEKLHSWQYKTPHGFEDKKVLIIGIGSSAGDMAVELGHIAKQVYVSTRRGTWVYNRVGPNGWPVDMYRTNTILATIQKYSPWLMNRLIERELSKKFDHELYSLKPNHRPLQQHPFINDDLPNRILSGLVIIKANVKEFTSDGHGVIFEDGTQIDHIDCIVMATGFNISFPYLNETILSVKDNKIQLYKFVWPSHLIHSTLAVIGLIQPWGAINPMAELQARWTVRIFKRELKLPSHMKMNENIHERFNQMCERYVTSPRHTIQVDYIEYCNELADEVGCRPDILFYLLNDFKLGWFLLFGPCTPYRYRLQGPNQWKDARQTIFTQNERVEYPLRCQCRNRQNQSIKYTIIPMSIFSLIFVILILLIIFCESFIMHENSNILIKSYQYSKIGILYQNDLCQKFSNHLIISTINKTIPISKRCYTIGQCHLTVTTSDYHHHIKLKQNNDSSQLFFSSKFKLLINYDSHNTQMLFSSISTNGIINTTNISTKNCYIGKEFVKRNTRQYNRSGSTSSIIITFNSSSFIDYRHKTILNYPLRLSVRFRTLGRISNGVLFSLIYGKSISSIIPFIIIEHTNGKIEITILRLDERKVLSNVTSIQCGKNVNNDNWHKLYFEIDLNGIFKIVVDDDIRTSQIPTYVVSSWNINALLVGDTRRLNTDIFQPFIGYMSDLIFNDEYLFKNLITRKQDIQSLFHIYSQHIIVGYRIAFFNLITIETQTSHIAFSERESQNKNHGKLDIYFLFRSYVPDGIILYRYAQGLNEYFAIGLRAGILTLFMDFGFGKRQIVSDESTKLADGKWHEVRVTRIGTDKIELVVDNRVNRSTLSANGIRNAVSLQPVLYIGGIPNNNLINLTDSGLNSYGFQGCLSSFIVDGRLLDYQTALALHGKVNMNVCSDLNKLCYDFTCIHSGICITNDNDGPKCDCMETAYIGERCDKLPNGFYFGKHNLIGSLEYVMAQTRQTEHDIITFGLQTYSISAQIFRLESDLNLYSLEYEIVRGRSYIKLNLGEKQSDIYSAITHITDGIYHAIKIIRKFSIIELYVDGIRIKLEGGNKYLNQLESKSFLAQRRLRIGNFKNISQWNGIIAA

pLDDT: mean 74.32, std 23.28, range [19.19, 98.81]